Protein AF-0000000087101909 (afdb_homodimer)

Structure (mmCIF, N/CA/C/O backbone):
data_AF-0000000087101909-model_v1
#
loop_
_entity.id
_entity.type
_entity.pdbx_description
1 polymer 'Fungal specific transcription factor'
#
loop_
_atom_site.group_PDB
_atom_site.id
_atom_site.type_symbol
_atom_site.label_atom_id
_atom_site.label_alt_id
_atom_site.label_comp_id
_atom_site.label_asym_id
_atom_site.label_entity_id
_atom_site.label_seq_id
_atom_site.pdbx_PDB_ins_code
_atom_site.Cartn_x
_atom_site.Cartn_y
_atom_site.Cartn_z
_atom_site.occupancy
_atom_site.B_iso_or_equiv
_atom_site.auth_seq_id
_atom_site.auth_comp_id
_atom_site.auth_asym_id
_atom_site.auth_atom_id
_atom_site.pdbx_PDB_model_num
ATOM 1 N N . MET A 1 1 ? 1.301 -4.98 22.984 1 29.67 1 MET A N 1
ATOM 2 C CA . MET A 1 1 ? 1.803 -3.631 22.734 1 29.67 1 MET A CA 1
ATOM 3 C C . MET A 1 1 ? 2.693 -3.164 23.891 1 29.67 1 MET A C 1
ATOM 5 O O . MET A 1 1 ? 2.273 -3.17 25.047 1 29.67 1 MET A O 1
ATOM 9 N N . SER A 1 2 ? 3.992 -3.154 23.766 1 38.78 2 SER A N 1
ATOM 10 C CA . SER A 1 2 ? 4.641 -3.256 25.078 1 38.78 2 SER A CA 1
ATOM 11 C C . SER A 1 2 ? 4.516 -1.953 25.859 1 38.78 2 SER A C 1
ATOM 13 O O . SER A 1 2 ? 4.703 -0.869 25.297 1 38.78 2 SER A O 1
ATOM 15 N N . SER A 1 3 ? 3.766 -1.986 26.922 1 47.12 3 SER A N 1
ATOM 16 C CA . SER A 1 3 ? 3.742 -1.062 28.047 1 47.12 3 SER A CA 1
ATOM 17 C C . SER A 1 3 ? 5.109 -0.425 28.266 1 47.12 3 SER A C 1
ATOM 19 O O . SER A 1 3 ? 5.207 0.689 28.781 1 47.12 3 SER A O 1
ATOM 21 N N . ARG A 1 4 ? 6.055 -1.128 27.688 1 46 4 ARG A N 1
ATOM 22 C CA . ARG A 1 4 ? 7.406 -0.677 28 1 46 4 ARG A CA 1
ATOM 23 C C . ARG A 1 4 ? 7.801 0.509 27.125 1 46 4 ARG A C 1
ATOM 25 O O . ARG A 1 4 ? 8.445 1.448 27.594 1 46 4 ARG A O 1
ATOM 32 N N . GLN A 1 5 ? 7.426 0.584 25.922 1 48.06 5 GLN A N 1
ATOM 33 C CA . GLN A 1 5 ? 7.812 1.665 25.031 1 48.06 5 GLN A CA 1
ATOM 34 C C . GLN A 1 5 ? 7.148 2.979 25.422 1 48.06 5 GLN A C 1
ATOM 36 O O . GLN A 1 5 ? 7.789 4.031 25.422 1 48.06 5 GLN A O 1
ATOM 41 N N . LEU A 1 6 ? 5.984 2.936 25.812 1 51.44 6 LEU A N 1
ATOM 42 C CA . LEU A 1 6 ? 5.25 4.121 26.234 1 51.44 6 LEU A CA 1
ATOM 43 C C . LEU A 1 6 ? 5.824 4.672 27.531 1 51.44 6 LEU A C 1
ATOM 45 O O . LEU A 1 6 ? 5.871 5.891 27.734 1 51.44 6 LEU A O 1
ATOM 49 N N . GLN A 1 7 ? 6.254 3.797 28.406 1 48.62 7 GLN A N 1
ATOM 50 C CA . GLN A 1 7 ? 6.824 4.219 29.688 1 48.62 7 GLN A CA 1
ATOM 51 C C . GLN A 1 7 ? 8.102 5.023 29.469 1 48.62 7 GLN A C 1
ATOM 53 O O . GLN A 1 7 ? 8.352 6.004 30.172 1 48.62 7 GLN A O 1
ATOM 58 N N . ARG A 1 8 ? 8.805 4.598 28.547 1 48.31 8 ARG A N 1
ATOM 59 C CA . ARG A 1 8 ? 10.07 5.285 28.312 1 48.31 8 ARG A CA 1
ATOM 60 C C . ARG A 1 8 ? 9.836 6.668 27.703 1 48.31 8 ARG A C 1
ATOM 62 O O . ARG A 1 8 ? 10.594 7.602 27.969 1 48.31 8 ARG A O 1
ATOM 69 N N . LEU A 1 9 ? 8.781 6.695 26.969 1 47.84 9 LEU A N 1
ATOM 70 C CA . LEU A 1 9 ? 8.438 7.984 26.375 1 47.84 9 LEU A CA 1
ATOM 71 C C . LEU A 1 9 ? 7.855 8.922 27.422 1 47.84 9 LEU A C 1
ATOM 73 O O . LEU A 1 9 ? 7.914 10.148 27.266 1 47.84 9 LEU A O 1
ATOM 77 N N . ALA A 1 10 ? 7.414 8.25 28.594 1 44.56 10 ALA A N 1
ATOM 78 C CA . ALA A 1 10 ? 6.746 9.008 29.641 1 44.56 10 ALA A CA 1
ATOM 79 C C . ALA A 1 10 ? 7.727 9.406 30.734 1 44.56 10 ALA A C 1
ATOM 81 O O . ALA A 1 10 ? 7.375 10.148 31.656 1 44.56 10 ALA A O 1
ATOM 82 N N . VAL A 1 11 ? 8.914 8.836 30.938 1 40.78 11 VAL A N 1
ATOM 83 C CA . VAL A 1 11 ? 9.805 9.094 32.062 1 40.78 11 VAL A CA 1
ATOM 84 C C . VAL A 1 11 ? 10.492 10.445 31.875 1 40.78 11 VAL A C 1
ATOM 86 O O . VAL A 1 11 ? 11.125 10.688 30.844 1 40.78 11 VAL A O 1
ATOM 89 N N . THR A 1 12 ? 10.125 11.383 32.781 1 35.75 12 THR A N 1
ATOM 90 C CA . THR A 1 12 ? 10.797 12.672 32.844 1 35.75 12 THR A CA 1
ATOM 91 C C . THR A 1 12 ? 12.141 12.539 33.562 1 35.75 12 THR A C 1
ATOM 93 O O . THR A 1 12 ? 12.188 12.18 34.719 1 35.75 12 THR A O 1
ATOM 96 N N . PRO A 1 13 ? 13.281 12.43 33.094 1 33.53 13 PRO A N 1
ATOM 97 C CA . PRO A 1 13 ? 14.461 12.484 33.938 1 33.53 13 PRO A CA 1
ATOM 98 C C . PRO A 1 13 ? 14.539 13.773 34.75 1 33.53 13 PRO A C 1
ATOM 100 O O . PRO A 1 13 ? 13.938 14.781 34.375 1 33.53 13 PRO A O 1
ATOM 103 N N . PRO A 1 14 ? 15.227 13.852 35.969 1 29.41 14 PRO A N 1
ATOM 104 C CA . PRO A 1 14 ? 15.367 15.039 36.812 1 29.41 14 PRO A CA 1
ATOM 105 C C . PRO A 1 14 ? 16.078 16.188 36.125 1 29.41 14 PRO A C 1
ATOM 107 O O . PRO A 1 14 ? 16.891 15.953 35.219 1 29.41 14 PRO A O 1
ATOM 110 N N . SER A 1 15 ? 15.555 17.422 36.156 1 29.28 15 SER A N 1
ATOM 111 C CA . SER A 1 15 ? 15.992 18.688 35.594 1 29.28 15 SER A CA 1
ATOM 112 C C . SER A 1 15 ? 17.312 19.141 36.219 1 29.28 15 SER A C 1
ATOM 114 O O . SER A 1 15 ? 17.391 19.406 37.406 1 29.28 15 SER A O 1
ATOM 116 N N . GLU A 1 16 ? 18.453 18.672 35.969 1 25.44 16 GLU A N 1
ATOM 117 C CA . GLU A 1 16 ? 19.625 19.219 36.656 1 25.44 16 GLU A CA 1
ATOM 118 C C . GLU A 1 16 ? 19.688 20.734 36.5 1 25.44 16 GLU A C 1
ATOM 120 O O . GLU A 1 16 ? 20.5 21.391 37.156 1 25.44 16 GLU A O 1
ATOM 125 N N . ASP A 1 17 ? 19.531 21.359 35.312 1 26.31 17 ASP A N 1
ATOM 126 C CA . ASP A 1 17 ? 20.141 22.672 35.094 1 26.31 17 ASP A CA 1
ATOM 127 C C . ASP A 1 17 ? 19.406 23.75 35.906 1 26.31 17 ASP A C 1
ATOM 129 O O . ASP A 1 17 ? 18.234 24.031 35.625 1 26.31 17 ASP A O 1
ATOM 133 N N . SER A 1 18 ? 19.703 24.047 37.188 1 22.91 18 SER A N 1
ATOM 134 C CA . SER A 1 18 ? 19.156 25 38.125 1 22.91 18 SER A CA 1
ATOM 135 C C . SER A 1 18 ? 19.156 26.406 37.562 1 22.91 18 SER A C 1
ATOM 137 O O . SER A 1 18 ? 18.172 27.141 37.688 1 22.91 18 SER A O 1
ATOM 139 N N . ASP A 1 19 ? 20.359 27.125 37.438 1 22.19 19 ASP A N 1
ATOM 140 C CA . ASP A 1 19 ? 20.5 28.422 38.094 1 22.19 19 ASP A CA 1
ATOM 141 C C . ASP A 1 19 ? 19.828 29.531 37.312 1 22.19 19 ASP A C 1
ATOM 143 O O . ASP A 1 19 ? 19.062 30.312 37.844 1 22.19 19 ASP A O 1
ATOM 147 N N . ASN A 1 20 ? 20.641 30.25 36.344 1 22.91 20 ASN A N 1
ATOM 148 C CA . ASN A 1 20 ? 20.766 31.703 36.281 1 22.91 20 ASN A CA 1
ATOM 149 C C . ASN A 1 20 ? 19.656 32.344 35.438 1 22.91 20 ASN A C 1
ATOM 151 O O . ASN A 1 20 ? 19.766 32.406 34.219 1 22.91 20 ASN A O 1
ATOM 155 N N . VAL A 1 21 ? 18.422 32.125 35.812 1 23.7 21 VAL A N 1
ATOM 156 C CA . VAL A 1 21 ? 17.297 32.656 35.062 1 23.7 21 VAL A CA 1
ATOM 157 C C . VAL A 1 21 ? 17.328 34.188 35.094 1 23.7 21 VAL A C 1
ATOM 159 O O . VAL A 1 21 ? 17.156 34.781 36.156 1 23.7 21 VAL A O 1
ATOM 162 N N . VAL A 1 22 ? 18.469 34.75 34.375 1 23.2 22 VAL A N 1
ATOM 163 C CA . VAL A 1 22 ? 18.531 36.188 34.469 1 23.2 22 VAL A CA 1
ATOM 164 C C . VAL A 1 22 ? 17.188 36.812 34.031 1 23.2 22 VAL A C 1
ATOM 166 O O . VAL A 1 22 ? 16.656 36.438 32.969 1 23.2 22 VAL A O 1
ATOM 169 N N . PRO A 1 23 ? 16.453 37.438 34.938 1 20.88 23 PRO A N 1
ATOM 170 C CA . PRO A 1 23 ? 15.109 38 34.906 1 20.88 23 PRO A CA 1
ATOM 171 C C . PRO A 1 23 ? 14.945 39.094 33.844 1 20.88 23 PRO A C 1
ATOM 173 O O . PRO A 1 23 ? 13.836 39.562 33.594 1 20.88 23 PRO A O 1
ATOM 176 N N . GLY A 1 24 ? 16.125 39.656 33.344 1 19.58 24 GLY A N 1
ATOM 177 C CA . GLY A 1 24 ? 15.938 41.062 33.031 1 19.58 24 GLY A CA 1
ATOM 178 C C . GLY A 1 24 ? 15 41.312 31.859 1 19.58 24 GLY A C 1
ATOM 179 O O . GLY A 1 24 ? 15.234 40.812 30.75 1 19.58 24 GLY A O 1
ATOM 180 N N . SER A 1 25 ? 13.688 41.25 32.125 1 18.3 25 SER A N 1
ATOM 181 C CA . SER A 1 25 ? 12.609 41.594 31.219 1 18.3 25 SER A CA 1
ATOM 182 C C . SER A 1 25 ? 12.844 42.969 30.562 1 18.3 25 SER A C 1
ATOM 184 O O . SER A 1 25 ? 12.672 44 31.203 1 18.3 25 SER A O 1
ATOM 186 N N . ARG A 1 26 ? 14.039 43.031 29.906 1 18.75 26 ARG A N 1
ATOM 187 C CA . ARG A 1 26 ? 14.492 44.375 29.484 1 18.75 26 ARG A CA 1
ATOM 188 C C . ARG A 1 26 ? 13.438 45.031 28.609 1 18.75 26 ARG A C 1
ATOM 190 O O . ARG A 1 26 ? 13.711 45.375 27.453 1 18.75 26 ARG A O 1
ATOM 197 N N . TYR A 1 27 ? 12.133 44.594 28.547 1 18.41 27 TYR A N 1
ATOM 198 C CA . TYR A 1 27 ? 11.367 45.188 27.453 1 18.41 27 TYR A CA 1
ATOM 199 C C . TYR A 1 27 ? 11.273 46.688 27.625 1 18.41 27 TYR A C 1
ATOM 201 O O . TYR A 1 27 ? 10.43 47.188 28.375 1 18.41 27 TYR A O 1
ATOM 209 N N . THR A 1 28 ? 12.43 47.281 27.969 1 18.28 28 THR A N 1
ATOM 210 C CA . THR A 1 28 ? 12.43 48.688 28.312 1 18.28 28 THR A CA 1
ATOM 211 C C . THR A 1 28 ? 11.633 49.5 27.281 1 18.28 28 THR A C 1
ATOM 213 O O . THR A 1 28 ? 11.312 49 26.203 1 18.28 28 THR A O 1
ATOM 216 N N . ASN A 1 29 ? 11.781 50.906 27.344 1 18.44 29 ASN A N 1
ATOM 217 C CA . ASN A 1 29 ? 11.234 52.25 27.328 1 18.44 29 ASN A CA 1
ATOM 218 C C . ASN A 1 29 ? 11.258 52.844 25.906 1 18.44 29 ASN A C 1
ATOM 220 O O . ASN A 1 29 ? 12.289 53.344 25.469 1 18.44 29 ASN A O 1
ATOM 224 N N . ARG A 1 30 ? 10.875 52.031 24.875 1 20.88 30 ARG A N 1
ATOM 225 C CA . ARG A 1 30 ? 11.055 52.719 23.594 1 20.88 30 ARG A CA 1
ATOM 226 C C . ARG A 1 30 ? 10.477 54.125 23.641 1 20.88 30 ARG A C 1
ATOM 228 O O . ARG A 1 30 ? 9.328 54.312 24.047 1 20.88 30 ARG A O 1
ATOM 235 N N . GLN A 1 31 ? 11.391 55.062 23.719 1 20.3 31 GLN A N 1
ATOM 236 C CA . GLN A 1 31 ? 11.281 56.5 23.719 1 20.3 31 GLN A CA 1
ATOM 237 C C . GLN A 1 31 ? 10.367 56.969 22.594 1 20.3 31 GLN A C 1
ATOM 239 O O . GLN A 1 31 ? 10.289 56.344 21.531 1 20.3 31 GLN A O 1
ATOM 244 N N . SER A 1 32 ? 9.406 57.844 23.016 1 21.53 32 SER A N 1
ATOM 245 C CA . SER A 1 32 ? 8.305 58.562 22.375 1 21.53 32 SER A CA 1
ATOM 246 C C . SER A 1 32 ? 8.789 59.375 21.172 1 21.53 32 SER A C 1
ATOM 248 O O . SER A 1 32 ? 9.523 60.344 21.328 1 21.53 32 SER A O 1
ATOM 250 N N . PRO A 1 33 ? 9.312 58.688 20.078 1 22.92 33 PRO A N 1
ATOM 251 C CA . PRO A 1 33 ? 9.867 59.594 19.094 1 22.92 33 PRO A CA 1
ATOM 252 C C . PRO A 1 33 ? 8.914 60.75 18.75 1 22.92 33 PRO A C 1
ATOM 254 O O . PRO A 1 33 ? 7.699 60.625 18.938 1 22.92 33 PRO A O 1
ATOM 257 N N . SER A 1 34 ? 9.453 61.969 18.609 1 22.39 34 SER A N 1
ATOM 258 C CA . SER A 1 34 ? 9.016 63.344 18.391 1 22.39 34 SER A CA 1
ATOM 259 C C . SER A 1 34 ? 8.109 63.469 17.172 1 22.39 34 SER A C 1
ATOM 261 O O . SER A 1 34 ? 8.156 62.594 16.281 1 22.39 34 SER A O 1
ATOM 263 N N . SER A 1 35 ? 7.184 64.5 17.125 1 22.78 35 SER A N 1
ATOM 264 C CA . SER A 1 35 ? 5.961 65 16.531 1 22.78 35 SER A CA 1
ATOM 265 C C . SER A 1 35 ? 6.188 65.438 15.078 1 22.78 35 SER A C 1
ATOM 267 O O . SER A 1 35 ? 5.391 66.188 14.508 1 22.78 35 SER A O 1
ATOM 269 N N . SER A 1 36 ? 7.148 64.75 14.328 1 23.14 36 SER A N 1
ATOM 270 C CA . SER A 1 36 ? 7.398 65.5 13.125 1 23.14 36 SER A CA 1
ATOM 271 C C . SER A 1 36 ? 6.117 65.75 12.32 1 23.14 36 SER A C 1
ATOM 273 O O . SER A 1 36 ? 5.215 64.875 12.359 1 23.14 36 SER A O 1
ATOM 275 N N . ASN A 1 37 ? 5.891 67 11.797 1 24.62 37 ASN A N 1
ATOM 276 C CA . ASN A 1 37 ? 4.902 67.812 11.07 1 24.62 37 ASN A CA 1
ATOM 277 C C . ASN A 1 37 ? 4.523 67.125 9.75 1 24.62 37 ASN A C 1
ATOM 279 O O . ASN A 1 37 ? 5.375 66.938 8.875 1 24.62 37 ASN A O 1
ATOM 283 N N . HIS A 1 38 ? 3.633 66.125 9.805 1 23.52 38 HIS A N 1
ATOM 284 C CA . HIS A 1 38 ? 3.133 65.312 8.703 1 23.52 38 HIS A CA 1
ATOM 285 C C . HIS A 1 38 ? 2.496 66.125 7.621 1 23.52 38 HIS A C 1
ATOM 287 O O . HIS A 1 38 ? 1.462 66.812 7.852 1 23.52 38 HIS A O 1
ATOM 293 N N . GLN A 1 39 ? 3.359 66.938 6.852 1 25.7 39 GLN A N 1
ATOM 294 C CA . GLN A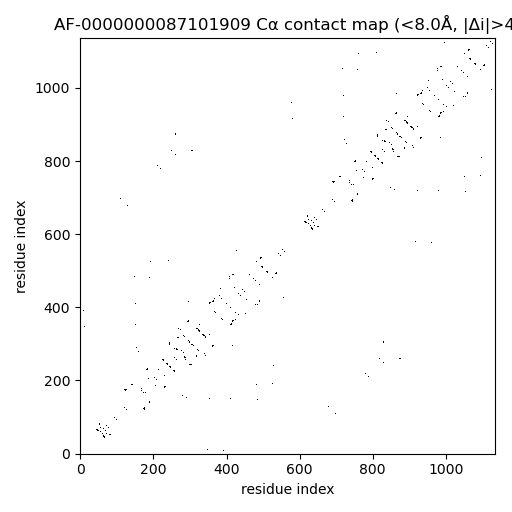 1 39 ? 2.783 67.75 5.758 1 25.7 39 GLN A CA 1
ATOM 295 C C . GLN A 1 39 ? 1.845 66.875 4.914 1 25.7 39 GLN A C 1
ATOM 297 O O . GLN A 1 39 ? 2.053 65.688 4.773 1 25.7 39 GLN A O 1
ATOM 302 N N . SER A 1 40 ? 0.647 67.438 4.621 1 26.44 40 SER A N 1
ATOM 303 C CA . SER A 1 40 ? -0.593 66.938 4.027 1 26.44 40 SER A CA 1
ATOM 304 C C . SER A 1 40 ? -0.353 66.375 2.629 1 26.44 40 SER A C 1
ATOM 306 O O . SER A 1 40 ? 0.088 67.125 1.733 1 26.44 40 SER A O 1
ATOM 308 N N . PRO A 1 41 ? 0.19 65.25 2.49 1 25.59 41 PRO A N 1
ATOM 309 C CA . PRO A 1 41 ? 0.485 64.812 1.126 1 25.59 41 PRO A CA 1
ATOM 310 C C . PRO A 1 41 ? -0.7 64.938 0.179 1 25.59 41 PRO A C 1
ATOM 312 O O . PRO A 1 41 ? -1.854 64.875 0.608 1 25.59 41 PRO A O 1
ATOM 315 N N . ALA A 1 42 ? -0.504 65.625 -0.959 1 31.89 42 ALA A N 1
ATOM 316 C CA . ALA A 1 42 ? -1.312 65.938 -2.141 1 31.89 42 ALA A CA 1
ATOM 317 C C . ALA A 1 42 ? -2.125 64.688 -2.562 1 31.89 42 ALA A C 1
ATOM 319 O O . ALA A 1 42 ? -1.661 63.562 -2.443 1 31.89 42 ALA A O 1
ATOM 320 N N . GLU A 1 43 ? -3.498 64.812 -2.592 1 29.88 43 GLU A N 1
ATOM 321 C CA . GLU A 1 43 ? -4.609 63.938 -2.91 1 29.88 43 GLU A CA 1
ATOM 322 C C . GLU A 1 43 ? -4.332 63.125 -4.18 1 29.88 43 GLU A C 1
ATOM 324 O O . GLU A 1 43 ? -4.328 63.688 -5.281 1 29.88 43 GLU A O 1
ATOM 329 N N . ALA A 1 44 ? -3.451 62.312 -4.25 1 35.72 44 ALA A N 1
ATOM 330 C CA . ALA A 1 44 ? -3.137 61.625 -5.492 1 35.72 44 ALA A CA 1
ATOM 331 C C . ALA A 1 44 ? -4.395 61.062 -6.129 1 35.72 44 ALA A C 1
ATOM 333 O O . ALA A 1 44 ? -5.309 60.594 -5.43 1 35.72 44 ALA A O 1
ATOM 334 N N . ALA A 1 45 ? -4.699 61.438 -7.301 1 44.72 45 ALA A N 1
ATOM 335 C CA . ALA A 1 45 ? -5.781 61.031 -8.195 1 44.72 45 ALA A CA 1
ATOM 336 C C . ALA A 1 45 ? -6.039 59.531 -8.094 1 44.72 45 ALA A C 1
ATOM 338 O O . ALA A 1 45 ? -5.102 58.719 -8.078 1 44.72 45 ALA A O 1
ATOM 339 N N . PRO A 1 46 ? -7.219 59.156 -7.582 1 43.31 46 PRO A N 1
ATOM 340 C CA . PRO A 1 46 ? -7.504 57.781 -7.277 1 43.31 46 PRO A CA 1
ATOM 341 C C . PRO A 1 46 ? -7.113 56.812 -8.414 1 43.31 46 PRO A C 1
ATOM 343 O O . PRO A 1 46 ? -7.457 57.062 -9.57 1 43.31 46 PRO A O 1
ATOM 346 N N . GLN A 1 47 ? -6.031 56.312 -8.438 1 54.75 47 GLN A N 1
ATOM 347 C CA . GLN A 1 47 ? -5.574 55.312 -9.422 1 54.75 47 GLN A CA 1
ATOM 348 C C . GLN A 1 47 ? -6.613 54.219 -9.633 1 54.75 47 GLN A C 1
ATOM 350 O O . GLN A 1 47 ? -7.145 53.688 -8.664 1 54.75 47 GLN A O 1
ATOM 355 N N . ARG A 1 48 ? -7.375 54.188 -10.734 1 68.19 48 ARG A N 1
ATOM 356 C CA . ARG A 1 48 ? -8.352 53.188 -11.133 1 68.19 48 ARG A CA 1
ATOM 357 C C . ARG A 1 48 ? -7.66 51.906 -11.648 1 68.19 48 ARG A C 1
ATOM 359 O O . ARG A 1 48 ? -6.57 52 -12.227 1 68.19 48 ARG A O 1
ATOM 366 N N . ALA A 1 49 ? -8.242 50.875 -11.375 1 70 49 ALA A N 1
ATOM 367 C CA . ALA A 1 49 ? -7.715 49.594 -11.883 1 70 49 ALA A CA 1
ATOM 368 C C . ALA A 1 49 ? -7.992 49.469 -13.375 1 70 49 ALA A C 1
ATOM 370 O O . ALA A 1 49 ? -8.906 50.094 -13.906 1 70 49 ALA A O 1
ATOM 371 N N . HIS A 1 50 ? -7.203 48.844 -14.062 1 72.94 50 HIS A N 1
ATOM 372 C CA . HIS A 1 50 ? -7.32 48.656 -15.508 1 72.94 50 HIS A CA 1
ATOM 373 C C . HIS A 1 50 ? -8.508 47.781 -15.859 1 72.94 50 HIS A C 1
ATOM 375 O O . HIS A 1 50 ? -9.023 47.844 -16.969 1 72.94 50 HIS A O 1
ATOM 381 N N . ARG A 1 51 ? -8.922 46.844 -14.953 1 70.25 51 ARG A N 1
ATOM 382 C CA . ARG A 1 51 ? -9.992 45.875 -15.188 1 70.25 51 ARG A CA 1
ATOM 383 C C . ARG A 1 51 ? -11 45.875 -14.047 1 70.25 51 ARG A C 1
ATOM 385 O O . ARG A 1 51 ? -10.719 46.406 -12.961 1 70.25 51 ARG A O 1
ATOM 392 N N . ALA A 1 52 ? -12.125 45.5 -14.438 1 74.31 52 ALA A N 1
ATOM 393 C CA . ALA A 1 52 ? -13.141 45.312 -13.406 1 74.31 52 ALA A CA 1
ATOM 394 C C . ALA A 1 52 ? -12.672 44.312 -12.359 1 74.31 52 ALA A C 1
ATOM 396 O O . ALA A 1 52 ? -11.891 43.406 -12.656 1 74.31 52 ALA A O 1
ATOM 397 N N . CYS A 1 53 ? -12.969 44.531 -11.188 1 70.88 53 CYS A N 1
ATOM 398 C CA . CYS A 1 53 ? -12.555 43.625 -10.125 1 70.88 53 CYS A CA 1
ATOM 399 C C . CYS A 1 53 ? -13.258 42.25 -10.25 1 70.88 53 CYS A C 1
ATOM 401 O O . CYS A 1 53 ? -14.266 42.156 -10.945 1 70.88 53 CYS A O 1
ATOM 403 N N . GLU A 1 54 ? -12.828 41.25 -9.719 1 69.25 54 GLU A N 1
ATOM 404 C CA . GLU A 1 54 ? -13.273 39.875 -9.836 1 69.25 54 GLU A CA 1
ATOM 405 C C . GLU A 1 54 ? -14.75 39.75 -9.492 1 69.25 54 GLU A C 1
ATOM 407 O O . GLU A 1 54 ? -15.5 39.062 -10.211 1 69.25 54 GLU A O 1
ATOM 412 N N . LYS A 1 55 ? -15.18 40.312 -8.562 1 71.94 55 LYS A N 1
ATOM 413 C CA . LYS A 1 55 ? -16.562 40.219 -8.117 1 71.94 55 LYS A CA 1
ATOM 414 C C . LYS A 1 55 ? -17.516 40.906 -9.086 1 71.94 55 LYS A C 1
ATOM 416 O O . LYS A 1 55 ? -18.562 40.344 -9.43 1 71.94 55 LYS A O 1
ATOM 421 N N . CYS A 1 56 ? -17.141 42 -9.445 1 74.06 56 CYS A N 1
ATOM 422 C CA . CYS A 1 56 ? -18 42.75 -10.367 1 74.06 56 CYS A CA 1
ATOM 423 C C . CYS A 1 56 ? -18.062 42.062 -11.727 1 74.06 56 CYS A C 1
ATOM 425 O O . CYS A 1 56 ? -19.109 42 -12.352 1 74.06 56 CYS A O 1
ATOM 427 N N . THR A 1 57 ? -16.938 41.344 -12.047 1 72.31 57 THR A N 1
ATOM 428 C CA . THR A 1 57 ? -16.875 40.562 -13.281 1 72.31 57 THR A CA 1
ATOM 429 C C . THR A 1 57 ? -17.766 39.344 -13.195 1 72.31 57 THR A C 1
ATOM 431 O O . THR A 1 57 ? -18.5 39 -14.133 1 72.31 57 THR A O 1
ATOM 434 N N . ARG A 1 58 ? -17.844 38.719 -12.094 1 66.62 58 ARG A N 1
ATOM 435 C CA . ARG A 1 58 ? -18.578 37.469 -11.883 1 66.62 58 ARG A CA 1
ATOM 436 C C . ARG A 1 58 ? -20.078 37.75 -11.75 1 66.62 58 ARG A C 1
ATOM 438 O O . ARG A 1 58 ? -20.906 36.938 -12.203 1 66.62 58 ARG A O 1
ATOM 445 N N . THR A 1 59 ? -20.375 38.812 -11.219 1 70.44 59 THR A N 1
ATOM 446 C CA . THR A 1 59 ? -21.781 39.156 -10.992 1 70.44 59 THR A CA 1
ATOM 447 C C . THR A 1 59 ? -22.328 40.031 -12.109 1 70.44 59 THR A C 1
ATOM 449 O O . THR A 1 59 ? -23.484 40.469 -12.062 1 70.44 59 THR A O 1
ATOM 452 N N . LYS A 1 60 ? -21.547 40.156 -13.133 1 67.88 60 LYS A N 1
ATOM 453 C CA . LYS A 1 60 ? -21.875 40.969 -14.305 1 67.88 60 LYS A CA 1
ATOM 454 C C . LYS A 1 60 ? -22.484 42.312 -13.906 1 67.88 60 LYS A C 1
ATOM 456 O O . LYS A 1 60 ? -23.453 42.75 -14.523 1 67.88 60 LYS A O 1
ATOM 461 N N . LYS A 1 61 ? -21.969 42.906 -12.812 1 76.06 61 LYS A N 1
ATOM 462 C CA . LYS A 1 61 ? -22.422 44.219 -12.383 1 76.06 61 LYS A CA 1
ATOM 463 C C . LYS A 1 61 ? -21.406 45.312 -12.719 1 76.06 61 LYS A C 1
ATOM 465 O O . LYS A 1 61 ? -20.219 45.031 -12.922 1 76.06 61 LYS A O 1
ATOM 470 N N . LYS A 1 62 ? -21.859 46.531 -12.758 1 77.62 62 LYS A N 1
ATOM 471 C CA . LYS A 1 62 ? -21.016 47.656 -13.125 1 77.62 62 LYS A CA 1
ATOM 472 C C . LYS A 1 62 ? -19.984 47.969 -12.039 1 77.62 62 LYS A C 1
ATOM 474 O O . LYS A 1 62 ? -20.344 48.156 -10.875 1 77.62 62 LYS A O 1
ATOM 479 N N . CYS A 1 63 ? -18.672 47.781 -12.344 1 75.19 63 CYS A N 1
ATOM 480 C CA . CYS A 1 63 ? -17.531 48.062 -11.469 1 75.19 63 CYS A CA 1
ATOM 481 C C . CYS A 1 63 ? -16.984 49.438 -11.727 1 75.19 63 CYS A C 1
ATOM 483 O O . CYS A 1 63 ? -16.797 49.844 -12.875 1 75.19 63 CYS A O 1
ATOM 485 N N . ASP A 1 64 ? -16.734 50.281 -10.75 1 77.69 64 ASP A N 1
ATOM 486 C CA . ASP A 1 64 ? -16.219 51.656 -10.93 1 77.69 64 ASP A CA 1
ATOM 487 C C . ASP A 1 64 ? -14.695 51.656 -11 1 77.69 64 ASP A C 1
ATOM 489 O O . ASP A 1 64 ? -14.086 52.719 -11.125 1 77.69 64 ASP A O 1
ATOM 493 N N . LYS A 1 65 ? -13.945 50.406 -10.938 1 74.38 65 LYS A N 1
ATOM 494 C CA . LYS A 1 65 ? -12.508 50.188 -11.047 1 74.38 65 LYS A CA 1
ATOM 495 C C . LYS A 1 65 ? -11.727 51.062 -10.078 1 74.38 65 LYS A C 1
ATOM 497 O O . LYS A 1 65 ? -10.586 51.438 -10.344 1 74.38 65 LYS A O 1
ATOM 502 N N . GLY A 1 66 ? -12.32 51.406 -9.008 1 75.81 66 GLY A N 1
ATOM 503 C CA . GLY A 1 66 ? -11.641 52.219 -8.016 1 75.81 66 GLY A CA 1
ATOM 504 C C . GLY A 1 66 ? -10.484 51.5 -7.34 1 75.81 66 GLY A C 1
ATOM 505 O O . GLY A 1 66 ? -10.555 50.281 -7.129 1 75.81 66 GLY A O 1
ATOM 506 N N . LEU A 1 67 ? -9.305 52.031 -7.215 1 73.25 67 LEU A N 1
ATOM 507 C CA . LEU A 1 67 ? -8.195 51.531 -6.41 1 73.25 67 LEU A CA 1
ATOM 508 C C . LEU A 1 67 ? -8.234 52.125 -5.004 1 73.25 67 LEU A C 1
ATOM 510 O O . LEU A 1 67 ? -8.594 53.281 -4.82 1 73.25 67 LEU A O 1
ATOM 514 N N . PRO A 1 68 ? -7.973 51.219 -4.117 1 72.38 68 PRO A N 1
ATOM 515 C CA . PRO A 1 68 ? -7.598 49.812 -4.215 1 72.38 68 PRO A CA 1
ATOM 516 C C . PRO A 1 68 ? -8.805 48.875 -4.336 1 72.38 68 PRO A C 1
ATOM 518 O O . PRO A 1 68 ? -8.656 47.688 -4.695 1 72.38 68 PRO A O 1
ATOM 521 N N . ALA A 1 69 ? -10 49.312 -4.09 1 77 69 ALA A N 1
ATOM 522 C CA . ALA A 1 69 ? -11.227 48.531 -4.199 1 77 69 ALA A CA 1
ATOM 523 C C . ALA A 1 69 ? -12.32 49.312 -4.91 1 77 69 ALA A C 1
ATOM 525 O O . ALA A 1 69 ? -12.391 50.531 -4.793 1 77 69 ALA A O 1
ATOM 526 N N . CYS A 1 70 ? -13.117 48.5 -5.602 1 76.94 70 CYS A N 1
ATOM 527 C CA . CYS A 1 70 ? -14.234 49.188 -6.258 1 76.94 70 CYS A CA 1
ATOM 528 C C . CYS A 1 70 ? -15.305 49.562 -5.25 1 76.94 70 CYS A C 1
ATOM 530 O O . CYS A 1 70 ? -15.359 49 -4.152 1 76.94 70 CYS A O 1
ATOM 532 N N . SER A 1 71 ? -16.078 50.594 -5.543 1 78.19 71 SER A N 1
ATOM 533 C CA . SER A 1 71 ? -17.094 51.125 -4.641 1 78.19 71 SER A CA 1
ATOM 534 C C . SER A 1 71 ? -18.078 50.062 -4.215 1 78.19 71 SER A C 1
ATOM 536 O O . SER A 1 71 ? -18.578 50.062 -3.092 1 78.19 71 SER A O 1
ATOM 538 N N . ARG A 1 72 ? -18.328 49.125 -5.129 1 77.38 72 ARG A N 1
ATOM 539 C CA . ARG A 1 72 ? -19.25 48.031 -4.797 1 77.38 72 ARG A CA 1
ATOM 540 C C . ARG A 1 72 ? -18.625 47.062 -3.781 1 77.38 72 ARG A C 1
ATOM 542 O O . ARG A 1 72 ? -19.281 46.688 -2.799 1 77.38 72 ARG A O 1
ATOM 549 N N . CYS A 1 73 ? -17.531 46.75 -4.035 1 72 73 CYS A N 1
ATOM 550 C CA . CYS A 1 73 ? -16.828 45.844 -3.107 1 72 73 CYS A CA 1
ATOM 551 C C . CYS A 1 73 ? -16.625 46.531 -1.758 1 72 73 CYS A C 1
ATOM 553 O O . CYS A 1 73 ? -16.75 45.906 -0.711 1 72 73 CYS A O 1
ATOM 555 N N . THR A 1 74 ? -16.359 47.719 -1.711 1 75.75 74 THR A N 1
ATOM 556 C CA . THR A 1 74 ? -16.234 48.5 -0.492 1 75.75 74 THR A CA 1
ATOM 557 C C . THR A 1 74 ? -17.562 48.562 0.259 1 75.75 74 THR A C 1
ATOM 559 O O . THR A 1 74 ? -17.594 48.438 1.484 1 75.75 74 THR A O 1
ATOM 562 N N . ARG A 1 75 ? -18.641 48.844 -0.458 1 74.69 75 ARG A N 1
ATOM 563 C CA . ARG A 1 75 ? -19.969 48.938 0.146 1 74.69 75 ARG A CA 1
ATOM 564 C C . ARG A 1 75 ? -20.391 47.562 0.701 1 74.69 75 ARG A C 1
ATOM 566 O O . ARG A 1 75 ? -21 47.5 1.771 1 74.69 75 ARG A O 1
ATOM 573 N N . LEU A 1 76 ? -20.047 46.594 -0.052 1 68.69 76 LEU A N 1
ATOM 574 C CA . LEU A 1 76 ? -20.453 45.219 0.323 1 68.69 76 LEU A CA 1
ATOM 575 C C . LEU A 1 76 ? -19.438 44.594 1.274 1 68.69 76 LEU A C 1
ATOM 577 O O . LEU A 1 76 ? -19.609 43.469 1.7 1 68.69 76 LEU A O 1
ATOM 581 N N . ALA A 1 77 ? -18.359 45.344 1.68 1 64.44 77 ALA A N 1
ATOM 582 C CA . ALA A 1 77 ? -17.266 44.969 2.574 1 64.44 77 ALA A CA 1
ATOM 583 C C . ALA A 1 77 ? -16.656 43.625 2.162 1 64.44 77 ALA A C 1
ATOM 585 O O . ALA A 1 77 ? -16.406 42.75 3.01 1 64.44 77 ALA A O 1
ATOM 586 N N . THR A 1 78 ? -16.531 43.562 0.827 1 65.19 78 THR A N 1
ATOM 587 C CA . THR A 1 78 ? -15.922 42.344 0.255 1 65.19 78 THR A CA 1
ATOM 588 C C . THR A 1 78 ? -14.539 42.656 -0.314 1 65.19 78 THR A C 1
ATOM 590 O O . THR A 1 78 ? -14.227 43.812 -0.602 1 65.19 78 THR A O 1
ATOM 593 N N . ASN A 1 79 ? -13.672 41.688 -0.31 1 61.81 79 ASN A N 1
ATOM 594 C CA . ASN A 1 79 ? -12.367 41.906 -0.919 1 61.81 79 ASN A CA 1
ATOM 595 C C . ASN A 1 79 ? -12.477 42.125 -2.424 1 61.81 79 ASN A C 1
ATOM 597 O O . ASN A 1 79 ? -13.008 41.281 -3.148 1 61.81 79 ASN A O 1
ATOM 601 N N . CYS A 1 80 ? -11.992 43.281 -2.896 1 63.81 80 CYS A N 1
ATOM 602 C CA . CYS A 1 80 ? -11.969 43.688 -4.293 1 63.81 80 CYS A CA 1
ATOM 603 C C . CYS A 1 80 ? -10.664 43.281 -4.969 1 63.81 80 CYS A C 1
ATOM 605 O O . CYS A 1 80 ? -9.586 43.688 -4.523 1 63.81 80 CYS A O 1
ATOM 607 N N . CYS A 1 81 ? -10.586 42.312 -5.715 1 63.28 81 CYS A N 1
ATOM 608 C CA . CYS A 1 81 ? -9.398 41.875 -6.441 1 63.28 81 CYS A CA 1
ATOM 609 C C . CYS A 1 81 ? -9.469 42.281 -7.902 1 63.28 81 CYS A C 1
ATOM 611 O O . CYS A 1 81 ? -10.398 41.938 -8.617 1 63.28 81 CYS A O 1
ATOM 613 N N . TYR A 1 82 ? -8.594 43.156 -8.281 1 63.84 82 TYR A N 1
ATOM 614 C CA . TYR A 1 82 ? -8.508 43.594 -9.672 1 63.84 82 TYR A CA 1
ATOM 615 C C . TYR A 1 82 ? -7.629 42.656 -10.492 1 63.84 82 TYR A C 1
ATOM 617 O O . TYR A 1 82 ? -7.789 42.562 -11.711 1 63.84 82 TYR A O 1
ATOM 625 N N . ASP A 1 83 ? -6.594 42.188 -9.984 1 47.62 83 ASP A N 1
ATOM 626 C CA . ASP A 1 83 ? -5.648 41.344 -10.703 1 47.62 83 ASP A CA 1
ATOM 627 C C . ASP A 1 83 ? -6.152 39.906 -10.773 1 47.62 83 ASP A C 1
ATOM 629 O O . ASP A 1 83 ? -5.621 39.031 -10.102 1 47.62 83 ASP A O 1
ATOM 633 N N . PHE A 1 84 ? -7.332 39.719 -10.859 1 45.28 84 PHE A N 1
ATOM 634 C CA . PHE A 1 84 ? -7.879 38.375 -10.977 1 45.28 84 PHE A CA 1
ATOM 635 C C . PHE A 1 84 ? -7.793 37.875 -12.414 1 45.28 84 PHE A C 1
ATOM 637 O O . PHE A 1 84 ? -7.957 38.656 -13.352 1 45.28 84 PHE A O 1
ATOM 644 N N . VAL A 1 85 ? -6.793 37.062 -12.727 1 35.28 85 VAL A N 1
ATOM 645 C CA . VAL A 1 85 ? -6.816 36.438 -14.047 1 35.28 85 VAL A CA 1
ATOM 646 C C . VAL A 1 85 ? -8.109 35.656 -14.219 1 35.28 85 VAL A C 1
ATOM 648 O O . VAL A 1 85 ? -8.344 34.688 -13.5 1 35.28 85 VAL A O 1
ATOM 651 N N . VAL A 1 86 ? -9.148 36.156 -14.32 1 32.19 86 VAL A N 1
ATOM 652 C CA . VAL A 1 86 ? -10.344 35.406 -14.719 1 32.19 86 VAL A CA 1
ATOM 653 C C . VAL A 1 86 ? -10.023 34.562 -15.938 1 32.19 86 VAL A C 1
ATOM 655 O O . VAL A 1 86 ? -10.852 33.75 -16.359 1 32.19 86 VAL A O 1
ATOM 658 N N . ASN A 1 87 ? -9.094 34.844 -16.812 1 29.3 87 ASN A N 1
ATOM 659 C CA . ASN A 1 87 ? -9.375 34.312 -18.156 1 29.3 87 ASN A CA 1
ATOM 660 C C . ASN A 1 87 ? -9.586 32.812 -18.125 1 29.3 87 ASN A C 1
ATOM 662 O O . ASN A 1 87 ? -8.719 32.062 -17.672 1 29.3 87 ASN A O 1
ATOM 666 N N . PRO A 1 88 ? -10.773 32.312 -17.891 1 28.55 88 PRO A N 1
ATOM 667 C CA . PRO A 1 88 ? -10.719 31.016 -18.547 1 28.55 88 PRO A CA 1
ATOM 668 C C . PRO A 1 88 ? -9.883 31.031 -19.828 1 28.55 88 PRO A C 1
ATOM 670 O O . PRO A 1 88 ? -10.219 31.75 -20.781 1 28.55 88 PRO A O 1
ATOM 673 N N . PRO A 1 89 ? -8.703 31.359 -19.891 1 26.33 89 PRO A N 1
ATOM 674 C CA . PRO A 1 89 ? -8.242 31.625 -21.25 1 26.33 89 PRO A CA 1
ATOM 675 C C . PRO A 1 89 ? -8.898 30.719 -22.281 1 26.33 89 PRO A C 1
ATOM 677 O O . PRO A 1 89 ? -8.945 29.5 -22.094 1 26.33 89 PRO A O 1
ATOM 680 N N . SER A 1 90 ? -9.945 31.047 -22.781 1 26.66 90 SER A N 1
ATOM 681 C CA . SER A 1 90 ? -10.172 30.547 -24.125 1 26.66 90 SER A CA 1
ATOM 682 C C . SER A 1 90 ? -8.859 30.438 -24.906 1 26.66 90 SER A C 1
ATOM 684 O O . SER A 1 90 ? -8.188 31.453 -25.125 1 26.66 90 SER A O 1
ATOM 686 N N . LEU A 1 91 ? -8.016 29.484 -24.562 1 27.3 91 LEU A N 1
ATOM 687 C CA . LEU A 1 91 ? -6.957 29.281 -25.547 1 27.3 91 LEU A CA 1
ATOM 688 C C . LEU A 1 91 ? -7.402 29.766 -26.922 1 27.3 91 LEU A C 1
ATOM 690 O O . LEU A 1 91 ? -8.258 29.156 -27.562 1 27.3 91 LEU A O 1
ATOM 694 N N . THR A 1 92 ? -7.645 30.984 -27 1 26.36 92 THR A N 1
ATOM 695 C CA . THR A 1 92 ? -7.477 31.453 -28.359 1 26.36 92 THR A CA 1
ATOM 696 C C . THR A 1 92 ? -6.227 30.859 -29 1 26.36 92 THR A C 1
ATOM 698 O O . THR A 1 92 ? -5.109 31.109 -28.531 1 26.36 92 THR A O 1
ATOM 701 N N . ILE A 1 93 ? -6.43 29.656 -29.5 1 27.56 93 ILE A N 1
ATOM 702 C CA . ILE A 1 93 ? -5.602 29.188 -30.609 1 27.56 93 ILE A CA 1
ATOM 703 C C . ILE A 1 93 ? -5.219 30.359 -31.5 1 27.56 93 ILE A C 1
ATOM 705 O O . ILE A 1 93 ? -6.074 30.953 -32.156 1 27.56 93 ILE A O 1
ATOM 709 N N . VAL A 1 94 ? -4.594 31.297 -30.984 1 26.31 94 VAL A N 1
ATOM 710 C CA . VAL A 1 94 ? -3.973 32.156 -32 1 26.31 94 VAL A CA 1
ATOM 711 C C . VAL A 1 94 ? -3.471 31.297 -33.156 1 26.31 94 VAL A C 1
ATOM 713 O O . VAL A 1 94 ? -2.719 30.344 -32.969 1 26.31 94 VAL A O 1
ATOM 716 N N . ASP A 1 95 ? -4.191 31.391 -34.281 1 27.02 95 ASP A N 1
ATOM 717 C CA . ASP A 1 95 ? -4.059 30.969 -35.656 1 27.02 95 ASP A CA 1
ATOM 718 C C . ASP A 1 95 ? -2.684 31.344 -36.219 1 27.02 95 ASP A C 1
ATOM 720 O O . ASP A 1 95 ? -2.543 32.344 -36.906 1 27.02 95 ASP A O 1
ATOM 724 N N . HIS A 1 96 ? -1.705 31.625 -35.5 1 26.16 96 HIS A N 1
ATOM 725 C CA . HIS A 1 96 ? -0.634 31.875 -36.438 1 26.16 96 HIS A CA 1
ATOM 726 C C . HIS A 1 96 ? -0.621 30.828 -37.562 1 26.16 96 HIS A C 1
ATOM 728 O O . HIS A 1 96 ? -1.113 29.703 -37.375 1 26.16 96 HIS A O 1
ATOM 734 N N . GLY A 1 97 ? -0.364 31.125 -38.844 1 26.83 97 GLY A N 1
ATOM 735 C CA . GLY A 1 97 ? -0.292 30.312 -40.031 1 26.83 97 GLY A CA 1
ATOM 736 C C . GLY A 1 97 ? 0.131 28.875 -39.75 1 26.83 97 GLY A C 1
ATOM 737 O O . GLY A 1 97 ? 0.607 28.172 -40.656 1 26.83 97 GLY A O 1
ATOM 738 N N . VAL A 1 98 ? 0.593 28.688 -38.594 1 27.25 98 VAL A N 1
ATOM 739 C CA . VAL A 1 98 ? 0.93 27.281 -38.531 1 27.25 98 VAL A CA 1
ATOM 740 C C . VAL A 1 98 ? -0.341 26.438 -38.656 1 27.25 98 VAL A C 1
ATOM 742 O O . VAL A 1 98 ? -1.372 26.766 -38.094 1 27.25 98 VAL A O 1
ATOM 745 N N . ALA A 1 99 ? -0.574 25.562 -39.625 1 26.31 99 ALA A N 1
ATOM 746 C CA . ALA A 1 99 ? -1.703 24.734 -40.031 1 26.31 99 ALA A CA 1
ATOM 747 C C . ALA A 1 99 ? -2.512 24.281 -38.812 1 26.31 99 ALA A C 1
ATOM 749 O O . ALA A 1 99 ? -1.946 23.812 -37.812 1 26.31 99 ALA A O 1
ATOM 750 N N . ALA A 1 100 ? -3.621 24.891 -38.344 1 30.11 100 ALA A N 1
ATOM 751 C CA . ALA A 1 100 ? -4.781 24.5 -37.531 1 30.11 100 ALA A CA 1
ATOM 752 C C . ALA A 1 100 ? -4.82 23 -37.312 1 30.11 100 ALA A C 1
ATOM 754 O O . ALA A 1 100 ? -5.281 22.25 -38.156 1 30.11 100 ALA A O 1
ATOM 755 N N . GLN A 1 101 ? -3.797 22.391 -36.75 1 30.17 101 GLN A N 1
ATOM 756 C CA . GLN A 1 101 ? -3.828 20.953 -36.5 1 30.17 101 GLN A CA 1
ATOM 757 C C . GLN A 1 101 ? -5.133 20.547 -35.812 1 30.17 101 GLN A C 1
ATOM 759 O O . GLN A 1 101 ? -5.594 21.219 -34.906 1 30.17 101 GLN A O 1
ATOM 764 N N . GLN A 1 102 ? -6.117 19.938 -36.469 1 31.14 102 GLN A N 1
ATOM 765 C CA . GLN A 1 102 ? -7.457 19.453 -36.156 1 31.14 102 GLN A CA 1
ATOM 766 C C . GLN A 1 102 ? -7.555 19.047 -34.688 1 31.14 102 GLN A C 1
ATOM 768 O O . GLN A 1 102 ? -6.625 18.438 -34.156 1 31.14 102 GLN A O 1
ATOM 773 N N . PRO A 1 103 ? -8.297 19.812 -33.844 1 34 103 PRO A N 1
ATOM 774 C CA . PRO A 1 103 ? -8.602 19.328 -32.5 1 34 103 PRO A CA 1
ATOM 775 C C . PRO A 1 103 ? -8.547 17.812 -32.375 1 34 103 PRO A C 1
ATOM 777 O O . PRO A 1 103 ? -8.984 17.109 -33.312 1 34 103 PRO A O 1
ATOM 780 N N . TYR A 1 104 ? -7.52 17.266 -31.828 1 33.03 104 TYR A N 1
ATOM 781 C CA . TYR A 1 104 ? -7.555 15.828 -31.625 1 33.03 104 TYR A CA 1
ATOM 782 C C . TYR A 1 104 ? -8.961 15.367 -31.266 1 33.03 104 TYR A C 1
ATOM 784 O O . TYR A 1 104 ? -9.492 15.734 -30.219 1 33.03 104 TYR A O 1
ATOM 792 N N . ASN A 1 105 ? -9.875 15.336 -32.062 1 37.69 105 ASN A N 1
ATOM 793 C CA . ASN A 1 105 ? -11.18 14.742 -31.828 1 37.69 105 ASN A CA 1
ATOM 794 C C . ASN A 1 105 ? -11.07 13.453 -31 1 37.69 105 ASN A C 1
ATOM 796 O O . ASN A 1 105 ? -10.68 12.414 -31.531 1 37.69 105 ASN A O 1
ATOM 800 N N . ALA A 1 106 ? -10.859 13.594 -29.75 1 41.75 106 ALA A N 1
ATOM 801 C CA . ALA A 1 106 ? -11 12.453 -28.844 1 41.75 106 ALA A CA 1
ATOM 802 C C . ALA A 1 106 ? -11.992 11.438 -29.406 1 41.75 106 ALA A C 1
ATOM 804 O O . ALA A 1 106 ? -12.039 10.297 -28.938 1 41.75 106 ALA A O 1
ATOM 805 N N . ALA A 1 107 ? -13.047 11.891 -30.047 1 40.88 107 ALA A N 1
ATOM 806 C CA . ALA A 1 107 ? -14.07 11.07 -30.688 1 40.88 107 ALA A CA 1
ATOM 807 C C . ALA A 1 107 ? -13.492 10.297 -31.859 1 40.88 107 ALA A C 1
ATOM 809 O O . ALA A 1 107 ? -14.227 9.641 -32.625 1 40.88 107 ALA A O 1
ATOM 810 N N . GLY A 1 108 ? -12.25 10.516 -32.125 1 42 108 GLY A N 1
ATOM 811 C CA . GLY A 1 108 ? -11.703 9.859 -33.281 1 42 108 GLY A CA 1
ATOM 812 C C . GLY A 1 108 ? -11.469 8.375 -33.094 1 42 108 GLY A C 1
ATOM 813 O O . GLY A 1 108 ? -12.039 7.766 -32.188 1 42 108 GLY A O 1
ATOM 814 N N . ASP A 1 109 ? -10.531 7.738 -33.75 1 50.19 109 ASP A N 1
ATOM 815 C CA . ASP A 1 109 ? -10.211 6.316 -33.844 1 50.19 109 ASP A CA 1
ATOM 816 C C . ASP A 1 109 ? -9.617 5.816 -32.531 1 50.19 109 ASP A C 1
ATOM 818 O O . ASP A 1 109 ? -8.57 6.297 -32.094 1 50.19 109 ASP A O 1
ATOM 822 N N . PRO A 1 110 ? -10.453 5.172 -31.734 1 56.97 110 PRO A N 1
ATOM 823 C CA . PRO A 1 110 ? -9.992 4.613 -30.469 1 56.97 110 PRO A CA 1
ATOM 824 C C . PRO A 1 110 ? -8.57 4.066 -30.531 1 56.97 110 PRO A C 1
ATOM 826 O O . PRO A 1 110 ? -7.809 4.188 -29.578 1 56.97 110 PRO A O 1
ATOM 829 N N . GLY A 1 111 ? -8.18 3.555 -31.578 1 57.5 111 GLY A N 1
ATOM 830 C CA . GLY A 1 111 ? -6.832 3.025 -31.719 1 57.5 111 GLY A CA 1
ATOM 831 C C . GLY A 1 111 ? -5.758 4.082 -31.562 1 57.5 111 GLY A C 1
ATOM 832 O O . GLY A 1 111 ? -4.738 3.844 -30.906 1 57.5 111 GLY A O 1
ATOM 833 N N . SER A 1 112 ? -6.109 5.258 -32.062 1 59.22 112 SER A N 1
ATOM 834 C CA . SER A 1 112 ? -5.133 6.344 -32.031 1 59.22 112 SER A CA 1
ATOM 835 C C . SER A 1 112 ? -4.938 6.871 -30.609 1 59.22 112 SER A C 1
ATOM 837 O O . SER A 1 112 ? -3.812 7.164 -30.203 1 59.22 112 SER A O 1
ATOM 839 N N . ALA A 1 113 ? -5.973 6.891 -29.859 1 62.84 113 ALA A N 1
ATOM 840 C CA . ALA A 1 113 ? -5.887 7.375 -28.484 1 62.84 113 ALA A CA 1
ATOM 841 C C . ALA A 1 113 ? -5.051 6.434 -27.625 1 62.84 113 ALA A C 1
ATOM 843 O O . ALA A 1 113 ? -4.219 6.883 -26.828 1 62.84 113 ALA A O 1
ATOM 844 N N . PHE A 1 114 ? -5.184 5.203 -27.953 1 66.75 114 PHE A N 1
ATOM 845 C CA . PHE A 1 114 ? -4.441 4.219 -27.172 1 66.75 114 PHE A CA 1
ATOM 846 C C . PHE A 1 114 ? -2.979 4.184 -27.594 1 66.75 114 PHE A C 1
ATOM 848 O O . PHE A 1 114 ? -2.09 4.012 -26.766 1 66.75 114 PHE A O 1
ATOM 855 N N . GLU A 1 115 ? -2.764 4.375 -28.781 1 66.62 115 GLU A N 1
ATOM 856 C CA . GLU A 1 115 ? -1.388 4.434 -29.266 1 66.62 115 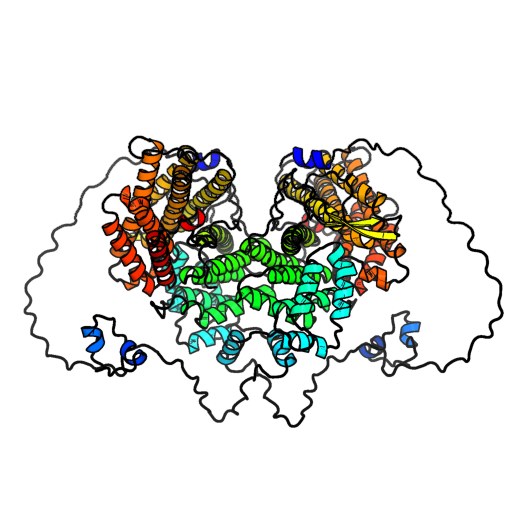GLU A CA 1
ATOM 857 C C . GLU A 1 115 ? -0.644 5.625 -28.672 1 66.62 115 GLU A C 1
ATOM 859 O O . GLU A 1 115 ? 0.518 5.504 -28.266 1 66.62 115 GLU A O 1
ATOM 864 N N . TRP A 1 116 ? -1.364 6.68 -28.594 1 64 116 TRP A N 1
ATOM 865 C CA . TRP A 1 116 ? -0.771 7.852 -27.953 1 64 116 TRP A CA 1
ATOM 866 C C . TRP A 1 116 ? -0.48 7.586 -26.484 1 64 116 TRP A C 1
ATOM 868 O O . TRP A 1 116 ? 0.616 7.879 -26 1 64 116 TRP A O 1
ATOM 878 N N . LEU A 1 117 ? -1.429 7.102 -25.922 1 67 117 LEU A N 1
ATOM 879 C CA . LEU A 1 117 ? -1.298 6.816 -24.484 1 67 117 LEU A CA 1
ATOM 880 C C . LEU A 1 117 ? -0.112 5.898 -24.219 1 67 117 LEU A C 1
ATOM 882 O O . LEU A 1 117 ? 0.608 6.07 -23.234 1 67 117 LEU A O 1
ATOM 886 N N . ASN A 1 118 ? 0.073 5.043 -25.141 1 64 118 ASN A N 1
ATOM 887 C CA . ASN A 1 118 ? 1.131 4.055 -24.953 1 64 118 ASN A CA 1
ATOM 888 C C . ASN A 1 118 ? 2.508 4.648 -25.234 1 64 118 ASN A C 1
ATOM 890 O O . ASN A 1 118 ? 3.527 4.059 -24.875 1 64 118 ASN A O 1
ATOM 894 N N . GLN A 1 119 ? 2.455 5.844 -25.781 1 61.28 119 GLN A N 1
ATOM 895 C CA . GLN A 1 119 ? 3.73 6.43 -26.172 1 61.28 119 GLN A CA 1
ATOM 896 C C . GLN A 1 119 ? 4.055 7.664 -25.344 1 61.28 119 GLN A C 1
ATOM 898 O O . GLN A 1 119 ? 5.191 8.133 -25.328 1 61.28 119 GLN A O 1
ATOM 903 N N . VAL A 1 120 ? 3.068 8.016 -24.672 1 64.25 120 VAL A N 1
ATOM 904 C CA . VAL A 1 120 ? 3.27 9.281 -23.969 1 64.25 120 VAL A CA 1
ATOM 905 C C . VAL A 1 120 ? 4.281 9.078 -22.844 1 64.25 120 VAL A C 1
ATOM 907 O O . VAL A 1 120 ? 4.109 8.203 -21.984 1 64.25 120 VAL A O 1
ATOM 910 N N . ASP A 1 121 ? 5.473 9.703 -23.062 1 74.5 121 ASP A N 1
ATOM 911 C CA . ASP A 1 121 ? 6.48 9.867 -22.031 1 74.5 121 ASP A CA 1
ATOM 912 C C . ASP A 1 121 ? 6.902 11.328 -21.906 1 74.5 121 ASP A C 1
ATOM 914 O O . ASP A 1 121 ? 7.281 11.961 -22.891 1 74.5 121 ASP A O 1
ATOM 918 N N . PHE A 1 122 ? 6.613 11.906 -20.797 1 82 122 PHE A N 1
ATOM 919 C CA . PHE A 1 122 ? 6.957 13.305 -20.594 1 82 122 PHE A CA 1
ATOM 920 C C . PHE A 1 122 ? 8.445 13.469 -20.328 1 82 122 PHE A C 1
ATOM 922 O O . PHE A 1 122 ? 9.031 12.68 -19.578 1 82 122 PHE A O 1
ATOM 929 N N . THR A 1 123 ? 8.938 14.484 -21.062 1 87.25 123 THR A N 1
ATOM 930 C CA . THR A 1 123 ? 10.344 14.789 -20.828 1 87.25 123 THR A CA 1
ATOM 931 C C . THR A 1 123 ? 10.492 15.883 -19.766 1 87.25 123 THR A C 1
ATOM 933 O O . THR A 1 123 ? 9.523 16.578 -19.453 1 87.25 123 THR A O 1
ATOM 936 N N . ALA A 1 124 ? 11.695 16.047 -19.25 1 92.56 124 ALA A N 1
ATOM 937 C CA . ALA A 1 124 ? 11.992 17.094 -18.281 1 92.56 124 ALA A CA 1
ATOM 938 C C . ALA A 1 124 ? 11.766 18.484 -18.875 1 92.56 124 ALA A C 1
ATOM 940 O O . ALA A 1 124 ? 11.234 19.375 -18.219 1 92.56 124 ALA A O 1
ATOM 941 N N . SER A 1 125 ? 12.125 18.594 -20.125 1 89.44 125 SER A N 1
ATOM 942 C CA . SER A 1 125 ? 11.984 19.875 -20.828 1 89.44 125 SER A CA 1
ATOM 943 C C . SER A 1 125 ? 10.523 20.281 -20.953 1 89.44 125 SER A C 1
ATOM 945 O O . SER A 1 125 ? 10.18 21.453 -20.797 1 89.44 125 SER A O 1
ATOM 947 N N . GLN A 1 126 ? 9.656 19.359 -21.203 1 87.25 126 GLN A N 1
ATOM 948 C CA . GLN A 1 126 ? 8.234 19.625 -21.328 1 87.25 126 GLN A CA 1
ATOM 949 C C . GLN A 1 126 ? 7.637 20.078 -20 1 87.25 126 GLN A C 1
ATOM 951 O O . GLN A 1 126 ? 6.809 21 -19.969 1 87.25 126 GLN A O 1
ATOM 956 N N . ILE A 1 127 ? 8.055 19.484 -18.922 1 92.12 127 ILE A N 1
ATOM 957 C CA . ILE A 1 127 ? 7.551 19.828 -17.609 1 92.12 127 ILE A CA 1
ATOM 958 C C . ILE A 1 127 ? 8.008 21.234 -17.234 1 92.12 127 ILE A C 1
ATOM 960 O O . ILE A 1 127 ? 7.203 22.047 -16.766 1 92.12 127 ILE A O 1
ATOM 964 N N . MET A 1 128 ? 9.281 21.5 -17.469 1 92.5 128 MET A N 1
ATOM 965 C CA . MET A 1 128 ? 9.812 22.828 -17.125 1 92.5 128 MET A CA 1
ATOM 966 C C . MET A 1 128 ? 9.172 23.906 -18 1 92.5 128 MET A C 1
ATOM 968 O O . MET A 1 128 ? 8.938 25.016 -17.531 1 92.5 128 MET A O 1
ATOM 972 N N . GLN A 1 129 ? 8.875 23.594 -19.234 1 87.62 129 GLN A N 1
ATOM 973 C CA . GLN A 1 129 ? 8.195 24.531 -20.109 1 87.62 129 GLN A CA 1
ATOM 974 C C . GLN A 1 129 ? 6.77 24.812 -19.641 1 87.62 129 GLN A C 1
ATOM 976 O O . GLN A 1 129 ? 6.273 25.938 -19.766 1 87.62 129 GLN A O 1
ATOM 981 N N . LEU A 1 130 ? 6.117 23.781 -19.172 1 87.38 130 LEU A N 1
ATOM 982 C CA . LEU A 1 130 ? 4.793 23.953 -18.578 1 87.38 130 LEU A CA 1
ATOM 983 C C . LEU A 1 130 ? 4.832 24.984 -17.453 1 87.38 130 LEU A C 1
ATOM 985 O O . LEU A 1 130 ? 3.979 25.875 -17.391 1 87.38 130 LEU A O 1
ATOM 989 N N . LEU A 1 131 ? 5.836 24.938 -16.594 1 91.31 131 LEU A N 1
ATOM 990 C CA . LEU A 1 131 ? 5.977 25.844 -15.461 1 91.31 131 LEU A CA 1
ATOM 991 C C . LEU A 1 131 ? 6.281 27.266 -15.945 1 91.31 131 LEU A C 1
ATOM 993 O O . LEU A 1 131 ? 5.656 28.234 -15.492 1 91.31 131 LEU A O 1
ATOM 997 N N . THR A 1 132 ? 7.176 27.344 -16.875 1 88.44 132 THR A N 1
ATOM 998 C CA . THR A 1 132 ? 7.578 28.641 -17.391 1 88.44 132 THR A CA 1
ATOM 999 C C . THR A 1 132 ? 6.422 29.312 -18.125 1 88.44 132 THR A C 1
ATOM 1001 O O . THR A 1 132 ? 6.227 30.516 -18.016 1 88.44 132 THR A O 1
ATOM 1004 N N . SER A 1 133 ? 5.727 28.516 -18.906 1 85.31 133 SER A N 1
ATOM 1005 C CA . SER A 1 133 ? 4.609 29.062 -19.672 1 85.31 133 SER A CA 1
ATOM 1006 C C . SER A 1 133 ? 3.523 29.609 -18.766 1 85.31 133 SER A C 1
ATOM 1008 O O . SER A 1 133 ? 2.758 30.5 -19.156 1 85.31 133 SER A O 1
ATOM 1010 N N . ARG A 1 134 ? 3.518 29.219 -17.547 1 86.25 134 ARG A N 1
ATOM 1011 C CA . ARG A 1 134 ? 2.521 29.672 -16.578 1 86.25 134 ARG A CA 1
ATOM 1012 C C . ARG A 1 134 ? 3.098 30.75 -15.664 1 86.25 134 ARG A C 1
ATOM 1014 O O . ARG A 1 134 ? 2.477 31.125 -14.664 1 86.25 134 ARG A O 1
ATOM 1021 N N . GLY A 1 135 ? 4.312 31.109 -15.977 1 88.94 135 GLY A N 1
ATOM 1022 C CA . GLY A 1 135 ? 4.941 32.188 -15.234 1 88.94 135 GLY A CA 1
ATOM 1023 C C . GLY A 1 135 ? 5.43 31.766 -13.859 1 88.94 135 GLY A C 1
ATOM 1024 O O . GLY A 1 135 ? 5.566 32.594 -12.961 1 88.94 135 GLY A O 1
ATOM 1025 N N . VAL A 1 136 ? 5.699 30.531 -13.703 1 91.25 136 VAL A N 1
ATOM 1026 C CA . VAL A 1 136 ? 6.105 30.016 -12.398 1 91.25 136 VAL A CA 1
ATOM 1027 C C . VAL A 1 136 ? 7.602 30.25 -12.188 1 91.25 136 VAL A C 1
ATOM 1029 O O . VAL A 1 136 ? 8.422 29.875 -13.031 1 91.25 136 VAL A O 1
ATOM 1032 N N . ASP A 1 137 ? 7.906 30.953 -11.133 1 94.75 137 ASP A N 1
ATOM 1033 C CA . ASP A 1 137 ? 9.281 31 -10.648 1 94.75 137 ASP A CA 1
ATOM 1034 C C . ASP A 1 137 ? 9.594 29.812 -9.75 1 94.75 137 ASP A C 1
ATOM 1036 O O . ASP A 1 137 ? 9.398 29.859 -8.539 1 94.75 137 ASP A O 1
ATOM 1040 N N . TRP A 1 138 ? 10.133 28.797 -10.367 1 95.62 138 TRP A N 1
ATOM 1041 C CA . TRP A 1 138 ? 10.297 27.531 -9.641 1 95.62 138 TRP A CA 1
ATOM 1042 C C . TRP A 1 138 ? 11.336 27.688 -8.531 1 95.62 138 TRP A C 1
ATOM 1044 O O . TRP A 1 138 ? 11.258 27 -7.512 1 95.62 138 TRP A O 1
ATOM 1054 N N . LYS A 1 139 ? 12.32 28.625 -8.672 1 95.88 139 LYS A N 1
ATOM 1055 C CA . LYS A 1 139 ? 13.312 28.844 -7.629 1 95.88 139 LYS A CA 1
ATOM 1056 C C . LYS A 1 139 ? 12.68 29.453 -6.383 1 95.88 139 LYS A C 1
ATOM 1058 O O . LYS A 1 139 ? 13.039 29.094 -5.262 1 95.88 139 LYS A O 1
ATOM 1063 N N . ALA A 1 140 ? 11.781 30.359 -6.602 1 95.94 140 ALA A N 1
ATOM 1064 C CA . ALA A 1 140 ? 11.047 30.938 -5.48 1 95.94 140 ALA A CA 1
ATOM 1065 C C . ALA A 1 140 ? 10.211 29.891 -4.766 1 95.94 140 ALA A C 1
ATOM 1067 O O . ALA A 1 140 ? 10.125 29.891 -3.535 1 95.94 140 ALA A O 1
ATOM 1068 N N . SER A 1 141 ? 9.625 29.031 -5.547 1 96.62 141 SER A N 1
ATOM 1069 C CA . SER A 1 141 ? 8.836 27.938 -4.977 1 96.62 141 SER A CA 1
ATOM 1070 C C . SER A 1 141 ? 9.703 27.016 -4.121 1 96.62 141 SER A C 1
ATOM 1072 O O . SER A 1 141 ? 9.297 26.609 -3.033 1 96.62 141 SER A O 1
ATOM 1074 N N . VAL A 1 142 ? 10.828 26.703 -4.617 1 97.56 142 VAL A N 1
ATOM 1075 C CA . VAL A 1 142 ? 11.75 25.828 -3.914 1 97.56 142 VAL A CA 1
ATOM 1076 C C . VAL A 1 142 ? 12.195 26.469 -2.607 1 97.56 142 VAL A C 1
ATOM 1078 O O . VAL A 1 142 ? 12.227 25.828 -1.56 1 97.56 142 VAL A O 1
ATOM 1081 N N . THR A 1 143 ? 12.469 27.703 -2.682 1 96.69 143 THR A N 1
ATOM 1082 C CA . THR A 1 143 ? 12.891 28.438 -1.49 1 96.69 143 THR A CA 1
ATOM 1083 C C . THR A 1 143 ? 11.773 28.453 -0.447 1 96.69 143 THR A C 1
ATOM 1085 O O . THR A 1 143 ? 12.023 28.203 0.736 1 96.69 143 THR A O 1
ATOM 1088 N N . MET A 1 144 ? 10.633 28.703 -0.875 1 95.56 144 MET A N 1
ATOM 1089 C CA . MET A 1 144 ? 9.492 28.719 0.029 1 95.56 144 MET A CA 1
ATOM 1090 C C . MET A 1 144 ? 9.258 27.344 0.64 1 95.56 144 MET A C 1
ATOM 1092 O O . MET A 1 144 ? 9.023 27.219 1.845 1 95.56 144 MET A O 1
ATOM 1096 N N . TYR A 1 145 ? 9.305 26.359 -0.166 1 97.06 145 TYR A N 1
ATOM 1097 C CA . TYR A 1 145 ? 9.078 25 0.276 1 97.06 145 TYR A CA 1
ATOM 1098 C C . TYR A 1 145 ? 10.062 24.609 1.373 1 97.06 145 TYR A C 1
ATOM 1100 O O . TYR A 1 145 ? 9.664 24.094 2.424 1 97.06 145 TYR A O 1
ATOM 1108 N N . PHE A 1 146 ? 11.328 24.812 1.165 1 96.12 146 PHE A N 1
ATOM 1109 C CA . PHE A 1 146 ? 12.359 24.406 2.113 1 96.12 146 PHE A CA 1
ATOM 1110 C C . PHE A 1 146 ? 12.305 25.266 3.373 1 96.12 146 PHE A C 1
ATOM 1112 O O . PHE A 1 146 ? 12.75 24.844 4.438 1 96.12 146 PHE A O 1
ATOM 1119 N N . GLY A 1 147 ? 11.625 26.375 3.303 1 91.81 147 GLY A N 1
ATOM 1120 C CA . GLY A 1 147 ? 11.492 27.266 4.453 1 91.81 147 GLY A CA 1
ATOM 1121 C C . GLY A 1 147 ? 10.219 27.016 5.246 1 91.81 147 GLY A C 1
ATOM 1122 O O . GLY A 1 147 ? 10.055 27.547 6.348 1 91.81 147 GLY A O 1
ATOM 1123 N N . THR A 1 148 ? 9.359 26.188 4.754 1 92.69 148 THR A N 1
ATOM 1124 C CA . THR A 1 148 ? 8.078 26.016 5.426 1 92.69 148 THR A CA 1
ATOM 1125 C C . THR A 1 148 ? 7.758 24.531 5.602 1 92.69 148 THR A C 1
ATOM 1127 O O . THR A 1 148 ? 8.055 23.953 6.648 1 92.69 148 THR A O 1
ATOM 1130 N N . ILE A 1 149 ? 7.406 23.844 4.496 1 94.69 149 ILE A N 1
ATOM 1131 C CA . ILE A 1 149 ? 6.891 22.484 4.555 1 94.69 149 ILE A CA 1
ATOM 1132 C C . ILE A 1 149 ? 8.016 21.516 4.93 1 94.69 149 ILE A C 1
ATOM 1134 O O . ILE A 1 149 ? 7.84 20.656 5.801 1 94.69 149 ILE A O 1
ATOM 1138 N N . ASN A 1 150 ? 9.141 21.625 4.312 1 95.69 150 ASN A N 1
ATOM 1139 C CA . ASN A 1 150 ? 10.242 20.688 4.496 1 95.69 150 ASN A CA 1
ATOM 1140 C C . ASN A 1 150 ? 10.836 20.781 5.895 1 95.69 150 ASN A C 1
ATOM 1142 O O . ASN A 1 150 ? 11.617 19.922 6.305 1 95.69 150 ASN A O 1
ATOM 1146 N N . THR A 1 151 ? 10.406 21.75 6.684 1 90.88 151 THR A N 1
ATOM 1147 C CA . THR A 1 151 ? 10.953 21.953 8.023 1 90.88 151 THR A CA 1
ATOM 1148 C C . THR A 1 151 ? 10.328 20.984 9.016 1 90.88 151 THR A C 1
ATOM 1150 O O . THR A 1 151 ? 10.961 20.594 10 1 90.88 151 THR A O 1
ATOM 1153 N N . TRP A 1 152 ? 9.102 20.625 8.734 1 91.75 152 TRP A N 1
ATOM 1154 C CA . TRP A 1 152 ? 8.438 19.703 9.656 1 91.75 152 TRP A CA 1
ATOM 1155 C C . TRP A 1 152 ? 8.117 18.391 8.969 1 91.75 152 TRP A C 1
ATOM 1157 O O . TRP A 1 152 ? 7.734 17.422 9.625 1 91.75 152 TRP A O 1
ATOM 1167 N N . LEU A 1 153 ? 8.188 18.344 7.707 1 96 153 LEU A N 1
ATOM 1168 C CA . LEU A 1 153 ? 8.055 17.141 6.887 1 96 153 LEU A CA 1
ATOM 1169 C C . LEU A 1 153 ? 9.195 17.047 5.883 1 96 153 LEU A C 1
ATOM 1171 O O . LEU A 1 153 ? 9.047 17.438 4.719 1 96 153 LEU A O 1
ATOM 1175 N N . ALA A 1 154 ? 10.234 16.469 6.316 1 96.88 154 ALA A N 1
ATOM 1176 C CA . ALA A 1 154 ? 11.492 16.484 5.57 1 96.88 154 ALA A CA 1
ATOM 1177 C C . ALA A 1 154 ? 11.477 15.453 4.449 1 96.88 154 ALA A C 1
ATOM 1179 O O . ALA A 1 154 ? 12.195 14.453 4.504 1 96.88 154 ALA A O 1
ATOM 1180 N N . VAL A 1 155 ? 10.805 15.773 3.385 1 98.31 155 VAL A N 1
ATOM 1181 C CA . VAL A 1 155 ? 10.625 14.875 2.252 1 98.31 155 VAL A CA 1
ATOM 1182 C C . VAL A 1 155 ? 11.891 14.859 1.398 1 98.31 155 VAL A C 1
ATOM 1184 O O . VAL A 1 155 ? 12.25 13.828 0.821 1 98.31 155 VAL A O 1
ATOM 1187 N N . ILE A 1 156 ? 12.531 16 1.267 1 98.44 156 ILE A N 1
ATOM 1188 C CA . ILE A 1 156 ? 13.703 16.172 0.415 1 98.44 156 ILE A CA 1
ATOM 1189 C C . ILE A 1 156 ? 14.867 16.703 1.243 1 98.44 156 ILE A C 1
ATOM 1191 O O . ILE A 1 156 ? 14.734 17.719 1.943 1 98.44 156 ILE A O 1
ATOM 1195 N N . HIS A 1 157 ? 15.922 15.969 1.161 1 97.88 157 HIS A N 1
ATOM 1196 C CA . HIS A 1 157 ? 17.109 16.469 1.838 1 97.88 157 HIS A CA 1
ATOM 1197 C C . HIS A 1 157 ? 17.719 17.641 1.083 1 97.88 157 HIS A C 1
ATOM 1199 O O . HIS A 1 157 ? 18.031 17.531 -0.104 1 97.88 157 HIS A O 1
ATOM 1205 N N . PRO A 1 158 ? 17.984 18.75 1.727 1 96.31 158 PRO A N 1
ATOM 1206 C CA . PRO A 1 158 ? 18.422 19.969 1.034 1 96.31 158 PRO A CA 1
ATOM 1207 C C . PRO A 1 158 ? 19.75 19.766 0.291 1 96.31 158 PRO A C 1
ATOM 1209 O O . PRO A 1 158 ? 19.906 20.234 -0.837 1 96.31 158 PRO A O 1
ATOM 1212 N N . GLU A 1 159 ? 20.672 19.062 0.86 1 96.06 159 GLU A N 1
ATOM 1213 C CA . GLU A 1 159 ? 21.969 18.859 0.212 1 96.06 159 GLU A CA 1
ATOM 1214 C C . GLU A 1 159 ? 21.828 17.984 -1.033 1 96.06 159 GLU A C 1
ATOM 1216 O O . GLU A 1 159 ? 22.5 18.234 -2.043 1 96.06 159 GLU A O 1
ATOM 1221 N N . VAL A 1 160 ? 21.047 17 -0.875 1 97.31 160 VAL A N 1
ATOM 1222 C CA . VAL A 1 160 ? 20.812 16.141 -2.025 1 97.31 160 VAL A CA 1
ATOM 1223 C C . VAL A 1 160 ? 20.141 16.922 -3.143 1 97.31 160 VAL A C 1
ATOM 1225 O O . VAL A 1 160 ? 20.5 16.797 -4.312 1 97.31 160 VAL A O 1
ATOM 1228 N N . TRP A 1 161 ? 19.203 17.75 -2.791 1 97.25 161 TRP A N 1
ATOM 1229 C CA . TRP A 1 161 ? 18.5 18.594 -3.75 1 97.25 161 TRP A CA 1
ATOM 1230 C C . TRP A 1 161 ? 19.469 19.516 -4.488 1 97.25 161 TRP A C 1
ATOM 1232 O O . TRP A 1 161 ? 19.438 19.594 -5.719 1 97.25 161 TRP A O 1
ATOM 1242 N N . GLU A 1 162 ? 20.328 20.109 -3.777 1 95.88 162 GLU A N 1
ATOM 1243 C CA . GLU A 1 162 ? 21.266 21.062 -4.371 1 95.88 162 GLU A CA 1
ATOM 1244 C C . GLU A 1 162 ? 22.203 20.375 -5.355 1 95.88 162 GLU A C 1
ATOM 1246 O O . GLU A 1 162 ? 22.469 20.891 -6.438 1 95.88 162 GLU A O 1
ATOM 1251 N N . ARG A 1 163 ? 22.609 19.234 -4.957 1 95 163 ARG A N 1
ATOM 1252 C CA . ARG A 1 163 ? 23.5 18.469 -5.824 1 95 163 ARG A CA 1
ATOM 1253 C C . ARG A 1 163 ? 22.797 18.062 -7.113 1 95 163 ARG A C 1
ATOM 1255 O O . ARG A 1 163 ? 23.375 18.172 -8.203 1 95 163 ARG A O 1
ATOM 1262 N N . ARG A 1 164 ? 21.641 17.688 -6.945 1 94.31 164 ARG A N 1
ATOM 1263 C CA . ARG A 1 164 ? 20.891 17.203 -8.102 1 94.31 164 ARG A CA 1
ATOM 1264 C C . ARG A 1 164 ? 20.531 18.359 -9.039 1 94.31 164 ARG A C 1
ATOM 1266 O O . ARG A 1 164 ? 20.594 18.219 -10.258 1 94.31 164 ARG A O 1
ATOM 1273 N N . VAL A 1 165 ? 20.125 19.438 -8.484 1 94.38 165 VAL A N 1
ATOM 1274 C CA . VAL A 1 165 ? 19.766 20.594 -9.281 1 94.38 165 VAL A CA 1
ATOM 1275 C C . VAL A 1 165 ? 20.984 21.094 -10.055 1 94.38 165 VAL A C 1
ATOM 1277 O O . VAL A 1 165 ? 20.859 21.469 -11.227 1 94.38 165 VAL A O 1
ATOM 1280 N N . ALA A 1 166 ? 22.062 21.078 -9.383 1 91.44 166 ALA A N 1
ATOM 1281 C CA . ALA A 1 166 ? 23.297 21.516 -10.031 1 91.44 166 ALA A CA 1
ATOM 1282 C C . ALA A 1 166 ? 23.625 20.625 -11.227 1 91.44 166 ALA A C 1
ATOM 1284 O O . ALA A 1 166 ? 24.125 21.109 -12.25 1 91.44 166 ALA A O 1
ATOM 1285 N N . ALA A 1 167 ? 23.312 19.391 -11.141 1 91.06 167 ALA A N 1
ATOM 1286 C CA . ALA A 1 167 ? 23.641 18.422 -12.18 1 91.06 167 ALA A CA 1
ATOM 1287 C C . ALA A 1 167 ? 22.594 18.438 -13.297 1 91.06 167 ALA A C 1
ATOM 1289 O O . ALA A 1 167 ? 22.906 18.156 -14.453 1 91.06 167 ALA A O 1
ATOM 1290 N N . ALA A 1 168 ? 21.391 18.75 -13.031 1 88.94 168 ALA A N 1
ATOM 1291 C CA . ALA A 1 168 ? 20.266 18.531 -13.938 1 88.94 168 ALA A CA 1
ATOM 1292 C C . ALA A 1 168 ? 20.109 19.688 -14.914 1 88.94 168 ALA A C 1
ATOM 1294 O O . ALA A 1 168 ? 19.406 19.578 -15.922 1 88.94 168 ALA A O 1
ATOM 1295 N N . GLN A 1 169 ? 20.75 20.781 -14.797 1 85.81 169 GLN A N 1
ATOM 1296 C CA . GLN A 1 169 ? 20.688 21.922 -15.695 1 85.81 169 GLN A CA 1
ATOM 1297 C C . GLN A 1 169 ? 19.25 22.297 -16.016 1 85.81 169 GLN A C 1
ATOM 1299 O O . GLN A 1 169 ? 18.875 22.422 -17.172 1 85.81 169 GLN A O 1
ATOM 1304 N N . LEU A 1 170 ? 18.422 22.453 -15.086 1 88.06 170 LEU A N 1
ATOM 1305 C CA . LEU A 1 170 ? 16.969 22.625 -15.219 1 88.06 170 LEU A CA 1
ATOM 1306 C C . LEU A 1 170 ? 16.641 23.844 -16.047 1 88.06 170 LEU A C 1
ATOM 1308 O O . LEU A 1 170 ? 15.562 23.922 -16.641 1 88.06 170 LEU A O 1
ATOM 1312 N N . GLU A 1 171 ? 17.531 24.781 -16.25 1 85.25 171 GLU A N 1
ATOM 1313 C CA . GLU A 1 171 ? 17.25 26.031 -16.953 1 85.25 171 GLU A CA 1
ATOM 1314 C C . GLU A 1 171 ? 17.703 25.953 -18.406 1 85.25 171 GLU A C 1
ATOM 1316 O O . GLU A 1 171 ? 17.203 26.703 -19.266 1 85.25 171 GLU A O 1
ATOM 1321 N N . THR A 1 172 ? 18.578 25.125 -18.656 1 86.25 172 THR A N 1
ATOM 1322 C CA . THR A 1 172 ? 19.172 25.094 -20 1 86.25 172 THR A CA 1
ATOM 1323 C C . THR A 1 172 ? 18.719 23.859 -20.75 1 86.25 172 THR A C 1
ATOM 1325 O O . THR A 1 172 ? 17.922 23.938 -21.688 1 86.25 172 THR A O 1
ATOM 1328 N N . ASN A 1 173 ? 19.141 22.672 -20.25 1 85.19 173 ASN A N 1
ATOM 1329 C CA . ASN A 1 173 ? 18.812 21.406 -20.891 1 85.19 173 ASN A CA 1
ATOM 1330 C C . ASN A 1 173 ? 18.422 20.344 -19.875 1 85.19 173 ASN A C 1
ATOM 1332 O O . ASN A 1 173 ? 19.141 19.359 -19.672 1 85.19 173 ASN A O 1
ATOM 1336 N N . PRO A 1 174 ? 17.172 20.578 -19.453 1 89.44 174 PRO A N 1
ATOM 1337 C CA . PRO A 1 174 ? 16.766 19.641 -18.406 1 89.44 174 PRO A CA 1
ATOM 1338 C C . PRO A 1 174 ? 16.625 18.203 -18.938 1 89.44 174 PRO A C 1
ATOM 1340 O O . PRO A 1 174 ? 16 17.984 -19.984 1 89.44 174 PRO A O 1
ATOM 1343 N N . ASP A 1 175 ? 17.188 17.25 -18.281 1 89.31 175 ASP A N 1
ATOM 1344 C CA . ASP A 1 175 ? 17.141 15.867 -18.734 1 89.31 175 ASP A CA 1
ATOM 1345 C C . ASP A 1 175 ? 16.719 14.93 -17.594 1 89.31 175 ASP A C 1
ATOM 1347 O O . ASP A 1 175 ? 16.625 13.711 -17.797 1 89.31 175 ASP A O 1
ATOM 1351 N N . ASP A 1 176 ? 16.469 15.461 -16.516 1 94.19 176 ASP A N 1
ATOM 1352 C CA . ASP A 1 176 ? 16.016 14.68 -15.367 1 94.19 176 ASP A CA 1
ATOM 1353 C C . ASP A 1 176 ? 14.523 14.859 -15.125 1 94.19 176 ASP A C 1
ATOM 1355 O O . ASP A 1 176 ? 14.117 15.758 -14.391 1 94.19 176 ASP A O 1
ATOM 1359 N N . VAL A 1 177 ? 13.766 13.938 -15.633 1 93.62 177 VAL A N 1
ATOM 1360 C CA . VAL A 1 177 ? 12.305 14.047 -15.617 1 93.62 177 VAL A CA 1
ATOM 1361 C C . VAL A 1 177 ? 11.805 13.961 -14.18 1 93.62 177 VAL A C 1
ATOM 1363 O O . VAL A 1 177 ? 10.859 14.664 -13.805 1 93.62 177 VAL A O 1
ATOM 1366 N N . ASP A 1 178 ? 12.414 13.148 -13.398 1 95.75 178 ASP A N 1
ATOM 1367 C CA . ASP A 1 178 ? 11.977 12.984 -12.016 1 95.75 178 ASP A CA 1
ATOM 1368 C C . ASP A 1 178 ? 12.211 14.258 -11.211 1 95.75 178 ASP A C 1
ATOM 1370 O O . ASP A 1 178 ? 11.383 14.633 -10.375 1 95.75 178 ASP A O 1
ATOM 1374 N N . LEU A 1 179 ? 13.289 14.859 -11.461 1 96.62 179 LEU A N 1
ATOM 1375 C CA . LEU A 1 179 ? 13.562 16.109 -10.773 1 96.62 179 LEU A CA 1
ATOM 1376 C C . LEU A 1 179 ? 12.594 17.203 -11.219 1 96.62 179 LEU A C 1
ATOM 1378 O O . LEU A 1 179 ? 12.141 18 -10.406 1 96.62 179 LEU A O 1
ATOM 1382 N N . ALA A 1 180 ? 12.359 17.297 -12.5 1 96.31 180 ALA A N 1
ATOM 1383 C CA . ALA A 1 180 ? 11.391 18.266 -13.016 1 96.31 180 ALA A CA 1
ATOM 1384 C C . ALA A 1 180 ? 10.023 18.047 -12.383 1 96.31 180 ALA A C 1
ATOM 1386 O O . ALA A 1 180 ? 9.336 19.016 -12.031 1 96.31 180 ALA A O 1
ATOM 1387 N N . LEU A 1 181 ? 9.586 16.797 -12.289 1 97 181 LEU A N 1
ATOM 1388 C CA . LEU A 1 181 ? 8.328 16.469 -11.617 1 97 181 LEU A CA 1
ATOM 1389 C C . LEU A 1 181 ? 8.344 16.953 -10.172 1 97 181 LEU A C 1
ATOM 1391 O O . LEU A 1 181 ? 7.344 17.469 -9.672 1 97 181 LEU A O 1
ATOM 1395 N N . MET A 1 182 ? 9.484 16.828 -9.5 1 98.06 182 MET A N 1
ATOM 1396 C CA . MET A 1 182 ? 9.617 17.297 -8.117 1 98.06 182 MET A CA 1
ATOM 1397 C C . MET A 1 182 ? 9.406 18.797 -8.031 1 98.06 182 MET A C 1
ATOM 1399 O O . MET A 1 182 ? 8.758 19.281 -7.105 1 98.06 182 MET A O 1
ATOM 1403 N N . VAL A 1 183 ? 9.977 19.469 -8.969 1 98 183 VAL A N 1
ATOM 1404 C CA . VAL A 1 183 ? 9.812 20.922 -9 1 98 183 VAL A CA 1
ATOM 1405 C C . VAL A 1 183 ? 8.336 21.281 -9.117 1 98 183 VAL A C 1
ATOM 1407 O O . VAL A 1 183 ? 7.84 22.172 -8.422 1 98 183 VAL A O 1
ATOM 1410 N N . LEU A 1 184 ? 7.656 20.609 -9.992 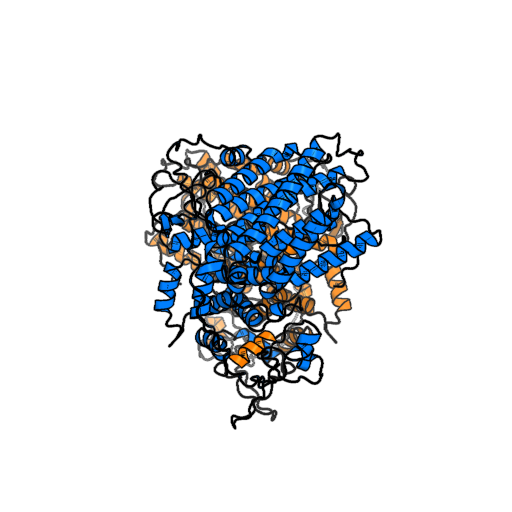1 97.69 184 LEU A N 1
ATOM 1411 C CA . LEU A 1 184 ? 6.227 20.828 -10.18 1 97.69 184 LEU A CA 1
ATOM 1412 C C . LEU A 1 184 ? 5.457 20.531 -8.898 1 97.69 184 LEU A C 1
ATOM 1414 O O . LEU A 1 184 ? 4.586 21.312 -8.5 1 97.69 184 LEU A O 1
ATOM 1418 N N . CYS A 1 185 ? 5.746 19.438 -8.211 1 98.5 185 CYS A N 1
ATOM 1419 C CA . CYS A 1 185 ? 5.066 19.062 -6.977 1 98.5 185 CYS A CA 1
ATOM 1420 C C . CYS A 1 185 ? 5.352 20.062 -5.863 1 98.5 185 CYS A C 1
ATOM 1422 O O . CYS A 1 185 ? 4.469 20.375 -5.066 1 98.5 185 CYS A O 1
ATOM 1424 N N . ILE A 1 186 ? 6.598 20.469 -5.797 1 98.44 186 ILE A N 1
ATOM 1425 C CA . ILE A 1 186 ? 6.957 21.5 -4.82 1 98.44 186 ILE A CA 1
ATOM 1426 C C . ILE A 1 186 ? 6.117 22.75 -5.047 1 98.44 186 ILE A C 1
ATOM 1428 O O . ILE A 1 186 ? 5.578 23.328 -4.102 1 98.44 186 ILE A O 1
ATOM 1432 N N . HIS A 1 187 ? 6.016 23.125 -6.266 1 97.75 187 HIS A N 1
ATOM 1433 C CA . HIS A 1 187 ? 5.25 24.328 -6.594 1 97.75 187 HIS A CA 1
ATOM 1434 C C . HIS A 1 187 ? 3.789 24.172 -6.18 1 97.75 187 HIS A C 1
ATOM 1436 O O . HIS A 1 187 ? 3.18 25.125 -5.68 1 97.75 187 HIS A O 1
ATOM 1442 N N . LEU A 1 188 ? 3.211 23.047 -6.34 1 97.31 188 LEU A N 1
ATOM 1443 C CA . LEU A 1 188 ? 1.824 22.797 -5.961 1 97.31 188 LEU A CA 1
ATOM 1444 C C . LEU A 1 188 ? 1.588 23.156 -4.496 1 97.31 188 LEU A C 1
ATOM 1446 O O . LEU A 1 188 ? 0.518 23.656 -4.141 1 97.31 188 LEU A O 1
ATOM 1450 N N . LEU A 1 189 ? 2.594 22.938 -3.68 1 97.5 189 LEU A N 1
ATOM 1451 C CA . LEU A 1 189 ? 2.428 23.125 -2.244 1 97.5 189 LEU A CA 1
ATOM 1452 C C . LEU A 1 189 ? 2.691 24.578 -1.861 1 97.5 189 LEU A C 1
ATOM 1454 O O . LEU A 1 189 ? 2.496 24.969 -0.708 1 97.5 189 LEU A O 1
ATOM 1458 N N . THR A 1 190 ? 3.084 25.359 -2.828 1 95.25 190 THR A N 1
ATOM 1459 C CA . THR A 1 190 ? 3.396 26.75 -2.52 1 95.25 190 THR A CA 1
ATOM 1460 C C . THR A 1 190 ? 2.393 27.703 -3.18 1 95.25 190 THR A C 1
ATOM 1462 O O . THR A 1 190 ? 2.424 28.906 -2.951 1 95.25 190 THR A O 1
ATOM 1465 N N . ILE A 1 191 ? 1.485 27.125 -3.934 1 91.56 191 ILE A N 1
ATOM 1466 C CA . ILE A 1 191 ? 0.469 27.953 -4.57 1 91.56 191 ILE A CA 1
ATOM 1467 C C . ILE A 1 191 ? -0.613 28.328 -3.557 1 91.56 191 ILE A C 1
ATOM 1469 O O . ILE A 1 191 ? -0.896 27.547 -2.641 1 91.56 191 ILE A O 1
ATOM 1473 N N . TRP A 1 192 ? -1.1 29.453 -3.711 1 89.31 192 TRP A N 1
ATOM 1474 C CA . TRP A 1 192 ? -2.213 29.906 -2.889 1 89.31 192 TRP A CA 1
ATOM 1475 C C . TRP A 1 192 ? -3.541 29.391 -3.426 1 89.31 192 TRP A C 1
ATOM 1477 O O . TRP A 1 192 ? -3.656 29.078 -4.613 1 89.31 192 TRP A O 1
ATOM 1487 N N . ASN A 1 193 ? -4.418 29.312 -2.545 1 84.25 193 ASN A N 1
ATOM 1488 C CA . ASN A 1 193 ? -5.766 28.922 -2.953 1 84.25 193 ASN A CA 1
ATOM 1489 C C . ASN A 1 193 ? -6.352 29.906 -3.963 1 84.25 193 ASN A C 1
ATOM 1491 O O . ASN A 1 193 ? -6.418 31.109 -3.699 1 84.25 193 ASN A O 1
ATOM 1495 N N . CYS A 1 194 ? -6.777 29.344 -5.047 1 79.44 194 CYS A N 1
ATOM 1496 C CA . CYS A 1 194 ? -7.199 30.219 -6.141 1 79.44 194 CYS A CA 1
ATOM 1497 C C . CYS A 1 194 ? -8.641 30.688 -5.945 1 79.44 194 CYS A C 1
ATOM 1499 O O . CYS A 1 194 ? -9.062 31.672 -6.551 1 79.44 194 CYS A O 1
ATOM 1501 N N . ASP A 1 195 ? -9.391 29.906 -5.195 1 80.12 195 ASP A N 1
ATOM 1502 C CA . ASP A 1 195 ? -10.781 30.219 -4.898 1 80.12 195 ASP A CA 1
ATOM 1503 C C . ASP A 1 195 ? -11.148 29.797 -3.477 1 80.12 195 ASP A C 1
ATOM 1505 O O . ASP A 1 195 ? -11.523 28.656 -3.24 1 80.12 195 ASP A O 1
ATOM 1509 N N . GLU A 1 196 ? -11.242 30.781 -2.678 1 80.31 196 GLU A N 1
ATOM 1510 C CA . GLU A 1 196 ? -11.477 30.5 -1.264 1 80.31 196 GLU A CA 1
ATOM 1511 C C . GLU A 1 196 ? -12.898 30.016 -1.026 1 80.31 196 GLU A C 1
ATOM 1513 O O . GLU A 1 196 ? -13.203 29.453 0.026 1 80.31 196 GLU A O 1
ATOM 1518 N N . PHE A 1 197 ? -13.688 30.125 -2.053 1 74.62 197 PHE A N 1
ATOM 1519 C CA . PHE A 1 197 ? -15.094 29.797 -1.84 1 74.62 197 PHE A CA 1
ATOM 1520 C C . PHE A 1 197 ? -15.453 28.484 -2.533 1 74.62 197 PHE A C 1
ATOM 1522 O O . PHE A 1 197 ? -16.578 28 -2.391 1 74.62 197 PHE A O 1
ATOM 1529 N N . SER A 1 198 ? -14.539 27.969 -3.248 1 81.44 198 SER A N 1
ATOM 1530 C CA . SER A 1 198 ? -14.773 26.672 -3.902 1 81.44 198 SER A CA 1
ATOM 1531 C C . SER A 1 198 ? -14.016 25.547 -3.205 1 81.44 198 SER A C 1
ATOM 1533 O O . SER A 1 198 ? -12.789 25.594 -3.1 1 81.44 198 SER A O 1
ATOM 1535 N N . PRO A 1 199 ? -14.727 24.578 -2.826 1 77.5 199 PRO A N 1
ATOM 1536 C CA . PRO A 1 199 ? -14.047 23.453 -2.164 1 77.5 199 PRO A CA 1
ATOM 1537 C C . PRO A 1 199 ? -13.32 22.547 -3.145 1 77.5 199 PRO A C 1
ATOM 1539 O O . PRO A 1 199 ? -12.508 21.719 -2.73 1 77.5 199 PRO A O 1
ATOM 1542 N N . THR A 1 200 ? -13.539 22.734 -4.422 1 84.25 200 THR A N 1
ATOM 1543 C CA . THR A 1 200 ? -13.016 21.766 -5.371 1 84.25 200 THR A CA 1
ATOM 1544 C C . THR A 1 200 ? -12.062 22.438 -6.359 1 84.25 200 THR A C 1
ATOM 1546 O O . THR A 1 200 ? -11.328 21.766 -7.086 1 84.25 200 THR A O 1
ATOM 1549 N N . ALA A 1 201 ? -12.008 23.672 -6.332 1 85.69 201 ALA A N 1
ATOM 1550 C CA . ALA A 1 201 ? -11.273 24.422 -7.352 1 85.69 201 ALA A CA 1
ATOM 1551 C C . ALA A 1 201 ? -9.82 23.969 -7.426 1 85.69 201 ALA A C 1
ATOM 1553 O O . ALA A 1 201 ? -9.281 23.781 -8.516 1 85.69 201 ALA A O 1
ATOM 1554 N N . MET A 1 202 ? -9.242 23.781 -6.332 1 91.25 202 MET A N 1
ATOM 1555 C CA . MET A 1 202 ? -7.816 23.453 -6.293 1 91.25 202 MET A CA 1
ATOM 1556 C C . MET A 1 202 ? -7.582 22.016 -6.75 1 91.25 202 MET A C 1
ATOM 1558 O O . MET A 1 202 ? -6.523 21.688 -7.297 1 91.25 202 MET A O 1
ATOM 1562 N N . LEU A 1 203 ? -8.57 21.172 -6.602 1 91.56 203 LEU A N 1
ATOM 1563 C CA . LEU A 1 203 ? -8.445 19.766 -7.016 1 91.56 203 LEU A CA 1
ATOM 1564 C C . LEU A 1 203 ? -8.648 19.641 -8.523 1 91.56 203 LEU A C 1
ATOM 1566 O O . LEU A 1 203 ? -8.305 18.609 -9.109 1 91.56 203 LEU A O 1
ATOM 1570 N N . GLU A 1 204 ? -9.164 20.688 -9.094 1 87.31 204 GLU A N 1
ATOM 1571 C CA . GLU A 1 204 ? -9.32 20.75 -10.547 1 87.31 204 GLU A CA 1
ATOM 1572 C C . GLU A 1 204 ? -8.219 21.594 -11.188 1 87.31 204 GLU A C 1
ATOM 1574 O O . GLU A 1 204 ? -8.188 21.75 -12.414 1 87.31 204 GLU A O 1
ATOM 1579 N N . HIS A 1 205 ? -7.316 22.031 -10.367 1 90.19 205 HIS A N 1
ATOM 1580 C CA . HIS A 1 205 ? -6.227 22.875 -10.867 1 90.19 205 HIS A CA 1
ATOM 1581 C C . HIS A 1 205 ? -5.398 22.125 -11.906 1 90.19 205 HIS A C 1
ATOM 1583 O O . HIS A 1 205 ? -4.977 20.984 -11.68 1 90.19 205 HIS A O 1
ATOM 1589 N N . PRO A 1 206 ? -5.074 22.688 -13.039 1 86.75 206 PRO A N 1
ATOM 1590 C CA . PRO A 1 206 ? -4.406 22 -14.141 1 86.75 206 PRO A CA 1
ATOM 1591 C C . PRO A 1 206 ? -3.018 21.484 -13.758 1 86.75 206 PRO A C 1
ATOM 1593 O O . PRO A 1 206 ? -2.604 20.422 -14.203 1 86.75 206 PRO A O 1
ATOM 1596 N N . LEU A 1 207 ? -2.318 22.219 -12.992 1 90.62 207 LEU A N 1
ATOM 1597 C CA . LEU A 1 207 ? -0.976 21.797 -12.609 1 90.62 207 LEU A CA 1
ATOM 1598 C C . LEU A 1 207 ? -1.028 20.562 -11.719 1 90.62 207 LEU A C 1
ATOM 1600 O O . LEU A 1 207 ? -0.157 19.688 -11.805 1 90.62 207 LEU A O 1
ATOM 1604 N N . TYR A 1 208 ? -2.082 20.531 -10.859 1 94.19 208 TYR A N 1
ATOM 1605 C CA . TYR A 1 208 ? -2.266 19.328 -10.039 1 94.19 208 TYR A CA 1
ATOM 1606 C C . TYR A 1 208 ? -2.604 18.125 -10.914 1 94.19 208 TYR A C 1
ATOM 1608 O O . TYR A 1 208 ? -2.018 17.062 -10.75 1 94.19 208 TYR A O 1
ATOM 1616 N N . GLN A 1 209 ? -3.453 18.344 -11.82 1 91.25 209 GLN A N 1
ATOM 1617 C CA . GLN A 1 209 ? -3.852 17.266 -12.727 1 91.25 209 GLN A CA 1
ATOM 1618 C C . GLN A 1 209 ? -2.656 16.75 -13.523 1 91.25 209 GLN A C 1
ATOM 1620 O O . GLN A 1 209 ? -2.479 15.539 -13.664 1 91.25 209 GLN A O 1
ATOM 1625 N N . SER A 1 210 ? -1.857 17.625 -13.977 1 90.25 210 SER A N 1
ATOM 1626 C CA . SER A 1 210 ? -0.673 17.25 -14.742 1 90.25 210 SER A CA 1
ATOM 1627 C C . SER A 1 210 ? 0.336 16.5 -13.875 1 90.25 210 SER A C 1
ATOM 1629 O O . SER A 1 210 ? 0.866 15.469 -14.281 1 90.25 210 SER A O 1
ATOM 1631 N N . ALA A 1 211 ? 0.607 17.047 -12.703 1 95.25 211 ALA A N 1
ATOM 1632 C CA . ALA A 1 211 ? 1.57 16.422 -11.797 1 95.25 211 ALA A CA 1
ATOM 1633 C C . ALA A 1 211 ? 1.153 15 -11.453 1 95.25 211 ALA A C 1
ATOM 1635 O O . ALA A 1 211 ? 1.973 14.078 -11.5 1 95.25 211 ALA A O 1
ATOM 1636 N N . LYS A 1 212 ? -0.095 14.852 -11.102 1 95.31 212 LYS A N 1
ATOM 1637 C CA . LYS A 1 212 ? -0.602 13.539 -10.719 1 95.31 212 LYS A CA 1
ATOM 1638 C C . LYS A 1 212 ? -0.531 12.562 -11.891 1 95.31 212 LYS A C 1
ATOM 1640 O O . LYS A 1 212 ? -0.139 11.406 -11.719 1 95.31 212 LYS A O 1
ATOM 1645 N N . ARG A 1 213 ? -0.835 12.984 -13.062 1 91.44 213 ARG A N 1
ATOM 1646 C CA . ARG A 1 213 ? -0.79 12.133 -14.242 1 91.44 213 ARG A CA 1
ATOM 1647 C C . ARG A 1 213 ? 0.644 11.734 -14.578 1 91.44 213 ARG A C 1
ATOM 1649 O O . ARG A 1 213 ? 0.913 10.57 -14.891 1 91.44 213 ARG A O 1
ATOM 1656 N N . ILE A 1 214 ? 1.547 12.664 -14.57 1 92.88 214 ILE A N 1
ATOM 1657 C CA . ILE A 1 214 ? 2.947 12.352 -14.836 1 92.88 214 ILE A CA 1
ATOM 1658 C C . ILE A 1 214 ? 3.455 11.352 -13.797 1 92.88 214 ILE A C 1
ATOM 1660 O O . ILE A 1 214 ? 4.113 10.367 -14.148 1 92.88 214 ILE A O 1
ATOM 1664 N N . TRP A 1 215 ? 3.072 11.625 -12.555 1 96.12 215 TRP A N 1
ATOM 1665 C CA . TRP A 1 215 ? 3.535 10.773 -11.461 1 96.12 215 TRP A CA 1
ATOM 1666 C C . TRP A 1 215 ? 3.039 9.344 -11.641 1 96.12 215 TRP A C 1
ATOM 1668 O O . TRP A 1 215 ? 3.811 8.391 -11.508 1 96.12 215 TRP A O 1
ATOM 1678 N N . ILE A 1 216 ? 1.755 9.164 -11.945 1 94.5 216 ILE A N 1
ATOM 1679 C CA . ILE A 1 216 ? 1.188 7.824 -12.023 1 94.5 216 ILE A CA 1
ATOM 1680 C C . ILE A 1 216 ? 1.779 7.086 -13.227 1 94.5 216 ILE A C 1
ATOM 1682 O O . ILE A 1 216 ? 2.002 5.875 -13.164 1 94.5 216 ILE A O 1
ATOM 1686 N N . LEU A 1 217 ? 2.072 7.754 -14.234 1 91.06 217 LEU A N 1
ATOM 1687 C CA . LEU A 1 217 ? 2.67 7.129 -15.406 1 91.06 217 LEU A CA 1
ATOM 1688 C C . LEU A 1 217 ? 4.121 6.746 -15.141 1 91.06 217 LEU A C 1
ATOM 1690 O O . LEU A 1 217 ? 4.547 5.637 -15.477 1 91.06 217 LEU A O 1
ATOM 1694 N N . ARG A 1 218 ? 4.848 7.625 -14.523 1 92.69 218 ARG A N 1
ATOM 1695 C CA . ARG A 1 218 ? 6.258 7.371 -14.25 1 92.69 218 ARG A CA 1
ATOM 1696 C C . ARG A 1 218 ? 6.426 6.168 -13.32 1 92.69 218 ARG A C 1
ATOM 1698 O O . ARG A 1 218 ? 7.25 5.289 -13.578 1 92.69 218 ARG A O 1
ATOM 1705 N N . LYS A 1 219 ? 5.648 6.125 -12.312 1 93.75 219 LYS A N 1
ATOM 1706 C CA . LYS A 1 219 ? 5.809 5.039 -11.352 1 93.75 219 LYS A CA 1
ATOM 1707 C C . LYS A 1 219 ? 5.371 3.707 -11.945 1 93.75 219 LYS A C 1
ATOM 1709 O O . LYS A 1 219 ? 5.848 2.648 -11.531 1 93.75 219 LYS A O 1
ATOM 1714 N N . ALA A 1 220 ? 4.461 3.768 -12.875 1 91.88 220 ALA A N 1
ATOM 1715 C CA . ALA A 1 220 ? 3.918 2.537 -13.445 1 91.88 220 ALA A CA 1
ATOM 1716 C C . ALA A 1 220 ? 4.879 1.937 -14.469 1 91.88 220 ALA A C 1
ATOM 1718 O O . ALA A 1 220 ? 4.945 0.715 -14.625 1 91.88 220 ALA A O 1
ATOM 1719 N N . PHE A 1 221 ? 5.664 2.754 -15.133 1 89.12 221 PHE A N 1
ATOM 1720 C CA . PHE A 1 221 ? 6.355 2.234 -16.312 1 89.12 221 PHE A CA 1
ATOM 1721 C C . PHE A 1 221 ? 7.859 2.42 -16.172 1 89.12 221 PHE A C 1
ATOM 1723 O O . PHE A 1 221 ? 8.617 2.055 -17.078 1 89.12 221 PHE A O 1
ATOM 1730 N N . SER A 1 222 ? 8.289 2.984 -15.102 1 89.38 222 SER A N 1
ATOM 1731 C CA . SER A 1 222 ? 9.719 3.072 -14.82 1 89.38 222 SER A CA 1
ATOM 1732 C C . SER A 1 222 ? 10.086 2.312 -13.547 1 89.38 222 SER A C 1
ATOM 1734 O O . SER A 1 222 ? 9.203 1.899 -12.797 1 89.38 222 SER A O 1
ATOM 1736 N N . LYS A 1 223 ? 11.328 2.088 -13.469 1 91.06 223 LYS A N 1
ATOM 1737 C CA . LYS A 1 223 ? 11.797 1.483 -12.219 1 91.06 223 LYS A CA 1
ATOM 1738 C C . LYS A 1 223 ? 11.5 2.389 -11.031 1 91.06 223 LYS A C 1
ATOM 1740 O O . LYS A 1 223 ? 11.594 3.613 -11.141 1 91.06 223 LYS A O 1
ATOM 1745 N N . ALA A 1 224 ? 11.188 1.771 -9.953 1 92.94 224 ALA A N 1
ATOM 1746 C CA . ALA A 1 224 ? 10.883 2.518 -8.734 1 92.94 224 ALA A CA 1
ATOM 1747 C C . ALA A 1 224 ? 12.078 3.357 -8.297 1 92.94 224 ALA A C 1
ATOM 1749 O O . ALA A 1 224 ? 13.219 2.883 -8.312 1 92.94 224 ALA A O 1
ATOM 1750 N N . LYS A 1 225 ? 11.812 4.551 -8.008 1 95.88 225 LYS A N 1
ATOM 1751 C CA . LYS A 1 225 ? 12.828 5.488 -7.539 1 95.88 225 LYS A CA 1
ATOM 1752 C C . LYS A 1 225 ? 12.367 6.234 -6.293 1 95.88 225 LYS A C 1
ATOM 1754 O O . LYS A 1 225 ? 11.164 6.332 -6.039 1 95.88 225 LYS A O 1
ATOM 1759 N N . ILE A 1 226 ? 13.273 6.793 -5.605 1 97.31 226 ILE A N 1
ATOM 1760 C CA . ILE A 1 226 ? 12.984 7.527 -4.379 1 97.31 226 ILE A CA 1
ATOM 1761 C C . ILE A 1 226 ? 12.102 8.734 -4.703 1 97.31 226 ILE A C 1
ATOM 1763 O O . ILE A 1 226 ? 11.242 9.109 -3.902 1 97.31 226 ILE A O 1
ATOM 1767 N N . GLU A 1 227 ? 12.297 9.305 -5.867 1 97.75 227 GLU A N 1
ATOM 1768 C CA . GLU A 1 227 ? 11.547 10.484 -6.285 1 97.75 227 GLU A CA 1
ATOM 1769 C C . GLU A 1 227 ? 10.062 10.164 -6.461 1 97.75 227 GLU A C 1
ATOM 1771 O O . GLU A 1 227 ? 9.211 11.031 -6.301 1 97.75 227 GLU A O 1
ATOM 1776 N N . HIS A 1 228 ? 9.773 8.914 -6.77 1 97.81 228 HIS A N 1
ATOM 1777 C CA . HIS A 1 228 ? 8.383 8.516 -6.887 1 97.81 228 HIS A CA 1
ATOM 1778 C C . HIS A 1 228 ? 7.672 8.586 -5.539 1 97.81 228 HIS A C 1
ATOM 1780 O O . HIS A 1 228 ? 6.488 8.93 -5.469 1 97.81 228 HIS A O 1
ATOM 1786 N N . ILE A 1 229 ? 8.406 8.234 -4.5 1 98.31 229 ILE A N 1
ATOM 1787 C CA . ILE A 1 229 ? 7.848 8.344 -3.156 1 98.31 229 ILE A CA 1
ATOM 1788 C C . ILE A 1 229 ? 7.68 9.812 -2.781 1 98.31 229 ILE A C 1
ATOM 1790 O O . ILE A 1 229 ? 6.617 10.219 -2.299 1 98.31 229 ILE A O 1
ATOM 1794 N N . GLN A 1 230 ? 8.727 10.539 -3.047 1 98.75 230 GLN A N 1
ATOM 1795 C CA . GLN A 1 230 ? 8.719 11.953 -2.695 1 98.75 230 GLN A CA 1
ATOM 1796 C C . GLN A 1 230 ? 7.582 12.688 -3.4 1 98.75 230 GLN A C 1
ATOM 1798 O O . GLN A 1 230 ? 6.82 13.422 -2.764 1 98.75 230 GLN A O 1
ATOM 1803 N N . ALA A 1 231 ? 7.477 12.484 -4.656 1 98.62 231 ALA A N 1
ATOM 1804 C CA . ALA A 1 231 ? 6.41 13.133 -5.414 1 98.62 231 ALA A CA 1
ATOM 1805 C C . ALA A 1 231 ? 5.035 12.688 -4.91 1 98.62 231 ALA A C 1
ATOM 1807 O O . ALA A 1 231 ? 4.133 13.516 -4.758 1 98.62 231 ALA A O 1
ATOM 1808 N N . GLY A 1 232 ? 4.898 11.391 -4.664 1 98.5 232 GLY A N 1
ATOM 1809 C CA . GLY A 1 232 ? 3.641 10.883 -4.141 1 98.5 232 GLY A CA 1
ATOM 1810 C C . GLY A 1 232 ? 3.242 11.523 -2.824 1 98.5 232 GLY A C 1
ATOM 1811 O O . GLY A 1 232 ? 2.07 11.852 -2.617 1 98.5 232 GLY A O 1
ATOM 1812 N N . VAL A 1 233 ? 4.148 11.742 -1.97 1 98.69 233 VAL A N 1
ATOM 1813 C CA . VAL A 1 233 ? 3.904 12.367 -0.676 1 98.69 233 VAL A CA 1
ATOM 1814 C C . VAL A 1 233 ? 3.469 13.82 -0.879 1 98.69 233 VAL A C 1
ATOM 1816 O O . VAL A 1 233 ? 2.506 14.273 -0.261 1 98.69 233 VAL A O 1
ATOM 1819 N N . LEU A 1 234 ? 4.184 14.492 -1.721 1 98.75 234 LEU A N 1
ATOM 1820 C CA . LEU A 1 234 ? 3.867 15.898 -1.953 1 98.75 234 LEU A CA 1
ATOM 1821 C C . LEU A 1 234 ? 2.484 16.047 -2.58 1 98.75 234 LEU A C 1
ATOM 1823 O O . LEU A 1 234 ? 1.718 16.938 -2.197 1 98.75 234 LEU A O 1
ATOM 1827 N N . ILE A 1 235 ? 2.145 15.172 -3.488 1 98.5 235 ILE A N 1
ATOM 1828 C CA . ILE A 1 235 ? 0.827 15.188 -4.117 1 98.5 235 ILE A CA 1
ATOM 1829 C C . ILE A 1 235 ? -0.244 14.867 -3.074 1 98.5 235 ILE A C 1
ATOM 1831 O O . ILE A 1 235 ? -1.291 15.516 -3.031 1 98.5 235 ILE A O 1
ATOM 1835 N N . SER A 1 236 ? 0.027 13.914 -2.273 1 98.06 236 SER A N 1
ATOM 1836 C CA . SER A 1 236 ? -0.921 13.547 -1.228 1 98.06 236 SER A CA 1
ATOM 1837 C C . SER A 1 236 ? -1.141 14.695 -0.247 1 98.06 236 SER A C 1
ATOM 1839 O O . SER A 1 236 ? -2.262 14.914 0.214 1 98.06 236 SER A O 1
ATOM 1841 N N . LEU A 1 237 ? -0.072 15.383 0.076 1 98 237 LEU A N 1
ATOM 1842 C CA . LEU A 1 237 ? -0.177 16.531 0.975 1 98 237 LEU A CA 1
ATOM 1843 C C . LEU A 1 237 ? -1.031 17.625 0.355 1 98 237 LEU A C 1
ATOM 1845 O O . LEU A 1 237 ? -1.809 18.281 1.053 1 98 237 LEU A O 1
ATOM 1849 N N . TYR A 1 238 ? -0.838 17.875 -0.942 1 97.88 238 TYR A N 1
ATOM 1850 C CA . TYR A 1 238 ? -1.684 18.812 -1.669 1 97.88 238 TYR A CA 1
ATOM 1851 C C . TYR A 1 238 ? -3.15 18.406 -1.582 1 97.88 238 TYR A C 1
ATOM 1853 O O . TYR A 1 238 ? -4.02 19.25 -1.351 1 97.88 238 TYR A O 1
ATOM 1861 N N . GLU A 1 239 ? -3.436 17.141 -1.769 1 97.12 239 GLU A N 1
ATOM 1862 C CA . GLU A 1 239 ? -4.797 16.609 -1.714 1 97.12 239 GLU A CA 1
ATOM 1863 C C . GLU A 1 239 ? -5.406 16.797 -0.326 1 97.12 239 GLU A C 1
ATOM 1865 O O . GLU A 1 239 ? -6.578 17.156 -0.198 1 97.12 239 GLU A O 1
ATOM 1870 N N . LEU A 1 240 ? -4.59 16.578 0.66 1 96.38 240 LEU A N 1
ATOM 1871 C CA . LEU A 1 240 ? -5.023 16.828 2.033 1 96.38 240 LEU A CA 1
ATOM 1872 C C . LEU A 1 240 ? -5.363 18.297 2.244 1 96.38 240 LEU A C 1
ATOM 1874 O O . LEU A 1 240 ? -6.43 18.625 2.766 1 96.38 240 LEU A O 1
ATOM 1878 N N . GLY A 1 241 ? -4.453 19.109 1.844 1 96.5 241 GLY A N 1
ATOM 1879 C CA . GLY A 1 241 ? -4.605 20.547 2.07 1 96.5 241 GLY A CA 1
ATOM 1880 C C . GLY A 1 241 ? -5.797 21.141 1.339 1 96.5 241 GLY A C 1
ATOM 1881 O O . GLY A 1 241 ? -6.32 22.172 1.741 1 96.5 241 GLY A O 1
ATOM 1882 N N . HIS A 1 242 ? -6.23 20.375 0.388 1 95.62 242 HIS A N 1
ATOM 1883 C CA . HIS A 1 242 ? -7.312 20.969 -0.391 1 95.62 242 HIS A CA 1
ATOM 1884 C C . HIS A 1 242 ? -8.57 20.125 -0.317 1 95.62 242 HIS A C 1
ATOM 1886 O O . HIS A 1 242 ? -9.5 20.297 -1.112 1 95.62 242 HIS A O 1
ATOM 1892 N N . GLY A 1 243 ? -8.594 19.219 0.555 1 92.31 243 GLY A N 1
ATOM 1893 C CA . GLY A 1 243 ? -9.859 18.734 1.076 1 92.31 243 GLY A CA 1
ATOM 1894 C C . GLY A 1 243 ? -10.266 17.391 0.499 1 92.31 243 GLY A C 1
ATOM 1895 O O . GLY A 1 243 ? -11.414 16.969 0.631 1 92.31 243 GLY A O 1
ATOM 1896 N N . ASN A 1 244 ? -9.477 16.688 -0.166 1 93.25 244 ASN A N 1
ATOM 1897 C CA . ASN A 1 244 ? -9.781 15.336 -0.613 1 93.25 244 ASN A CA 1
ATOM 1898 C C . ASN A 1 244 ? -8.977 14.297 0.164 1 93.25 244 ASN A C 1
ATOM 1900 O O . ASN A 1 244 ? -8.023 13.719 -0.364 1 93.25 244 ASN A O 1
ATOM 1904 N N . ILE A 1 245 ? -9.477 13.992 1.313 1 91.94 245 ILE A N 1
ATOM 1905 C CA . ILE A 1 245 ? -8.742 13.164 2.26 1 91.94 245 ILE A CA 1
ATOM 1906 C C . ILE A 1 245 ? -8.703 11.719 1.76 1 91.94 245 ILE A C 1
ATOM 1908 O O . ILE A 1 245 ? -7.723 11.008 1.966 1 91.94 245 ILE A O 1
ATOM 1912 N N . SER A 1 246 ? -9.789 11.242 1.146 1 91.06 246 SER A N 1
ATOM 1913 C CA . SER A 1 246 ? -9.82 9.891 0.61 1 91.06 246 SER A CA 1
ATOM 1914 C C . SER A 1 246 ? -8.766 9.703 -0.481 1 91.06 246 SER A C 1
ATOM 1916 O O . SER A 1 246 ? -8.078 8.68 -0.514 1 91.06 246 SER A O 1
ATOM 1918 N N . ARG A 1 247 ? -8.688 10.672 -1.318 1 93.94 247 ARG A N 1
ATOM 1919 C CA . ARG A 1 247 ? -7.664 10.625 -2.359 1 93.94 247 ARG A CA 1
ATOM 1920 C C . ARG A 1 247 ? -6.266 10.727 -1.762 1 93.94 247 ARG A C 1
ATOM 1922 O O . ARG A 1 247 ? -5.332 10.078 -2.242 1 93.94 247 ARG A O 1
ATOM 1929 N N . CYS A 1 248 ? -6.164 11.617 -0.792 1 96.19 248 CYS A N 1
ATOM 1930 C CA . CYS A 1 248 ? -4.902 11.703 -0.066 1 96.19 248 CYS A CA 1
ATOM 1931 C C . CYS A 1 248 ? -4.48 10.344 0.466 1 96.19 248 CYS A C 1
ATOM 1933 O O . CYS A 1 248 ? -3.344 9.914 0.253 1 96.19 248 CYS A O 1
ATOM 1935 N N . TYR A 1 249 ? -5.391 9.617 1.095 1 95.25 249 TYR A N 1
ATOM 1936 C CA . TYR A 1 249 ? -5.129 8.305 1.664 1 95.25 249 TYR A CA 1
ATOM 1937 C C . TYR A 1 249 ? -4.707 7.316 0.583 1 95.25 249 TYR A C 1
ATOM 1939 O O . TYR A 1 249 ? -3.787 6.52 0.785 1 95.25 249 TYR A O 1
ATOM 1947 N N . GLN A 1 250 ? -5.34 7.387 -0.497 1 94.94 250 GLN A N 1
ATOM 1948 C CA . GLN A 1 250 ? -5.035 6.48 -1.598 1 94.94 250 GLN A CA 1
ATOM 1949 C C . GLN A 1 250 ? -3.666 6.789 -2.199 1 94.94 250 GLN A C 1
ATOM 1951 O O . GLN A 1 250 ? -2.857 5.883 -2.414 1 94.94 250 GLN A O 1
ATOM 1956 N N . THR A 1 251 ? -3.426 8.016 -2.588 1 96.88 251 THR A N 1
ATOM 1957 C CA . THR A 1 251 ? -2.156 8.445 -3.166 1 96.88 251 THR A CA 1
ATOM 1958 C C . THR A 1 251 ? -0.998 8.117 -2.227 1 96.88 251 THR A C 1
ATOM 1960 O O . THR A 1 251 ? 0.032 7.598 -2.656 1 96.88 251 THR A O 1
ATOM 1963 N N . PHE A 1 252 ? -1.21 8.398 -0.981 1 96.12 252 PHE A N 1
ATOM 1964 C CA . PHE A 1 252 ? -0.219 8.047 0.03 1 96.12 252 PHE A CA 1
ATOM 1965 C C . PHE A 1 252 ? 0.025 6.543 0.052 1 96.12 252 PHE A C 1
ATOM 1967 O O . PHE A 1 252 ? 1.17 6.094 0.146 1 96.12 252 PHE A O 1
ATOM 1974 N N . GLY A 1 253 ? -1.044 5.805 0.063 1 94.69 253 GLY A N 1
ATOM 1975 C CA . GLY A 1 253 ? -0.912 4.355 0.052 1 94.69 253 GLY A CA 1
ATOM 1976 C C . GLY A 1 253 ? -0.054 3.844 -1.091 1 94.69 253 GLY A C 1
ATOM 1977 O O . GLY A 1 253 ? 0.745 2.924 -0.91 1 94.69 253 GLY A O 1
ATOM 1978 N N . GLU A 1 254 ? -0.218 4.402 -2.24 1 95.56 254 GLU A N 1
ATOM 1979 C CA . GLU A 1 254 ? 0.595 4.031 -3.395 1 95.56 254 GLU A CA 1
ATOM 1980 C C . GLU A 1 254 ? 2.059 4.406 -3.18 1 95.56 254 GLU A C 1
ATOM 1982 O O . GLU A 1 254 ? 2.959 3.643 -3.541 1 95.56 254 GLU A O 1
ATOM 1987 N N . ALA A 1 255 ? 2.273 5.59 -2.643 1 97.12 255 ALA A N 1
ATOM 1988 C CA . ALA A 1 255 ? 3.641 6.004 -2.336 1 97.12 255 ALA A CA 1
ATOM 1989 C C . ALA A 1 255 ? 4.281 5.062 -1.317 1 97.12 255 ALA A C 1
ATOM 1991 O O . ALA A 1 255 ? 5.453 4.703 -1.448 1 97.12 255 ALA A O 1
ATOM 1992 N N . ALA A 1 256 ? 3.527 4.699 -0.313 1 95.94 256 ALA A N 1
ATOM 1993 C CA . ALA A 1 256 ? 4.02 3.775 0.708 1 95.94 256 ALA A CA 1
ATOM 1994 C C . ALA A 1 256 ? 4.379 2.424 0.098 1 95.94 256 ALA A C 1
ATOM 1996 O O . ALA A 1 256 ? 5.352 1.789 0.513 1 95.94 256 ALA A O 1
ATOM 1997 N N . ALA A 1 257 ? 3.578 2.01 -0.861 1 93.44 257 ALA A N 1
ATOM 1998 C CA . ALA A 1 257 ? 3.863 0.747 -1.539 1 93.44 257 ALA A CA 1
ATOM 1999 C C . ALA A 1 257 ? 5.207 0.803 -2.258 1 93.44 257 ALA A C 1
ATOM 2001 O O . ALA A 1 257 ? 5.961 -0.175 -2.26 1 93.44 257 ALA A O 1
ATOM 2002 N N . ILE A 1 258 ? 5.504 1.887 -2.885 1 95.12 258 ILE A N 1
ATOM 2003 C CA . ILE A 1 258 ? 6.797 2.049 -3.537 1 95.12 258 ILE A CA 1
ATOM 2004 C C . ILE A 1 258 ? 7.91 2.023 -2.49 1 95.12 258 ILE A C 1
ATOM 2006 O O . ILE A 1 258 ? 9 1.503 -2.746 1 95.12 258 ILE A O 1
ATOM 2010 N N . GLY A 1 259 ? 7.629 2.641 -1.336 1 94.94 259 GLY A N 1
ATOM 2011 C CA . GLY A 1 259 ? 8.586 2.566 -0.244 1 94.94 259 GLY A CA 1
ATOM 2012 C C . GLY A 1 259 ? 8.961 1.144 0.126 1 94.94 259 GLY A C 1
ATOM 2013 O O . GLY A 1 259 ? 10.117 0.862 0.439 1 94.94 259 GLY A O 1
ATOM 2014 N N . LYS A 1 260 ? 8.039 0.264 0.034 1 92 260 LYS A N 1
ATOM 2015 C CA . LYS A 1 260 ? 8.289 -1.145 0.323 1 92 260 LYS A CA 1
ATOM 2016 C C . LYS A 1 260 ? 9.117 -1.792 -0.784 1 92 260 LYS A C 1
ATOM 2018 O O . LYS A 1 260 ? 9.977 -2.633 -0.514 1 92 260 LYS A O 1
ATOM 2023 N N . VAL A 1 261 ? 8.812 -1.381 -2.006 1 90.81 261 VAL A N 1
ATOM 2024 C CA . VAL A 1 261 ? 9.578 -1.892 -3.141 1 90.81 261 VAL A CA 1
ATOM 2025 C C . VAL A 1 261 ? 11.055 -1.542 -2.971 1 90.81 261 VAL A C 1
ATOM 2027 O O . VAL A 1 261 ? 11.93 -2.373 -3.225 1 90.81 261 VAL A O 1
ATOM 2030 N N . LEU A 1 262 ? 11.305 -0.356 -2.471 1 92.69 262 LEU A N 1
ATOM 2031 C CA . LEU A 1 262 ? 12.68 0.13 -2.338 1 92.69 262 LEU A CA 1
ATOM 2032 C C . LEU A 1 262 ? 13.258 -0.255 -0.983 1 92.69 262 LEU A C 1
ATOM 2034 O O . LEU A 1 262 ? 14.383 0.131 -0.655 1 92.69 262 LEU A O 1
ATOM 2038 N N . TYR A 1 263 ? 12.523 -0.912 -0.199 1 89.75 263 TYR A N 1
ATOM 2039 C CA . TYR A 1 263 ? 12.938 -1.401 1.112 1 89.75 263 TYR A CA 1
ATOM 2040 C C . TYR A 1 263 ? 13.406 -0.257 1.998 1 89.75 263 TYR A C 1
ATOM 2042 O O . TYR A 1 263 ? 14.5 -0.316 2.566 1 89.75 263 TYR A O 1
ATOM 2050 N N . LEU A 1 264 ? 12.602 0.772 2.043 1 93.75 264 LEU A N 1
ATOM 2051 C CA . LEU A 1 264 ? 12.898 1.919 2.896 1 93.75 264 LEU A CA 1
ATOM 2052 C C . LEU A 1 264 ? 12.797 1.542 4.371 1 93.75 264 LEU A C 1
ATOM 2054 O O . LEU A 1 264 ? 11.805 0.936 4.793 1 93.75 264 LEU A O 1
ATOM 2058 N N . LYS A 1 265 ? 13.852 1.947 5.16 1 93.38 265 LYS A N 1
ATOM 2059 C CA . LYS A 1 265 ? 13.891 1.699 6.598 1 93.38 265 LYS A CA 1
ATOM 2060 C C . LYS A 1 265 ? 14.562 2.854 7.336 1 93.38 265 LYS A C 1
ATOM 2062 O O . LYS A 1 265 ? 15.383 3.57 6.762 1 93.38 265 LYS A O 1
ATOM 2067 N N . PRO A 1 266 ? 14.211 2.988 8.57 1 96.06 266 PRO A N 1
ATOM 2068 C CA . PRO A 1 266 ? 14.828 4.082 9.328 1 96.06 266 PRO A CA 1
ATOM 2069 C C . PRO A 1 266 ? 16.219 3.73 9.836 1 96.06 266 PRO A C 1
ATOM 2071 O O . PRO A 1 266 ? 16.969 4.617 10.266 1 96.06 266 PRO A O 1
ATOM 2074 N N . GLY A 1 267 ? 16.625 2.51 9.75 1 93.81 267 GLY A N 1
ATOM 2075 C CA . GLY A 1 267 ? 17.875 2.08 10.352 1 93.81 267 GLY A CA 1
ATOM 2076 C C . GLY A 1 267 ? 17.75 1.751 11.828 1 93.81 267 GLY A C 1
ATOM 2077 O O . GLY A 1 267 ? 16.703 1.978 12.43 1 93.81 267 GLY A O 1
ATOM 2078 N N . LYS A 1 268 ? 18.797 1.186 12.391 1 94.19 268 LYS A N 1
ATOM 2079 C CA . LYS A 1 268 ? 18.797 0.756 13.789 1 94.19 268 LYS A CA 1
ATOM 2080 C C . LYS A 1 268 ? 19.797 1.554 14.617 1 94.19 268 LYS A C 1
ATOM 2082 O O . LYS A 1 268 ? 20.859 1.918 14.117 1 94.19 268 LYS A O 1
ATOM 2087 N N . TYR A 1 269 ? 19.422 1.771 15.812 1 96.12 269 TYR A N 1
ATOM 2088 C CA . TYR A 1 269 ? 20.297 2.496 16.719 1 96.12 269 TYR A CA 1
ATOM 2089 C C . TYR A 1 269 ? 21.422 1.601 17.234 1 96.12 269 TYR A C 1
ATOM 2091 O O . TYR A 1 269 ? 21.172 0.482 17.688 1 96.12 269 TYR A O 1
ATOM 2099 N N . VAL A 1 270 ? 22.594 2.1 17.047 1 94.44 270 VAL A N 1
ATOM 2100 C CA . VAL A 1 270 ? 23.797 1.489 17.594 1 94.44 270 VAL A CA 1
ATOM 2101 C C . VAL A 1 270 ? 24.547 2.504 18.453 1 94.44 270 VAL A C 1
ATOM 2103 O O . VAL A 1 270 ? 25 3.541 17.953 1 94.44 270 VAL A O 1
ATOM 2106 N N . LYS A 1 271 ? 24.797 2.172 19.656 1 93.56 271 LYS A N 1
ATOM 2107 C CA . LYS A 1 271 ? 25.359 3.109 20.625 1 93.56 271 LYS A CA 1
ATOM 2108 C C . LYS A 1 271 ? 26.719 3.621 20.156 1 93.56 271 LYS A C 1
ATOM 2110 O O . LYS A 1 271 ? 27.016 4.812 20.266 1 93.56 271 LYS A O 1
ATOM 2115 N N . GLU A 1 272 ? 27.453 2.812 19.562 1 94.38 272 GLU A N 1
ATOM 2116 C CA . GLU A 1 272 ? 28.812 3.154 19.141 1 94.38 272 GLU A CA 1
ATOM 2117 C C . GLU A 1 272 ? 28.797 4.141 17.969 1 94.38 272 GLU A C 1
ATOM 2119 O O . GLU A 1 272 ? 29.797 4.805 17.703 1 94.38 272 GLU A O 1
ATOM 2124 N N . GLU A 1 273 ? 27.641 4.277 17.406 1 94.31 273 GLU A N 1
ATOM 2125 C CA . GLU A 1 273 ? 27.562 5.117 16.203 1 94.31 273 GLU A CA 1
ATOM 2126 C C . GLU A 1 273 ? 26.75 6.383 16.484 1 94.31 273 GLU A C 1
ATOM 2128 O O . GLU A 1 273 ? 26.375 7.098 15.555 1 94.31 273 GLU A O 1
ATOM 2133 N N . GLU A 1 274 ? 26.562 6.723 17.719 1 93.75 274 GLU A N 1
ATOM 2134 C CA . GLU A 1 274 ? 25.625 7.766 18.125 1 93.75 274 GLU A CA 1
ATOM 2135 C C . GLU A 1 274 ? 26.031 9.125 17.562 1 93.75 274 GLU A C 1
ATOM 2137 O O . GLU A 1 274 ? 25.172 9.953 17.25 1 93.75 274 GLU A O 1
ATOM 2142 N N . ASP A 1 275 ? 27.312 9.32 17.297 1 93.81 275 ASP A N 1
ATOM 2143 C CA . ASP A 1 275 ? 27.781 10.641 16.891 1 93.81 275 ASP A CA 1
ATOM 2144 C C . ASP A 1 275 ? 28.219 10.648 15.422 1 93.81 275 ASP A C 1
ATOM 2146 O O . ASP A 1 275 ? 28.703 11.656 14.914 1 93.81 275 ASP A O 1
ATOM 2150 N N . LEU A 1 276 ? 27.938 9.602 14.727 1 93.25 276 LEU A N 1
ATOM 2151 C CA . LEU A 1 276 ? 28.375 9.508 13.336 1 93.25 276 LEU A CA 1
ATOM 2152 C C . LEU A 1 276 ? 27.359 10.164 12.406 1 93.25 276 LEU A C 1
ATOM 2154 O O . LEU A 1 276 ? 26.156 9.914 12.516 1 93.25 276 LEU A O 1
ATOM 2158 N N . PRO A 1 277 ? 27.891 10.984 11.562 1 91.5 277 PRO A N 1
ATOM 2159 C CA . PRO A 1 277 ? 26.984 11.539 10.562 1 91.5 277 PRO A CA 1
ATOM 2160 C C . PRO A 1 277 ? 26.531 10.508 9.531 1 91.5 277 PRO A C 1
ATOM 2162 O O . PRO A 1 277 ? 27.25 9.531 9.281 1 91.5 277 PRO A O 1
ATOM 2165 N N . ALA A 1 278 ? 25.406 10.711 9.031 1 90 278 ALA A N 1
ATOM 2166 C CA . ALA A 1 278 ? 24.922 9.852 7.961 1 90 278 ALA A CA 1
ATOM 2167 C C . ALA A 1 278 ? 25.141 10.492 6.594 1 90 278 ALA A C 1
ATOM 2169 O O . ALA A 1 278 ? 25.141 11.719 6.473 1 90 278 ALA A O 1
ATOM 2170 N N . ASP A 1 279 ? 25.359 9.656 5.609 1 94.56 279 ASP A N 1
ATOM 2171 C CA . ASP A 1 279 ? 25.328 10.125 4.227 1 94.56 279 ASP A CA 1
ATOM 2172 C C . ASP A 1 279 ? 24 10.805 3.902 1 94.56 279 ASP A C 1
ATOM 2174 O O . ASP A 1 279 ? 22.938 10.328 4.301 1 94.56 279 ASP A O 1
ATOM 2178 N N . PRO A 1 280 ? 24.094 11.969 3.256 1 96 280 PRO A N 1
ATOM 2179 C CA . PRO A 1 280 ? 22.875 12.703 2.961 1 96 280 PRO A CA 1
ATOM 2180 C C . PRO A 1 280 ? 21.812 11.844 2.27 1 96 280 PRO A C 1
ATOM 2182 O O . PRO A 1 280 ? 20.625 11.992 2.537 1 96 280 PRO A O 1
ATOM 2185 N N . GLU A 1 281 ? 22.234 10.992 1.391 1 96.25 281 GLU A N 1
ATOM 2186 C CA . GLU A 1 281 ? 21.281 10.117 0.715 1 96.25 281 GLU A CA 1
ATOM 2187 C C . GLU A 1 281 ? 20.656 9.117 1.688 1 96.25 281 GLU A C 1
ATOM 2189 O O . GLU A 1 281 ? 19.469 8.805 1.597 1 96.25 281 GLU A O 1
ATOM 2194 N N . GLU A 1 282 ? 21.484 8.664 2.553 1 96.06 282 GLU A N 1
ATOM 2195 C CA . GLU A 1 282 ? 20.984 7.758 3.58 1 96.06 282 GLU A CA 1
ATOM 2196 C C . GLU A 1 282 ? 20.016 8.469 4.531 1 96.06 282 GLU A C 1
ATOM 2198 O O . GLU A 1 282 ? 19 7.91 4.922 1 96.06 282 GLU A O 1
ATOM 2203 N N . GLU A 1 283 ? 20.391 9.641 4.902 1 97.5 283 GLU A N 1
ATOM 2204 C CA . GLU A 1 283 ? 19.516 10.438 5.758 1 97.5 283 GLU A CA 1
ATOM 2205 C C . GLU A 1 283 ? 18.188 10.734 5.078 1 97.5 283 GLU A C 1
ATOM 2207 O O . GLU A 1 283 ? 17.141 10.727 5.723 1 97.5 283 GLU A O 1
ATOM 2212 N N . GLN A 1 284 ? 18.297 11.008 3.838 1 97.75 284 GLN A N 1
ATOM 2213 C CA . GLN A 1 284 ? 17.078 11.258 3.082 1 97.75 284 GLN A CA 1
ATOM 2214 C C . GLN A 1 284 ? 16.156 10.031 3.109 1 97.75 284 GLN A C 1
ATOM 2216 O O . GLN A 1 284 ? 14.945 10.172 3.266 1 97.75 284 GLN A O 1
ATOM 2221 N N . LYS A 1 285 ? 16.688 8.891 2.922 1 97.75 285 LYS A N 1
ATOM 2222 C CA . LYS A 1 285 ? 15.898 7.66 2.961 1 97.75 285 LYS A CA 1
ATOM 2223 C C . LYS A 1 285 ? 15.273 7.453 4.336 1 97.75 285 LYS A C 1
ATOM 2225 O O . LYS A 1 285 ? 14.102 7.09 4.441 1 97.75 285 LYS A O 1
ATOM 2230 N N . ARG A 1 286 ? 16.047 7.688 5.332 1 97.62 286 ARG A N 1
ATOM 2231 C CA . ARG A 1 286 ? 15.547 7.574 6.699 1 97.62 286 ARG A CA 1
ATOM 2232 C C . ARG A 1 286 ? 14.414 8.562 6.953 1 97.62 286 ARG A C 1
ATOM 2234 O O . ARG A 1 286 ? 13.367 8.188 7.488 1 97.62 286 ARG A O 1
ATOM 2241 N N . ALA A 1 287 ? 14.672 9.75 6.594 1 98.06 287 ALA A N 1
ATOM 2242 C CA . ALA A 1 287 ? 13.664 10.797 6.777 1 98.06 287 ALA A CA 1
ATOM 2243 C C . ALA A 1 287 ? 12.383 10.461 6.02 1 98.06 287 ALA A C 1
ATOM 2245 O O . ALA A 1 287 ? 11.281 10.672 6.531 1 98.06 287 ALA A O 1
ATOM 2246 N N . LEU A 1 288 ? 12.57 9.977 4.832 1 98.12 288 LEU A N 1
ATOM 2247 C CA . LEU A 1 288 ? 11.414 9.656 4.004 1 98.12 288 LEU A CA 1
ATOM 2248 C C . LEU A 1 288 ? 10.57 8.555 4.641 1 98.12 288 LEU A C 1
ATOM 2250 O O . LEU A 1 288 ? 9.344 8.555 4.523 1 98.12 288 LEU A O 1
ATOM 2254 N N . TRP A 1 289 ? 11.219 7.582 5.23 1 98.19 289 TRP A N 1
ATOM 2255 C CA . TRP A 1 289 ? 10.461 6.562 5.949 1 98.19 289 TRP A CA 1
ATOM 2256 C C . TRP A 1 289 ? 9.578 7.195 7.023 1 98.19 289 TRP A C 1
ATOM 2258 O O . TRP A 1 289 ? 8.398 6.852 7.152 1 98.19 289 TRP A O 1
ATOM 2268 N N . TRP A 1 290 ? 10.094 8.133 7.742 1 98.31 290 TRP A N 1
ATOM 2269 C CA . TRP A 1 290 ? 9.352 8.812 8.797 1 98.31 290 TRP A CA 1
ATOM 2270 C C . TRP A 1 290 ? 8.266 9.703 8.219 1 98.31 290 TRP A C 1
ATOM 2272 O O . TRP A 1 290 ? 7.195 9.867 8.812 1 98.31 290 TRP A O 1
ATOM 2282 N N . VAL A 1 291 ? 8.602 10.32 7.094 1 98.56 291 VAL A N 1
ATOM 2283 C CA . VAL A 1 291 ? 7.586 11.094 6.398 1 98.56 291 VAL A CA 1
ATOM 2284 C C . VAL A 1 291 ? 6.367 10.219 6.109 1 98.56 291 VAL A C 1
ATOM 2286 O O . VAL A 1 291 ? 5.227 10.648 6.293 1 98.56 291 VAL A O 1
ATOM 2289 N N . LEU A 1 292 ? 6.605 9.023 5.676 1 98.19 292 LEU A N 1
ATOM 2290 C CA . LEU A 1 292 ? 5.516 8.094 5.41 1 98.19 292 LEU A CA 1
ATOM 2291 C C . LEU A 1 292 ? 4.754 7.77 6.691 1 98.19 292 LEU A C 1
ATOM 2293 O O . LEU A 1 292 ? 3.523 7.672 6.68 1 98.19 292 LEU A O 1
ATOM 2297 N N . VAL A 1 293 ? 5.422 7.672 7.77 1 97.88 293 VAL A N 1
ATOM 2298 C CA . VAL A 1 293 ? 4.793 7.387 9.055 1 97.88 293 VAL A CA 1
ATOM 2299 C C . VAL A 1 293 ? 3.893 8.555 9.461 1 97.88 293 VAL A C 1
ATOM 2301 O O . VAL A 1 293 ? 2.773 8.344 9.93 1 97.88 293 VAL A O 1
ATOM 2304 N N . ILE A 1 294 ? 4.355 9.688 9.266 1 97.62 294 ILE A N 1
ATOM 2305 C CA . ILE A 1 294 ? 3.588 10.875 9.617 1 97.62 294 ILE A CA 1
ATOM 2306 C C . ILE A 1 294 ? 2.375 11 8.703 1 97.62 294 ILE A C 1
ATOM 2308 O O . ILE A 1 294 ? 1.254 11.219 9.164 1 97.62 294 ILE A O 1
ATOM 2312 N N . MET A 1 295 ? 2.607 10.844 7.418 1 97.81 295 MET A N 1
ATOM 2313 C CA . MET A 1 295 ? 1.523 10.938 6.445 1 97.81 295 MET A CA 1
ATOM 2314 C C . MET A 1 295 ? 0.437 9.914 6.742 1 97.81 295 MET A C 1
ATOM 2316 O O . MET A 1 295 ? -0.747 10.172 6.52 1 97.81 295 MET A O 1
ATOM 2320 N N . ASP A 1 296 ? 0.874 8.789 7.176 1 96.5 296 ASP A N 1
ATOM 2321 C CA . ASP A 1 296 ? -0.06 7.723 7.523 1 96.5 296 ASP A CA 1
ATOM 2322 C C . ASP A 1 296 ? -1.064 8.195 8.57 1 96.5 296 ASP A C 1
ATOM 2324 O O . ASP A 1 296 ? -2.244 7.84 8.508 1 96.5 296 ASP A O 1
ATOM 2328 N N . LYS A 1 297 ? -0.626 9.008 9.445 1 95.25 297 LYS A N 1
ATOM 2329 C CA . LYS A 1 297 ? -1.488 9.5 10.516 1 95.25 297 LYS A CA 1
ATOM 2330 C C . LYS A 1 297 ? -2.33 10.68 10.047 1 95.25 297 LYS A C 1
ATOM 2332 O O . LYS A 1 297 ? -3.506 10.789 10.391 1 95.25 297 LYS A O 1
ATOM 2337 N N . ILE A 1 298 ? -1.701 11.508 9.273 1 94.44 298 ILE A N 1
ATOM 2338 C CA . ILE A 1 298 ? -2.363 12.734 8.844 1 94.44 298 ILE A CA 1
ATOM 2339 C C . ILE A 1 298 ? -3.482 12.391 7.859 1 94.44 298 ILE A C 1
ATOM 2341 O O . ILE A 1 298 ? -4.484 13.109 7.777 1 94.44 298 ILE A O 1
ATOM 2345 N N . SER A 1 299 ? -3.396 11.289 7.227 1 93.5 299 SER A N 1
ATOM 2346 C CA . SER A 1 299 ? -4.395 10.898 6.234 1 93.5 299 SER A CA 1
ATOM 2347 C C . SER A 1 299 ? -5.637 10.32 6.898 1 93.5 299 SER A C 1
ATOM 2349 O O . SER A 1 299 ? -6.609 9.984 6.223 1 93.5 299 SER A O 1
ATOM 2351 N N . HIS A 1 300 ? -5.691 10.328 8.234 1 88.94 300 HIS A N 1
ATOM 2352 C CA . HIS A 1 300 ? -6.832 9.789 8.969 1 88.94 300 HIS A CA 1
ATOM 2353 C C . HIS A 1 300 ? -7.578 10.883 9.719 1 88.94 300 HIS A C 1
ATOM 2355 O O . HIS A 1 300 ? -8.32 10.609 10.664 1 88.94 300 HIS A O 1
ATOM 2361 N N . GLU A 1 301 ? -7.535 12.039 9.266 1 82.75 301 GLU A N 1
ATOM 2362 C CA . GLU A 1 301 ? -8.039 13.18 10.016 1 82.75 301 GLU A CA 1
ATOM 2363 C C . GLU A 1 301 ? -9.539 13.375 9.797 1 82.75 301 GLU A C 1
ATOM 2365 O O . GLU A 1 301 ? -10.164 14.203 10.461 1 82.75 301 GLU A O 1
ATOM 2370 N N . GLN A 1 302 ? -10.062 12.594 8.906 1 78.5 302 GLN A N 1
ATOM 2371 C CA . GLN A 1 302 ? -11.492 12.719 8.641 1 78.5 302 GLN A CA 1
ATOM 2372 C C . GLN A 1 302 ? -12.195 11.367 8.742 1 78.5 302 GLN A C 1
ATOM 2374 O O . GLN A 1 302 ? -11.555 10.32 8.633 1 78.5 302 GLN A O 1
ATOM 2379 N N . SER A 1 303 ? -13.43 11.492 8.852 1 69.5 303 SER A N 1
ATOM 2380 C CA . SER A 1 303 ? -14.242 10.305 9.078 1 69.5 303 SER A CA 1
ATOM 2381 C C . SER A 1 303 ? -14.117 9.312 7.926 1 69.5 303 SER A C 1
ATOM 2383 O O . SER A 1 303 ? -14.164 8.102 8.133 1 69.5 303 SER A O 1
ATOM 2385 N N . ALA A 1 304 ? -13.938 9.859 6.816 1 72.94 304 ALA A N 1
ATOM 2386 C CA . ALA A 1 304 ? -13.883 9 5.633 1 72.94 304 ALA A CA 1
ATOM 2387 C C . ALA A 1 304 ? -12.719 8.016 5.727 1 72.94 304 ALA A C 1
ATOM 2389 O O . ALA A 1 304 ? -12.766 6.934 5.129 1 72.94 304 ALA A O 1
ATOM 2390 N N . THR A 1 305 ? -11.734 8.375 6.496 1 75.25 305 THR A N 1
ATOM 2391 C CA . THR A 1 305 ? -10.539 7.539 6.535 1 75.25 305 THR A CA 1
ATOM 2392 C C . THR A 1 305 ? -10.164 7.203 7.973 1 75.25 305 THR A C 1
ATOM 2394 O O . THR A 1 305 ? -9.195 6.473 8.211 1 75.25 305 THR A O 1
ATOM 2397 N N . LEU A 1 306 ? -10.875 7.676 8.875 1 76 306 LEU A N 1
ATOM 2398 C CA . LEU A 1 306 ? -10.523 7.555 10.289 1 76 306 LEU A CA 1
ATOM 2399 C C . LEU A 1 306 ? -10.383 6.09 10.688 1 76 306 LEU A C 1
ATOM 2401 O O . LEU A 1 306 ? -9.516 5.742 11.484 1 76 306 LEU A O 1
ATOM 2405 N N . TRP A 1 307 ? -11.164 5.273 10.102 1 76.69 307 TRP A N 1
ATOM 2406 C CA . TRP A 1 307 ? -11.203 3.885 10.555 1 76.69 307 TRP A CA 1
ATOM 2407 C C . TRP A 1 307 ? -10.531 2.963 9.547 1 76.69 307 TRP A C 1
ATOM 2409 O O . TRP A 1 307 ? -10.562 1.739 9.695 1 76.69 307 TRP A O 1
ATOM 2419 N N . THR A 1 308 ? -10.031 3.541 8.586 1 84 308 THR A N 1
ATOM 2420 C CA . THR A 1 308 ? -9.297 2.729 7.617 1 84 308 THR A CA 1
ATOM 2421 C C . THR A 1 308 ? -7.98 2.238 8.219 1 84 308 THR A C 1
ATOM 2423 O O . THR A 1 308 ? -7.457 2.84 9.156 1 84 308 THR A O 1
ATOM 2426 N N . PRO A 1 309 ? -7.469 1.136 7.719 1 86.81 309 PRO A N 1
ATOM 2427 C CA . PRO A 1 309 ? -6.223 0.605 8.273 1 86.81 309 PRO A CA 1
ATOM 2428 C C . PRO A 1 309 ? -5.027 1.52 8.016 1 86.81 309 PRO A C 1
ATOM 2430 O O . PRO A 1 309 ? -4.949 2.156 6.957 1 86.81 309 PRO A O 1
ATOM 2433 N N . LEU A 1 310 ? -4.133 1.497 8.953 1 89.62 310 LEU A N 1
ATOM 2434 C CA . LEU A 1 310 ? -2.859 2.176 8.742 1 89.62 310 LEU A CA 1
ATOM 2435 C C . LEU A 1 310 ? -2.033 1.457 7.68 1 89.62 310 LEU A C 1
ATOM 2437 O O . LEU A 1 310 ? -2.109 0.233 7.551 1 89.62 310 LEU A O 1
ATOM 2441 N N . GLN A 1 311 ? -1.277 2.205 6.953 1 90.38 311 GLN A N 1
ATOM 2442 C CA . GLN A 1 311 ? -0.508 1.644 5.848 1 90.38 311 GLN A CA 1
ATOM 2443 C C . GLN A 1 311 ? 0.931 1.356 6.266 1 90.38 311 GLN A C 1
ATOM 2445 O O . GLN A 1 311 ? 1.636 0.593 5.605 1 90.38 311 GLN A O 1
ATOM 2450 N N . MET A 1 312 ? 1.366 1.979 7.316 1 92.31 312 MET A N 1
ATOM 2451 C CA . MET A 1 312 ? 2.744 1.827 7.777 1 92.31 312 MET A CA 1
ATOM 2452 C C . MET A 1 312 ? 2.801 1.015 9.062 1 92.31 312 MET A C 1
ATOM 2454 O O . MET A 1 312 ? 1.916 1.128 9.914 1 92.31 312 MET A O 1
ATOM 2458 N N . ASP A 1 313 ? 3.826 0.281 9.164 1 88.06 313 ASP A N 1
ATOM 2459 C CA . ASP A 1 313 ? 4.082 -0.401 10.43 1 88.06 313 ASP A CA 1
ATOM 2460 C C . ASP A 1 313 ? 4.559 0.581 11.5 1 88.06 313 ASP A C 1
ATOM 2462 O O . ASP A 1 313 ? 5.184 1.597 11.18 1 88.06 313 ASP A O 1
ATOM 2466 N N . MET A 1 314 ? 4.246 0.185 12.758 1 92.69 314 MET A N 1
ATOM 2467 C CA . MET A 1 314 ? 4.824 0.955 13.859 1 92.69 314 MET A CA 1
ATOM 2468 C C . MET A 1 314 ? 6.328 0.728 13.953 1 92.69 314 MET A C 1
ATOM 2470 O O . MET A 1 314 ? 6.805 -0.385 13.727 1 92.69 314 MET A O 1
ATOM 2474 N N . PRO A 1 315 ? 7.047 1.789 14.242 1 95 315 PRO A N 1
ATOM 2475 C CA . PRO A 1 315 ? 8.492 1.597 14.383 1 95 315 PRO A CA 1
ATOM 2476 C C . PRO A 1 315 ? 8.859 0.709 15.57 1 95 315 PRO A C 1
ATOM 2478 O O . PRO A 1 315 ? 8.164 0.712 16.578 1 95 315 PRO A O 1
ATOM 2481 N N . ALA A 1 316 ? 9.953 0.026 15.414 1 92.44 316 ALA A N 1
ATOM 2482 C CA . ALA A 1 316 ? 10.531 -0.736 16.516 1 92.44 316 ALA A CA 1
ATOM 2483 C C . ALA A 1 316 ? 11.211 0.186 17.516 1 92.44 316 ALA A C 1
ATOM 2485 O O . ALA A 1 316 ? 11.531 1.335 17.203 1 92.44 316 ALA A O 1
ATOM 2486 N N . GLU A 1 317 ? 11.539 -0.308 18.656 1 92.25 317 GLU A N 1
ATOM 2487 C CA . GLU A 1 317 ? 12.102 0.489 19.734 1 92.25 317 GLU A CA 1
ATOM 2488 C C . GLU A 1 317 ? 13.508 0.965 19.391 1 92.25 317 GLU A C 1
ATOM 2490 O O . GLU A 1 317 ? 13.922 2.049 19.812 1 92.25 317 GLU A O 1
ATOM 2495 N N . ASP A 1 318 ? 14.156 0.166 18.641 1 92.88 318 ASP A N 1
ATOM 2496 C CA . ASP A 1 318 ? 15.547 0.505 18.344 1 92.88 318 ASP A CA 1
ATOM 2497 C C . ASP A 1 318 ? 15.672 1.179 16.984 1 92.88 318 ASP A C 1
ATOM 2499 O O . ASP A 1 318 ? 16.781 1.345 16.469 1 92.88 318 ASP A O 1
ATOM 2503 N N . ASP A 1 319 ? 14.609 1.512 16.375 1 96.62 319 ASP A N 1
ATOM 2504 C CA . ASP A 1 319 ? 14.664 2.264 15.125 1 96.62 319 ASP A CA 1
ATOM 2505 C C . ASP A 1 319 ? 15.219 3.668 15.352 1 96.62 319 ASP A C 1
ATOM 2507 O O . ASP A 1 319 ? 15.039 4.246 16.422 1 96.62 319 ASP A O 1
ATOM 2511 N N . LEU A 1 320 ? 15.82 4.223 14.344 1 97.56 320 LEU A N 1
ATOM 2512 C CA . LEU A 1 320 ? 16.438 5.535 14.453 1 97.56 320 LEU A CA 1
ATOM 2513 C C . LEU A 1 320 ? 15.453 6.637 14.078 1 97.56 320 LEU A C 1
ATOM 2515 O O . LEU A 1 320 ? 14.703 6.496 13.109 1 97.56 320 LEU A O 1
ATOM 2519 N N . LEU A 1 321 ? 15.445 7.664 14.859 1 97.5 321 LEU A N 1
ATOM 2520 C CA . LEU A 1 321 ? 14.883 8.922 14.375 1 97.5 321 LEU A CA 1
ATOM 2521 C C . LEU A 1 321 ? 15.797 9.562 13.336 1 97.5 321 LEU A C 1
ATOM 2523 O O . LEU A 1 321 ? 16.969 9.219 13.242 1 97.5 321 LEU A O 1
ATOM 2527 N N . PRO A 1 322 ? 15.219 10.469 12.477 1 97.06 322 PRO A N 1
ATOM 2528 C CA . PRO A 1 322 ? 16.141 11.234 11.633 1 97.06 322 PRO A CA 1
ATOM 2529 C C . PRO A 1 322 ? 17.281 11.859 12.43 1 97.06 322 PRO A C 1
ATOM 2531 O O . PRO A 1 322 ? 17.078 12.336 13.547 1 97.06 322 PRO A O 1
ATOM 2534 N N . THR A 1 323 ? 18.438 11.891 11.891 1 97.12 323 THR A N 1
ATOM 2535 C CA . THR A 1 323 ? 19.625 12.125 12.703 1 97.12 323 THR A CA 1
ATOM 2536 C C . THR A 1 323 ? 20.062 13.586 12.625 1 97.12 323 THR A C 1
ATOM 2538 O O . THR A 1 323 ? 20.938 14.016 13.359 1 97.12 323 THR A O 1
ATOM 2541 N N . GLU A 1 324 ? 19.5 14.352 11.742 1 94.69 324 GLU A N 1
ATOM 2542 C CA . GLU A 1 324 ? 19.797 15.773 11.617 1 94.69 324 GLU A CA 1
ATOM 2543 C C . GLU A 1 324 ? 18.766 16.625 12.336 1 94.69 324 GLU A C 1
ATOM 2545 O O . GLU A 1 324 ? 17.609 16.672 11.922 1 94.69 324 GLU A O 1
ATOM 2550 N N . HIS A 1 325 ? 19.219 17.281 13.344 1 89.81 325 HIS A N 1
ATOM 2551 C CA . HIS A 1 325 ? 18.344 18.109 14.164 1 89.81 325 HIS A CA 1
ATOM 2552 C C . HIS A 1 325 ? 18.578 19.594 13.891 1 89.81 325 HIS A C 1
ATOM 2554 O O . HIS A 1 325 ? 19.672 20.109 14.094 1 89.81 325 HIS A O 1
ATOM 2560 N N . HIS A 1 326 ? 17.562 20.25 13.461 1 88.5 326 HIS A N 1
ATOM 2561 C CA . HIS A 1 326 ? 17.625 21.688 13.297 1 88.5 326 HIS A CA 1
ATOM 2562 C C . HIS A 1 326 ? 17.047 22.406 14.516 1 88.5 326 HIS A C 1
ATOM 2564 O O . HIS A 1 326 ? 15.836 22.375 14.742 1 88.5 326 HIS A O 1
ATOM 2570 N N . LEU A 1 327 ? 17.984 23.016 15.227 1 87.25 327 LEU A N 1
ATOM 2571 C CA . LEU A 1 327 ? 17.625 23.594 16.516 1 87.25 327 LEU A CA 1
ATOM 2572 C C . LEU A 1 327 ? 17.906 25.094 16.531 1 87.25 327 LEU A C 1
ATOM 2574 O O . LEU A 1 327 ? 18.906 25.547 15.984 1 87.25 327 LEU A O 1
ATOM 2578 N N . TRP A 1 328 ? 17.047 25.766 17.156 1 81.44 328 TRP A N 1
ATOM 2579 C CA . TRP A 1 328 ? 17.266 27.203 17.328 1 81.44 328 TRP A CA 1
ATOM 2580 C C . TRP A 1 328 ? 18.328 27.453 18.391 1 81.44 328 TRP A C 1
ATOM 2582 O O . TRP A 1 328 ? 18.266 26.891 19.5 1 81.44 328 TRP A O 1
ATOM 2592 N N . ASP A 1 329 ? 19.281 28.188 18.031 1 82.94 329 ASP A N 1
ATOM 2593 C CA . ASP A 1 329 ? 20.312 28.641 18.938 1 82.94 329 ASP A CA 1
ATOM 2594 C C . ASP A 1 329 ? 20.078 30.094 19.359 1 82.94 329 ASP A C 1
ATOM 2596 O O . ASP A 1 329 ? 20.344 31.016 18.578 1 82.94 329 ASP A O 1
ATOM 2600 N N . THR A 1 330 ? 19.75 30.344 20.562 1 79.75 330 THR A N 1
ATOM 2601 C CA . THR A 1 330 ? 19.422 31.672 21.062 1 79.75 330 THR A CA 1
ATOM 2602 C C . THR A 1 330 ? 20.641 32.562 21.047 1 79.75 330 THR A C 1
ATOM 2604 O O . THR A 1 330 ? 20.531 33.781 20.781 1 79.75 330 THR A O 1
ATOM 2607 N N . GLU A 1 331 ? 21.766 32.031 21.359 1 86.56 331 GLU A N 1
ATOM 2608 C CA . GLU A 1 331 ? 22.984 32.812 21.391 1 86.56 331 GLU A CA 1
ATOM 2609 C C . GLU A 1 331 ? 23.359 33.312 20 1 86.56 331 GLU A C 1
ATOM 2611 O O . GLU A 1 331 ? 23.797 34.469 19.844 1 86.56 331 GLU A O 1
ATOM 2616 N N . GLN A 1 332 ? 23.125 32.5 19.078 1 86.94 332 GLN A N 1
ATOM 2617 C CA . GLN A 1 332 ? 23.484 32.875 17.703 1 86.94 332 GLN A CA 1
ATOM 2618 C C . GLN A 1 332 ? 22.281 33.406 16.953 1 86.94 332 GLN A C 1
ATOM 2620 O O . GLN A 1 332 ? 22.438 33.906 15.828 1 86.94 332 GLN A O 1
ATOM 2625 N N . ASN A 1 333 ? 21.234 33.375 17.531 1 80.56 333 ASN A N 1
ATOM 2626 C CA . ASN A 1 333 ? 19.984 33.844 16.953 1 80.56 333 ASN A CA 1
ATOM 2627 C C . ASN A 1 333 ? 19.75 33.25 15.57 1 80.56 333 ASN A C 1
ATOM 2629 O O . ASN A 1 333 ? 19.484 33.969 14.602 1 80.56 333 ASN A O 1
ATOM 2633 N N . LYS A 1 334 ? 20.016 31.969 15.492 1 81.5 334 LYS A N 1
ATOM 2634 C CA . LYS A 1 334 ? 19.797 31.25 14.242 1 81.5 334 LYS A CA 1
ATOM 2635 C C . LYS A 1 334 ? 19.531 29.781 14.492 1 81.5 334 LYS A C 1
ATOM 2637 O O . LYS A 1 334 ? 19.797 29.281 15.594 1 81.5 334 LYS A O 1
ATOM 2642 N N . THR A 1 335 ? 18.984 29.125 13.453 1 83.31 335 THR A N 1
ATOM 2643 C CA . THR A 1 335 ? 18.828 27.688 13.516 1 83.31 335 THR A CA 1
ATOM 2644 C C . THR A 1 335 ? 20.125 26.969 13.164 1 83.31 335 THR A C 1
ATOM 2646 O O . THR A 1 335 ? 20.781 27.312 12.172 1 83.31 335 THR A O 1
ATOM 2649 N N . VAL A 1 336 ? 20.516 26.094 14.062 1 88.19 336 VAL A N 1
ATOM 2650 C CA . VAL A 1 336 ? 21.75 25.344 13.844 1 88.19 336 VAL A CA 1
ATOM 2651 C C . VAL A 1 336 ? 21.438 23.859 13.656 1 88.19 336 VAL A C 1
ATOM 2653 O O . VAL A 1 336 ? 20.484 23.344 14.258 1 88.19 336 VAL A O 1
ATOM 2656 N N . LYS A 1 337 ? 22.25 23.266 12.781 1 90.69 337 LYS A N 1
ATOM 2657 C CA . LYS A 1 337 ? 22.109 21.828 12.523 1 90.69 337 LYS A CA 1
ATOM 2658 C C . LYS A 1 337 ? 22.984 21.016 13.469 1 90.69 337 LYS A C 1
ATOM 2660 O O . LYS A 1 337 ? 24.188 21.266 13.57 1 90.69 337 LYS A O 1
ATOM 2665 N N . MET A 1 338 ? 22.375 20.141 14.203 1 92 338 MET A N 1
ATOM 2666 C CA . MET A 1 338 ? 23.078 19.188 15.055 1 92 338 MET A CA 1
ATOM 2667 C C . MET A 1 338 ? 22.859 17.766 14.57 1 92 338 MET A C 1
ATOM 2669 O O . MET A 1 338 ? 21.75 17.391 14.203 1 92 338 MET A O 1
ATOM 2673 N N . VAL A 1 339 ? 23.984 16.984 14.531 1 95.19 339 VAL A N 1
ATOM 2674 C CA . VAL A 1 339 ? 23.891 15.594 14.094 1 95.19 339 VAL A CA 1
ATOM 2675 C C . VAL A 1 339 ? 24.047 14.656 15.289 1 95.19 339 VAL A C 1
ATOM 2677 O O . VAL A 1 339 ? 25.078 14.688 15.969 1 95.19 339 VAL A O 1
ATOM 2680 N N . LYS A 1 340 ? 23.016 13.93 15.547 1 96.19 340 LYS A N 1
ATOM 2681 C CA . LYS A 1 340 ? 23.031 12.945 16.625 1 96.19 340 LYS A CA 1
ATOM 2682 C C . LYS A 1 340 ? 22.016 11.836 16.359 1 96.19 340 LYS A C 1
ATOM 2684 O O . LYS A 1 340 ? 20.891 12.109 15.906 1 96.19 340 LYS A O 1
ATOM 2689 N N . ARG A 1 341 ? 22.453 10.594 16.625 1 96.94 341 ARG A N 1
ATOM 2690 C CA . ARG A 1 341 ? 21.578 9.445 16.438 1 96.94 341 ARG A CA 1
ATOM 2691 C C . ARG A 1 341 ? 20.828 9.102 17.719 1 96.94 341 ARG A C 1
ATOM 2693 O O . ARG A 1 341 ? 21.453 8.922 18.781 1 96.94 341 ARG A O 1
ATOM 2700 N N . TYR A 1 342 ? 19.5 9.133 17.625 1 96.69 342 TYR A N 1
ATOM 2701 C CA . TYR A 1 342 ? 18.656 8.758 18.75 1 96.69 342 TYR A CA 1
ATOM 2702 C C . TYR A 1 342 ? 17.688 7.645 18.375 1 96.69 342 TYR A C 1
ATOM 2704 O O . TYR A 1 342 ? 17.188 7.609 17.25 1 96.69 342 TYR A O 1
ATOM 2712 N N . PRO A 1 343 ? 17.406 6.734 19.281 1 96.12 343 PRO A N 1
ATOM 2713 C CA . PRO A 1 343 ? 16.328 5.773 19.047 1 96.12 343 PRO A CA 1
ATOM 2714 C C . PRO A 1 343 ? 14.938 6.395 19.234 1 96.12 343 PRO A C 1
ATOM 2716 O O . PRO A 1 343 ? 14.812 7.488 19.781 1 96.12 343 PRO A O 1
ATOM 2719 N N . VAL A 1 344 ? 13.977 5.73 18.828 1 93.81 344 VAL A N 1
ATOM 2720 C CA . VAL A 1 344 ? 12.602 6.211 18.844 1 93.81 344 VAL A CA 1
ATOM 2721 C C . VAL A 1 344 ? 12.141 6.418 20.281 1 93.81 344 VAL A C 1
ATOM 2723 O O . VAL A 1 344 ? 11.258 7.23 20.547 1 93.81 344 VAL A O 1
ATOM 2726 N N . THR A 1 345 ? 12.789 5.828 21.25 1 90.81 345 THR A N 1
ATOM 2727 C CA . THR A 1 345 ? 12.328 5.797 22.625 1 90.81 345 THR A CA 1
ATOM 2728 C C . THR A 1 345 ? 12.922 6.961 23.422 1 90.81 345 THR A C 1
ATOM 2730 O O . THR A 1 345 ? 12.758 7.039 24.641 1 90.81 345 THR A O 1
ATOM 2733 N N . ILE A 1 346 ? 13.523 7.848 22.734 1 92.69 346 ILE A N 1
ATOM 2734 C CA . ILE A 1 346 ? 14.125 8.969 23.453 1 92.69 346 ILE A CA 1
ATOM 2735 C C . ILE A 1 346 ? 13.031 9.805 24.109 1 92.69 346 ILE A C 1
ATOM 2737 O O . ILE A 1 346 ? 11.961 10.016 23.531 1 92.69 346 ILE A O 1
ATOM 2741 N N . PRO A 1 347 ? 13.297 10.203 25.312 1 91.12 347 PRO A N 1
ATOM 2742 C CA . PRO A 1 347 ? 12.266 10.961 26.031 1 91.12 347 PRO A CA 1
ATOM 2743 C C . PRO A 1 347 ? 12.047 12.352 25.453 1 91.12 347 PRO A C 1
ATOM 2745 O O . PRO A 1 347 ? 12.93 12.883 24.766 1 91.12 347 PRO A O 1
ATOM 2748 N N . ALA A 1 348 ? 10.945 13 25.844 1 90.31 348 ALA A N 1
ATOM 2749 C CA . ALA A 1 348 ? 10.578 14.328 25.359 1 90.31 348 ALA A CA 1
ATOM 2750 C C . ALA A 1 348 ? 11.508 15.398 25.922 1 90.31 348 ALA A C 1
ATOM 2752 O O . ALA A 1 348 ? 11.594 16.5 25.391 1 90.31 348 ALA A O 1
ATOM 2753 N N . SER A 1 349 ? 12.234 15.031 26.953 1 88.69 349 SER A N 1
ATOM 2754 C CA . SER A 1 349 ? 13.117 16 27.609 1 88.69 349 SER A CA 1
ATOM 2755 C C . SER A 1 349 ? 14.359 16.266 26.766 1 88.69 349 SER A C 1
ATOM 2757 O O . SER A 1 349 ? 15.016 17.297 26.938 1 88.69 349 SER A O 1
ATOM 2759 N N . VAL A 1 350 ? 14.664 15.367 25.891 1 91.25 350 VAL A N 1
ATOM 2760 C CA . VAL A 1 350 ? 15.836 15.539 25.016 1 91.25 350 VAL A CA 1
ATOM 2761 C C . VAL A 1 350 ? 15.508 16.531 23.906 1 91.25 350 VAL A C 1
ATOM 2763 O O . VAL A 1 350 ? 14.445 16.438 23.281 1 91.25 350 VAL A O 1
ATOM 2766 N N . ARG A 1 351 ? 16.422 17.422 23.75 1 89.38 351 ARG A N 1
ATOM 2767 C CA . ARG A 1 351 ? 16.203 18.422 22.719 1 89.38 351 ARG A CA 1
ATOM 2768 C C . ARG A 1 351 ? 16.453 17.859 21.328 1 89.38 351 ARG A C 1
ATOM 2770 O O . ARG A 1 351 ? 17.547 17.359 21.031 1 89.38 351 ARG A O 1
ATOM 2777 N N . VAL A 1 352 ? 15.414 17.891 20.531 1 91.88 352 VAL A N 1
ATOM 2778 C CA . VAL A 1 352 ? 15.516 17.438 19.141 1 91.88 352 VAL A CA 1
ATOM 2779 C C . VAL A 1 352 ? 14.812 18.422 18.219 1 91.88 352 VAL A C 1
ATOM 2781 O O . VAL A 1 352 ? 14.211 19.406 18.688 1 91.88 352 VAL A O 1
ATOM 2784 N N . GLY A 1 353 ? 14.938 18.266 16.906 1 90.69 353 GLY A N 1
ATOM 2785 C CA . GLY A 1 353 ? 14.336 19.188 15.945 1 90.69 353 GLY A CA 1
ATOM 2786 C C . GLY A 1 353 ? 12.844 18.969 15.766 1 90.69 353 GLY A C 1
ATOM 2787 O O . GL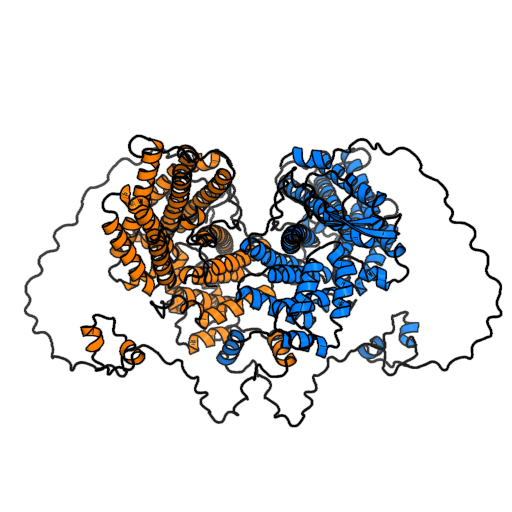Y A 1 353 ? 12.289 18 16.281 1 90.69 353 GLY A O 1
ATOM 2788 N N . ALA A 1 354 ? 12.211 19.922 15.031 1 91.19 354 ALA A N 1
ATOM 2789 C CA . ALA A 1 354 ? 10.773 19.891 14.812 1 91.19 354 ALA A CA 1
ATOM 2790 C C . ALA A 1 354 ? 10.344 18.625 14.086 1 91.19 354 ALA A C 1
ATOM 2792 O O . ALA A 1 354 ? 9.297 18.047 14.383 1 91.19 354 ALA A O 1
ATOM 2793 N N . PHE A 1 355 ? 11.102 18.203 13.141 1 95.06 355 PHE A N 1
ATOM 2794 C CA . PHE A 1 355 ? 10.758 17 12.383 1 95.06 355 PHE A CA 1
ATOM 2795 C C . PHE A 1 355 ? 10.758 15.773 13.281 1 95.06 355 PHE A C 1
ATOM 2797 O O . PHE A 1 355 ? 9.875 14.914 13.18 1 95.06 355 PHE A O 1
ATOM 2804 N N . GLN A 1 356 ? 11.727 15.656 14.164 1 95.31 356 GLN A N 1
ATOM 2805 C CA . GLN A 1 356 ? 11.797 14.539 15.102 1 95.31 356 GLN A CA 1
ATOM 2806 C C . GLN A 1 356 ? 10.609 14.555 16.062 1 95.31 356 GLN A C 1
ATOM 2808 O O . GLN A 1 356 ? 10.07 13.5 16.406 1 95.31 356 GLN A O 1
ATOM 2813 N N . ARG A 1 357 ? 10.242 15.703 16.422 1 93.94 357 ARG A N 1
ATOM 2814 C CA . ARG A 1 357 ? 9.07 15.805 17.297 1 93.94 357 ARG A CA 1
ATOM 2815 C C . ARG A 1 357 ? 7.809 15.352 16.578 1 93.94 357 ARG A C 1
ATOM 2817 O O . ARG A 1 357 ? 6.949 14.695 17.172 1 93.94 357 ARG A O 1
ATOM 2824 N N . SER A 1 358 ? 7.727 15.727 15.352 1 95.25 358 SER A N 1
ATOM 2825 C CA . SER A 1 358 ? 6.605 15.258 14.539 1 95.25 358 SER A CA 1
ATOM 2826 C C . SER A 1 358 ? 6.582 13.734 14.461 1 95.25 358 SER A C 1
ATOM 2828 O O . SER A 1 358 ? 5.512 13.125 14.492 1 95.25 358 SER A O 1
ATOM 2830 N N . CYS A 1 359 ? 7.754 13.172 14.352 1 97.06 359 CYS A N 1
ATOM 2831 C CA . CYS A 1 359 ? 7.859 11.719 14.328 1 97.06 359 CYS A CA 1
ATOM 2832 C C . CYS A 1 359 ? 7.336 11.109 15.625 1 97.06 359 CYS A C 1
ATOM 2834 O O . CYS A 1 359 ? 6.574 10.148 15.609 1 97.06 359 CYS A O 1
ATOM 2836 N N . GLN A 1 360 ? 7.707 11.703 16.688 1 95.88 360 GLN A N 1
ATOM 2837 C CA . GLN A 1 360 ? 7.281 11.203 18 1 95.88 360 GLN A CA 1
ATOM 2838 C C . GLN A 1 360 ? 5.77 11.328 18.156 1 95.88 360 GLN A C 1
ATOM 2840 O O . GLN A 1 360 ? 5.121 10.43 18.703 1 95.88 360 GLN A O 1
ATOM 2845 N N . ALA A 1 361 ? 5.289 12.469 17.766 1 96.69 361 ALA A N 1
ATOM 2846 C CA . ALA A 1 361 ? 3.842 12.656 17.828 1 96.69 361 ALA A CA 1
ATOM 2847 C C . ALA A 1 361 ? 3.121 11.602 16.984 1 96.69 361 ALA A C 1
ATOM 2849 O O . ALA A 1 361 ? 2.07 11.094 17.391 1 96.69 361 ALA A O 1
ATOM 2850 N N . ALA A 1 362 ? 3.705 11.312 15.859 1 96.69 362 ALA A N 1
ATOM 2851 C CA . ALA A 1 362 ? 3.109 10.305 14.977 1 96.69 362 ALA A CA 1
ATOM 2852 C C . ALA A 1 362 ? 3.107 8.93 15.641 1 96.69 362 ALA A C 1
ATOM 2854 O O . ALA A 1 362 ? 2.156 8.164 15.477 1 96.69 362 ALA A O 1
ATOM 2855 N N . ILE A 1 363 ? 4.109 8.602 16.359 1 96.88 363 ILE A N 1
ATOM 2856 C CA . ILE A 1 363 ? 4.188 7.332 17.094 1 96.88 363 ILE A CA 1
ATOM 2857 C C . ILE A 1 363 ? 3.062 7.258 18.125 1 96.88 363 ILE A C 1
ATOM 2859 O O . ILE A 1 363 ? 2.352 6.25 18.203 1 96.88 363 ILE A O 1
ATOM 2863 N N . LEU A 1 364 ? 2.951 8.297 18.828 1 96.5 364 LEU A N 1
ATOM 2864 C CA . LEU A 1 364 ? 1.937 8.336 19.875 1 96.5 364 LEU A CA 1
ATOM 2865 C C . LEU A 1 364 ? 0.537 8.227 19.281 1 96.5 364 LEU A C 1
ATOM 2867 O O . LEU A 1 364 ? -0.318 7.52 19.828 1 96.5 364 LEU A O 1
ATOM 2871 N N . LEU A 1 365 ? 0.354 8.969 18.234 1 95.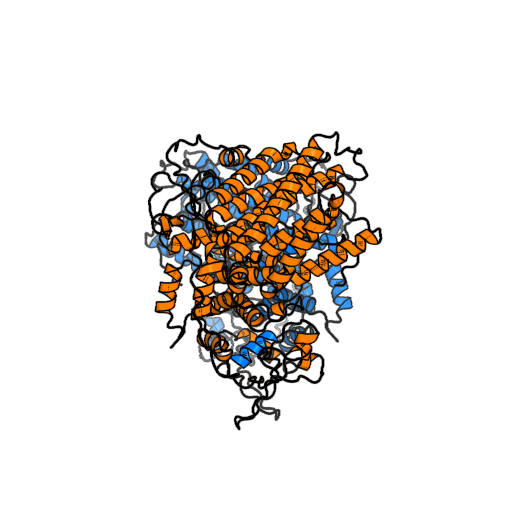94 365 LEU A N 1
ATOM 2872 C CA . LEU A 1 365 ? -0.941 8.883 17.562 1 95.94 365 LEU A CA 1
ATOM 2873 C C . LEU A 1 365 ? -1.192 7.469 17.047 1 95.94 365 LEU A C 1
ATOM 2875 O O . LEU A 1 365 ? -2.328 6.988 17.062 1 95.94 365 LEU A O 1
ATOM 2879 N N . GLY A 1 366 ? -0.161 6.797 16.578 1 93.62 366 GLY A N 1
ATOM 2880 C CA . GLY A 1 366 ? -0.287 5.402 16.188 1 93.62 366 GLY A CA 1
ATOM 2881 C C . GLY A 1 366 ? -0.764 4.504 17.312 1 93.62 366 GLY A C 1
ATOM 2882 O O . GLY A 1 366 ? -1.641 3.66 17.109 1 93.62 366 GLY A O 1
ATOM 2883 N N . TYR A 1 367 ? -0.277 4.723 18.438 1 93.88 367 TYR A N 1
ATOM 2884 C CA . TYR A 1 367 ? -0.698 3.951 19.609 1 93.88 367 TYR A CA 1
ATOM 2885 C C . TYR A 1 367 ? -2.152 4.246 19.953 1 93.88 367 TYR A C 1
ATOM 2887 O O . TYR A 1 367 ? -2.889 3.352 20.375 1 93.88 367 TYR A O 1
ATOM 2895 N N . ALA A 1 368 ? -2.477 5.449 19.797 1 93.5 368 ALA A N 1
ATOM 2896 C CA . ALA A 1 368 ? -3.863 5.82 20.062 1 93.5 368 ALA A CA 1
ATOM 2897 C C . ALA A 1 368 ? -4.816 5.109 19.109 1 93.5 368 ALA A C 1
ATOM 2899 O O . ALA A 1 368 ? -5.898 4.676 19.5 1 93.5 368 ALA A O 1
ATOM 2900 N N . CYS A 1 369 ? -4.426 5.035 17.875 1 89.75 369 CYS A N 1
ATOM 2901 C CA . CYS A 1 369 ? -5.227 4.324 16.875 1 89.75 369 CYS A CA 1
ATOM 2902 C C . CYS A 1 369 ? -5.391 2.857 17.266 1 89.75 369 CYS A C 1
ATOM 2904 O O . CYS A 1 369 ? -6.488 2.307 17.172 1 89.75 369 CYS A O 1
ATOM 2906 N N . HIS A 1 370 ? -4.348 2.285 17.672 1 87.88 370 HIS A N 1
ATOM 2907 C CA . HIS A 1 370 ? -4.406 0.889 18.078 1 87.88 370 HIS A CA 1
ATOM 2908 C C . HIS A 1 370 ? -5.301 0.714 19.297 1 87.88 370 HIS A C 1
ATOM 2910 O O . HIS A 1 370 ? -6.039 -0.268 19.406 1 87.88 370 HIS A O 1
ATOM 2916 N N . TRP A 1 371 ? -5.168 1.633 20.188 1 90.12 371 TRP A N 1
ATOM 2917 C CA . TRP A 1 371 ? -6.012 1.609 21.375 1 90.12 371 TRP A CA 1
ATOM 2918 C C . TRP A 1 371 ? -7.488 1.681 21 1 90.12 371 TRP A C 1
ATOM 2920 O O . TRP A 1 371 ? -8.312 0.962 21.562 1 90.12 371 TRP A O 1
ATOM 2930 N N . GLU A 1 372 ? -7.793 2.555 20.109 1 86.56 372 GLU A N 1
ATOM 2931 C CA . GLU A 1 372 ? -9.172 2.752 19.688 1 86.56 372 GLU A CA 1
ATOM 2932 C C . GLU A 1 372 ? -9.75 1.483 19.062 1 86.56 372 GLU A C 1
ATOM 2934 O O . GLU A 1 372 ? -10.906 1.131 19.312 1 86.56 372 GLU A O 1
ATOM 2939 N N . VAL A 1 373 ? -8.977 0.882 18.234 1 80.38 373 VAL A N 1
ATOM 2940 C CA . VAL A 1 373 ? -9.406 -0.349 17.594 1 80.38 373 VAL A CA 1
ATOM 2941 C C . VAL A 1 373 ? -9.625 -1.44 18.641 1 80.38 373 VAL A C 1
ATOM 2943 O O . VAL A 1 373 ? -10.625 -2.16 18.594 1 80.38 373 VAL A O 1
ATOM 2946 N N . ALA A 1 374 ? -8.719 -1.574 19.562 1 82.44 374 ALA A N 1
ATOM 2947 C CA . ALA A 1 374 ? -8.812 -2.574 20.625 1 82.44 374 ALA A CA 1
ATOM 2948 C C . ALA A 1 374 ? -10.023 -2.305 21.516 1 82.44 374 ALA A C 1
ATOM 2950 O O . ALA A 1 374 ? -10.703 -3.238 21.938 1 82.44 374 ALA A O 1
ATOM 2951 N N . SER A 1 375 ? -10.273 -1.074 21.766 1 82.06 375 SER A N 1
ATOM 2952 C CA . SER A 1 375 ? -11.375 -0.675 22.625 1 82.06 375 SER A CA 1
ATOM 2953 C C . SER A 1 375 ? -12.719 -0.936 21.969 1 82.06 375 SER A C 1
ATOM 2955 O O . SER A 1 375 ? -13.695 -1.264 22.641 1 82.06 375 SER A O 1
ATOM 2957 N N . ALA A 1 376 ? -12.789 -0.793 20.703 1 75.12 376 ALA A N 1
ATOM 2958 C CA . ALA A 1 376 ? -14.031 -1.005 19.953 1 75.12 376 ALA A CA 1
ATOM 2959 C C . ALA A 1 376 ? -14.43 -2.477 19.969 1 75.12 376 ALA A C 1
ATOM 2961 O O . ALA A 1 376 ? -15.609 -2.807 19.859 1 75.12 376 ALA A O 1
ATOM 2962 N N . GLU A 1 377 ? -13.477 -3.283 20.141 1 72.62 377 GLU A N 1
ATOM 2963 C CA . GLU A 1 377 ? -13.734 -4.723 20.125 1 72.62 377 GLU A CA 1
ATOM 2964 C C . GLU A 1 377 ? -14.148 -5.223 21.5 1 72.62 377 GLU A C 1
ATOM 2966 O O . GLU A 1 377 ? -14.664 -6.332 21.641 1 72.62 377 GLU A O 1
ATOM 2971 N N . GLN A 1 378 ? -14.031 -4.305 22.438 1 76.31 378 GLN A N 1
ATOM 2972 C CA . GLN A 1 378 ? -14.375 -4.707 23.797 1 76.31 378 GLN A CA 1
ATOM 2973 C C . GLN A 1 378 ? -15.867 -4.516 24.062 1 76.31 378 GLN A C 1
ATOM 2975 O O . GLN A 1 378 ? -16.484 -3.604 23.516 1 76.31 378 GLN A O 1
ATOM 2980 N N . GLU A 1 379 ? -16.344 -5.348 24.875 1 71.12 379 GLU A N 1
ATOM 2981 C CA . GLU A 1 379 ? -17.766 -5.289 25.25 1 71.12 379 GLU A CA 1
ATOM 2982 C C . GLU A 1 379 ? -18.031 -4.148 26.219 1 71.12 379 GLU A C 1
ATOM 2984 O O . GLU A 1 379 ? -19.062 -3.477 26.125 1 71.12 379 GLU A O 1
ATOM 2989 N N . GLU A 1 380 ? -17.062 -3.973 27.094 1 76.5 380 GLU A N 1
ATOM 2990 C CA . GLU A 1 380 ? -17.234 -2.92 28.094 1 76.5 380 GLU A CA 1
ATOM 2991 C C . GLU A 1 380 ? -16.625 -1.603 27.609 1 76.5 380 GLU A C 1
ATOM 2993 O O . GLU A 1 380 ? -15.586 -1.591 26.953 1 76.5 380 GLU A O 1
ATOM 2998 N N . PRO A 1 381 ? -17.312 -0.587 27.953 1 78.25 381 PRO A N 1
ATOM 2999 C CA . PRO A 1 381 ? -16.75 0.718 27.609 1 78.25 381 PRO A CA 1
ATOM 3000 C C . PRO A 1 381 ? -15.383 0.952 28.25 1 78.25 381 PRO A C 1
ATOM 3002 O O . PRO A 1 381 ? -15.141 0.541 29.375 1 78.25 381 PRO A O 1
ATOM 3005 N N . PRO A 1 382 ? -14.602 1.593 27.547 1 85.62 382 PRO A N 1
ATOM 3006 C CA . PRO A 1 382 ? -13.266 1.831 28.094 1 85.62 382 PRO A CA 1
ATOM 3007 C C . PRO A 1 382 ? -13.258 2.861 29.219 1 85.62 382 PRO A C 1
ATOM 3009 O O . PRO A 1 382 ? -14.109 3.756 29.25 1 85.62 382 PRO A O 1
ATOM 3012 N N . SER A 1 383 ? -12.336 2.648 30.094 1 89.25 383 SER A N 1
ATOM 3013 C CA . SER A 1 383 ? -12.078 3.627 31.141 1 89.25 383 SER A CA 1
ATOM 3014 C C . SER A 1 383 ? -11.047 4.66 30.703 1 89.25 383 SER A C 1
ATOM 3016 O O . SER A 1 383 ? -10.188 4.363 29.859 1 89.25 383 SER A O 1
ATOM 3018 N N . VAL A 1 384 ? -11.141 5.863 31.25 1 91.06 384 VAL A N 1
ATOM 3019 C CA . VAL A 1 384 ? -10.156 6.898 30.969 1 91.06 384 VAL A CA 1
ATOM 3020 C C . VAL A 1 384 ? -8.773 6.441 31.453 1 91.06 384 VAL A C 1
ATOM 3022 O O . VAL A 1 384 ? -7.75 6.887 30.922 1 91.06 384 VAL A O 1
ATOM 3025 N N . TYR A 1 385 ? -8.75 5.566 32.312 1 91.38 385 TYR A N 1
ATOM 3026 C CA . TYR A 1 385 ? -7.496 5.086 32.875 1 91.38 385 TYR A CA 1
ATOM 3027 C C . TYR A 1 385 ? -6.812 4.098 31.938 1 91.38 385 TYR A C 1
ATOM 3029 O O . TYR A 1 385 ? -5.621 3.818 32.094 1 91.38 385 TYR A O 1
ATOM 3037 N N . SER A 1 386 ? -7.555 3.633 30.938 1 92.44 386 SER A N 1
ATOM 3038 C CA . SER A 1 386 ? -7.004 2.662 30 1 92.44 386 SER A CA 1
ATOM 3039 C C . SER A 1 386 ? -6.008 3.318 29.047 1 92.44 386 SER A C 1
ATOM 3041 O O . SER A 1 386 ? -5.191 2.633 28.422 1 92.44 386 SER A O 1
ATOM 3043 N N . PHE A 1 387 ? -6.07 4.68 28.984 1 94.75 387 PHE A N 1
ATOM 3044 C CA . PHE A 1 387 ? -5.133 5.332 28.078 1 94.75 387 PHE A CA 1
ATOM 3045 C C . PHE A 1 387 ? -4.352 6.422 28.797 1 94.75 387 PHE A C 1
ATOM 3047 O O . PHE A 1 387 ? -3.867 7.367 28.172 1 94.75 387 PHE A O 1
ATOM 3054 N N . VAL A 1 388 ? -4.172 6.352 30.016 1 93.5 388 VAL A N 1
ATOM 3055 C CA . VAL A 1 388 ? -3.541 7.379 30.828 1 93.5 388 VAL A CA 1
ATOM 3056 C C . VAL A 1 388 ? -2.072 7.527 30.438 1 93.5 388 VAL A C 1
ATOM 3058 O O . VAL A 1 388 ? -1.535 8.633 30.422 1 93.5 388 VAL A O 1
ATOM 3061 N N . GLN A 1 389 ? -1.446 6.43 30.109 1 92.88 389 GLN A N 1
ATOM 3062 C CA . GLN A 1 389 ? -0.038 6.484 29.734 1 92.88 389 GLN A CA 1
ATOM 3063 C C . GLN A 1 389 ? 0.153 7.238 28.422 1 92.88 389 GLN A C 1
ATOM 3065 O O . GLN A 1 389 ? 1.104 8.008 28.281 1 92.88 389 GLN A O 1
ATOM 3070 N N . LEU A 1 390 ? -0.729 7.008 27.547 1 94.62 390 LEU A N 1
ATOM 3071 C CA . LEU A 1 390 ? -0.688 7.688 26.25 1 94.62 390 LEU A CA 1
ATOM 3072 C C . LEU A 1 390 ? -0.944 9.18 26.406 1 94.62 390 LEU A C 1
ATOM 3074 O O . LEU A 1 390 ? -0.262 10 25.797 1 94.62 390 LEU A O 1
ATOM 3078 N N . GLU A 1 391 ? -1.868 9.477 27.234 1 95.38 391 GLU A N 1
ATOM 3079 C CA . GLU A 1 391 ? -2.189 10.875 27.5 1 95.38 391 GLU A CA 1
ATOM 3080 C C . GLU A 1 391 ? -1.004 11.602 28.141 1 95.38 391 GLU A C 1
ATOM 3082 O O . GLU A 1 391 ? -0.653 12.703 27.719 1 95.38 391 GLU A O 1
ATOM 3087 N N . THR A 1 392 ? -0.426 10.953 29.078 1 94.44 392 THR A N 1
ATOM 3088 C CA . THR A 1 392 ? 0.693 11.547 29.797 1 94.44 392 THR A CA 1
ATOM 3089 C C . THR A 1 392 ? 1.879 11.773 28.859 1 94.44 392 THR A C 1
ATOM 3091 O O . THR A 1 392 ? 2.498 12.844 28.875 1 94.44 392 THR A O 1
ATOM 3094 N N . ALA A 1 393 ? 2.176 10.812 28.094 1 95.06 393 ALA A N 1
ATOM 3095 C CA . ALA A 1 393 ? 3.279 10.93 27.141 1 95.06 393 ALA A CA 1
ATOM 3096 C C . ALA A 1 393 ? 3.037 12.078 26.172 1 95.06 393 ALA A C 1
ATOM 3098 O O . ALA A 1 393 ? 3.963 12.82 25.828 1 95.06 393 ALA A O 1
ATOM 3099 N N . THR A 1 394 ? 1.842 12.227 25.734 1 96.56 394 THR A N 1
ATOM 3100 C CA . THR A 1 394 ? 1.5 13.273 24.781 1 96.56 394 THR A CA 1
ATOM 3101 C C . THR A 1 394 ? 1.563 14.648 25.438 1 96.56 394 THR A C 1
ATOM 3103 O O . THR A 1 394 ? 2.018 15.617 24.812 1 96.56 394 THR A O 1
ATOM 3106 N N . ARG A 1 395 ? 1.113 14.727 26.625 1 95 395 ARG A N 1
ATOM 3107 C CA . ARG A 1 395 ? 1.209 15.984 27.359 1 95 395 ARG A CA 1
ATOM 3108 C C . ARG A 1 395 ? 2.664 16.375 27.578 1 95 395 ARG A C 1
ATOM 3110 O O . ARG A 1 395 ? 3.01 17.562 27.5 1 95 395 ARG A O 1
ATOM 3117 N N . ASN A 1 396 ? 3.451 15.398 27.875 1 93.5 396 ASN A N 1
ATOM 3118 C CA . ASN A 1 396 ? 4.879 15.664 28.031 1 93.5 396 ASN A CA 1
ATOM 3119 C C . ASN A 1 396 ? 5.484 16.203 26.734 1 93.5 396 ASN A C 1
ATOM 3121 O O . ASN A 1 396 ? 6.332 17.109 26.781 1 93.5 396 ASN A O 1
ATOM 3125 N N . LEU A 1 397 ? 5.094 15.68 25.672 1 94.19 397 LEU A N 1
ATOM 3126 C CA . LEU A 1 397 ? 5.574 16.156 24.375 1 94.19 397 LEU A CA 1
ATOM 3127 C C . LEU A 1 397 ? 5.125 17.594 24.141 1 94.19 397 LEU A C 1
ATOM 3129 O O . LEU A 1 397 ? 5.914 18.422 23.688 1 94.19 397 LEU A O 1
ATOM 3133 N N . CYS A 1 398 ? 3.9 17.891 24.438 1 92.69 398 CYS A N 1
ATOM 3134 C CA . CYS A 1 398 ? 3.369 19.25 24.281 1 92.69 398 CYS A CA 1
ATOM 3135 C C . CYS A 1 398 ? 4.121 20.234 25.156 1 92.69 398 CYS A C 1
ATOM 3137 O O . CYS A 1 398 ? 4.441 21.344 24.734 1 92.69 398 CYS A O 1
ATOM 3139 N N . GLU A 1 399 ? 4.367 19.766 26.312 1 90.12 399 GLU A N 1
ATOM 3140 C CA . GLU A 1 399 ? 5.109 20.625 27.234 1 90.12 399 GLU A CA 1
ATOM 3141 C C . GLU A 1 399 ? 6.508 20.922 26.703 1 90.12 399 GLU A C 1
ATOM 3143 O O . GLU A 1 399 ? 6.984 22.062 26.797 1 90.12 399 GLU A O 1
ATOM 3148 N N . ALA A 1 400 ? 7.094 19.906 26.203 1 89 400 ALA A N 1
ATOM 3149 C CA . ALA A 1 400 ? 8.422 20.094 25.625 1 89 400 ALA A CA 1
ATOM 3150 C C . ALA A 1 400 ? 8.375 21.078 24.453 1 89 400 ALA A C 1
ATOM 3152 O O . ALA A 1 400 ? 9.289 21.891 24.281 1 89 400 ALA A O 1
ATOM 3153 N N . LEU A 1 401 ? 7.379 21.031 23.688 1 88.38 401 LEU A N 1
ATOM 3154 C CA . LEU A 1 401 ? 7.223 21.922 22.531 1 88.38 401 LEU A CA 1
ATOM 3155 C C . LEU A 1 401 ? 7.012 23.359 22.984 1 88.38 401 LEU A C 1
ATOM 3157 O O . LEU A 1 401 ? 7.598 24.281 22.422 1 88.38 401 LEU A O 1
ATOM 3161 N N . ILE A 1 402 ? 6.254 23.516 23.938 1 81.44 402 ILE A N 1
ATOM 3162 C CA . ILE A 1 402 ? 5.887 24.844 24.422 1 81.44 402 ILE A CA 1
ATOM 3163 C C . ILE A 1 402 ? 7.086 25.5 25.094 1 81.44 402 ILE A C 1
ATOM 3165 O O . ILE A 1 402 ? 7.332 26.688 24.922 1 81.44 402 ILE A O 1
ATOM 3169 N N . THR A 1 403 ? 7.793 24.703 25.812 1 78.69 403 THR A N 1
ATOM 3170 C CA . THR A 1 403 ? 8.852 25.266 26.641 1 78.69 403 THR A CA 1
ATOM 3171 C C . THR A 1 403 ? 10.133 25.438 25.828 1 78.69 403 THR A C 1
ATOM 3173 O O . THR A 1 403 ? 10.945 26.312 26.125 1 78.69 403 THR A O 1
ATOM 3176 N N . ARG A 1 404 ? 10.258 24.656 24.859 1 71.38 404 ARG A N 1
ATOM 3177 C CA . ARG A 1 404 ? 11.562 24.641 24.188 1 71.38 404 ARG A CA 1
ATOM 3178 C C . ARG A 1 404 ? 11.461 25.188 22.766 1 71.38 404 ARG A C 1
ATOM 3180 O O . ARG A 1 404 ? 12.477 25.469 22.141 1 71.38 404 ARG A O 1
ATOM 3187 N N . SER A 1 405 ? 10.266 25.125 22.297 1 63.72 405 SER A N 1
ATOM 3188 C CA . SER A 1 405 ? 10.188 25.484 20.891 1 63.72 405 SER A CA 1
ATOM 3189 C C . SER A 1 405 ? 9.914 26.969 20.719 1 63.72 405 SER A C 1
ATOM 3191 O O . SER A 1 405 ? 9.031 27.531 21.375 1 63.72 405 SER A O 1
ATOM 3193 N N . GLU A 1 406 ? 10.867 27.594 20.125 1 59 406 GLU A N 1
ATOM 3194 C CA . GLU A 1 406 ? 10.758 29.031 19.875 1 59 406 GLU A CA 1
ATOM 3195 C C . GLU A 1 406 ? 10 29.312 18.594 1 59 406 GLU A C 1
ATOM 3197 O O . GLU A 1 406 ? 9.711 30.484 18.281 1 59 406 GLU A O 1
ATOM 3202 N N . THR A 1 407 ? 9.656 28.25 17.891 1 68.19 407 THR A N 1
ATOM 3203 C CA . THR A 1 407 ? 9.039 28.578 16.609 1 68.19 407 THR A CA 1
ATOM 3204 C C . THR A 1 407 ? 7.699 27.859 16.453 1 68.19 407 THR A C 1
ATOM 3206 O O . THR A 1 407 ? 7.648 26.625 16.422 1 68.19 407 THR A O 1
ATOM 3209 N N . TRP A 1 408 ? 6.656 28.641 16.469 1 68.62 408 TRP A N 1
ATOM 3210 C CA . TRP A 1 408 ? 5.305 28.094 16.344 1 68.62 408 TRP A CA 1
ATOM 3211 C C . TRP A 1 408 ? 5.09 27.5 14.961 1 68.62 408 TRP A C 1
ATOM 3213 O O . TRP A 1 408 ? 4.523 26.406 14.828 1 68.62 408 TRP A O 1
ATOM 3223 N N . GLY A 1 409 ? 5.59 28.109 13.977 1 72.25 409 GLY A N 1
ATOM 3224 C CA . GLY A 1 409 ? 5.316 27.688 12.609 1 72.25 409 GLY A CA 1
ATOM 3225 C C . GLY A 1 409 ? 5.812 26.281 12.305 1 72.25 409 GLY A C 1
ATOM 3226 O O . GLY A 1 409 ? 5.109 25.5 11.664 1 72.25 409 GLY A O 1
ATOM 3227 N N . GLU A 1 410 ? 6.871 25.859 12.828 1 81.69 410 GLU A N 1
ATOM 3228 C CA . GLU A 1 410 ? 7.469 24.578 12.508 1 81.69 410 GLU A CA 1
ATOM 3229 C C . GLU A 1 410 ? 6.832 23.453 13.328 1 81.69 410 GLU A C 1
ATOM 3231 O O . GLU A 1 410 ? 6.949 22.281 12.977 1 81.69 410 GLU A O 1
ATOM 3236 N N . ASN A 1 411 ? 6.102 23.875 14.305 1 88.38 411 ASN A N 1
ATOM 3237 C CA . ASN A 1 411 ? 5.602 22.859 15.227 1 88.38 411 ASN A CA 1
ATOM 3238 C C . ASN A 1 411 ? 4.086 22.703 15.109 1 88.38 411 ASN A C 1
ATOM 3240 O O . ASN A 1 411 ? 3.494 21.875 15.797 1 88.38 411 ASN A O 1
ATOM 3244 N N . LEU A 1 412 ? 3.537 23.422 14.281 1 90.25 412 LEU A N 1
ATOM 3245 C CA . LEU A 1 412 ? 2.082 23.391 14.164 1 90.25 412 LEU A CA 1
ATOM 3246 C C . LEU A 1 412 ? 1.596 21.984 13.797 1 90.25 412 LEU A C 1
ATOM 3248 O O . LEU A 1 412 ? 0.552 21.547 14.281 1 90.25 412 LEU A O 1
ATOM 3252 N N . ASN A 1 413 ? 2.314 21.422 12.93 1 91.75 413 ASN A N 1
ATOM 3253 C CA . ASN A 1 413 ? 1.954 20.047 12.57 1 91.75 413 ASN A CA 1
ATOM 3254 C C . ASN A 1 413 ? 1.982 19.125 13.781 1 91.75 413 ASN A C 1
ATOM 3256 O O . ASN A 1 413 ? 1.103 18.281 13.945 1 91.75 413 ASN A O 1
ATOM 3260 N N . THR A 1 414 ? 2.953 19.25 14.586 1 94.06 414 THR A N 1
ATOM 3261 C CA . THR A 1 414 ? 3.082 18.422 15.773 1 94.06 414 THR A CA 1
ATOM 3262 C C . THR A 1 414 ? 1.923 18.656 16.734 1 94.06 414 THR A C 1
ATOM 3264 O O . THR A 1 414 ? 1.346 17.719 17.281 1 94.06 414 THR A O 1
ATOM 3267 N N . TYR A 1 415 ? 1.614 19.922 16.906 1 94.06 415 TYR A N 1
ATOM 3268 C CA . TYR A 1 415 ? 0.469 20.266 17.734 1 94.06 415 TYR A CA 1
ATOM 3269 C C . TYR A 1 415 ? -0.812 19.656 17.188 1 94.06 415 TYR A C 1
ATOM 3271 O O . TYR A 1 415 ? -1.658 19.172 17.938 1 94.06 415 TYR A O 1
ATOM 3279 N N . ALA A 1 416 ? -0.9 19.734 15.906 1 95 416 ALA A N 1
ATOM 3280 C CA . ALA A 1 416 ? -2.092 19.172 15.266 1 95 416 ALA A CA 1
ATOM 3281 C C . ALA A 1 416 ? -2.203 17.672 15.531 1 95 416 ALA A C 1
ATOM 3283 O O . ALA A 1 416 ? -3.291 17.172 15.812 1 95 416 ALA A O 1
ATOM 3284 N N . LEU A 1 417 ? -1.116 16.953 15.43 1 95.56 417 LEU A N 1
ATOM 3285 C CA . LEU A 1 417 ? -1.109 15.523 15.68 1 95.56 417 LEU A CA 1
ATOM 3286 C C . LEU A 1 417 ? -1.476 15.219 17.125 1 95.56 417 LEU A C 1
ATOM 3288 O O . LEU A 1 417 ? -2.24 14.297 17.406 1 95.56 417 LEU A O 1
ATOM 3292 N N . CYS A 1 418 ? -0.96 15.984 18.016 1 95.88 418 CYS A N 1
ATOM 3293 C CA . CYS A 1 418 ? -1.284 15.812 19.438 1 95.88 418 CYS A CA 1
ATOM 3294 C C . CYS A 1 418 ? -2.764 16.078 19.688 1 95.88 418 CYS A C 1
ATOM 3296 O O . CYS A 1 418 ? -3.412 15.32 20.422 1 95.88 418 CYS A O 1
ATOM 3298 N N . ALA A 1 419 ? -3.209 17.141 19.109 1 95.31 419 ALA A N 1
ATOM 3299 C CA . ALA A 1 419 ? -4.625 17.453 19.266 1 95.31 419 ALA A CA 1
ATOM 3300 C C . ALA A 1 419 ? -5.5 16.312 18.734 1 95.31 419 ALA A C 1
ATOM 3302 O O . ALA A 1 419 ? -6.5 15.953 19.359 1 95.31 419 ALA A O 1
ATOM 3303 N N . SER A 1 420 ? -5.125 15.82 17.594 1 92.94 420 SER A N 1
ATOM 3304 C CA . SER A 1 420 ? -5.855 14.703 17.016 1 92.94 420 SER A CA 1
ATOM 3305 C C . SER A 1 420 ? -5.848 13.492 17.938 1 92.94 420 SER A C 1
ATOM 3307 O O . SER A 1 420 ? -6.844 12.773 18.031 1 92.94 420 SER A O 1
ATOM 3309 N N . LEU A 1 421 ? -4.734 13.266 18.516 1 94.75 421 LEU A N 1
ATOM 3310 C CA . LEU A 1 421 ? -4.594 12.156 19.453 1 94.75 421 LEU A CA 1
ATOM 3311 C C . LEU A 1 421 ? -5.535 12.328 20.641 1 94.75 421 LEU A C 1
ATOM 3313 O O . LEU A 1 421 ? -6.281 11.406 20.984 1 94.75 421 LEU A O 1
ATOM 3317 N N . PHE A 1 422 ? -5.562 13.477 21.219 1 95.19 422 PHE A N 1
ATOM 3318 C CA . PHE A 1 422 ? -6.43 13.75 22.359 1 95.19 422 PHE A CA 1
ATOM 3319 C C . PHE A 1 422 ? -7.898 13.633 21.969 1 95.19 422 PHE A C 1
ATOM 3321 O O . PHE A 1 422 ? -8.703 13.055 22.703 1 95.19 422 PHE A O 1
ATOM 3328 N N . CYS A 1 423 ? -8.18 14.156 20.828 1 91.44 423 CYS A N 1
ATOM 3329 C CA . CYS A 1 423 ? -9.555 14.062 20.328 1 91.44 423 CYS A CA 1
ATOM 3330 C C . CYS A 1 423 ? -9.984 12.602 20.188 1 91.44 423 CYS A C 1
ATOM 3332 O O . CYS A 1 423 ? -11.094 12.242 20.578 1 91.44 423 CYS A O 1
ATOM 3334 N N . LEU A 1 424 ? -9.148 11.852 19.672 1 89.38 424 LEU A N 1
ATOM 3335 C CA . LEU A 1 424 ? -9.453 10.438 19.453 1 89.38 424 LEU A CA 1
ATOM 3336 C C . LEU A 1 424 ? -9.727 9.734 20.781 1 89.38 424 LEU A C 1
ATOM 3338 O O . LEU A 1 424 ? -10.711 9.008 20.906 1 89.38 424 LEU A O 1
ATOM 3342 N N . LEU A 1 425 ? -8.898 10 21.734 1 91.25 425 LEU A N 1
ATOM 3343 C CA . LEU A 1 425 ? -9.008 9.328 23.031 1 91.25 425 LEU A CA 1
ATOM 3344 C C . LEU A 1 425 ? -10.258 9.773 23.766 1 91.25 425 LEU A C 1
ATOM 3346 O O . LEU A 1 425 ? -11.07 8.945 24.188 1 91.25 425 LEU A O 1
ATOM 3350 N N . PHE A 1 426 ? -10.414 11.031 23.891 1 89.81 426 PHE A N 1
ATOM 3351 C CA . PHE A 1 426 ? -11.469 11.562 24.75 1 89.81 426 PHE A CA 1
ATOM 3352 C C . PHE A 1 426 ? -12.828 11.461 24.062 1 89.81 426 PHE A C 1
ATOM 3354 O O . PHE A 1 426 ? -13.852 11.242 24.703 1 89.81 426 PHE A O 1
ATOM 3361 N N . TYR A 1 427 ? -12.828 11.625 22.812 1 82.62 427 TYR A N 1
ATOM 3362 C CA . TYR A 1 427 ? -14.078 11.43 22.094 1 82.62 427 TYR A CA 1
ATOM 3363 C C . TYR A 1 427 ? -14.555 9.984 22.203 1 82.62 427 TYR A C 1
ATOM 3365 O O . TYR A 1 427 ? -15.742 9.727 22.391 1 82.62 427 TYR A O 1
ATOM 3373 N N . SER A 1 428 ? -13.68 9.109 21.984 1 83.06 428 SER A N 1
ATOM 3374 C CA . SER A 1 428 ? -14.031 7.695 22.062 1 83.06 428 SER A CA 1
ATOM 3375 C C . SER A 1 428 ? -14.57 7.344 23.453 1 83.06 428 SER A C 1
ATOM 3377 O O . SER A 1 428 ? -15.547 6.59 23.562 1 83.06 428 SER A O 1
ATOM 3379 N N . PHE A 1 429 ? -13.969 7.887 24.422 1 87.38 429 PHE A N 1
ATOM 3380 C CA . PHE A 1 429 ? -14.438 7.66 25.797 1 87.38 429 PHE A CA 1
ATOM 3381 C C . PHE A 1 429 ? -15.812 8.273 26 1 87.38 429 PHE A C 1
ATOM 3383 O O . PHE A 1 429 ? -16.719 7.617 26.516 1 87.38 429 PHE A O 1
ATOM 3390 N N . MET A 1 430 ? -16 9.469 25.609 1 83.88 430 MET A N 1
ATOM 3391 C CA . MET A 1 430 ? -17.25 10.203 25.828 1 83.88 430 MET A CA 1
ATOM 3392 C C . MET A 1 430 ? -18.391 9.547 25.078 1 83.88 430 MET A C 1
ATOM 3394 O O . MET A 1 430 ? -19.531 9.5 25.562 1 83.88 430 MET A O 1
ATOM 3398 N N . TYR A 1 431 ? -18.094 9.125 23.953 1 78.81 431 TYR A N 1
ATOM 3399 C CA . TYR A 1 431 ? -19.109 8.453 23.156 1 78.81 431 TYR A CA 1
ATOM 3400 C C . TYR A 1 431 ? -19.578 7.176 23.844 1 78.81 431 TYR A C 1
ATOM 3402 O O . TYR A 1 431 ? -20.781 6.895 23.891 1 78.81 431 TYR A O 1
ATOM 3410 N N . SER A 1 432 ? -18.641 6.453 24.297 1 78.31 432 SER A N 1
ATOM 3411 C CA . SER A 1 432 ? -18.969 5.207 24.969 1 78.31 432 SER A CA 1
ATOM 3412 C C . SER A 1 432 ? -19.719 5.469 26.281 1 78.31 432 SER A C 1
ATOM 3414 O O . SER A 1 432 ? -20.625 4.715 26.641 1 78.31 432 SER A O 1
ATOM 3416 N N . ALA A 1 433 ? -19.344 6.512 26.891 1 77.12 433 ALA A N 1
ATOM 3417 C CA . ALA A 1 433 ? -19.938 6.848 28.188 1 77.12 433 ALA A CA 1
ATOM 3418 C C . ALA A 1 433 ? -21.359 7.391 28.031 1 77.12 433 ALA A C 1
ATOM 3420 O O . ALA A 1 433 ? -22.188 7.246 28.922 1 77.12 433 ALA A O 1
ATOM 3421 N N . ASN A 1 434 ? -21.641 7.922 26.906 1 73.06 434 ASN A N 1
ATOM 3422 C CA . ASN A 1 434 ? -22.938 8.555 26.703 1 73.06 434 ASN A CA 1
ATOM 3423 C C . ASN A 1 434 ? -23.828 7.699 25.797 1 73.06 434 ASN A C 1
ATOM 3425 O O . ASN A 1 434 ? -24.859 8.172 25.328 1 73.06 434 ASN A O 1
ATOM 3429 N N . HIS A 1 435 ? -23.375 6.508 25.594 1 72.62 435 HIS A N 1
ATOM 3430 C CA . HIS A 1 435 ? -24.219 5.602 24.828 1 72.62 435 HIS A CA 1
ATOM 3431 C C . HIS A 1 435 ? -25.547 5.367 25.531 1 72.62 435 HIS A C 1
ATOM 3433 O O . HIS A 1 435 ? -25.594 5.238 26.75 1 72.62 435 HIS A O 1
ATOM 3439 N N . PRO A 1 436 ? -26.562 5.32 24.719 1 66.94 436 PRO A N 1
ATOM 3440 C CA . PRO A 1 436 ? -27.891 5.184 25.328 1 66.94 436 PRO A CA 1
ATOM 3441 C C . PRO A 1 436 ? -28 3.973 26.25 1 66.94 436 PRO A C 1
ATOM 3443 O O . PRO A 1 436 ? -28.703 4.02 27.25 1 66.94 436 PRO A O 1
ATOM 3446 N N . ASP A 1 437 ? -27.297 2.967 25.891 1 68.25 437 ASP A N 1
ATOM 3447 C CA . ASP A 1 437 ? -27.375 1.739 26.672 1 68.25 437 ASP A CA 1
ATOM 3448 C C . ASP A 1 437 ? -26.422 1.787 27.859 1 68.25 437 ASP A C 1
ATOM 3450 O O . ASP A 1 437 ? -26.406 0.875 28.688 1 68.25 437 ASP A O 1
ATOM 3454 N N . ALA A 1 438 ? -25.719 2.914 27.938 1 72.12 438 ALA A N 1
ATOM 3455 C CA . ALA A 1 438 ? -24.766 3.035 29.047 1 72.12 438 ALA A CA 1
ATOM 3456 C C . ALA A 1 438 ? -25.422 3.707 30.25 1 72.12 438 ALA A C 1
ATOM 3458 O O . ALA A 1 438 ? -26.328 4.523 30.094 1 72.12 438 ALA A O 1
ATOM 3459 N N . PRO A 1 439 ? -25.078 3.229 31.391 1 73.19 439 PRO A N 1
ATOM 3460 C CA . PRO A 1 439 ? -25.609 3.908 32.562 1 73.19 439 PRO A CA 1
ATOM 3461 C C . PRO A 1 439 ? -25.312 5.406 32.562 1 73.19 439 PRO A C 1
ATOM 3463 O O . PRO A 1 439 ? -24.25 5.832 32.125 1 73.19 439 PRO A O 1
ATOM 3466 N N . ALA A 1 440 ? -26.281 6.086 33 1 72.88 440 ALA A N 1
ATOM 3467 C CA . ALA A 1 440 ? -26.125 7.539 33.031 1 72.88 440 ALA A CA 1
ATOM 3468 C C . ALA A 1 440 ? -25.016 7.949 34 1 72.88 440 ALA A C 1
ATOM 3470 O O . ALA A 1 440 ? -24.906 7.422 35.094 1 72.88 440 ALA A O 1
ATOM 3471 N N . ARG A 1 441 ? -24.125 8.695 33.469 1 79.94 441 ARG A N 1
ATOM 3472 C CA . ARG A 1 441 ? -22.984 9.18 34.25 1 79.94 441 ARG A CA 1
ATOM 3473 C C . ARG A 1 441 ? -23.078 10.688 34.469 1 79.94 441 ARG A C 1
ATOM 3475 O O . ARG A 1 441 ? -23.406 11.438 33.562 1 79.94 441 ARG A O 1
ATOM 3482 N N . ASP A 1 442 ? -22.984 11.086 35.75 1 77.12 442 ASP A N 1
ATOM 3483 C CA . ASP A 1 442 ? -23.031 12.5 36.094 1 77.12 442 ASP A CA 1
ATOM 3484 C C . ASP A 1 442 ? -21.641 13.133 36 1 77.12 442 ASP A C 1
ATOM 3486 O O . ASP A 1 442 ? -20.734 12.75 36.75 1 77.12 442 ASP A O 1
ATOM 3490 N N . PRO A 1 443 ? -21.484 14.07 35.188 1 77.38 443 PRO A N 1
ATOM 3491 C CA . PRO A 1 443 ? -20.172 14.688 34.969 1 77.38 443 PRO A CA 1
ATOM 3492 C C . PRO A 1 443 ? -19.641 15.391 36.219 1 77.38 443 PRO A C 1
ATOM 3494 O O . PRO A 1 443 ? -18.438 15.609 36.344 1 77.38 443 PRO A O 1
ATOM 3497 N N . GLU A 1 444 ? -20.562 15.633 37.188 1 78.38 444 GLU A N 1
ATOM 3498 C CA . GLU A 1 444 ? -20.141 16.344 38.375 1 78.38 444 GLU A CA 1
ATOM 3499 C C . GLU A 1 444 ? -19.609 15.383 39.438 1 78.38 444 GLU A C 1
ATOM 3501 O O . GLU A 1 444 ? -18.75 15.742 40.219 1 78.38 444 GLU A O 1
ATOM 3506 N N . THR A 1 445 ? -20.109 14.211 39.281 1 84.19 445 THR A N 1
ATOM 3507 C CA . THR A 1 445 ? -19.75 13.305 40.344 1 84.19 445 THR A CA 1
ATOM 3508 C C . THR A 1 445 ? -18.875 12.172 39.844 1 84.19 445 THR A C 1
ATOM 3510 O O . THR A 1 445 ? -18.141 11.539 40.594 1 84.19 445 THR A O 1
ATOM 3513 N N . ASP A 1 446 ? -18.922 12.016 38.625 1 88.06 446 ASP A N 1
ATOM 3514 C CA . ASP A 1 446 ? -18.156 10.93 38.031 1 88.06 446 ASP A CA 1
ATOM 3515 C C . ASP A 1 446 ? -16.719 11.375 37.719 1 88.06 446 ASP A C 1
ATOM 3517 O O . ASP A 1 446 ? -16.516 12.242 36.875 1 88.06 446 ASP A O 1
ATOM 3521 N N . MET A 1 447 ? -15.789 10.734 38.344 1 90.44 447 MET A N 1
ATOM 3522 C CA . MET A 1 447 ? -14.391 11.133 38.25 1 90.44 447 MET A CA 1
ATOM 3523 C C . MET A 1 447 ? -13.852 10.93 36.844 1 90.44 447 MET A C 1
ATOM 3525 O O . MET A 1 447 ? -13.008 11.695 36.375 1 90.44 447 MET A O 1
ATOM 3529 N N . GLU A 1 448 ? -14.281 9.953 36.188 1 90.56 448 GLU A N 1
ATOM 3530 C CA . GLU A 1 448 ? -13.82 9.688 34.844 1 90.56 448 GLU A CA 1
ATOM 3531 C C . GLU A 1 448 ? -14.336 10.75 33.875 1 90.56 448 GLU A C 1
ATOM 3533 O O . GLU A 1 448 ? -13.602 11.195 32.969 1 90.56 448 GLU A O 1
ATOM 3538 N N . MET A 1 449 ? -15.516 11.148 34.125 1 88 449 MET A N 1
ATOM 3539 C CA . MET A 1 449 ? -16.094 12.203 33.312 1 88 449 MET A CA 1
ATOM 3540 C C . MET A 1 449 ? -15.359 13.523 33.531 1 88 449 MET A C 1
ATOM 3542 O O . MET A 1 449 ? -15.094 14.25 32.562 1 88 449 MET A O 1
ATOM 3546 N N . LYS A 1 450 ? -15.039 13.742 34.688 1 89.25 450 LYS A N 1
ATOM 3547 C CA . LYS A 1 450 ? -14.297 14.969 35 1 89.25 450 LYS A CA 1
ATOM 3548 C C . LYS A 1 450 ? -12.938 14.977 34.312 1 89.25 450 LYS A C 1
ATOM 3550 O O . LYS A 1 450 ? -12.516 16.016 33.781 1 89.25 450 LYS A O 1
ATOM 3555 N N . LYS A 1 451 ? -12.336 13.906 34.344 1 91.5 451 LYS A N 1
ATOM 3556 C CA . LYS A 1 451 ? -11.039 13.781 33.688 1 91.5 451 LYS A CA 1
ATOM 3557 C C . LYS A 1 451 ? -11.156 13.969 32.188 1 91.5 451 LYS A C 1
ATOM 3559 O O . LYS A 1 451 ? -10.289 14.57 31.547 1 91.5 451 LYS A O 1
ATOM 3564 N N . ALA A 1 452 ? -12.172 13.406 31.672 1 91.31 452 ALA A N 1
ATOM 3565 C CA . ALA A 1 452 ? -12.398 13.531 30.234 1 91.31 452 ALA A CA 1
ATOM 3566 C C . ALA A 1 452 ? -12.672 14.984 29.844 1 91.31 452 ALA A C 1
ATOM 3568 O O . ALA A 1 452 ? -12.164 15.461 28.828 1 91.31 452 ALA A O 1
ATOM 3569 N N . VAL A 1 453 ? -13.445 15.648 30.641 1 90.44 453 VAL A N 1
ATOM 3570 C CA . VAL A 1 453 ? -13.766 17.047 30.375 1 90.44 453 VAL A CA 1
ATOM 3571 C C . VAL A 1 453 ? -12.5 17.891 30.484 1 90.44 453 VAL A C 1
ATOM 3573 O O . VAL A 1 453 ? -12.289 18.797 29.672 1 90.44 453 VAL A O 1
ATOM 3576 N N . ALA A 1 454 ? -11.68 17.578 31.438 1 92.88 454 ALA A N 1
ATOM 3577 C CA . ALA A 1 454 ? -10.406 18.281 31.562 1 92.88 454 ALA A CA 1
ATOM 3578 C C . ALA A 1 454 ? -9.531 18.062 30.344 1 92.88 454 ALA A C 1
ATOM 3580 O O . ALA A 1 454 ? -8.844 18.969 29.891 1 92.88 454 ALA A O 1
ATOM 3581 N N . GLY A 1 455 ? -9.508 16.844 29.906 1 93.88 455 GLY A N 1
ATOM 3582 C CA . GLY A 1 455 ? -8.766 16.531 28.703 1 93.88 455 GLY A CA 1
ATOM 3583 C C . GLY A 1 455 ? -9.273 17.266 27.484 1 93.88 455 GLY A C 1
ATOM 3584 O O . GLY A 1 455 ? -8.484 17.75 26.672 1 93.88 455 GLY A O 1
ATOM 3585 N N . ILE A 1 456 ? -10.531 17.375 27.344 1 93.19 456 ILE A N 1
ATOM 3586 C CA . ILE A 1 456 ? -11.156 18.094 26.234 1 93.19 456 ILE A CA 1
ATOM 3587 C C . ILE A 1 456 ? -10.797 19.578 26.312 1 93.19 456 ILE A C 1
ATOM 3589 O O . ILE A 1 456 ? -10.438 20.188 25.312 1 93.19 456 ILE A O 1
ATOM 3593 N N . ASN A 1 457 ? -10.875 20.078 27.516 1 93.88 457 ASN A N 1
ATOM 3594 C CA . ASN A 1 457 ? -10.508 21.484 27.719 1 93.88 457 ASN A CA 1
ATOM 3595 C C . ASN A 1 457 ? -9.047 21.734 27.328 1 93.88 457 ASN A C 1
ATOM 3597 O O . ASN A 1 457 ? -8.727 22.766 26.75 1 93.88 457 ASN A O 1
ATOM 3601 N N . PHE A 1 458 ? -8.273 20.844 27.719 1 94.62 458 PHE A N 1
ATOM 3602 C CA . PHE A 1 458 ? -6.859 20.953 27.359 1 94.62 458 PHE A CA 1
ATOM 3603 C C . PHE A 1 458 ? -6.676 20.969 25.859 1 94.62 458 PHE A C 1
ATOM 3605 O O . PHE A 1 458 ? -5.906 21.766 25.328 1 94.62 458 PHE A O 1
ATOM 3612 N N . THR A 1 459 ? -7.344 20.094 25.188 1 95.12 459 THR A N 1
ATOM 3613 C CA . THR A 1 459 ? -7.262 19.984 23.75 1 95.12 459 THR A CA 1
ATOM 3614 C C . THR A 1 459 ? -7.707 21.281 23.078 1 95.12 459 THR A C 1
ATOM 3616 O O . THR A 1 459 ? -7.039 21.781 22.156 1 95.12 459 THR A O 1
ATOM 3619 N N . ILE A 1 460 ? -8.797 21.781 23.531 1 95.75 460 ILE A N 1
ATOM 3620 C CA . ILE A 1 460 ? -9.328 23.031 23 1 95.75 460 ILE A CA 1
ATOM 3621 C C . ILE A 1 460 ? -8.328 24.156 23.234 1 95.75 460 ILE A C 1
ATOM 3623 O O . ILE A 1 460 ? -8.031 24.922 22.312 1 95.75 460 ILE A O 1
ATOM 3627 N N . GLY A 1 461 ? -7.793 24.203 24.391 1 94.62 461 GLY A N 1
ATOM 3628 C CA . GLY A 1 461 ? -6.797 25.219 24.719 1 94.62 461 GLY A CA 1
ATOM 3629 C C . GLY A 1 461 ? -5.559 25.125 23.844 1 94.62 461 GLY A C 1
ATOM 3630 O O . GLY A 1 461 ? -5.016 26.156 23.406 1 94.62 461 GLY A O 1
ATOM 3631 N N . LEU A 1 462 ? -5.137 23.938 23.609 1 93.81 462 LEU A N 1
ATOM 3632 C CA . LEU A 1 462 ? -3.959 23.703 22.781 1 93.81 462 LEU A CA 1
ATOM 3633 C C . LEU A 1 462 ? -4.152 24.266 21.375 1 93.81 462 LEU A C 1
ATOM 3635 O O . LEU A 1 462 ? -3.254 24.922 20.844 1 93.81 462 LEU A O 1
ATOM 3639 N N . VAL A 1 463 ? -5.262 24.047 20.781 1 95 463 VAL A N 1
ATOM 3640 C CA . VAL A 1 463 ? -5.531 24.469 19.406 1 95 463 VAL A CA 1
ATOM 3641 C C . VAL A 1 463 ? -5.734 25.969 19.344 1 95 463 VAL A C 1
ATOM 3643 O O . VAL A 1 463 ? -5.246 26.641 18.438 1 95 463 VAL A O 1
ATOM 3646 N N . ILE A 1 464 ? -6.461 26.547 20.312 1 94.75 464 ILE A N 1
ATOM 3647 C CA . ILE A 1 464 ? -6.676 28 20.344 1 94.75 464 ILE A CA 1
ATOM 3648 C C . ILE A 1 464 ? -5.344 28.719 20.547 1 94.75 464 ILE A C 1
ATOM 3650 O O . ILE A 1 464 ? -5.043 29.688 19.859 1 94.75 464 ILE A O 1
ATOM 3654 N N . ASP A 1 465 ? -4.559 28.203 21.438 1 90.5 465 ASP A N 1
ATOM 3655 C CA . ASP A 1 465 ? -3.242 28.781 21.688 1 90.5 465 ASP A CA 1
ATOM 3656 C C . ASP A 1 465 ? -2.348 28.656 20.453 1 90.5 465 ASP A C 1
ATOM 3658 O O . ASP A 1 465 ? -1.588 29.578 20.141 1 90.5 465 ASP A O 1
ATOM 3662 N N . GLY A 1 466 ? -2.424 27.516 19.875 1 89.62 466 GLY A N 1
ATOM 3663 C CA . GLY A 1 466 ? -1.673 27.344 18.641 1 89.62 466 GLY A CA 1
ATOM 3664 C C . GLY A 1 466 ? -2.088 28.328 17.562 1 89.62 466 GLY A C 1
ATOM 3665 O O . GLY A 1 466 ? -1.24 28.875 16.844 1 89.62 466 GLY A O 1
ATOM 3666 N N . SER A 1 467 ? -3.318 28.516 17.391 1 91.69 467 SER A N 1
ATOM 3667 C CA . SER A 1 467 ? -3.842 29.453 16.406 1 91.69 467 SER A CA 1
ATOM 3668 C C . SER A 1 467 ? -3.404 30.891 16.703 1 91.69 467 SER A C 1
ATOM 3670 O O . SER A 1 467 ? -3.016 31.625 15.797 1 91.69 467 SER A O 1
ATOM 3672 N N . ARG A 1 468 ? -3.457 31.25 17.938 1 89 468 ARG A N 1
ATOM 3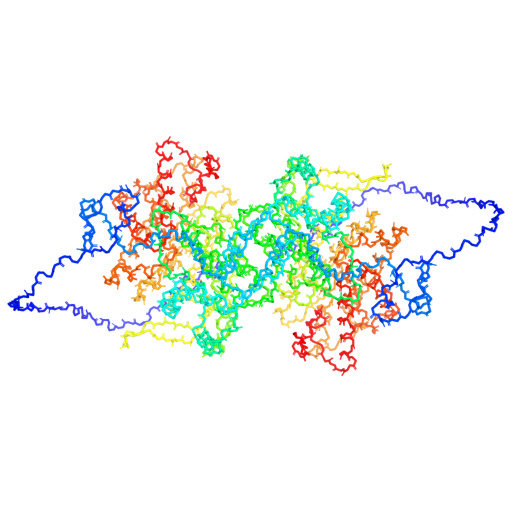673 C CA . ARG A 1 468 ? -2.99 32.562 18.344 1 89 468 ARG A CA 1
ATOM 3674 C C . ARG A 1 468 ? -1.479 32.688 18.188 1 89 468 ARG A C 1
ATOM 3676 O O . ARG A 1 468 ? -0.977 33.719 17.75 1 89 468 ARG A O 1
ATOM 3683 N N . GLY A 1 469 ? -0.836 31.641 18.547 1 85.06 469 GLY A N 1
ATOM 3684 C CA . GLY A 1 469 ? 0.617 31.625 18.484 1 85.06 469 GLY A CA 1
ATOM 3685 C C . GLY A 1 469 ? 1.164 31.875 17.094 1 85.06 469 GLY A C 1
ATOM 3686 O O . GLY A 1 469 ? 2.084 32.688 16.922 1 85.06 469 GLY A O 1
ATOM 3687 N N . ILE A 1 470 ? 0.643 31.219 16.141 1 86 470 ILE A N 1
ATOM 3688 C CA . ILE A 1 470 ? 1.163 31.375 14.789 1 86 470 ILE A CA 1
ATOM 3689 C C . ILE A 1 470 ? 0.831 32.781 14.273 1 86 470 ILE A C 1
ATOM 3691 O O . ILE A 1 470 ? 1.615 33.375 13.531 1 86 470 ILE A O 1
ATOM 3695 N N . PHE A 1 471 ? -0.266 33.281 14.594 1 82.69 471 PHE A N 1
ATOM 3696 C CA . PHE A 1 471 ? -0.656 34.625 14.164 1 82.69 471 PHE A CA 1
ATOM 3697 C C . PHE A 1 471 ? 0.234 35.688 14.812 1 82.69 471 PHE A C 1
ATOM 3699 O O . PHE A 1 471 ? 0.52 36.719 14.203 1 82.69 471 PHE A O 1
ATOM 3706 N N . ASN A 1 472 ? 0.631 35.375 15.961 1 81.75 472 ASN A N 1
ATOM 3707 C CA . ASN A 1 472 ? 1.464 36.312 16.688 1 81.75 472 ASN A CA 1
ATOM 3708 C C . ASN A 1 472 ? 2.934 36.188 16.297 1 81.75 472 ASN A C 1
ATOM 3710 O O . ASN A 1 472 ? 3.725 37.125 16.516 1 81.75 472 ASN A O 1
ATOM 3714 N N . ALA A 1 473 ? 3.291 35.156 15.766 1 81.19 473 ALA A N 1
ATOM 3715 C CA . ALA A 1 473 ? 4.691 34.875 15.453 1 81.19 473 ALA A CA 1
ATOM 3716 C C . ALA A 1 473 ? 5.148 35.688 14.234 1 81.19 473 ALA A C 1
ATOM 3718 O O . ALA A 1 473 ? 6.34 35.938 14.078 1 81.19 473 ALA A O 1
ATOM 3719 N N . TYR A 1 474 ? 4.195 36.062 13.438 1 84.69 474 TYR A N 1
ATOM 3720 C CA . TYR A 1 474 ? 4.559 36.75 12.211 1 84.69 474 TYR A CA 1
ATOM 3721 C C . TYR A 1 474 ? 3.807 38.094 12.086 1 84.69 474 TYR A C 1
ATOM 3723 O O . TYR A 1 474 ? 2.67 38.188 12.547 1 84.69 474 TYR A O 1
ATOM 3731 N N . THR A 1 475 ? 4.445 39.031 11.5 1 84.31 475 THR A N 1
ATOM 3732 C CA . THR A 1 475 ? 3.863 40.344 11.375 1 84.31 475 THR A CA 1
ATOM 3733 C C . THR A 1 475 ? 2.893 40.406 10.195 1 84.31 475 THR A C 1
ATOM 3735 O O . THR A 1 475 ? 1.868 41.094 10.266 1 84.31 475 THR A O 1
ATOM 3738 N N . ASN A 1 476 ? 3.289 39.656 9.25 1 88.69 476 ASN A N 1
ATOM 3739 C CA . ASN A 1 476 ? 2.504 39.656 8.016 1 88.69 476 ASN A CA 1
ATOM 3740 C C . ASN A 1 476 ? 1.593 38.438 7.938 1 88.69 476 ASN A C 1
ATOM 3742 O O . ASN A 1 476 ? 2.021 37.312 8.227 1 88.69 476 ASN A O 1
ATOM 3746 N N . GLN A 1 477 ? 0.375 38.719 7.605 1 85.75 477 GLN A N 1
ATOM 3747 C CA . GLN A 1 477 ? -0.624 37.656 7.512 1 85.75 477 GLN A CA 1
ATOM 3748 C C . GLN A 1 477 ? -0.227 36.594 6.473 1 85.75 477 GLN A C 1
ATOM 3750 O O . GLN A 1 477 ? -0.5 35.406 6.641 1 85.75 477 GLN A O 1
ATOM 3755 N N . ASP A 1 478 ? 0.358 37.094 5.441 1 87.56 478 ASP A N 1
ATOM 3756 C CA . ASP A 1 478 ? 0.777 36.156 4.395 1 87.56 478 ASP A CA 1
ATOM 3757 C C . ASP A 1 478 ? 1.834 35.188 4.914 1 87.56 478 ASP A C 1
ATOM 3759 O O . ASP A 1 478 ? 1.825 34 4.559 1 87.56 478 ASP A O 1
ATOM 3763 N N . GLU A 1 479 ? 2.656 35.688 5.699 1 89 479 GLU A N 1
ATOM 3764 C CA . GLU A 1 479 ? 3.684 34.844 6.285 1 89 479 GLU A CA 1
ATOM 3765 C C . GLU A 1 479 ? 3.072 33.812 7.23 1 89 479 GLU A C 1
ATOM 3767 O O . GLU A 1 479 ? 3.533 32.688 7.297 1 89 479 GLU A O 1
ATOM 3772 N N . VAL A 1 480 ? 2.088 34.25 7.949 1 89.75 480 VAL A N 1
ATOM 3773 C CA . VAL A 1 480 ? 1.365 33.344 8.828 1 89.75 480 VAL A CA 1
ATOM 3774 C C . VAL A 1 480 ? 0.805 32.188 8.008 1 89.75 480 VAL A C 1
ATOM 3776 O O . VAL A 1 480 ? 1.012 31.016 8.352 1 89.75 480 VAL A O 1
ATOM 3779 N N . LEU A 1 481 ? 0.191 32.5 6.938 1 91 481 LEU A N 1
ATOM 3780 C CA . LEU A 1 481 ? -0.487 31.5 6.109 1 91 481 LEU A CA 1
ATOM 3781 C C . LEU A 1 481 ? 0.521 30.609 5.398 1 91 481 LEU A C 1
ATOM 3783 O O . LEU A 1 481 ? 0.269 29.406 5.199 1 91 481 LEU A O 1
ATOM 3787 N N . GLU A 1 482 ? 1.62 31.141 5.066 1 91.12 482 GLU A N 1
ATOM 3788 C CA . GLU A 1 482 ? 2.674 30.359 4.422 1 91.12 482 GLU A CA 1
ATOM 3789 C C . GLU A 1 482 ? 3.191 29.266 5.348 1 91.12 482 GLU A C 1
ATOM 3791 O O . GLU A 1 482 ? 3.58 28.188 4.891 1 91.12 482 GLU A O 1
ATOM 3796 N N . HIS A 1 483 ? 3.141 29.562 6.641 1 91.62 483 HIS A N 1
ATOM 3797 C CA . HIS A 1 483 ? 3.721 28.641 7.613 1 91.62 483 HIS A CA 1
ATOM 3798 C C . HIS A 1 483 ? 2.652 27.75 8.227 1 91.62 483 HIS A C 1
ATOM 3800 O O . HIS A 1 483 ? 2.959 26.891 9.062 1 91.62 483 HIS A O 1
ATOM 3806 N N . CYS A 1 484 ? 1.477 27.922 7.816 1 92.62 484 CYS A N 1
ATOM 3807 C CA . CYS A 1 484 ? 0.399 27.078 8.32 1 92.62 484 CYS A CA 1
ATOM 3808 C C . CYS A 1 484 ? 0.423 25.703 7.66 1 92.62 484 CYS A C 1
ATOM 3810 O O . CYS A 1 484 ? 0.285 25.594 6.441 1 92.62 484 CYS A O 1
ATOM 3812 N N . ALA A 1 485 ? 0.583 24.719 8.469 1 93.44 485 ALA A N 1
ATOM 3813 C CA . ALA A 1 485 ? 0.587 23.359 7.949 1 93.44 485 ALA A CA 1
ATOM 3814 C C . ALA A 1 485 ? -0.8 22.953 7.461 1 93.44 485 ALA A C 1
ATOM 3816 O O . ALA A 1 485 ? -1.811 23.328 8.055 1 93.44 485 ALA A O 1
ATOM 3817 N N . PRO A 1 486 ? -0.876 22.125 6.418 1 94.56 486 PRO A N 1
ATOM 3818 C CA . PRO A 1 486 ? -2.176 21.734 5.855 1 94.56 486 PRO A CA 1
ATOM 3819 C C . PRO A 1 486 ? -3.012 20.906 6.82 1 94.56 486 PRO A C 1
ATOM 3821 O O . PRO A 1 486 ? -4.23 20.797 6.656 1 94.56 486 PRO A O 1
ATOM 3824 N N . VAL A 1 487 ? -2.477 20.328 7.816 1 94.69 487 VAL A N 1
ATOM 3825 C CA . VAL A 1 487 ? -3.195 19.484 8.758 1 94.69 487 VAL A CA 1
ATOM 3826 C C . VAL A 1 487 ? -3.854 20.344 9.836 1 94.69 487 VAL A C 1
ATOM 3828 O O . VAL A 1 487 ? -4.793 19.906 10.5 1 94.69 487 VAL A O 1
ATOM 3831 N N . TRP A 1 488 ? -3.459 21.562 9.961 1 94.94 488 TRP A N 1
ATOM 3832 C CA . TRP A 1 488 ? -3.887 22.422 11.062 1 94.94 488 TRP A CA 1
ATOM 3833 C C . TRP A 1 488 ? -5.387 22.688 10.984 1 94.94 488 TRP A C 1
ATOM 3835 O O . TRP A 1 488 ? -6.086 22.625 12 1 94.94 488 TRP A O 1
ATOM 3845 N N . PRO A 1 489 ? -5.91 22.969 9.789 1 95.12 489 PRO A N 1
ATOM 3846 C CA . PRO A 1 489 ? -7.359 23.172 9.719 1 95.12 489 PRO A CA 1
ATOM 3847 C C . PRO A 1 489 ? -8.156 21.984 10.242 1 95.12 489 PRO A C 1
ATOM 3849 O O . PRO A 1 489 ? -9.25 22.156 10.789 1 95.12 489 PRO A O 1
ATOM 3852 N N . TYR A 1 490 ? -7.668 20.859 10.102 1 94.19 490 TYR A N 1
ATOM 3853 C CA . TYR A 1 490 ? -8.359 19.672 10.586 1 94.19 490 TYR A CA 1
ATOM 3854 C C . TYR A 1 490 ? -8.375 19.641 12.109 1 94.19 490 TYR A C 1
ATOM 3856 O O . TYR A 1 490 ? -9.383 19.266 12.719 1 94.19 490 TYR A O 1
ATOM 3864 N N . ALA A 1 491 ? -7.281 20 12.719 1 94.31 491 ALA A N 1
ATOM 3865 C CA . ALA A 1 491 ? -7.254 20.109 14.172 1 94.31 491 ALA A CA 1
ATOM 3866 C C . ALA A 1 491 ? -8.266 21.141 14.664 1 94.31 491 ALA A C 1
ATOM 3868 O O . ALA A 1 491 ? -8.945 20.922 15.672 1 94.31 491 ALA A O 1
ATOM 3869 N N . GLN A 1 492 ? -8.344 22.188 13.953 1 95.06 492 GLN A N 1
ATOM 3870 C CA . GLN A 1 492 ? -9.312 23.234 14.281 1 95.06 492 GLN A CA 1
ATOM 3871 C C . GLN A 1 492 ? -10.742 22.719 14.102 1 95.06 492 GLN A C 1
ATOM 3873 O O . GLN A 1 492 ? -11.609 23 14.93 1 95.06 492 GLN A O 1
ATOM 3878 N N . TYR A 1 493 ? -10.961 22.047 13.102 1 93.62 493 TYR A N 1
ATOM 3879 C CA . TYR A 1 493 ? -12.266 21.469 12.844 1 93.62 493 TYR A CA 1
ATOM 3880 C C . TYR A 1 493 ? -12.68 20.531 13.969 1 93.62 493 TYR A C 1
ATOM 3882 O O . TYR A 1 493 ? -13.812 20.594 14.453 1 93.62 493 TYR A O 1
ATOM 3890 N N . HIS A 1 494 ? -11.797 19.672 14.375 1 91.5 494 HIS A N 1
ATOM 3891 C CA . HIS A 1 494 ? -12.086 18.766 15.484 1 91.5 494 HIS A CA 1
ATOM 3892 C C . HIS A 1 494 ? -12.383 19.531 16.766 1 91.5 494 HIS A C 1
ATOM 3894 O O . HIS A 1 494 ? -13.242 19.125 17.547 1 91.5 494 HIS A O 1
ATOM 3900 N N . THR A 1 495 ? -11.711 20.531 16.906 1 93.5 495 THR A N 1
ATOM 3901 C CA . THR A 1 495 ? -11.938 21.359 18.078 1 93.5 495 THR A CA 1
ATOM 3902 C C . THR A 1 495 ? -13.32 22.016 18.031 1 93.5 495 THR A C 1
ATOM 3904 O O . THR A 1 495 ? -14.023 22.078 19.031 1 93.5 495 THR A O 1
ATOM 3907 N N . MET A 1 496 ? -13.656 22.469 16.891 1 93.12 496 MET A N 1
ATOM 3908 C CA . MET A 1 496 ? -15 23 16.719 1 93.12 496 MET A CA 1
ATOM 3909 C C . MET A 1 496 ? -16.062 21.953 17.062 1 93.12 496 MET A C 1
ATOM 3911 O O . MET A 1 496 ? -17.062 22.266 17.688 1 93.12 496 MET A O 1
ATOM 3915 N N . GLN A 1 497 ? -15.844 20.781 16.672 1 88.56 497 GLN A N 1
ATOM 3916 C CA . GLN A 1 497 ? -16.766 19.688 16.984 1 88.56 497 GLN A CA 1
ATOM 3917 C C . GLN A 1 497 ? -16.875 19.469 18.5 1 88.56 497 GLN A C 1
ATOM 3919 O O . GLN A 1 497 ? -17.969 19.281 19.031 1 88.56 497 GLN A O 1
ATOM 3924 N N . LEU A 1 498 ? -15.742 19.516 19.156 1 89.06 498 LEU A N 1
ATOM 3925 C CA . LEU A 1 498 ? -15.742 19.391 20.609 1 89.06 498 LEU A CA 1
ATOM 3926 C C . LEU A 1 498 ? -16.547 20.5 21.266 1 89.06 498 LEU A C 1
ATOM 3928 O O . LEU A 1 498 ? -17.375 20.25 22.141 1 89.06 498 LEU A O 1
ATOM 3932 N N . LEU A 1 499 ? -16.359 21.672 20.781 1 91.31 499 LEU A N 1
ATOM 3933 C CA . LEU A 1 499 ? -17.031 22.844 21.344 1 91.31 499 LEU A CA 1
ATOM 3934 C C . LEU A 1 499 ? -18.531 22.781 21.094 1 91.31 499 LEU A C 1
ATOM 3936 O O . LEU A 1 499 ? -19.312 23.219 21.938 1 91.31 499 LEU A O 1
ATOM 3940 N N . PHE A 1 500 ? -18.844 22.188 20.078 1 88.12 500 PHE A N 1
ATOM 3941 C CA . PHE A 1 500 ? -20.25 22.078 19.719 1 88.12 500 PHE A CA 1
ATOM 3942 C C . PHE A 1 500 ? -20.922 20.953 20.5 1 88.12 500 PHE A C 1
ATOM 3944 O O . PHE A 1 500 ? -21.953 21.172 21.141 1 88.12 500 PHE A O 1
ATOM 3951 N N . HIS A 1 501 ? -20.344 19.781 20.531 1 82.81 501 HIS A N 1
ATOM 3952 C CA . HIS A 1 501 ? -20.969 18.594 21.109 1 82.81 501 HIS A CA 1
ATOM 3953 C C . HIS A 1 501 ? -20.969 18.672 22.641 1 82.81 501 HIS A C 1
ATOM 3955 O O . HIS A 1 501 ? -21.875 18.141 23.281 1 82.81 501 HIS A O 1
ATOM 3961 N N . TYR A 1 502 ? -20.078 19.406 23.156 1 86 502 TYR A N 1
ATOM 3962 C CA . TYR A 1 502 ? -19.953 19.406 24.625 1 86 502 TYR A CA 1
ATOM 3963 C C . TYR A 1 502 ? -20.078 20.828 25.172 1 86 502 TYR A C 1
ATOM 3965 O O . TYR A 1 502 ? -19.5 21.141 26.219 1 86 502 TYR A O 1
ATOM 3973 N N . GLU A 1 503 ? -20.75 21.594 24.469 1 86.31 503 GLU A N 1
ATOM 3974 C CA . GLU A 1 503 ? -20.953 22.984 24.828 1 86.31 503 GLU A CA 1
ATOM 3975 C C . GLU A 1 503 ? -21.438 23.125 26.266 1 86.31 503 GLU A C 1
ATOM 3977 O O . GLU A 1 503 ? -21 24.031 26.984 1 86.31 503 GLU A O 1
ATOM 3982 N N . ALA A 1 504 ? -22.234 22.188 26.688 1 83.31 504 ALA A N 1
ATOM 3983 C CA . ALA A 1 504 ? -22.859 22.266 28 1 83.31 504 ALA A CA 1
ATOM 3984 C C . ALA A 1 504 ? -21.828 22.047 29.109 1 83.31 504 ALA A C 1
ATOM 3986 O O . ALA A 1 504 ? -22 22.5 30.234 1 83.31 504 ALA A O 1
ATOM 3987 N N . LEU A 1 505 ? -20.797 21.406 28.781 1 84.69 505 LEU A N 1
ATOM 3988 C CA . LEU A 1 505 ? -19.797 21.047 29.766 1 84.69 505 LEU A CA 1
ATOM 3989 C C . LEU A 1 505 ? -18.641 22.047 29.766 1 84.69 505 LEU A C 1
ATOM 3991 O O . LEU A 1 505 ? -17.766 21.984 30.641 1 84.69 505 LEU A O 1
ATOM 3995 N N . LEU A 1 506 ? -18.656 23 28.812 1 87.62 506 LEU A N 1
ATOM 3996 C CA . LEU A 1 506 ? -17.5 23.859 28.609 1 87.62 506 LEU A CA 1
ATOM 3997 C C . LEU A 1 506 ? -17.828 25.312 28.953 1 87.62 506 LEU A C 1
ATOM 3999 O O . LEU A 1 506 ? -18.969 25.75 28.75 1 87.62 506 LEU A O 1
ATOM 4003 N N . GLU A 1 507 ? -16.812 26 29.469 1 86.44 507 GLU A N 1
ATOM 4004 C CA . GLU A 1 507 ? -16.969 27.422 29.734 1 86.44 507 GLU A CA 1
ATOM 4005 C C . GLU A 1 507 ? -16.828 28.25 28.469 1 86.44 507 GLU A C 1
ATOM 4007 O O . GLU A 1 507 ? -15.883 28.078 27.703 1 86.44 507 GLU A O 1
ATOM 4012 N N . ASP A 1 508 ? -17.734 29.188 28.141 1 90.88 508 ASP A N 1
ATOM 4013 C CA . ASP A 1 508 ? -17.75 30.094 27 1 90.88 508 ASP A CA 1
ATOM 4014 C C . ASP A 1 508 ? -17.641 29.328 25.688 1 90.88 508 ASP A C 1
ATOM 4016 O O . ASP A 1 508 ? -16.781 29.625 24.844 1 90.88 508 ASP A O 1
ATOM 4020 N N . GLY A 1 509 ? -18.375 28.328 25.547 1 89.94 509 GLY A N 1
ATOM 4021 C CA . GLY A 1 509 ? -18.391 27.469 24.375 1 89.94 509 GLY A CA 1
ATOM 4022 C C . GLY A 1 509 ? -18.594 28.25 23.078 1 89.94 509 GLY A C 1
ATOM 4023 O O . GLY A 1 509 ? -17.75 28.203 22.188 1 89.94 509 GLY A O 1
ATOM 4024 N N . PRO A 1 510 ? -19.594 29.047 23.016 1 91.56 510 PRO A N 1
ATOM 4025 C CA . PRO A 1 510 ? -19.906 29.781 21.781 1 91.56 510 PRO A CA 1
ATOM 4026 C C . PRO A 1 510 ? -18.828 30.797 21.406 1 91.56 510 PRO A C 1
ATOM 4028 O O . PRO A 1 510 ? -18.516 30.953 20.219 1 91.56 510 PRO A O 1
ATOM 4031 N N . GLY A 1 511 ? -18.266 31.469 22.375 1 94.56 511 GLY A N 1
ATOM 4032 C CA . GLY A 1 511 ? -17.188 32.406 22.094 1 94.56 511 GLY A CA 1
ATOM 4033 C C . GLY A 1 511 ? -15.945 31.75 21.531 1 94.56 511 GLY A C 1
ATOM 4034 O O . GLY A 1 511 ? -15.352 32.25 20.578 1 94.56 511 GLY A O 1
ATOM 4035 N N . GLN A 1 512 ? -15.586 30.672 22.109 1 95.69 512 GLN A N 1
ATOM 4036 C CA . GLN A 1 512 ? -14.43 29.922 21.641 1 95.69 512 GLN A CA 1
ATOM 4037 C C . GLN A 1 512 ? -14.672 29.344 20.25 1 95.69 512 GLN A C 1
ATOM 4039 O O . GLN A 1 512 ? -13.773 29.344 19.406 1 95.69 512 GLN A O 1
ATOM 4044 N N . LEU A 1 513 ? -15.852 28.859 20.031 1 96 513 LEU A N 1
ATOM 4045 C CA . LEU A 1 513 ? -16.203 28.328 18.719 1 96 513 LEU A CA 1
ATOM 4046 C C . LEU A 1 513 ? -16.078 29.391 17.641 1 96 513 LEU A C 1
ATOM 4048 O O . LEU A 1 513 ? -15.547 29.125 16.562 1 96 513 LEU A O 1
ATOM 4052 N N . ALA A 1 514 ? -16.531 30.578 17.922 1 95.88 514 ALA A N 1
ATOM 4053 C CA . ALA A 1 514 ? -16.453 31.672 16.969 1 95.88 514 ALA A CA 1
ATOM 4054 C C . ALA A 1 514 ? -14.992 32 16.656 1 95.88 514 ALA A C 1
ATOM 4056 O O . ALA A 1 514 ? -14.656 32.312 15.508 1 95.88 514 ALA A O 1
ATOM 4057 N N . GLU A 1 515 ? -14.227 31.953 17.656 1 95.56 515 GLU A N 1
ATOM 4058 C CA . GLU A 1 515 ? -12.812 32.25 17.484 1 95.56 515 GLU A CA 1
ATOM 4059 C C . GLU A 1 515 ? -12.125 31.234 16.578 1 95.56 515 GLU A C 1
ATOM 4061 O O . GLU A 1 515 ? -11.383 31.594 15.672 1 95.56 515 GLU A O 1
ATOM 4066 N N . VAL A 1 516 ? -12.336 29.984 16.844 1 96.44 516 VAL A N 1
ATOM 4067 C CA . VAL A 1 516 ? -11.719 28.922 16.062 1 96.44 516 VAL A CA 1
ATOM 4068 C C . VAL A 1 516 ? -12.25 28.969 14.625 1 96.44 516 VAL A C 1
ATOM 4070 O O . VAL A 1 516 ? -11.484 28.812 13.672 1 96.44 516 VAL A O 1
ATOM 4073 N N . ARG A 1 517 ? -13.516 29.172 14.484 1 96.44 517 ARG A N 1
ATOM 4074 C CA . ARG A 1 517 ? -14.117 29.266 13.156 1 96.44 517 ARG A CA 1
ATOM 4075 C C . ARG A 1 517 ? -13.492 30.375 12.344 1 96.44 517 ARG A C 1
ATOM 4077 O O . ARG A 1 517 ? -13.211 30.203 11.148 1 96.44 517 ARG A O 1
ATOM 4084 N N . GLN A 1 518 ? -13.281 31.469 12.953 1 95.25 518 GLN A N 1
ATOM 4085 C CA . GLN A 1 518 ? -12.648 32.594 12.281 1 95.25 518 GLN A CA 1
ATOM 4086 C C . GLN A 1 518 ? -11.242 32.25 11.812 1 95.25 518 GLN A C 1
ATOM 4088 O O . GLN A 1 518 ? -10.82 32.656 10.734 1 95.25 518 GLN A O 1
ATOM 4093 N N . SER A 1 519 ? -10.547 31.547 12.625 1 94.19 519 SER A N 1
ATOM 4094 C CA . SER A 1 519 ? -9.211 31.109 12.258 1 94.19 519 SER A CA 1
ATOM 4095 C C . SER A 1 519 ? -9.242 30.203 11.031 1 94.19 519 SER A C 1
ATOM 4097 O O . SER A 1 519 ? -8.398 30.312 10.148 1 94.19 519 SER A O 1
ATOM 4099 N N . VAL A 1 520 ? -10.195 29.266 10.969 1 95.25 520 VAL A N 1
ATOM 4100 C CA . VAL A 1 520 ? -10.344 28.391 9.828 1 95.25 520 VAL A CA 1
ATOM 4101 C C . VAL A 1 520 ? -10.664 29.203 8.578 1 95.25 520 VAL A C 1
ATOM 4103 O O . VAL A 1 520 ? -10.125 28.938 7.5 1 95.25 520 VAL A O 1
ATOM 4106 N N . GLU A 1 521 ? -11.477 30.188 8.703 1 94.19 521 GLU A N 1
ATOM 4107 C CA . GLU A 1 521 ? -11.859 31.031 7.582 1 94.19 521 GLU A CA 1
ATOM 4108 C C . GLU A 1 521 ? -10.656 31.797 7.035 1 94.19 521 GLU A C 1
ATOM 4110 O O . GLU A 1 521 ? -10.484 31.922 5.82 1 94.19 521 GLU A O 1
ATOM 4115 N N . ASN A 1 522 ? -9.844 32.25 7.906 1 91.38 522 ASN A N 1
ATOM 4116 C CA . ASN A 1 522 ? -8.648 32.969 7.488 1 91.38 522 ASN A CA 1
ATOM 4117 C C . ASN A 1 522 ? -7.676 32.062 6.746 1 91.38 522 ASN A C 1
ATOM 4119 O O . ASN A 1 522 ? -7.027 32.5 5.789 1 91.38 522 ASN A O 1
ATOM 4123 N N . THR A 1 523 ? -7.598 30.875 7.188 1 93.44 523 THR A N 1
ATOM 4124 C CA . THR A 1 523 ? -6.66 29.922 6.605 1 93.44 523 THR A CA 1
ATOM 4125 C C . THR A 1 523 ? -7.152 29.438 5.246 1 93.44 523 THR A C 1
ATOM 4127 O O . THR A 1 523 ? -6.391 28.844 4.477 1 93.44 523 THR A O 1
ATOM 4130 N N . ALA A 1 524 ? -8.367 29.703 4.867 1 93.44 524 ALA A N 1
ATOM 4131 C CA . ALA A 1 524 ? -8.961 29.266 3.605 1 93.44 524 ALA A CA 1
ATOM 4132 C C . ALA A 1 524 ? -8.266 29.906 2.414 1 93.44 524 ALA A C 1
ATOM 4134 O O . ALA A 1 524 ? -8.32 29.391 1.296 1 93.44 524 ALA A O 1
ATOM 4135 N N . LYS A 1 525 ? -7.57 30.953 2.691 1 91.56 525 LYS A N 1
ATOM 4136 C CA . LYS A 1 525 ? -6.793 31.609 1.643 1 91.56 525 LYS A CA 1
ATOM 4137 C C . LYS A 1 525 ? -5.609 30.75 1.213 1 91.56 525 LYS A C 1
ATOM 4139 O O . LYS A 1 525 ? -5.121 30.875 0.088 1 91.56 525 LYS A O 1
ATOM 4144 N N . ARG A 1 526 ? -5.246 29.906 2.107 1 94.94 526 ARG A N 1
ATOM 4145 C CA . ARG A 1 526 ? -4.078 29.062 1.854 1 94.94 526 ARG A CA 1
ATOM 4146 C C . ARG A 1 526 ? -4.5 27.641 1.484 1 94.94 526 ARG A C 1
ATOM 4148 O O . ARG A 1 526 ? -4.016 27.078 0.5 1 94.94 526 ARG A O 1
ATOM 4155 N N . TRP A 1 527 ? -5.344 27.094 2.242 1 95.88 527 TRP A N 1
ATOM 4156 C CA . TRP A 1 527 ? -5.727 25.688 2.094 1 95.88 527 TRP A CA 1
ATOM 4157 C C . TRP A 1 527 ? -7.215 25.562 1.794 1 95.88 527 TRP A C 1
ATOM 4159 O O . TRP A 1 527 ? -8.055 26.016 2.576 1 95.88 527 TRP A O 1
ATOM 4169 N N . GLY A 1 528 ? -7.535 24.891 0.691 1 94.56 528 GLY A N 1
ATOM 4170 C CA . GLY A 1 528 ? -8.906 24.766 0.22 1 94.56 528 GLY A CA 1
ATOM 4171 C C . GLY A 1 528 ? -9.758 23.875 1.101 1 94.56 528 GLY A C 1
ATOM 4172 O O . GLY A 1 528 ? -10.984 24 1.103 1 94.56 528 GLY A O 1
ATOM 4173 N N . CYS A 1 529 ? -9.188 23.031 1.923 1 94.69 529 CYS A N 1
ATOM 4174 C CA . CYS A 1 529 ? -9.938 22.125 2.771 1 94.69 529 CYS A CA 1
ATOM 4175 C C . CYS A 1 529 ? -10.773 22.891 3.789 1 94.69 529 CYS A C 1
ATOM 4177 O O . CYS A 1 529 ? -11.781 22.375 4.285 1 94.69 529 CYS A O 1
ATOM 4179 N N . CYS A 1 530 ? -10.391 24.094 4.094 1 94.94 530 CYS A N 1
ATOM 4180 C CA . CYS A 1 530 ? -11.078 24.906 5.094 1 94.94 530 CYS A CA 1
ATOM 4181 C C . CYS A 1 530 ? -12.539 25.109 4.727 1 94.94 530 CYS A C 1
ATOM 4183 O O . CYS A 1 530 ? -13.422 25 5.582 1 94.94 530 CYS A O 1
ATOM 4185 N N . ARG A 1 531 ? -12.727 25.344 3.469 1 91.25 531 ARG A N 1
ATOM 4186 C CA . ARG A 1 531 ? -14.102 25.547 3.031 1 91.25 531 ARG A CA 1
ATOM 4187 C C . ARG A 1 531 ? -14.922 24.266 3.186 1 91.25 531 ARG A C 1
ATOM 4189 O O . ARG A 1 531 ? -16.078 24.312 3.605 1 91.25 531 ARG A O 1
ATOM 4196 N N . TRP A 1 532 ? -14.375 23.234 2.814 1 89.5 532 TRP A N 1
ATOM 4197 C CA . TRP A 1 532 ? -15.047 21.953 2.967 1 89.5 532 TRP A CA 1
ATOM 4198 C C . TRP A 1 532 ? -15.344 21.656 4.434 1 89.5 532 TRP A C 1
ATOM 4200 O O . TRP A 1 532 ? -16.438 21.219 4.781 1 89.5 532 TRP A O 1
ATOM 4210 N N . LEU A 1 533 ? -14.406 21.906 5.309 1 91.62 533 LEU A N 1
ATOM 4211 C CA . LEU A 1 533 ? -14.531 21.641 6.738 1 91.62 533 LEU A CA 1
ATOM 4212 C C . LEU A 1 533 ? -15.617 22.516 7.363 1 91.62 533 LEU A C 1
ATOM 4214 O O . LEU A 1 533 ? -16.391 22.047 8.195 1 91.62 533 LEU A O 1
ATOM 4218 N N . LEU A 1 534 ? -15.672 23.719 6.906 1 93.06 534 LEU A N 1
ATOM 4219 C CA . LEU A 1 534 ? -16.688 24.625 7.418 1 93.06 534 LEU A CA 1
ATOM 4220 C C . LEU A 1 534 ? -18.078 24.203 6.961 1 93.06 534 LEU A C 1
ATOM 4222 O O . LEU A 1 534 ? -19.031 24.219 7.75 1 93.06 534 LEU A O 1
ATOM 4226 N N . GLU A 1 535 ? -18.141 23.797 5.746 1 88.81 535 GLU A N 1
ATOM 4227 C CA . GLU A 1 535 ? -19.422 23.328 5.23 1 88.81 535 GLU A CA 1
ATOM 4228 C C . GLU A 1 535 ? -19.859 22.047 5.938 1 88.81 535 GLU A C 1
ATOM 4230 O O . GLU A 1 535 ? -21.047 21.875 6.242 1 88.81 535 GLU A O 1
ATOM 4235 N N . GLU A 1 536 ? -18.953 21.25 6.137 1 85.56 536 GLU A N 1
ATOM 4236 C CA . GLU A 1 536 ? -19.25 20 6.852 1 85.56 536 GLU A CA 1
ATOM 4237 C C . GLU A 1 536 ? -19.719 20.297 8.281 1 85.56 536 GLU A C 1
ATOM 4239 O O . GLU A 1 536 ? -20.641 19.656 8.773 1 85.56 536 GLU A O 1
ATOM 4244 N N . PHE A 1 537 ? -19.078 21.188 8.93 1 89.19 537 PHE A N 1
ATOM 4245 C CA . PHE A 1 537 ? -19.453 21.562 10.289 1 89.19 537 PHE A CA 1
ATOM 4246 C C . PHE A 1 537 ? -20.875 22.109 10.32 1 89.19 537 PHE A C 1
ATOM 4248 O O . PHE A 1 537 ? -21.656 21.766 11.195 1 89.19 537 PHE A O 1
ATOM 4255 N N . ASP A 1 538 ? -21.172 22.938 9.344 1 89.19 538 ASP A N 1
ATOM 4256 C CA . ASP A 1 538 ? -22.5 23.531 9.273 1 89.19 538 ASP A CA 1
ATOM 4257 C C . ASP A 1 538 ? -23.578 22.484 9 1 89.19 538 ASP A C 1
ATOM 4259 O O . ASP A 1 538 ? -24.672 22.562 9.539 1 89.19 538 ASP A O 1
ATOM 4263 N N . ARG A 1 539 ? -23.219 21.547 8.273 1 84.19 539 ARG A N 1
ATOM 4264 C CA . ARG A 1 539 ? -24.141 20.453 7.996 1 84.19 539 ARG A CA 1
ATOM 4265 C C . ARG A 1 539 ? -24.422 19.641 9.258 1 84.19 539 ARG A C 1
ATOM 4267 O O . ARG A 1 539 ? -25.562 19.25 9.5 1 84.19 539 ARG A O 1
ATOM 4274 N N . VAL A 1 540 ? -23.406 19.375 9.984 1 81.31 540 VAL A N 1
ATOM 4275 C CA . VAL A 1 540 ? -23.547 18.609 11.219 1 81.31 540 VAL A CA 1
ATOM 4276 C C . VAL A 1 540 ? -24.375 19.391 12.227 1 81.31 540 VAL A C 1
ATOM 4278 O O . VAL A 1 540 ? -25.234 18.828 12.914 1 81.31 540 VAL A O 1
ATOM 4281 N N . GLN A 1 541 ? -24.172 20.641 12.266 1 83.12 541 GLN A N 1
ATOM 4282 C CA . GLN A 1 541 ? -24.922 21.484 13.18 1 83.12 541 GLN A CA 1
ATOM 4283 C C . GLN A 1 541 ? -26.406 21.516 12.812 1 83.12 541 GLN A C 1
ATOM 4285 O O . GLN A 1 541 ? -27.281 21.453 13.68 1 83.12 541 GLN A O 1
ATOM 4290 N N . ALA A 1 542 ? -26.594 21.562 11.555 1 82.88 542 ALA A N 1
ATOM 4291 C CA . ALA A 1 542 ? -27.984 21.578 11.078 1 82.88 542 ALA A CA 1
ATOM 4292 C C . ALA A 1 542 ? -28.672 20.25 11.344 1 82.88 542 ALA A C 1
ATOM 4294 O O . ALA A 1 542 ? -29.859 20.234 11.703 1 82.88 542 ALA A O 1
ATOM 4295 N N . ALA A 1 543 ? -27.984 19.25 11.188 1 77.94 543 ALA A N 1
ATOM 4296 C CA . ALA A 1 543 ? -28.547 17.922 11.422 1 77.94 543 ALA A CA 1
ATOM 4297 C C . ALA A 1 543 ? -28.891 17.719 12.891 1 77.94 543 ALA A C 1
ATOM 4299 O O . ALA A 1 543 ? -29.938 17.172 13.219 1 77.94 543 ALA A O 1
ATOM 4300 N N . ARG A 1 544 ? -28.125 18.141 13.75 1 77.38 544 ARG A N 1
ATOM 4301 C CA . ARG A 1 544 ? -28.375 18 15.18 1 77.38 544 ARG A CA 1
ATOM 4302 C C . ARG A 1 544 ? -29.547 18.875 15.625 1 77.38 544 ARG A C 1
ATOM 4304 O O . ARG A 1 544 ? -30.375 18.453 16.438 1 77.38 544 ARG A O 1
ATOM 4311 N N . SER A 1 545 ? -29.562 19.953 15.055 1 76.25 545 SER A N 1
ATOM 4312 C CA . SER A 1 545 ? -30.656 20.859 15.398 1 76.25 545 SER A CA 1
ATOM 4313 C C . SER A 1 545 ? -32 20.328 14.883 1 76.25 545 SER A C 1
ATOM 4315 O O . SER A 1 545 ? -33.031 20.609 15.469 1 76.25 545 SER A O 1
ATOM 4317 N N . GLY A 1 546 ? -31.844 19.609 13.836 1 73.44 546 GLY A N 1
ATOM 4318 C CA . GLY A 1 546 ? -33.031 19.016 13.281 1 73.44 546 GLY A CA 1
ATOM 4319 C C . GLY A 1 546 ? -33.438 17.734 13.961 1 73.44 546 GLY A C 1
ATOM 4320 O O . GLY A 1 546 ? -34.469 17.109 13.602 1 73.44 546 GLY A O 1
ATOM 4321 N N . GLY A 1 547 ? -32.719 17.188 15 1 70.69 547 GLY A N 1
ATOM 4322 C CA . GLY A 1 547 ? -33.062 16.031 15.797 1 70.69 547 GLY A CA 1
ATOM 4323 C C . GLY A 1 547 ? -32.406 14.75 15.305 1 70.69 547 GLY A C 1
ATOM 4324 O O . GLY A 1 547 ? -32.781 13.656 15.742 1 70.69 547 GLY A O 1
ATOM 4325 N N . ALA A 1 548 ? -31.5 14.891 14.398 1 67.75 548 ALA A N 1
ATOM 4326 C CA . ALA A 1 548 ? -30.844 13.68 13.891 1 67.75 548 ALA A CA 1
ATOM 4327 C C . ALA A 1 548 ? -29.969 13.047 14.953 1 67.75 548 ALA A C 1
ATOM 4329 O O . ALA A 1 548 ? -29.312 13.758 15.734 1 67.75 548 ALA A O 1
ATOM 4330 N N . THR A 1 549 ? -30.109 11.727 15.164 1 65.81 549 THR A N 1
ATOM 4331 C CA . THR A 1 549 ? -29.203 10.984 16.047 1 65.81 549 THR A CA 1
ATOM 4332 C C . THR A 1 549 ? -27.891 10.695 15.344 1 65.81 549 THR A C 1
ATOM 4334 O O . THR A 1 549 ? -27.859 10.328 14.172 1 65.81 549 THR A O 1
ATOM 4337 N N . MET A 1 550 ? -26.859 11.109 16.031 1 64.38 550 MET A N 1
ATOM 4338 C CA . MET A 1 550 ? -25.531 10.922 15.43 1 64.38 550 MET A CA 1
ATOM 4339 C C . MET A 1 550 ? -24.828 9.711 16.016 1 64.38 550 MET A C 1
ATOM 4341 O O . MET A 1 550 ? -24.875 9.492 17.234 1 64.38 550 MET A O 1
ATOM 4345 N N . CYS A 1 551 ? -24.375 8.797 15.055 1 62.69 551 CYS A N 1
ATOM 4346 C CA . CYS A 1 551 ? -23.609 7.656 15.547 1 62.69 551 CYS A CA 1
ATOM 4347 C C . CYS A 1 551 ? -22.172 8.047 15.852 1 62.69 551 CYS A C 1
ATOM 4349 O O . CYS A 1 551 ? -21.781 9.203 15.664 1 62.69 551 CYS A O 1
ATOM 4351 N N . ARG A 1 552 ? -21.422 7.145 16.531 1 59.88 552 ARG A N 1
ATOM 4352 C CA . ARG A 1 552 ? -20.031 7.336 16.938 1 59.88 552 ARG A CA 1
ATOM 4353 C C . ARG A 1 552 ? -19.188 7.824 15.766 1 59.88 552 ARG A C 1
ATOM 4355 O O . ARG A 1 552 ? -18.359 8.727 15.93 1 59.88 552 ARG A O 1
ATOM 4362 N N . LYS A 1 553 ? -19.5 7.273 14.688 1 58.97 553 LYS A N 1
ATOM 4363 C CA . LYS A 1 553 ? -18.719 7.578 13.5 1 58.97 553 LYS A CA 1
ATOM 4364 C C . LYS A 1 553 ? -19 8.984 12.984 1 58.97 553 LYS A C 1
ATOM 4366 O O . LYS A 1 553 ? -18.094 9.68 12.523 1 58.97 553 LYS A O 1
ATOM 4371 N N . CYS A 1 554 ? -20.188 9.297 13.148 1 59.25 554 CYS A N 1
ATOM 4372 C CA . CYS A 1 554 ? -20.609 10.617 12.695 1 59.25 554 CYS A CA 1
ATOM 4373 C C . CYS A 1 554 ? -20.062 11.703 13.609 1 59.25 554 CYS A C 1
ATOM 4375 O O . CYS A 1 554 ? -19.781 12.82 13.156 1 59.25 554 CYS A O 1
ATOM 4377 N N . THR A 1 555 ? -20.031 11.273 14.812 1 54.84 555 THR A N 1
ATOM 4378 C CA . THR A 1 555 ? -19.609 12.258 15.797 1 54.84 555 THR A CA 1
ATOM 4379 C C . THR A 1 555 ? -18.094 12.477 15.727 1 54.84 555 THR A C 1
ATOM 4381 O O . THR A 1 555 ? -17.625 13.609 15.883 1 54.84 555 THR A O 1
ATOM 4384 N N . LEU A 1 556 ? -17.469 11.367 15.727 1 53.28 556 LEU A N 1
ATOM 4385 C CA . LEU A 1 556 ? -16.031 11.508 15.68 1 53.28 556 LEU A CA 1
ATOM 4386 C C . LEU A 1 556 ? -15.555 11.859 14.273 1 53.28 556 LEU A C 1
ATOM 4388 O O . LEU A 1 556 ? -14.57 12.586 14.109 1 53.28 556 LEU A O 1
ATOM 4392 N N . GLY A 1 557 ? -16.141 11.172 13.195 1 46.88 557 GLY A N 1
ATOM 4393 C CA . GLY A 1 557 ? -15.797 11.328 11.797 1 46.88 557 GLY A CA 1
ATOM 4394 C C . GLY A 1 557 ? -16.922 11.93 10.969 1 46.88 557 GLY A C 1
ATOM 4395 O O . GLY A 1 557 ? -18.062 12.016 11.43 1 46.88 557 GLY A O 1
ATOM 4396 N N . SER A 1 558 ? -16.609 13 10.234 1 39.66 558 SER A N 1
ATOM 4397 C CA . SER A 1 558 ? -17.594 13.75 9.469 1 39.66 558 SER A CA 1
ATOM 4398 C C . SER A 1 558 ? -18.578 12.82 8.758 1 39.66 558 SER A C 1
ATOM 4400 O O . SER A 1 558 ? -19.25 13.227 7.812 1 39.66 558 SER A O 1
ATOM 4402 N N . ARG A 1 559 ? -18.422 11.523 8.672 1 37.25 559 ARG A N 1
ATOM 4403 C CA . ARG A 1 559 ? -19.422 10.867 7.844 1 37.25 559 ARG A CA 1
ATOM 4404 C C . ARG A 1 559 ? -20.734 10.703 8.594 1 37.25 559 ARG A C 1
ATOM 4406 O O . ARG A 1 559 ? -20.734 10.383 9.789 1 37.25 559 ARG A O 1
ATOM 4413 N N . ALA A 1 560 ? -21.688 11.508 8.141 1 36.22 560 ALA A N 1
ATOM 4414 C CA . ALA A 1 560 ? -23.031 11.125 8.586 1 36.22 560 ALA A CA 1
ATOM 4415 C C . ALA A 1 560 ? -23.234 9.617 8.469 1 36.22 560 ALA A C 1
ATOM 4417 O O . ALA A 1 560 ? -22.828 9 7.484 1 36.22 560 ALA A O 1
ATOM 4418 N N . CYS A 1 561 ? -23.25 8.906 9.406 1 39.22 561 CYS A N 1
ATOM 4419 C CA . CYS A 1 561 ? -23.703 7.52 9.312 1 39.22 561 CYS A CA 1
ATOM 4420 C C . CYS A 1 561 ? -24.609 7.32 8.102 1 39.22 561 CYS A C 1
ATOM 4422 O O . CYS A 1 561 ? -25.188 8.281 7.586 1 39.22 561 CYS A O 1
ATOM 4424 N N . GLY A 1 562 ? -24.422 6.488 7.059 1 37.09 562 GLY A N 1
ATOM 4425 C CA . GLY A 1 562 ? -25.453 6.156 6.078 1 37.09 562 GLY A CA 1
ATOM 4426 C C . GLY A 1 562 ? -26.828 6.668 6.453 1 37.09 562 GLY A C 1
ATOM 4427 O O . GLY A 1 562 ? -27.812 6.355 5.785 1 37.09 562 GLY A O 1
ATOM 4428 N N . HIS A 1 563 ? -27.094 7.035 7.59 1 35.66 563 HIS A N 1
ATOM 4429 C CA . HIS A 1 563 ? -28.453 7.555 7.758 1 35.66 563 HIS A CA 1
ATOM 4430 C C . HIS A 1 563 ? -28.656 8.836 6.961 1 35.66 563 HIS A C 1
ATOM 4432 O O . HIS A 1 563 ? -29.781 9.305 6.812 1 35.66 563 HIS A O 1
ATOM 4438 N N . TYR A 1 564 ? -27.703 9.734 6.895 1 33.34 564 TYR A N 1
ATOM 4439 C CA . TYR A 1 564 ? -28 10.812 5.953 1 33.34 564 TYR A CA 1
ATOM 4440 C C . TYR A 1 564 ? -27.375 10.531 4.59 1 33.34 564 TYR A C 1
ATOM 4442 O O . TYR A 1 564 ? -26.266 10.008 4.512 1 33.34 564 TYR A O 1
ATOM 4450 N N . PRO A 1 565 ? -28.141 10.57 3.482 1 32.06 565 PRO A N 1
ATOM 4451 C CA . PRO A 1 565 ? -27.844 10.359 2.066 1 32.06 565 PRO A CA 1
ATOM 4452 C C . PRO A 1 565 ? -26.562 11.078 1.622 1 32.06 565 PRO A C 1
ATOM 4454 O O . PRO A 1 565 ? -26.406 12.273 1.879 1 32.06 565 PRO A O 1
ATOM 4457 N N . TYR A 1 566 ? -25.5 10.625 1.761 1 32.72 566 TYR A N 1
ATOM 4458 C CA . TYR A 1 566 ? -24.422 11.25 1.028 1 32.72 566 TYR A CA 1
ATOM 4459 C C . TYR A 1 566 ? -24.859 11.664 -0.368 1 32.72 566 TYR A C 1
ATOM 4461 O O . TYR A 1 566 ? -25.484 10.883 -1.086 1 32.72 566 TYR A O 1
ATOM 4469 N N . SER A 1 567 ? -25.203 12.828 -0.573 1 28.73 567 SER A N 1
ATOM 4470 C CA . SER A 1 567 ? -25.203 13.227 -1.978 1 28.73 567 SER A CA 1
ATOM 4471 C C . SER A 1 567 ? -23.906 12.859 -2.668 1 28.73 567 SER A C 1
ATOM 4473 O O . SER A 1 567 ? -22.828 13.352 -2.291 1 28.73 567 SER A O 1
ATOM 4475 N N . ASP A 1 568 ? -23.641 11.602 -2.963 1 27.22 568 ASP A N 1
ATOM 4476 C CA . ASP A 1 568 ? -22.625 11.25 -3.967 1 27.22 568 ASP A CA 1
ATOM 4477 C C . ASP A 1 568 ? -22.531 12.336 -5.039 1 27.22 568 ASP A C 1
ATOM 4479 O O . ASP A 1 568 ? -23.547 12.797 -5.559 1 27.22 568 ASP A O 1
ATOM 4483 N N . MET B 1 1 ? 3.637 -15.016 18.078 1 30.62 1 MET B N 1
ATOM 4484 C CA . MET B 1 1 ? 3.02 -15.703 16.953 1 30.62 1 MET B CA 1
ATOM 4485 C C . MET B 1 1 ? 2.297 -16.969 17.406 1 30.62 1 MET B C 1
ATOM 4487 O O . MET B 1 1 ? 2.898 -17.828 18.047 1 30.62 1 MET B O 1
ATOM 4491 N N . SER B 1 2 ? 0.995 -17.031 17.547 1 39.16 2 SER B N 1
ATOM 4492 C CA . SER B 1 2 ? 0.602 -18.031 18.531 1 39.16 2 SER B CA 1
ATOM 4493 C C . SER B 1 2 ? 0.765 -19.438 17.984 1 39.16 2 SER B C 1
ATOM 4495 O O . SER B 1 2 ? 0.386 -19.719 16.844 1 39.16 2 SER B O 1
ATOM 4497 N N . SER B 1 3 ? 1.712 -20.156 18.5 1 47.34 3 SER B N 1
ATOM 4498 C CA . SER B 1 3 ? 1.866 -21.609 18.484 1 47.34 3 SER B CA 1
ATOM 4499 C C . SER B 1 3 ? 0.514 -22.297 18.375 1 47.34 3 SER B C 1
ATOM 4501 O O . SER B 1 3 ? 0.416 -23.406 17.844 1 47.34 3 SER B O 1
ATOM 4503 N N . ARG B 1 4 ? -0.467 -21.5 18.734 1 46.41 4 ARG B N 1
ATOM 4504 C CA . ARG B 1 4 ? -1.777 -22.141 18.828 1 46.41 4 ARG B CA 1
ATOM 4505 C C . ARG B 1 4 ? -2.43 -22.25 17.453 1 46.41 4 ARG B C 1
ATOM 4507 O O . ARG B 1 4 ? -3.059 -23.266 17.125 1 46.41 4 ARG B O 1
ATOM 4514 N N . GLN B 1 5 ? -2.295 -21.328 16.594 1 48.59 5 GLN B N 1
ATOM 4515 C CA . GLN B 1 5 ? -2.939 -21.344 15.289 1 48.59 5 GLN B CA 1
ATOM 4516 C C . GLN B 1 5 ? -2.338 -22.422 14.398 1 48.59 5 GLN B C 1
ATOM 4518 O O . GLN B 1 5 ? -3.064 -23.141 13.703 1 48.59 5 GLN B O 1
ATOM 4523 N N . LEU B 1 6 ? -1.123 -22.594 14.453 1 51.56 6 LEU B N 1
ATOM 4524 C CA . LEU B 1 6 ? -0.436 -23.609 13.664 1 51.56 6 LEU B CA 1
ATOM 4525 C C . LEU B 1 6 ? -0.81 -25 14.148 1 51.56 6 LEU B C 1
ATOM 4527 O O . LEU B 1 6 ? -0.937 -25.938 13.336 1 51.56 6 LEU B O 1
ATOM 4531 N N . GLN B 1 7 ? -0.988 -25.141 15.438 1 48.47 7 GLN B N 1
ATOM 4532 C CA . GLN B 1 7 ? -1.347 -26.438 16 1 48.47 7 GLN B CA 1
ATOM 4533 C C . GLN B 1 7 ? -2.711 -26.906 15.5 1 48.47 7 GLN B C 1
ATOM 4535 O O . GLN B 1 7 ? -2.908 -28.094 15.227 1 48.47 7 GLN B O 1
ATOM 4540 N N . ARG B 1 8 ? -3.525 -25.984 15.375 1 47.97 8 ARG B N 1
ATOM 4541 C CA . ARG B 1 8 ? -4.871 -26.328 14.938 1 47.97 8 ARG B CA 1
ATOM 4542 C C . ARG B 1 8 ? -4.879 -26.734 13.469 1 47.97 8 ARG B C 1
ATOM 4544 O O . ARG B 1 8 ? -5.668 -27.578 13.055 1 47.97 8 ARG B O 1
ATOM 4551 N N . LEU B 1 9 ? -3.984 -26.078 12.805 1 47.16 9 LEU B N 1
ATOM 4552 C CA . LEU B 1 9 ? -3.877 -26.406 11.391 1 47.16 9 LEU B CA 1
ATOM 4553 C C . LEU B 1 9 ? -3.205 -27.766 11.203 1 47.16 9 LEU B C 1
ATOM 4555 O O . LEU B 1 9 ? -3.402 -28.422 10.18 1 47.16 9 LEU B O 1
ATOM 4559 N N . ALA B 1 10 ? -2.473 -28.203 12.367 1 45.81 10 ALA B N 1
ATOM 4560 C CA . ALA B 1 10 ? -1.691 -29.438 12.305 1 45.81 10 ALA B CA 1
ATOM 4561 C C . ALA B 1 10 ? -2.48 -30.625 12.867 1 45.81 10 ALA B C 1
ATOM 4563 O O . ALA B 1 10 ? -2.035 -31.766 12.781 1 45.81 10 ALA B O 1
ATOM 4564 N N . VAL B 1 11 ? -3.555 -30.5 13.703 1 41.47 11 VAL B N 1
ATOM 4565 C CA . VAL B 1 11 ? -4.242 -31.609 14.359 1 41.47 11 VAL B CA 1
ATOM 4566 C C . VAL B 1 11 ? -5.09 -32.375 13.344 1 41.47 11 VAL B C 1
ATOM 4568 O O . VAL B 1 11 ? -5.922 -31.781 12.648 1 41.47 11 VAL B O 1
ATOM 4571 N N . THR B 1 12 ? -4.652 -33.625 13.117 1 35.59 12 THR B N 1
ATOM 4572 C CA . THR B 1 12 ? -5.43 -34.531 12.305 1 35.59 12 THR B CA 1
ATOM 4573 C C . THR B 1 12 ? -6.598 -35.125 13.102 1 35.59 12 THR B C 1
ATOM 4575 O O . THR B 1 12 ? -6.391 -35.812 14.102 1 35.59 12 THR B O 1
ATOM 4578 N N . PRO B 1 13 ? -7.781 -34.75 13.148 1 33.94 13 PRO B N 1
ATOM 4579 C CA . PRO B 1 13 ? -8.773 -35.562 13.852 1 33.94 13 PRO B CA 1
ATOM 4580 C C . PRO B 1 13 ? -8.82 -37 13.367 1 33.94 13 PRO B C 1
ATOM 4582 O O . PRO B 1 13 ? -8.398 -37.312 12.242 1 33.94 13 PRO B O 1
ATOM 4585 N N . PRO B 1 14 ? -9.242 -38.062 14.195 1 29.55 14 PRO B N 1
ATOM 4586 C CA . PRO B 1 14 ? -9.336 -39.469 13.805 1 29.55 14 PRO B CA 1
ATOM 4587 C C . PRO B 1 14 ? -10.266 -39.688 12.617 1 29.55 14 PRO B C 1
ATOM 4589 O O . PRO B 1 14 ? -11.195 -38.906 12.398 1 29.55 14 PRO B O 1
ATOM 4592 N N . SER B 1 15 ? -9.844 -40.438 11.641 1 29.31 15 SER B N 1
ATOM 4593 C CA . SER B 1 15 ? -10.492 -40.844 10.398 1 29.31 15 SER B CA 1
ATOM 4594 C C . SER B 1 15 ? -11.727 -41.719 10.672 1 29.31 15 SER B C 1
ATOM 4596 O O . SER B 1 15 ? -11.625 -42.812 11.234 1 29.31 15 SER B O 1
ATOM 4598 N N . GLU B 1 16 ? -12.867 -41.281 11.102 1 25.91 16 GLU B N 1
ATOM 4599 C CA . GLU B 1 16 ? -13.938 -42.281 11.312 1 25.91 16 GLU B CA 1
ATOM 4600 C C . GLU B 1 16 ? -14.148 -43.125 10.07 1 25.91 16 GLU B C 1
ATOM 4602 O O . GLU B 1 16 ? -14.922 -44.094 10.102 1 25.91 16 GLU B O 1
ATOM 4607 N N . ASP B 1 17 ? -14.25 -42.594 8.859 1 25.81 17 ASP B N 1
ATOM 4608 C CA . ASP B 1 17 ? -14.984 -43.312 7.824 1 25.81 17 ASP B CA 1
ATOM 4609 C C . ASP B 1 17 ? -14.234 -44.562 7.387 1 25.81 17 ASP B C 1
ATOM 4611 O O . ASP B 1 17 ? -13.125 -44.469 6.844 1 25.81 17 ASP B O 1
ATOM 4615 N N . SER B 1 18 ? -14.398 -45.75 7.996 1 22.84 18 SER B N 1
ATOM 4616 C CA . SER B 1 18 ? -13.82 -47.062 7.738 1 22.84 18 SER B CA 1
ATOM 4617 C C . SER B 1 18 ? -13.977 -47.469 6.273 1 22.84 18 SER B C 1
ATOM 4619 O O . SER B 1 18 ? -13.031 -47.969 5.66 1 22.84 18 SER B O 1
ATOM 4621 N N . ASP B 1 19 ? -15.258 -47.844 5.84 1 22 19 ASP B N 1
ATOM 4622 C CA . ASP B 1 19 ? -15.422 -49.156 5.234 1 22 19 ASP B CA 1
ATOM 4623 C C . ASP B 1 19 ? -14.875 -49.188 3.811 1 22 19 ASP B C 1
ATOM 4625 O O . ASP B 1 19 ? -14.062 -50.031 3.467 1 22 19 ASP B O 1
ATOM 4629 N N . ASN B 1 20 ? -15.891 -49.156 2.725 1 22.48 20 ASN B N 1
ATOM 4630 C CA . ASN B 1 20 ? -16.062 -50.062 1.607 1 22.48 20 ASN B CA 1
ATOM 4631 C C . ASN B 1 20 ? -15.219 -49.656 0.403 1 22.48 20 ASN B C 1
ATOM 4633 O O . ASN B 1 20 ? -15.68 -48.875 -0.436 1 22.48 20 ASN B O 1
ATOM 4637 N N . VAL B 1 21 ? -14.008 -49.375 0.594 1 23.14 21 VAL B N 1
ATOM 4638 C CA . VAL B 1 21 ? -13.219 -48.938 -0.55 1 23.14 21 VAL B CA 1
ATOM 4639 C C . VAL B 1 21 ? -13.141 -50.031 -1.591 1 23.14 21 VAL B C 1
ATOM 4641 O O . VAL B 1 21 ? -12.562 -51.094 -1.336 1 23.14 21 VAL B O 1
ATOM 4644 N N . VAL B 1 22 ? -14.391 -50.188 -2.314 1 22.84 22 VAL B N 1
ATOM 4645 C CA . VAL B 1 22 ? -14.445 -51.219 -3.357 1 22.84 22 VAL B CA 1
ATOM 4646 C C . VAL B 1 22 ? -13.25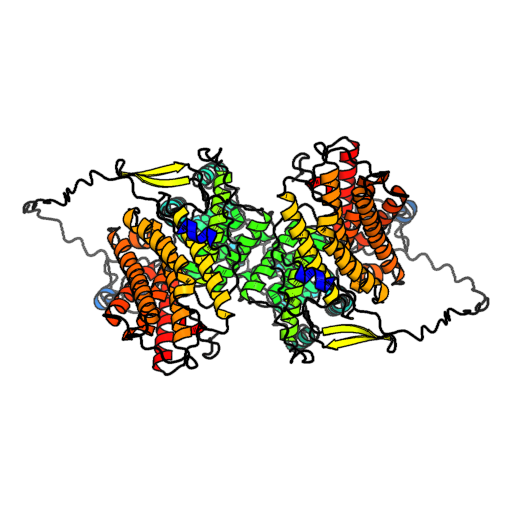 -51.062 -4.297 1 22.84 22 VAL B C 1
ATOM 4648 O O . VAL B 1 22 ? -12.953 -49.969 -4.758 1 22.84 22 VAL B O 1
ATOM 4651 N N . PRO B 1 23 ? -12.383 -52.062 -4.34 1 20.47 23 PRO B N 1
ATOM 4652 C CA . PRO B 1 23 ? -11.109 -52.219 -5.043 1 20.47 23 PRO B CA 1
ATOM 4653 C C . PRO B 1 23 ? -11.234 -52.031 -6.551 1 20.47 23 PRO B C 1
ATOM 4655 O O . PRO B 1 23 ? -10.227 -52 -7.262 1 20.47 23 PRO B O 1
ATOM 4658 N N . GLY B 1 24 ? -12.508 -52.125 -7.078 1 19.25 24 GLY B N 1
ATOM 4659 C CA . GLY B 1 24 ? -12.469 -52.75 -8.391 1 19.25 24 GLY B CA 1
ATOM 4660 C C . GLY B 1 24 ? -11.773 -51.906 -9.43 1 19.25 24 GLY B C 1
ATOM 4661 O O . GLY B 1 24 ? -12.156 -50.75 -9.664 1 19.25 24 GLY B O 1
ATOM 4662 N N . SER B 1 25 ? -10.453 -51.969 -9.445 1 18.16 25 SER B N 1
ATOM 4663 C CA . SER B 1 25 ? -9.57 -51.406 -10.453 1 18.16 25 SER B CA 1
ATOM 4664 C C . SER B 1 25 ? -10.039 -51.75 -11.867 1 18.16 25 SER B C 1
ATOM 4666 O O . SER B 1 25 ? -9.844 -52.875 -12.328 1 18.16 25 SER B O 1
ATOM 4668 N N . ARG B 1 26 ? -11.352 -51.438 -12.094 1 18.52 26 ARG B N 1
ATOM 4669 C CA . ARG B 1 26 ? -11.922 -52 -13.312 1 18.52 26 ARG B CA 1
ATOM 4670 C C . ARG B 1 26 ? -11.102 -51.594 -14.539 1 18.52 26 ARG B C 1
ATOM 4672 O O . ARG B 1 26 ? -11.516 -50.75 -15.32 1 18.52 26 ARG B O 1
ATOM 4679 N N . TYR B 1 27 ? -9.758 -51.219 -14.445 1 18.12 27 TYR B N 1
ATOM 4680 C CA . TYR B 1 27 ? -9.219 -50.688 -15.68 1 18.12 27 TYR B CA 1
ATOM 4681 C C . TYR B 1 27 ? -9.227 -51.719 -16.781 1 18.12 27 TYR B C 1
ATOM 4683 O O . TYR B 1 27 ? -8.227 -52.406 -17 1 18.12 27 TYR B O 1
ATOM 4691 N N . THR B 1 28 ? -10.281 -52.594 -16.734 1 17.69 28 THR B N 1
ATOM 4692 C CA . THR B 1 28 ? -10.203 -53.75 -17.625 1 17.69 28 THR B CA 1
ATOM 4693 C C . THR B 1 28 ? -9.781 -53.312 -19.031 1 17.69 28 THR B C 1
ATOM 4695 O O . THR B 1 28 ? -9.766 -52.125 -19.344 1 17.69 28 THR B O 1
ATOM 4698 N N . ASN B 1 29 ? -10.227 -54.156 -20.078 1 17.77 29 ASN B N 1
ATOM 4699 C CA . ASN B 1 29 ? -9.922 -55 -21.234 1 17.77 29 ASN B CA 1
ATOM 4700 C C . ASN B 1 29 ? -10.219 -54.25 -22.547 1 17.77 29 ASN B C 1
ATOM 4702 O O . ASN B 1 29 ? -11.359 -54.25 -23.016 1 17.77 29 ASN B O 1
ATOM 4706 N N . ARG B 1 30 ? -9.891 -52.938 -22.672 1 19.95 30 ARG B N 1
ATOM 4707 C CA . ARG B 1 30 ? -10.352 -52.469 -23.969 1 19.95 30 ARG B CA 1
ATOM 4708 C C . ARG B 1 30 ? -9.93 -53.406 -25.078 1 19.95 30 ARG B C 1
ATOM 4710 O O . ARG B 1 30 ? -8.758 -53.781 -25.188 1 19.95 30 ARG B O 1
ATOM 4717 N N . GLN B 1 31 ? -10.875 -54.156 -25.578 1 19.38 31 GLN B N 1
ATOM 4718 C CA . GLN B 1 31 ? -10.984 -55.094 -26.703 1 19.38 31 GLN B CA 1
ATOM 4719 C C . GLN B 1 31 ? -10.328 -54.531 -27.953 1 19.38 31 GLN B C 1
ATOM 4721 O O . GLN B 1 31 ? -10.297 -53.312 -28.156 1 19.38 31 GLN B O 1
ATOM 4726 N N . SER B 1 32 ? -9.5 -55.406 -28.578 1 21.53 32 SER B N 1
ATOM 4727 C CA . SER B 1 32 ? -8.664 -55.375 -29.766 1 21.53 32 SER B CA 1
ATOM 4728 C C . SER B 1 32 ? -9.461 -55 -31 1 21.53 32 SER B C 1
ATOM 4730 O O . SER B 1 32 ? -10.219 -55.812 -31.531 1 21.53 32 SER B O 1
ATOM 4732 N N . PRO B 1 33 ? -10.148 -53.812 -31.016 1 21.58 33 PRO B N 1
ATOM 4733 C CA . PRO B 1 33 ? -11.023 -53.812 -32.188 1 21.58 33 PRO B CA 1
ATOM 4734 C C . PRO B 1 33 ? -10.289 -54.188 -33.469 1 21.58 33 PRO B C 1
ATOM 4736 O O . PRO B 1 33 ? -9.062 -54.031 -33.562 1 21.58 33 PRO B O 1
ATOM 4739 N N . SER B 1 34 ? -10.898 -55 -34.312 1 21.12 34 SER B N 1
ATOM 4740 C CA . SER B 1 34 ? -10.711 -55.688 -35.594 1 21.12 34 SER B CA 1
ATOM 4741 C C . SER B 1 34 ? -10.227 -54.719 -36.688 1 21.12 34 SER B C 1
ATOM 4743 O O . SER B 1 34 ? -10.422 -53.5 -36.562 1 21.12 34 SER B O 1
ATOM 4745 N N . SER B 1 35 ? -9.586 -55.219 -37.75 1 22.33 35 SER B N 1
ATOM 4746 C CA . SER B 1 35 ? -8.703 -54.969 -38.906 1 22.33 35 SER B CA 1
ATOM 4747 C C . SER B 1 35 ? -9.383 -54.062 -39.938 1 22.33 35 SER B C 1
ATOM 4749 O O . SER B 1 35 ? -8.859 -53.875 -41.031 1 22.33 35 SER B O 1
ATOM 4751 N N . SER B 1 36 ? -10.531 -53.438 -39.625 1 21.33 36 SER B N 1
ATOM 4752 C CA . SER B 1 36 ? -11.211 -53.25 -40.906 1 21.33 36 SER B CA 1
ATOM 4753 C C . SER B 1 36 ? -10.367 -52.406 -41.875 1 21.33 36 SER B C 1
ATOM 4755 O O . SER B 1 36 ? -9.539 -51.594 -41.438 1 21.33 36 SER B O 1
ATOM 4757 N N . ASN B 1 37 ? -10.406 -52.656 -43.188 1 23.56 37 ASN B N 1
ATOM 4758 C CA . ASN B 1 37 ? -9.789 -52.5 -44.5 1 23.56 37 ASN B CA 1
ATOM 4759 C C . ASN B 1 37 ? -9.805 -51.062 -44.969 1 23.56 37 ASN B C 1
ATOM 4761 O O . ASN B 1 37 ? -9.531 -50.781 -46.125 1 23.56 37 ASN B O 1
ATOM 4765 N N . HIS B 1 38 ? -10.258 -50.062 -44.094 1 22 38 HIS B N 1
ATOM 4766 C CA . HIS B 1 38 ? -10.797 -49 -44.969 1 22 38 HIS B CA 1
ATOM 4767 C C . HIS B 1 38 ? -9.719 -48.406 -45.844 1 22 38 HIS B C 1
ATOM 4769 O O . HIS B 1 38 ? -8.562 -48.281 -45.438 1 22 38 HIS B O 1
ATOM 4775 N N . GLN B 1 39 ? -9.914 -48.188 -47.156 1 25.55 39 GLN B N 1
ATOM 4776 C CA . GLN B 1 39 ? -9.383 -47.75 -48.438 1 25.55 39 GLN B CA 1
ATOM 4777 C C . GLN B 1 39 ? -8.977 -46.281 -48.375 1 25.55 39 GLN B C 1
ATOM 4779 O O . GLN B 1 39 ? -8.57 -45.688 -49.375 1 25.55 39 GLN B O 1
ATOM 4784 N N . SER B 1 40 ? -8.57 -45.781 -47.219 1 23.33 40 SER B N 1
ATOM 4785 C CA . SER B 1 40 ? -8.898 -44.344 -47.25 1 23.33 40 SER B CA 1
ATOM 4786 C C . SER B 1 40 ? -8.227 -43.656 -48.438 1 23.33 40 SER B C 1
ATOM 4788 O O . SER B 1 40 ? -7.227 -44.125 -48.938 1 23.33 40 SER B O 1
ATOM 4790 N N . PRO B 1 41 ? -8.555 -42.188 -48.688 1 25.42 41 PRO B N 1
ATOM 4791 C CA . PRO B 1 41 ? -8.781 -41.062 -49.625 1 25.42 41 PRO B CA 1
ATOM 4792 C C . PRO B 1 41 ? -7.484 -40.531 -50.219 1 25.42 41 PRO B C 1
ATOM 4794 O O . PRO B 1 41 ? -6.414 -40.719 -49.625 1 25.42 41 PRO B O 1
ATOM 4797 N N . ALA B 1 42 ? -7.691 -39.844 -51.375 1 31.52 42 ALA B N 1
ATOM 4798 C CA . ALA B 1 42 ? -6.883 -39.188 -52.406 1 31.52 42 ALA B CA 1
ATOM 4799 C C . ALA B 1 42 ? -5.879 -38.219 -51.781 1 31.52 42 ALA B C 1
ATOM 4801 O O . ALA B 1 42 ? -6.18 -37.594 -50.781 1 31.52 42 ALA B O 1
ATOM 4802 N N . GLU B 1 43 ? -4.652 -38.344 -52.031 1 29.67 43 GLU B N 1
ATOM 4803 C CA . GLU B 1 43 ? -3.441 -37.625 -51.656 1 29.67 43 GLU B CA 1
ATOM 4804 C C . GLU B 1 43 ? -3.627 -36.125 -51.812 1 29.67 43 GLU B C 1
ATOM 4806 O O . GLU B 1 43 ? -3.652 -35.594 -52.906 1 29.67 43 GLU B O 1
ATOM 4811 N N . ALA B 1 44 ? -4.578 -35.469 -51.156 1 33.25 44 ALA B N 1
ATOM 4812 C CA . ALA B 1 44 ? -4.824 -34.031 -51.406 1 33.25 44 ALA B CA 1
ATOM 4813 C C . ALA B 1 44 ? -3.516 -33.25 -51.531 1 33.25 44 ALA B C 1
ATOM 4815 O O . ALA B 1 44 ? -2.541 -33.594 -50.844 1 33.25 44 ALA B O 1
ATOM 4816 N N . ALA B 1 45 ? -3.367 -32.562 -52.625 1 42.81 45 ALA B N 1
ATOM 4817 C CA . ALA B 1 45 ? -2.289 -31.672 -53.031 1 42.81 45 ALA B CA 1
ATOM 4818 C C . ALA B 1 45 ? -1.768 -30.844 -51.844 1 42.81 45 ALA B C 1
ATOM 4820 O O . ALA B 1 45 ? -2.551 -30.328 -51.062 1 42.81 45 ALA B O 1
ATOM 4821 N N . PRO B 1 46 ? -0.523 -31.062 -51.5 1 43.03 46 PRO B N 1
ATOM 4822 C CA . PRO B 1 46 ? 0.025 -30.438 -50.312 1 43.03 46 PRO B CA 1
ATOM 4823 C C . PRO B 1 46 ? -0.349 -28.969 -50.188 1 43.03 46 PRO B C 1
ATOM 4825 O O . PRO B 1 46 ? -0.172 -28.203 -51.125 1 43.03 46 PRO B O 1
ATOM 4828 N N . GLN B 1 47 ? -1.377 -28.609 -49.562 1 54.34 47 GLN B N 1
ATOM 4829 C CA . GLN B 1 47 ? -1.81 -27.234 -49.344 1 54.34 47 GLN B CA 1
ATOM 4830 C C . GLN B 1 47 ? -0.658 -26.375 -48.844 1 54.34 47 GLN B C 1
ATOM 4832 O O . GLN B 1 47 ? 0.083 -26.781 -47.938 1 54.34 47 GLN B O 1
ATOM 4837 N N . ARG B 1 48 ? -0.075 -25.484 -49.625 1 67.75 48 ARG B N 1
ATOM 4838 C CA . ARG B 1 48 ? 0.97 -24.516 -49.281 1 67.75 48 ARG B CA 1
ATOM 4839 C C . ARG B 1 48 ? 0.4 -23.328 -48.5 1 67.75 48 ARG B C 1
ATOM 4841 O O . ARG B 1 48 ? -0.758 -22.953 -48.719 1 67.75 48 ARG B O 1
ATOM 4848 N N . ALA B 1 49 ? 1.152 -22.906 -47.688 1 68.69 49 ALA B N 1
ATOM 4849 C CA . ALA B 1 49 ? 0.739 -21.734 -46.938 1 68.69 49 ALA B CA 1
ATOM 4850 C C . ALA B 1 49 ? 0.831 -20.469 -47.812 1 68.69 49 ALA B C 1
ATOM 4852 O O . ALA B 1 49 ? 1.57 -20.438 -48.781 1 68.69 49 ALA B O 1
ATOM 4853 N N . HIS B 1 50 ? 0.021 -19.578 -47.656 1 72.69 50 HIS B N 1
ATOM 4854 C CA . HIS B 1 50 ? -0.03 -18.359 -48.438 1 72.69 50 HIS B CA 1
ATOM 4855 C C . HIS B 1 50 ? 1.204 -17.484 -48.188 1 72.69 50 HIS B C 1
ATOM 4857 O O . HIS B 1 50 ? 1.571 -16.672 -49.031 1 72.69 50 HIS B O 1
ATOM 4863 N N . ARG B 1 51 ? 1.86 -17.594 -46.969 1 70.25 51 ARG B N 1
ATOM 4864 C CA . ARG B 1 51 ? 3 -16.766 -46.594 1 70.25 51 ARG B CA 1
ATOM 4865 C C . ARG B 1 51 ? 4.152 -17.625 -46.062 1 70.25 51 ARG B C 1
ATOM 4867 O O . ARG B 1 51 ? 3.957 -18.797 -45.75 1 70.25 51 ARG B O 1
ATOM 4874 N N . ALA B 1 52 ? 5.25 -17.062 -46.25 1 74.31 52 ALA B N 1
ATOM 4875 C CA . ALA B 1 52 ? 6.418 -17.719 -45.656 1 74.31 52 ALA B CA 1
ATOM 4876 C C . ALA B 1 52 ? 6.238 -17.906 -44.156 1 74.31 52 ALA B C 1
ATOM 4878 O O . ALA B 1 52 ? 5.543 -17.125 -43.5 1 74.31 52 ALA B O 1
ATOM 4879 N N . CYS B 1 53 ? 6.664 -18.938 -43.656 1 70.62 53 CYS B N 1
ATOM 4880 C CA . CYS B 1 53 ? 6.531 -19.219 -42.25 1 70.62 53 CYS B CA 1
ATOM 4881 C C . CYS B 1 53 ? 7.359 -18.234 -41.438 1 70.62 53 CYS B C 1
ATOM 4883 O O . CYS B 1 53 ? 8.266 -17.578 -41.938 1 70.62 53 CYS B O 1
ATOM 4885 N N . GLU B 1 54 ? 7.133 -18.031 -40.25 1 69.25 54 GLU B N 1
ATOM 4886 C CA . GLU B 1 54 ? 7.719 -17.047 -39.344 1 69.25 54 GLU B CA 1
ATOM 4887 C C . GLU B 1 54 ? 9.234 -17.172 -39.312 1 69.25 54 GLU B C 1
ATOM 4889 O O . GLU B 1 54 ? 9.953 -16.172 -39.375 1 69.25 54 GLU B O 1
ATOM 4894 N N . LYS B 1 55 ? 9.719 -18.25 -39.25 1 71.81 55 LYS B N 1
ATOM 4895 C CA . LYS B 1 55 ? 11.164 -18.469 -39.156 1 71.81 55 LYS B CA 1
ATOM 4896 C C . LYS B 1 55 ? 11.867 -18.109 -40.438 1 71.81 55 LYS B C 1
ATOM 4898 O O . LYS B 1 55 ? 12.914 -17.453 -40.438 1 71.81 55 LYS B O 1
ATOM 4903 N N . CYS B 1 56 ? 11.336 -18.547 -41.438 1 74.12 56 CYS B N 1
ATOM 4904 C CA . CYS B 1 56 ? 11.953 -18.266 -42.719 1 74.12 56 CYS B CA 1
ATOM 4905 C C . CYS B 1 56 ? 11.891 -16.781 -43.062 1 74.12 56 CYS B C 1
ATOM 4907 O O . CYS B 1 56 ? 12.844 -16.234 -43.594 1 74.12 56 CYS B O 1
ATOM 4909 N N . THR B 1 57 ? 10.828 -16.125 -42.5 1 72.38 57 THR B N 1
ATOM 4910 C CA . THR B 1 57 ? 10.68 -14.688 -42.688 1 72.38 57 THR B CA 1
ATOM 4911 C C . THR B 1 57 ? 11.711 -13.93 -41.844 1 72.38 57 THR B C 1
ATOM 4913 O O . THR B 1 57 ? 12.336 -12.984 -42.312 1 72.38 57 THR B O 1
ATOM 4916 N N . ARG B 1 58 ? 12.008 -14.398 -40.719 1 66.75 58 ARG B N 1
ATOM 4917 C CA . ARG B 1 58 ? 12.914 -13.742 -39.781 1 66.75 58 ARG B CA 1
ATOM 4918 C C . ARG B 1 58 ? 14.375 -13.961 -40.188 1 66.75 58 ARG B C 1
ATOM 4920 O O . ARG B 1 58 ? 15.211 -13.07 -40 1 66.75 58 ARG B O 1
ATOM 4927 N N . THR B 1 59 ? 14.617 -15.047 -40.719 1 70.44 59 THR B N 1
ATOM 4928 C CA . THR B 1 59 ? 15.992 -15.367 -41.094 1 70.44 59 THR B CA 1
ATOM 4929 C C . THR B 1 59 ? 16.266 -15.031 -42.562 1 70.44 59 THR B C 1
ATOM 4931 O O . THR B 1 59 ? 17.344 -15.289 -43.062 1 70.44 59 THR B O 1
ATOM 4934 N N . LYS B 1 60 ? 15.32 -14.367 -43.156 1 68.06 60 LYS B N 1
ATOM 4935 C CA . LYS B 1 60 ? 15.375 -13.961 -44.562 1 68.06 60 LYS B CA 1
ATOM 4936 C C . LYS B 1 60 ? 15.875 -15.094 -45.438 1 68.06 60 LYS B C 1
ATOM 4938 O O . LYS B 1 60 ? 16.688 -14.867 -46.344 1 68.06 60 LYS B O 1
ATOM 4943 N N . LYS B 1 61 ? 15.461 -16.328 -45.125 1 76 61 LYS B N 1
ATOM 4944 C CA . LYS B 1 61 ? 15.812 -17.484 -45.938 1 76 61 LYS B CA 1
ATOM 4945 C C . LYS B 1 61 ? 14.633 -17.938 -46.781 1 76 61 LYS B C 1
ATOM 4947 O O . LYS B 1 61 ? 13.477 -17.641 -46.469 1 76 61 LYS B O 1
ATOM 4952 N N . LYS B 1 62 ? 14.922 -18.672 -47.844 1 77.69 62 LYS B N 1
ATOM 4953 C CA . LYS B 1 62 ? 13.898 -19.125 -48.75 1 77.69 62 LYS B CA 1
ATOM 4954 C C . LYS B 1 62 ? 13.016 -20.203 -48.125 1 77.69 62 LYS B C 1
ATOM 4956 O O . LYS B 1 62 ? 13.516 -21.219 -47.625 1 77.69 62 LYS B O 1
ATOM 4961 N N . CYS B 1 63 ? 11.688 -19.891 -47.938 1 75.25 63 CYS B N 1
ATOM 4962 C CA . CYS B 1 63 ? 10.672 -20.797 -47.375 1 75.25 63 CYS B CA 1
ATOM 4963 C C . CYS B 1 63 ? 9.914 -21.5 -48.5 1 75.25 63 CYS B C 1
ATOM 4965 O O . CYS B 1 63 ? 9.516 -20.859 -49.5 1 75.25 63 CYS B O 1
ATOM 4967 N N . ASP B 1 64 ? 9.703 -22.781 -48.531 1 77.62 64 ASP B N 1
ATOM 4968 C CA . ASP B 1 64 ? 9.008 -23.516 -49.562 1 77.62 64 ASP B CA 1
ATOM 4969 C C . ASP B 1 64 ? 7.5 -23.516 -49.344 1 77.62 64 ASP B C 1
ATOM 4971 O O . ASP B 1 64 ? 6.75 -24.094 -50.125 1 77.62 64 ASP B O 1
ATOM 4975 N N . LYS B 1 65 ? 6.918 -22.828 -48.219 1 74.25 65 LYS B N 1
ATOM 4976 C CA . LYS B 1 65 ? 5.52 -22.641 -47.812 1 74.25 65 LYS B CA 1
ATOM 4977 C C . LYS B 1 65 ? 4.789 -23.984 -47.75 1 74.25 65 LYS B C 1
ATOM 4979 O O . LYS B 1 65 ? 3.58 -24.047 -48 1 74.25 65 LYS B O 1
ATOM 4984 N N . GLY B 1 66 ? 5.484 -25 -47.469 1 75.75 66 GLY B N 1
ATOM 4985 C CA . GLY B 1 66 ? 4.852 -26.297 -47.375 1 75.75 66 GLY B CA 1
ATOM 4986 C C . GLY B 1 66 ? 3.916 -26.406 -46.188 1 75.75 66 GLY B C 1
ATOM 4987 O O . GLY B 1 66 ? 4.168 -25.812 -45.125 1 75.75 66 GLY B O 1
ATOM 4988 N N . LEU B 1 67 ? 2.682 -26.875 -46.281 1 73.31 67 LEU B N 1
ATOM 4989 C CA . LEU B 1 67 ? 1.786 -27.203 -45.188 1 73.31 67 LEU B CA 1
ATOM 4990 C C . LEU B 1 67 ? 1.946 -28.672 -44.781 1 73.31 67 LEU B C 1
ATOM 4992 O O . LEU B 1 67 ? 2.182 -29.531 -45.625 1 73.31 67 LEU B O 1
ATOM 4996 N N . PRO B 1 68 ? 1.935 -28.75 -43.469 1 72.25 68 PRO B N 1
ATOM 4997 C CA . PRO B 1 68 ? 1.736 -27.781 -42.375 1 72.25 68 PRO B CA 1
ATOM 4998 C C . PRO B 1 68 ? 3.025 -27.078 -42 1 72.25 68 PRO B C 1
ATOM 5000 O O . PRO B 1 68 ? 2.98 -26.062 -41.281 1 72.25 68 PRO B O 1
ATOM 5003 N N . ALA B 1 69 ? 4.203 -27.516 -42.406 1 76.94 69 ALA B N 1
ATOM 5004 C CA . ALA B 1 69 ? 5.488 -26.906 -42.094 1 76.94 69 ALA B CA 1
ATOM 5005 C C . ALA B 1 69 ? 6.363 -26.828 -43.344 1 76.94 69 ALA B C 1
ATOM 5007 O O . ALA B 1 69 ? 6.297 -27.703 -44.219 1 76.94 69 ALA B O 1
ATOM 5008 N N . CYS B 1 70 ? 7.16 -25.766 -43.312 1 77.06 70 CYS B N 1
ATOM 5009 C CA . CYS B 1 70 ? 8.062 -25.656 -44.469 1 77.06 70 CYS B CA 1
ATOM 5010 C C . CYS B 1 70 ? 9.219 -26.641 -44.344 1 77.06 70 CYS B C 1
ATOM 5012 O O . CYS B 1 70 ? 9.5 -27.141 -43.25 1 77.06 70 CYS B O 1
ATOM 5014 N N . SER B 1 71 ? 9.812 -27.031 -45.438 1 78.44 71 SER B N 1
ATOM 5015 C CA . SER B 1 71 ? 10.875 -28.031 -45.5 1 78.44 71 SER B CA 1
ATOM 5016 C C . SER B 1 71 ? 12.039 -27.641 -44.594 1 78.44 71 SER B C 1
ATOM 5018 O O . SER B 1 71 ? 12.695 -28.5 -44 1 78.44 71 SER B O 1
ATOM 5020 N N . ARG B 1 72 ? 12.281 -26.328 -44.469 1 77.56 72 ARG B N 1
ATOM 5021 C CA . ARG B 1 72 ? 13.367 -25.859 -43.625 1 77.56 72 ARG B CA 1
ATOM 5022 C C . ARG B 1 72 ? 13.031 -26.062 -42.156 1 77.56 72 ARG B C 1
ATOM 5024 O O . ARG B 1 72 ? 13.852 -26.562 -41.375 1 77.56 72 ARG B O 1
ATOM 5031 N N . CYS B 1 73 ? 11.953 -25.688 -41.844 1 72 73 CYS B N 1
ATOM 5032 C CA . CYS B 1 73 ? 11.516 -25.875 -40.469 1 72 73 CYS B CA 1
ATOM 5033 C C . CYS B 1 73 ? 11.43 -27.359 -40.125 1 72 73 CYS B C 1
ATOM 5035 O O . CYS B 1 73 ? 11.789 -27.75 -39 1 72 73 CYS B O 1
ATOM 5037 N N . THR B 1 74 ? 11.039 -28.156 -40.938 1 75.88 74 THR B N 1
ATOM 5038 C CA . THR B 1 74 ? 11 -29.594 -40.781 1 75.88 74 THR B CA 1
ATOM 5039 C C . THR B 1 74 ? 12.406 -30.156 -40.594 1 75.88 74 THR B C 1
ATOM 5041 O O . THR B 1 74 ? 12.633 -31.031 -39.75 1 75.88 74 THR B O 1
ATOM 5044 N N . ARG B 1 75 ? 13.312 -29.75 -41.469 1 75.06 75 ARG B N 1
ATOM 5045 C CA . ARG B 1 75 ? 14.695 -30.219 -41.406 1 75.06 75 ARG B CA 1
ATOM 5046 C C . ARG B 1 75 ? 15.367 -29.766 -40.125 1 75.06 75 ARG B C 1
ATOM 5048 O O . ARG B 1 75 ? 16.125 -30.531 -39.5 1 75.06 75 ARG B O 1
ATOM 5055 N N . LEU B 1 76 ? 15.047 -28.562 -39.781 1 68.75 76 LEU B N 1
ATOM 5056 C CA . LEU B 1 76 ? 15.672 -27.984 -38.594 1 68.75 76 LEU B CA 1
ATOM 5057 C C . LEU B 1 76 ? 14.898 -28.375 -37.312 1 68.75 76 LEU B C 1
ATOM 5059 O O . LEU B 1 76 ? 15.273 -27.969 -36.219 1 68.75 76 LEU B O 1
ATOM 5063 N N . ALA B 1 77 ? 13.805 -29.188 -37.438 1 64.12 77 ALA B N 1
ATOM 5064 C CA . ALA B 1 77 ? 12.922 -29.688 -36.375 1 64.12 77 ALA B CA 1
ATOM 5065 C C . ALA B 1 77 ? 12.43 -28.562 -35.5 1 64.12 77 ALA B C 1
ATOM 5067 O O . ALA B 1 77 ? 12.414 -28.688 -34.281 1 64.12 77 ALA B O 1
ATOM 5068 N N . THR B 1 78 ? 12.109 -27.484 -36.219 1 65.31 78 THR B N 1
ATOM 5069 C CA . THR B 1 78 ? 11.578 -26.312 -35.531 1 65.31 78 THR B CA 1
ATOM 5070 C C . THR B 1 78 ? 10.094 -26.125 -35.844 1 65.31 78 THR B C 1
ATOM 5072 O O . THR B 1 78 ? 9.602 -26.641 -36.844 1 65.31 78 THR B O 1
ATOM 5075 N N . ASN B 1 79 ? 9.375 -25.547 -34.938 1 61.12 79 ASN B N 1
ATOM 5076 C CA . ASN B 1 79 ? 7.973 -25.266 -35.219 1 61.12 79 ASN B CA 1
ATOM 5077 C C . ASN B 1 79 ? 7.82 -24.25 -36.344 1 61.12 79 ASN B C 1
ATOM 5079 O O . ASN B 1 79 ? 8.312 -23.125 -36.219 1 61.12 79 ASN B O 1
ATOM 5083 N N . CYS B 1 80 ? 7.141 -24.641 -37.406 1 63.94 80 CYS B N 1
ATOM 5084 C CA . CYS B 1 80 ? 6.855 -23.828 -38.594 1 63.94 80 CYS B CA 1
ATOM 5085 C C . CYS B 1 80 ? 5.523 -23.094 -38.438 1 63.94 80 CYS B C 1
ATOM 5087 O O . CYS B 1 80 ? 4.484 -23.734 -38.25 1 63.94 80 CYS B O 1
ATOM 5089 N N . CYS B 1 81 ? 5.453 -21.891 -38.156 1 63.16 81 CYS B N 1
ATOM 5090 C CA . CYS B 1 81 ? 4.234 -21.109 -38.031 1 63.16 81 CYS B CA 1
ATOM 5091 C C . CYS B 1 81 ? 4.02 -20.234 -39.25 1 63.16 81 CYS B C 1
ATOM 5093 O O . CYS B 1 81 ? 4.863 -19.406 -39.594 1 63.16 81 CYS B O 1
ATOM 5095 N N . TYR B 1 82 ? 3.008 -20.547 -40 1 63.62 82 TYR B N 1
ATOM 5096 C CA . TYR B 1 82 ? 2.66 -19.75 -41.188 1 63.62 82 TYR B CA 1
ATOM 5097 C C . TYR B 1 82 ? 1.782 -18.562 -40.812 1 63.62 82 TYR B C 1
ATOM 5099 O O . TYR B 1 82 ? 1.761 -17.562 -41.5 1 63.62 82 TYR B O 1
ATOM 5107 N N . ASP B 1 83 ? 0.909 -18.719 -39.969 1 47.59 83 ASP B N 1
ATOM 5108 C CA . ASP B 1 83 ? -0.029 -17.672 -39.562 1 47.59 83 ASP B CA 1
ATOM 5109 C C . ASP B 1 83 ? 0.63 -16.656 -38.656 1 47.59 83 ASP B C 1
ATOM 5111 O O . ASP B 1 83 ? 0.213 -16.5 -37.5 1 47.59 83 ASP B O 1
ATOM 5115 N N . PHE B 1 84 ? 1.81 -16.469 -38.75 1 44.81 84 PHE B N 1
ATOM 5116 C CA . PHE B 1 84 ? 2.486 -15.484 -37.906 1 44.81 84 PHE B CA 1
ATOM 5117 C C . PHE B 1 84 ? 2.242 -14.078 -38.438 1 44.81 84 PHE B C 1
ATOM 5119 O O . PHE B 1 84 ? 2.195 -13.852 -39.656 1 44.81 84 PHE B O 1
ATOM 5126 N N . VAL B 1 85 ? 1.286 -13.367 -37.875 1 35.12 85 VAL B N 1
ATOM 5127 C CA . VAL B 1 85 ? 1.187 -11.961 -38.219 1 35.12 85 VAL B CA 1
ATOM 5128 C C . VAL B 1 85 ? 2.506 -11.25 -37.938 1 35.12 85 VAL B C 1
ATOM 5130 O O . VAL B 1 85 ? 2.922 -11.172 -36.781 1 35.12 85 VAL B O 1
ATOM 5133 N N . VAL B 1 86 ? 3.477 -11.469 -38.562 1 32.28 86 VAL B N 1
ATOM 5134 C CA . VAL B 1 86 ? 4.648 -10.609 -38.406 1 32.28 86 VAL B CA 1
ATOM 5135 C C . VAL B 1 86 ? 4.219 -9.148 -38.438 1 32.28 86 VAL B C 1
ATOM 5137 O O . VAL B 1 86 ? 5.035 -8.25 -38.219 1 32.28 86 VAL B O 1
ATOM 5140 N N . ASN B 1 87 ? 3.137 -8.727 -39.031 1 29.17 87 ASN B N 1
ATOM 5141 C CA . ASN B 1 87 ? 3.236 -7.344 -39.5 1 29.17 87 ASN B CA 1
ATOM 5142 C C . ASN B 1 87 ? 3.578 -6.402 -38.344 1 29.17 87 ASN B C 1
ATOM 5144 O O . ASN B 1 87 ? 2.867 -6.363 -37.344 1 29.17 87 ASN B O 1
ATOM 5148 N N . PRO B 1 88 ? 4.836 -6.195 -38.031 1 28.56 88 PRO B N 1
ATOM 5149 C CA . PRO B 1 88 ? 4.793 -4.875 -37.375 1 28.56 88 PRO B CA 1
ATOM 5150 C C . PRO B 1 88 ? 3.76 -3.949 -38.031 1 28.56 88 PRO B C 1
ATOM 5152 O O . PRO B 1 88 ? 3.865 -3.619 -39.219 1 28.56 88 PRO B O 1
ATOM 5155 N N . PRO B 1 89 ? 2.564 -4.223 -38.125 1 26.44 89 PRO B N 1
ATOM 5156 C CA . PRO B 1 89 ? 1.858 -3.357 -39.062 1 26.44 89 PRO B CA 1
ATOM 5157 C C . PRO B 1 89 ? 2.408 -1.934 -39.094 1 26.44 89 PRO B C 1
ATOM 5159 O O . PRO B 1 89 ? 2.602 -1.326 -38.031 1 26.44 89 PRO B O 1
ATOM 5162 N N . SER B 1 90 ? 3.334 -1.669 -39.844 1 26.59 90 SER B N 1
ATOM 5163 C CA . SER B 1 90 ? 3.365 -0.283 -40.281 1 26.59 90 SER B CA 1
ATOM 5164 C C . SER B 1 90 ? 1.955 0.28 -40.438 1 26.59 90 SER B C 1
ATOM 5166 O O . SER B 1 90 ? 1.162 -0.221 -41.25 1 26.59 90 SER B O 1
ATOM 5168 N N . LEU B 1 91 ? 1.257 0.511 -39.344 1 27.31 91 LEU B N 1
ATOM 5169 C CA . LEU B 1 91 ? 0.068 1.316 -39.594 1 27.31 91 LEU B CA 1
ATOM 5170 C C . LEU B 1 91 ? 0.226 2.121 -40.875 1 27.31 91 LEU B C 1
ATOM 5172 O O . LEU B 1 91 ? 1.012 3.068 -40.938 1 27.31 91 LEU B O 1
ATOM 5176 N N . THR B 1 92 ? 0.345 1.446 -41.906 1 26.42 92 THR B N 1
ATOM 5177 C CA . THR B 1 92 ? -0.108 2.193 -43.062 1 26.42 92 THR B CA 1
ATOM 5178 C C . THR B 1 92 ? -1.396 2.951 -42.75 1 26.42 92 THR B C 1
ATOM 5180 O O . THR B 1 92 ? -2.43 2.34 -42.469 1 26.42 92 THR B O 1
ATOM 5183 N N . ILE B 1 93 ? -1.185 4.094 -42.156 1 27.55 93 ILE B N 1
ATOM 5184 C CA . ILE B 1 93 ? -2.143 5.18 -42.312 1 27.55 93 ILE B CA 1
ATOM 5185 C C . ILE B 1 93 ? -2.752 5.125 -43.719 1 27.55 93 ILE B C 1
ATOM 5187 O O . ILE B 1 93 ? -2.061 5.359 -44.688 1 27.55 93 ILE B O 1
ATOM 5191 N N . VAL B 1 94 ? -3.348 4.09 -44.031 1 26.19 94 VAL B N 1
ATOM 5192 C CA . VAL B 1 94 ? -4.188 4.277 -45.219 1 26.19 94 VAL B CA 1
ATOM 5193 C C . VAL B 1 94 ? -4.809 5.672 -45.188 1 26.19 94 VAL B C 1
ATOM 5195 O O . VAL B 1 94 ? -5.438 6.062 -44.219 1 26.19 94 VAL B O 1
ATOM 5198 N N . ASP B 1 95 ? -4.301 6.516 -46.094 1 26.92 95 ASP B N 1
ATOM 5199 C CA . ASP B 1 95 ? -4.629 7.832 -46.625 1 26.92 95 ASP B CA 1
ATOM 5200 C C . ASP B 1 95 ? -6.102 7.91 -47.031 1 26.92 95 ASP B C 1
ATOM 5202 O O . ASP B 1 95 ? -6.43 7.789 -48.219 1 26.92 95 ASP B O 1
ATOM 5206 N N . HIS B 1 96 ? -6.969 7.09 -46.656 1 26.03 96 HIS B N 1
ATOM 5207 C CA . HIS B 1 96 ? -8.195 7.586 -47.281 1 26.03 96 HIS B CA 1
ATOM 5208 C C . HIS B 1 96 ? -8.312 9.102 -47.125 1 26.03 96 HIS B C 1
ATOM 5210 O O . HIS B 1 96 ? -7.719 9.688 -46.219 1 26.03 96 HIS B O 1
ATOM 5216 N N . GLY B 1 97 ? -8.82 9.891 -48.094 1 26.47 97 GLY B N 1
ATOM 5217 C CA . GLY B 1 97 ? -9.023 11.32 -48.188 1 26.47 97 GLY B CA 1
ATOM 5218 C C . GLY B 1 97 ? -9.281 11.977 -46.844 1 26.47 97 GLY B C 1
ATOM 5219 O O . GLY B 1 97 ? -9.812 13.086 -46.781 1 26.47 97 GLY B O 1
ATOM 5220 N N . VAL B 1 98 ? -9.555 11.141 -45.938 1 26.94 98 VAL B N 1
ATOM 5221 C CA . VAL B 1 98 ? -9.766 11.992 -44.781 1 26.94 98 VAL B CA 1
ATOM 5222 C C . VAL B 1 98 ? -8.469 12.711 -44.406 1 26.94 98 VAL B C 1
ATOM 5224 O O . VAL B 1 98 ? -7.391 12.125 -44.469 1 26.94 98 VAL B O 1
ATOM 5227 N N . ALA B 1 99 ? -8.32 14.016 -44.375 1 26.48 99 ALA B N 1
ATOM 5228 C CA . ALA B 1 99 ? -7.215 14.945 -44.156 1 26.48 99 ALA B CA 1
ATOM 5229 C C . ALA B 1 99 ? -6.164 14.359 -43.219 1 26.48 99 ALA B C 1
ATOM 5231 O O . ALA B 1 99 ? -6.5 13.797 -42.188 1 26.48 99 ALA B O 1
ATOM 5232 N N . ALA B 1 100 ? -4.992 13.75 -43.562 1 29.52 100 ALA B N 1
ATOM 5233 C CA . ALA B 1 100 ? -3.672 13.5 -43 1 29.52 100 ALA B CA 1
ATOM 5234 C C . ALA B 1 100 ? -3.502 14.25 -41.688 1 29.52 100 ALA B C 1
ATOM 5236 O O . ALA B 1 100 ? -3.203 15.445 -41.656 1 29.52 100 ALA B O 1
ATOM 5237 N N . GLN B 1 101 ? -4.379 14.086 -40.719 1 29.69 101 GLN B N 1
ATOM 5238 C CA . GLN B 1 101 ? -4.203 14.789 -39.469 1 29.69 101 GLN B CA 1
ATOM 5239 C C . GLN B 1 101 ? -2.773 14.641 -38.938 1 29.69 101 GLN B C 1
ATOM 5241 O O . GLN B 1 101 ? -2.201 13.555 -39 1 29.69 101 GLN B O 1
ATOM 5246 N N . GLN B 1 102 ? -1.876 15.625 -39.031 1 30.88 102 GLN B N 1
ATOM 5247 C CA . GLN B 1 102 ? -0.467 15.812 -38.688 1 30.88 102 GLN B CA 1
ATOM 5248 C C . GLN B 1 102 ? -0.058 14.945 -37.5 1 30.88 102 GLN B C 1
ATOM 5250 O O . GLN B 1 102 ? -0.824 14.781 -36.562 1 30.88 102 GLN B O 1
ATOM 5255 N N . PRO B 1 103 ? 0.787 13.898 -37.75 1 33.66 103 PRO B N 1
ATOM 5256 C CA . PRO B 1 103 ? 1.393 13.18 -36.625 1 33.66 103 PRO B CA 1
ATOM 5257 C C . PRO B 1 103 ? 1.455 14.016 -35.344 1 33.66 103 PRO B C 1
ATOM 5259 O O . PRO B 1 103 ? 1.76 15.203 -35.406 1 33.66 103 PRO B O 1
ATOM 5262 N N . TYR B 1 104 ? 0.573 13.781 -34.406 1 32.62 104 TYR B N 1
ATOM 5263 C CA . TYR B 1 104 ? 0.721 14.516 -33.156 1 32.62 104 TYR B CA 1
ATOM 5264 C C . TYR B 1 104 ? 2.191 14.672 -32.812 1 32.62 104 TYR B C 1
ATOM 5266 O O . TYR B 1 104 ? 2.879 13.688 -32.531 1 32.62 104 TYR B O 1
ATOM 5274 N N . ASN B 1 105 ? 2.953 15.391 -33.406 1 37.38 105 ASN B N 1
ATOM 5275 C CA . ASN B 1 105 ? 4.32 15.711 -33.031 1 37.38 105 ASN B CA 1
ATOM 5276 C C . ASN B 1 105 ? 4.445 15.891 -31.516 1 37.38 105 ASN B C 1
ATOM 5278 O O . ASN B 1 105 ? 4.031 16.906 -30.969 1 37.38 105 ASN B O 1
ATOM 5282 N N . ALA B 1 106 ? 4.43 14.805 -30.828 1 41.56 106 ALA B N 1
ATOM 5283 C CA . ALA B 1 106 ? 4.812 14.852 -29.422 1 41.56 106 ALA B CA 1
ATOM 5284 C C . ALA B 1 106 ? 5.754 16.016 -29.141 1 41.56 106 ALA B C 1
ATOM 5286 O O . ALA B 1 106 ? 5.961 16.391 -27.984 1 41.56 106 ALA B O 1
ATOM 5287 N N . ALA B 1 107 ? 6.648 16.312 -30.062 1 40.53 107 ALA B N 1
ATOM 5288 C CA . ALA B 1 107 ? 7.586 17.438 -30.016 1 40.53 107 ALA B CA 1
ATOM 5289 C C . ALA B 1 107 ? 6.852 18.766 -30.062 1 40.53 107 ALA B C 1
ATOM 5291 O O . ALA B 1 107 ? 7.48 19.828 -30.156 1 40.53 107 ALA B O 1
ATOM 5292 N N . GLY B 1 108 ? 5.578 18.703 -30.172 1 41.84 108 GLY B N 1
ATOM 5293 C CA . GLY B 1 108 ? 4.871 19.969 -30.312 1 41.84 108 GLY B CA 1
ATOM 5294 C C . GLY B 1 108 ? 4.789 20.75 -29.016 1 41.84 108 GLY B C 1
ATOM 5295 O O . GLY B 1 108 ? 5.527 20.469 -28.062 1 41.84 108 GLY B O 1
ATOM 5296 N N . ASP B 1 109 ? 3.805 21.562 -28.781 1 50.03 109 ASP B N 1
ATOM 5297 C CA . ASP B 1 109 ? 3.592 22.484 -27.672 1 50.03 109 ASP B CA 1
ATOM 5298 C C . ASP B 1 109 ? 3.287 21.734 -26.375 1 50.03 109 ASP B C 1
ATOM 5300 O O . ASP B 1 109 ? 2.297 21 -26.297 1 50.03 109 ASP B O 1
ATOM 5304 N N . PRO B 1 110 ? 4.305 21.594 -25.547 1 56.78 110 PRO B N 1
ATOM 5305 C CA . PRO B 1 110 ? 4.137 20.922 -24.25 1 56.78 110 PRO B CA 1
ATOM 5306 C C . PRO B 1 110 ? 2.777 21.188 -23.625 1 56.78 110 PRO B C 1
ATOM 5308 O O . PRO B 1 110 ? 2.193 20.312 -22.984 1 56.78 110 PRO B O 1
ATOM 5311 N N . GLY B 1 111 ? 2.25 22.281 -23.797 1 57.53 111 GLY B N 1
ATOM 5312 C CA . GLY B 1 111 ? 0.951 22.625 -23.234 1 57.53 111 GLY B CA 1
ATOM 5313 C C . GLY B 1 111 ? -0.167 21.734 -23.75 1 57.53 111 GLY B C 1
ATOM 5314 O O . GLY B 1 111 ? -1.022 21.281 -22.984 1 57.53 111 GLY B O 1
ATOM 5315 N N . SER B 1 112 ? -0.011 21.422 -25.031 1 59.28 112 SER B N 1
ATOM 5316 C CA . SER B 1 112 ? -1.057 20.625 -25.656 1 59.28 112 SER B CA 1
ATOM 5317 C C . SER B 1 112 ? -1.038 19.188 -25.172 1 59.28 112 SER B C 1
ATOM 5319 O O . SER B 1 112 ? -2.092 18.578 -24.938 1 59.28 112 SER B O 1
ATOM 5321 N N . ALA B 1 113 ? 0.103 18.672 -24.922 1 63.47 113 ALA B N 1
ATOM 5322 C CA . ALA B 1 113 ? 0.229 17.312 -24.438 1 63.47 113 ALA B CA 1
ATOM 5323 C C . ALA B 1 113 ? -0.35 17.156 -23.031 1 63.47 113 ALA B C 1
ATOM 5325 O O . ALA B 1 113 ? -1.06 16.188 -22.734 1 63.47 113 ALA B O 1
ATOM 5326 N N . PHE B 1 114 ? -0.167 18.203 -22.297 1 66.75 114 PHE B N 1
ATOM 5327 C CA . PHE B 1 114 ? -0.665 18.156 -20.938 1 66.75 114 PHE B CA 1
ATOM 5328 C C . PHE B 1 114 ? -2.174 18.375 -20.906 1 66.75 114 PHE B C 1
ATOM 5330 O O . PHE B 1 114 ? -2.877 17.766 -20.094 1 66.75 114 PHE B O 1
ATOM 5337 N N . GLU B 1 115 ? -2.613 19.156 -21.75 1 66.69 115 GLU B N 1
ATOM 5338 C CA . GLU B 1 115 ? -4.055 19.359 -21.828 1 66.69 115 GLU B CA 1
ATOM 5339 C C . GLU B 1 115 ? -4.777 18.094 -22.25 1 66.69 115 GLU B C 1
ATOM 5341 O O . GLU B 1 115 ? -5.836 17.766 -21.719 1 66.69 115 GLU B O 1
ATOM 5346 N N . TRP B 1 116 ? -4.156 17.438 -23.141 1 64.44 116 TRP B N 1
ATOM 5347 C CA . TRP B 1 116 ? -4.727 16.156 -23.547 1 64.44 116 TRP B CA 1
ATOM 5348 C C . TRP B 1 116 ? -4.723 15.164 -22.406 1 64.44 116 TRP B C 1
ATOM 5350 O O . TRP B 1 116 ? -5.734 14.508 -22.141 1 64.44 116 TRP B O 1
ATOM 5360 N N . LEU B 1 117 ? -3.654 15.109 -21.859 1 67.44 117 LEU B N 1
ATOM 5361 C CA . LEU B 1 117 ? -3.504 14.172 -20.75 1 67.44 117 LEU B CA 1
ATOM 5362 C C . LEU B 1 117 ? -4.535 14.445 -19.672 1 67.44 117 LEU B C 1
ATOM 5364 O O . LEU B 1 117 ? -5.078 13.508 -19.062 1 67.44 117 LEU B O 1
ATOM 5368 N N . ASN B 1 118 ? -4.789 15.672 -19.531 1 64.56 118 ASN B N 1
ATOM 5369 C CA . ASN B 1 118 ? -5.707 16.062 -18.469 1 64.56 118 ASN B CA 1
ATOM 5370 C C . ASN B 1 118 ? -7.16 15.797 -18.844 1 64.56 118 ASN B C 1
ATOM 5372 O O . ASN B 1 118 ? -8.039 15.805 -17.984 1 64.56 118 ASN B O 1
ATOM 5376 N N . GLN B 1 119 ? -7.316 15.469 -20.094 1 61.25 119 GLN B N 1
ATOM 5377 C CA . GLN B 1 119 ? -8.688 15.289 -20.562 1 61.25 119 GLN B CA 1
ATOM 5378 C C . GLN B 1 119 ? -8.961 13.836 -20.938 1 61.25 119 GLN B C 1
ATOM 5380 O O . GLN B 1 119 ? -10.109 13.438 -21.109 1 61.25 119 GLN B O 1
ATOM 5385 N N . VAL B 1 120 ? -7.906 13.188 -20.969 1 64.19 120 VAL B N 1
ATOM 5386 C CA . VAL B 1 120 ? -8.078 11.828 -21.453 1 64.19 120 VAL B CA 1
ATOM 5387 C C . VAL B 1 120 ? -8.844 11 -20.438 1 64.19 120 VAL B C 1
ATOM 5389 O O . VAL B 1 120 ? -8.445 10.922 -19.266 1 64.19 120 VAL B O 1
ATOM 5392 N N . ASP B 1 121 ? -10.102 10.688 -20.828 1 74.56 121 ASP B N 1
ATOM 5393 C CA . ASP B 1 121 ? -10.914 9.688 -20.141 1 74.56 121 ASP B CA 1
ATOM 5394 C C . ASP B 1 121 ? -11.43 8.633 -21.109 1 74.56 121 ASP B C 1
ATOM 5396 O O . ASP B 1 121 ? -12.031 8.961 -22.141 1 74.56 121 ASP B O 1
ATOM 5400 N N . PHE B 1 122 ? -10.992 7.438 -20.938 1 82.12 122 PHE B N 1
ATOM 5401 C CA . PHE B 1 122 ? -11.414 6.371 -21.828 1 82.12 122 PHE B CA 1
ATOM 5402 C C . PHE B 1 122 ? -12.844 5.93 -21.531 1 82.12 122 PHE B C 1
ATOM 5404 O O . PHE B 1 122 ? -13.227 5.82 -20.359 1 82.12 122 PHE B O 1
ATOM 5411 N N . THR B 1 123 ? -13.531 5.801 -22.672 1 87.31 123 THR B N 1
ATOM 5412 C CA . THR B 1 123 ? -14.898 5.309 -22.516 1 87.31 123 THR B CA 1
ATOM 5413 C C . THR B 1 123 ? -14.945 3.793 -22.688 1 87.31 123 THR B C 1
ATOM 5415 O O . THR B 1 123 ? -14.008 3.188 -23.203 1 87.31 123 THR B O 1
ATOM 5418 N N . ALA B 1 124 ? -16.047 3.195 -22.266 1 92.69 124 ALA B N 1
ATOM 5419 C CA . ALA B 1 124 ? -16.25 1.759 -22.438 1 92.69 124 ALA B CA 1
ATOM 5420 C C . ALA B 1 124 ? -16.266 1.365 -23.906 1 92.69 124 ALA B C 1
ATOM 5422 O O . ALA B 1 124 ? -15.695 0.336 -24.281 1 92.69 124 ALA B O 1
ATOM 5423 N N . SER B 1 125 ? -16.844 2.227 -24.688 1 89.69 125 SER B N 1
ATOM 5424 C CA . SER B 1 125 ? -16.953 1.969 -26.125 1 89.69 125 SER B CA 1
ATOM 5425 C C . SER B 1 125 ? -15.57 1.934 -26.781 1 89.69 125 SER B C 1
ATOM 5427 O O . SER B 1 125 ? -15.312 1.105 -27.656 1 89.69 125 SER B O 1
ATOM 5429 N N . GLN B 1 126 ? -14.688 2.777 -26.375 1 87.31 126 GLN B N 1
ATOM 5430 C CA . GLN B 1 126 ? -13.344 2.826 -26.922 1 87.31 126 GLN B CA 1
ATOM 5431 C C . GLN B 1 126 ? -12.555 1.567 -26.562 1 87.31 126 GLN B C 1
ATOM 5433 O O . GLN B 1 126 ? -11.82 1.03 -27.406 1 87.31 126 GLN B O 1
ATOM 5438 N N . ILE B 1 127 ? -12.719 1.089 -25.375 1 92.25 127 ILE B N 1
ATOM 5439 C CA . ILE B 1 127 ? -12.016 -0.104 -24.906 1 92.25 127 ILE B CA 1
ATOM 5440 C C . ILE B 1 127 ? -12.516 -1.325 -25.688 1 92.25 127 ILE B C 1
ATOM 5442 O O . ILE B 1 127 ? -11.719 -2.125 -26.172 1 92.25 127 ILE B O 1
ATOM 5446 N N . MET B 1 128 ? -13.828 -1.418 -25.812 1 92.75 128 MET B N 1
ATOM 5447 C CA . MET B 1 128 ? -14.406 -2.557 -26.516 1 92.75 128 MET B CA 1
ATOM 5448 C C . MET B 1 128 ? -14.031 -2.52 -28 1 92.75 128 MET B C 1
ATOM 5450 O O . MET B 1 128 ? -13.82 -3.564 -28.609 1 92.75 128 MET B O 1
ATOM 5454 N N . GLN B 1 129 ? -13.938 -1.355 -28.562 1 87.69 129 GLN B N 1
ATOM 5455 C CA . GLN B 1 129 ? -13.516 -1.209 -29.953 1 87.69 129 GLN B CA 1
ATOM 5456 C C . GLN B 1 129 ? -12.062 -1.634 -30.141 1 87.69 129 GLN B C 1
ATOM 5458 O O . GLN B 1 129 ? -11.703 -2.195 -31.172 1 87.69 129 GLN B O 1
ATOM 5463 N N . LEU B 1 130 ? -11.242 -1.291 -29.188 1 87.5 130 LEU B N 1
ATOM 5464 C CA . LEU B 1 130 ? -9.859 -1.742 -29.203 1 87.5 130 LEU B CA 1
ATOM 5465 C C . LEU B 1 130 ? -9.781 -3.262 -29.281 1 87.5 130 LEU B C 1
ATOM 5467 O O . LEU B 1 130 ? -9.016 -3.803 -30.078 1 87.5 130 LEU B O 1
ATOM 5471 N N . LEU B 1 131 ? -10.602 -3.982 -28.531 1 91.56 131 LEU B N 1
ATOM 5472 C CA . LEU B 1 131 ? -10.617 -5.441 -28.516 1 91.56 131 LEU B CA 1
ATOM 5473 C C . LEU B 1 131 ? -11.125 -5.988 -29.844 1 91.56 131 LEU B C 1
ATOM 5475 O O . LEU B 1 131 ? -10.523 -6.895 -30.422 1 91.56 131 LEU B O 1
ATOM 5479 N N . THR B 1 132 ? -12.188 -5.391 -30.312 1 88.75 132 THR B N 1
ATOM 5480 C CA . THR B 1 132 ? -12.789 -5.848 -31.562 1 88.75 132 THR B CA 1
ATOM 5481 C C . THR B 1 132 ? -11.852 -5.609 -32.719 1 88.75 132 THR B C 1
ATOM 5483 O O . THR B 1 132 ? -11.742 -6.445 -33.625 1 88.75 132 THR B O 1
ATOM 5486 N N . SER B 1 133 ? -11.234 -4.461 -32.719 1 85.62 133 SER B N 1
ATOM 5487 C CA . SER B 1 133 ? -10.32 -4.109 -33.812 1 85.62 133 SER B CA 1
ATOM 5488 C C . SER B 1 133 ? -9.148 -5.074 -33.875 1 85.62 133 SER B C 1
ATOM 5490 O O . SER B 1 133 ? -8.547 -5.254 -34.938 1 85.62 133 SER B O 1
ATOM 5492 N N . ARG B 1 134 ? -8.891 -5.762 -32.844 1 86.44 134 ARG B N 1
ATOM 5493 C CA . ARG B 1 134 ? -7.781 -6.711 -32.781 1 86.44 134 ARG B CA 1
ATOM 5494 C C . ARG B 1 134 ? -8.281 -8.141 -32.938 1 86.44 134 ARG B C 1
ATOM 5496 O O . ARG B 1 134 ? -7.523 -9.094 -32.719 1 86.44 134 ARG B O 1
ATOM 5503 N N . GLY B 1 135 ? -9.555 -8.242 -33.188 1 89.12 135 GLY B N 1
ATOM 5504 C CA . GLY B 1 135 ? -10.133 -9.547 -33.438 1 89.12 135 GLY B CA 1
ATOM 5505 C C . GLY B 1 135 ? -10.328 -10.375 -32.188 1 89.12 135 GLY B C 1
ATOM 5506 O O . GLY B 1 135 ? -10.375 -11.609 -32.25 1 89.12 135 GLY B O 1
ATOM 5507 N N . VAL B 1 136 ? -10.453 -9.742 -31.094 1 91.44 136 VAL B N 1
ATOM 5508 C CA . VAL B 1 136 ? -10.57 -10.445 -29.828 1 91.44 136 VAL B CA 1
ATOM 5509 C C . VAL B 1 136 ? -12.016 -10.891 -29.609 1 91.44 136 VAL B C 1
ATOM 5511 O O . VAL B 1 136 ? -12.938 -10.07 -29.688 1 91.44 136 VAL B O 1
ATOM 5514 N N . ASP B 1 137 ? -12.188 -12.172 -29.438 1 94.88 137 ASP B N 1
ATOM 5515 C CA . ASP B 1 137 ? -13.445 -12.695 -28.922 1 94.88 137 ASP B CA 1
ATOM 5516 C C . ASP B 1 137 ? -13.477 -12.648 -27.406 1 94.88 137 ASP B C 1
ATOM 5518 O O . ASP B 1 137 ? -13.07 -13.602 -26.734 1 94.88 137 ASP B O 1
ATOM 5522 N N . TRP B 1 138 ? -14.031 -11.586 -26.891 1 95.69 138 TRP B N 1
ATOM 5523 C CA . TRP B 1 138 ? -13.945 -11.367 -25.453 1 95.69 138 TRP B CA 1
ATOM 5524 C C . TRP B 1 138 ? -14.766 -12.398 -24.703 1 95.69 138 TRP B C 1
ATOM 5526 O O . TRP B 1 138 ? -14.453 -12.742 -23.562 1 95.69 138 TRP B O 1
ATOM 5536 N N . LYS B 1 139 ? -15.852 -12.961 -25.328 1 95.94 139 LYS B N 1
ATOM 5537 C CA . LYS B 1 139 ? -16.656 -13.992 -24.672 1 95.94 139 LYS B CA 1
ATOM 5538 C C . LYS B 1 139 ? -15.852 -15.281 -24.5 1 95.94 139 LYS B C 1
ATOM 5540 O O . LYS B 1 139 ? -15.969 -15.953 -23.469 1 95.94 139 LYS B O 1
ATOM 5545 N N . ALA B 1 140 ? -15.094 -15.617 -25.484 1 96 140 ALA B N 1
ATOM 5546 C CA . ALA B 1 140 ? -14.219 -16.781 -25.375 1 96 140 ALA B CA 1
ATOM 5547 C C . ALA B 1 140 ? -13.18 -16.594 -24.281 1 96 140 ALA B C 1
ATOM 5549 O O . ALA B 1 140 ? -12.867 -17.531 -23.547 1 96 140 ALA B O 1
ATOM 5550 N N . SER B 1 141 ? -12.672 -15.398 -24.219 1 96.69 141 SER B N 1
ATOM 5551 C CA . SER B 1 141 ? -11.703 -15.078 -23.172 1 96.69 141 SER B CA 1
ATOM 5552 C C . SER B 1 141 ? -12.312 -15.227 -21.781 1 96.69 141 SER B C 1
ATOM 5554 O O . SER B 1 141 ? -11.68 -15.766 -20.875 1 96.69 141 SER B O 1
ATOM 5556 N N . VAL B 1 142 ? -13.484 -14.742 -21.641 1 97.62 142 VAL B N 1
ATOM 5557 C CA . VAL B 1 142 ? -14.18 -14.797 -20.359 1 97.62 142 VAL B CA 1
ATOM 5558 C C . VAL B 1 142 ? -14.438 -16.25 -19.984 1 97.62 142 VAL B C 1
ATOM 5560 O O . VAL B 1 142 ? -14.219 -16.656 -18.828 1 97.62 142 VAL B O 1
ATOM 5563 N N . THR B 1 143 ? -14.82 -17 -20.922 1 96.69 143 THR B N 1
ATOM 5564 C CA . THR B 1 143 ? -15.078 -18.422 -20.672 1 96.69 143 THR B CA 1
ATOM 5565 C C . THR B 1 143 ? -13.805 -19.141 -20.25 1 96.69 143 THR B C 1
ATOM 5567 O O . THR B 1 143 ? -13.805 -19.906 -19.281 1 96.69 143 THR B O 1
ATOM 5570 N N . MET B 1 144 ? -12.797 -18.875 -20.906 1 95.5 144 MET B N 1
ATOM 5571 C CA . MET B 1 144 ? -11.508 -19.469 -20.578 1 95.5 144 MET B CA 1
ATOM 5572 C C . MET B 1 144 ? -11.047 -19.047 -19.188 1 95.5 144 MET B C 1
ATOM 5574 O O . MET B 1 144 ? -10.594 -19.875 -18.391 1 95.5 144 MET B O 1
ATOM 5578 N N . TYR B 1 145 ? -11.141 -17.812 -18.922 1 97 145 TYR B N 1
ATOM 5579 C CA . TYR B 1 145 ? -10.719 -17.266 -17.641 1 97 145 TYR B CA 1
ATOM 5580 C C . TYR B 1 145 ? -11.453 -17.938 -16.484 1 97 145 TYR B C 1
ATOM 5582 O O . TYR B 1 145 ? -10.828 -18.391 -15.531 1 97 145 TYR B O 1
ATOM 5590 N N . PHE B 1 146 ? -12.75 -18.031 -16.547 1 96.12 146 PHE B N 1
ATOM 5591 C CA . PHE B 1 146 ? -13.555 -18.578 -15.469 1 96.12 146 PHE B CA 1
ATOM 5592 C C . PHE B 1 146 ? -13.344 -20.094 -15.359 1 96.12 146 PHE B C 1
ATOM 5594 O O . PHE B 1 146 ? -13.555 -20.688 -14.297 1 96.12 146 PHE B O 1
ATOM 5601 N N . GLY B 1 147 ? -12.789 -20.688 -16.375 1 91.69 147 GLY B N 1
ATOM 5602 C CA . GLY B 1 147 ? -12.523 -22.109 -16.375 1 91.69 147 GLY B CA 1
ATOM 5603 C C . GLY B 1 147 ? -11.117 -22.469 -15.922 1 91.69 147 GLY B C 1
ATOM 5604 O O . GLY B 1 147 ? -10.805 -23.625 -15.68 1 91.69 147 GLY B O 1
ATOM 5605 N N . THR B 1 148 ? -10.289 -21.5 -15.75 1 92.62 148 THR B N 1
ATOM 5606 C CA . THR B 1 148 ? -8.891 -21.797 -15.438 1 92.62 148 THR B CA 1
ATOM 5607 C C . THR B 1 148 ? -8.414 -20.969 -14.25 1 92.62 148 THR B C 1
ATOM 5609 O O . THR B 1 148 ? -8.438 -21.422 -13.109 1 92.62 148 THR B O 1
ATOM 5612 N N . ILE B 1 149 ? -8.242 -19.641 -14.461 1 94.62 149 ILE B N 1
ATOM 5613 C CA . ILE B 1 149 ? -7.602 -18.781 -13.477 1 94.62 149 ILE B CA 1
ATOM 5614 C C . ILE B 1 149 ? -8.547 -18.547 -12.305 1 94.62 149 ILE B C 1
ATOM 5616 O O . ILE B 1 149 ? -8.148 -18.672 -11.141 1 94.62 149 ILE B O 1
ATOM 5620 N N . ASN B 1 150 ? -9.781 -18.25 -12.562 1 95.69 150 ASN B N 1
ATOM 5621 C CA . ASN B 1 150 ? -10.742 -17.875 -11.523 1 95.69 150 ASN B CA 1
ATOM 5622 C C . ASN B 1 150 ? -11.086 -19.062 -10.633 1 95.69 150 ASN B C 1
ATOM 5624 O O . ASN B 1 150 ? -11.688 -18.906 -9.57 1 95.69 150 ASN B O 1
ATOM 5628 N N . THR B 1 151 ? -10.594 -20.266 -10.984 1 90.69 151 THR B N 1
ATOM 5629 C CA . THR B 1 151 ? -10.906 -21.469 -10.219 1 90.69 151 THR B CA 1
ATOM 5630 C C . THR B 1 151 ? -10.023 -21.562 -8.977 1 90.69 151 THR B C 1
ATOM 5632 O O . THR B 1 151 ? -10.43 -22.125 -7.965 1 90.69 151 THR B O 1
ATOM 5635 N N . TRP B 1 152 ? -8.844 -21 -9.094 1 91.62 152 TRP B N 1
ATOM 5636 C CA . TRP B 1 152 ? -7.941 -21.078 -7.945 1 91.62 152 TRP B CA 1
ATOM 5637 C C . TRP B 1 152 ? -7.641 -19.688 -7.402 1 91.62 152 TRP B C 1
ATOM 5639 O O . TRP B 1 152 ? -7.062 -19.547 -6.32 1 91.62 152 TRP B O 1
ATOM 5649 N N . LEU B 1 153 ? -7.926 -18.703 -8.133 1 95.94 153 LEU B N 1
ATOM 5650 C CA . LEU B 1 153 ? -7.848 -17.297 -7.738 1 95.94 153 LEU B CA 1
ATOM 5651 C C . LEU B 1 153 ? -9.141 -16.562 -8.07 1 95.94 153 LEU B C 1
ATOM 5653 O O . LEU B 1 153 ? -9.234 -15.906 -9.109 1 95.94 153 LEU B O 1
ATOM 5657 N N . ALA B 1 154 ? -10.016 -16.609 -7.164 1 96.75 154 ALA B N 1
ATOM 5658 C CA . ALA B 1 154 ? -11.383 -16.156 -7.398 1 96.75 154 ALA B CA 1
ATOM 5659 C C . ALA B 1 154 ? -11.484 -14.633 -7.301 1 96.75 154 ALA B C 1
ATOM 5661 O O . ALA B 1 154 ? -12.086 -14.102 -6.359 1 96.75 154 ALA B O 1
ATOM 5662 N N . VAL B 1 155 ? -11.047 -13.969 -8.32 1 98.25 155 VAL B N 1
ATOM 5663 C CA . VAL B 1 155 ? -11 -12.508 -8.359 1 98.25 155 VAL B CA 1
ATOM 5664 C C . VAL B 1 155 ? -12.391 -11.953 -8.641 1 98.25 155 VAL B C 1
ATOM 5666 O O . VAL B 1 155 ? -12.758 -10.883 -8.141 1 98.25 155 VAL B O 1
ATOM 5669 N N . ILE B 1 156 ? -13.148 -12.625 -9.484 1 98.44 156 ILE B N 1
ATOM 5670 C CA . ILE B 1 156 ? -14.469 -12.172 -9.93 1 98.44 156 ILE B CA 1
ATOM 5671 C C . ILE B 1 156 ? -15.508 -13.25 -9.617 1 98.44 156 ILE B C 1
ATOM 5673 O O . ILE B 1 156 ? -15.336 -14.414 -9.984 1 98.44 156 ILE B O 1
ATOM 5677 N N . HIS B 1 157 ? -16.484 -12.805 -8.914 1 97.88 157 HIS B N 1
ATOM 5678 C CA . HIS B 1 157 ? -17.578 -13.742 -8.672 1 97.88 157 HIS B CA 1
ATOM 5679 C C . HIS B 1 157 ? -18.422 -13.953 -9.922 1 97.88 157 HIS B C 1
ATOM 5681 O O . HIS B 1 157 ? -18.922 -13 -10.508 1 97.88 157 HIS B O 1
ATOM 5687 N N . PRO B 1 158 ? -18.641 -15.172 -10.344 1 96.38 158 PRO B N 1
ATOM 5688 C CA . PRO B 1 158 ? -19.312 -15.445 -11.617 1 96.38 158 PRO B CA 1
ATOM 5689 C C . PRO B 1 158 ? -20.719 -14.859 -11.68 1 96.38 158 PRO B C 1
ATOM 5691 O O . PRO B 1 158 ? -21.125 -14.305 -12.711 1 96.38 158 PRO B O 1
ATOM 5694 N N . GLU B 1 159 ? -21.469 -14.945 -10.617 1 96.06 159 GLU B N 1
ATOM 5695 C CA . GLU B 1 159 ? -22.844 -14.43 -10.633 1 96.06 159 GLU B CA 1
ATOM 5696 C C . GLU B 1 159 ? -22.859 -12.906 -10.75 1 96.06 159 GLU B C 1
ATOM 5698 O O . GLU B 1 159 ? -23.719 -12.344 -11.43 1 96.06 159 GLU B O 1
ATOM 5703 N N . VAL B 1 160 ? -21.969 -12.336 -10.031 1 97.31 160 VAL B N 1
ATOM 5704 C CA . VAL B 1 160 ? -21.875 -10.883 -10.109 1 97.31 160 VAL B CA 1
ATOM 5705 C C . VAL B 1 160 ? -21.484 -10.469 -11.523 1 97.31 160 VAL B C 1
ATOM 5707 O O . VAL B 1 160 ? -22.031 -9.508 -12.07 1 97.31 160 VAL B O 1
ATOM 5710 N N . TRP B 1 161 ? -20.578 -11.172 -12.109 1 97.31 161 TRP B N 1
ATOM 5711 C CA . TRP B 1 161 ? -20.125 -10.914 -13.469 1 97.31 161 TRP B CA 1
ATOM 5712 C C . TRP B 1 161 ? -21.297 -11.008 -14.453 1 97.31 161 TRP B C 1
ATOM 5714 O O . TRP B 1 161 ? -21.484 -10.109 -15.281 1 97.31 161 TRP B O 1
ATOM 5724 N N . GLU B 1 162 ? -22.047 -12.016 -14.328 1 95.88 162 GLU B N 1
ATOM 5725 C CA . GLU B 1 162 ? -23.156 -12.242 -15.25 1 95.88 162 GLU B CA 1
ATOM 5726 C C . GLU B 1 162 ? -24.188 -11.133 -15.156 1 95.88 162 GLU B C 1
ATOM 5728 O O . GLU B 1 162 ? -24.703 -10.656 -16.172 1 95.88 162 GLU B O 1
ATOM 5733 N N . ARG B 1 163 ? -24.438 -10.742 -13.953 1 95 163 ARG B N 1
ATOM 5734 C CA . ARG B 1 163 ? -25.406 -9.672 -13.742 1 95 163 ARG B CA 1
ATOM 5735 C C . ARG B 1 163 ? -24.906 -8.367 -14.352 1 95 163 ARG B C 1
ATOM 5737 O O . ARG B 1 163 ? -25.672 -7.645 -15 1 95 163 ARG B O 1
ATOM 5744 N N . ARG B 1 164 ? -23.703 -8.148 -14.172 1 94.38 164 ARG B N 1
ATOM 5745 C CA . ARG B 1 164 ? -23.141 -6.891 -14.648 1 94.38 164 ARG B CA 1
ATOM 5746 C C . ARG B 1 164 ? -23.062 -6.875 -16.172 1 94.38 164 ARG B C 1
ATOM 5748 O O . ARG B 1 164 ? -23.328 -5.852 -16.812 1 94.38 164 ARG B O 1
ATOM 5755 N N . VAL B 1 165 ? -22.672 -7.945 -16.734 1 94.38 165 VAL B N 1
ATOM 5756 C CA . VAL B 1 165 ? -22.547 -8.047 -18.188 1 94.38 165 VAL B CA 1
ATOM 5757 C C . VAL B 1 165 ? -23.922 -7.871 -18.828 1 94.38 165 VAL B C 1
ATOM 5759 O O . VAL B 1 165 ? -24.062 -7.207 -19.859 1 94.38 165 VAL B O 1
ATOM 5762 N N . ALA B 1 166 ? -24.859 -8.469 -18.203 1 91.56 166 ALA B N 1
ATOM 5763 C CA . ALA B 1 166 ? -26.219 -8.359 -18.719 1 91.56 166 ALA B CA 1
ATOM 5764 C C . ALA B 1 166 ? -26.688 -6.902 -18.703 1 91.56 166 ALA B C 1
ATOM 5766 O O . ALA B 1 166 ? -27.406 -6.473 -19.625 1 91.56 166 ALA B O 1
ATOM 5767 N N . ALA B 1 167 ? -26.25 -6.152 -17.75 1 91 167 ALA B N 1
ATOM 5768 C CA . ALA B 1 167 ? -26.688 -4.766 -17.594 1 91 167 ALA B CA 1
ATOM 5769 C C . ALA B 1 167 ? -25.859 -3.834 -18.484 1 91 167 ALA B C 1
ATOM 5771 O O . ALA B 1 167 ? -26.359 -2.787 -18.922 1 91 167 ALA B O 1
ATOM 5772 N N . ALA B 1 168 ? -24.656 -4.137 -18.781 1 88.94 168 ALA B N 1
ATOM 5773 C CA . ALA B 1 168 ? -23.703 -3.207 -19.375 1 88.94 168 ALA B CA 1
ATOM 5774 C C . ALA B 1 168 ? -23.828 -3.182 -20.891 1 88.94 168 ALA B C 1
ATOM 5776 O O . ALA B 1 168 ? -23.312 -2.275 -21.547 1 88.94 168 ALA B O 1
ATOM 5777 N N . GLN B 1 169 ? -24.531 -4.016 -21.547 1 86 169 GLN B N 1
ATOM 5778 C CA . GLN B 1 169 ? -24.734 -4.051 -22.984 1 86 169 GLN B CA 1
ATOM 5779 C C . GLN B 1 169 ? -23.406 -3.918 -23.734 1 86 169 GLN B C 1
ATOM 5781 O O . GLN B 1 169 ? -23.266 -3.068 -24.609 1 86 169 GLN B O 1
ATOM 5786 N N . LEU B 1 170 ? -22.438 -4.656 -23.422 1 88.19 170 LEU B N 1
ATOM 5787 C CA . LEU B 1 170 ? -21.062 -4.543 -23.891 1 88.19 170 LEU B CA 1
ATOM 5788 C C . LEU B 1 170 ? -21 -4.656 -25.422 1 88.19 170 LEU B C 1
ATOM 5790 O O . LEU B 1 170 ? -20.062 -4.164 -26.031 1 88.19 170 LEU B O 1
ATOM 5794 N N . GLU B 1 171 ? -21.984 -5.18 -26.094 1 85.56 171 GLU B N 1
ATOM 5795 C CA . GLU B 1 171 ? -21.953 -5.406 -27.531 1 85.56 171 GLU B CA 1
ATOM 5796 C C . GLU B 1 171 ? -22.641 -4.27 -28.281 1 85.56 171 GLU B C 1
ATOM 5798 O O . GLU B 1 171 ? -22.375 -4.055 -29.469 1 85.56 171 GLU B O 1
ATOM 5803 N N . THR B 1 172 ? -23.484 -3.625 -27.625 1 86.5 172 THR B N 1
ATOM 5804 C CA . THR B 1 172 ? -24.281 -2.629 -28.328 1 86.5 172 THR B CA 1
ATOM 5805 C C . THR B 1 172 ? -23.875 -1.218 -27.922 1 86.5 172 THR B C 1
ATOM 5807 O O . THR B 1 172 ? -23.25 -0.493 -28.703 1 86.5 172 THR B O 1
ATOM 5810 N N . ASN B 1 173 ? -24.094 -0.883 -26.625 1 85.12 173 ASN B N 1
ATOM 5811 C CA . ASN B 1 173 ? -23.781 0.445 -26.109 1 85.12 173 ASN B CA 1
ATOM 5812 C C . ASN B 1 173 ? -23.125 0.371 -24.75 1 85.12 173 ASN B C 1
ATOM 5814 O O . ASN B 1 173 ? -23.703 0.773 -23.734 1 85.12 173 ASN B O 1
ATOM 5818 N N . PRO B 1 174 ? -21.859 0.001 -24.875 1 89.62 174 PRO B N 1
ATOM 5819 C CA . PRO B 1 174 ? -21.172 -0.163 -23.594 1 89.62 174 PRO B CA 1
ATOM 5820 C C . PRO B 1 174 ? -21.016 1.155 -22.844 1 89.62 174 PRO B C 1
ATOM 5822 O O . PRO B 1 174 ? -20.578 2.154 -23.422 1 89.62 174 PRO B O 1
ATOM 5825 N N . ASP B 1 175 ? -21.359 1.21 -21.594 1 89.25 175 ASP B N 1
ATOM 5826 C CA . ASP B 1 175 ? -21.281 2.443 -20.812 1 89.25 175 ASP B CA 1
ATOM 5827 C C . ASP B 1 175 ? -20.578 2.211 -19.484 1 89.25 175 ASP B C 1
ATOM 5829 O O . ASP B 1 175 ? -20.406 3.139 -18.688 1 89.25 175 ASP B O 1
ATOM 5833 N N . ASP B 1 176 ? -20.172 1.049 -19.266 1 94.19 176 ASP B N 1
ATOM 5834 C CA . ASP B 1 176 ? -19.469 0.707 -18.047 1 94.19 176 ASP B CA 1
ATOM 5835 C C . ASP B 1 176 ? -17.969 0.532 -18.297 1 94.19 176 ASP B C 1
ATOM 5837 O O . ASP B 1 176 ? -17.516 -0.57 -18.609 1 94.19 176 ASP B O 1
ATOM 5841 N N . VAL B 1 177 ? -17.234 1.579 -18.047 1 93.75 177 VAL B N 1
ATOM 5842 C CA . VAL B 1 177 ? -15.812 1.619 -18.391 1 93.75 177 VAL B CA 1
ATOM 5843 C C . VAL B 1 177 ? -15.047 0.608 -17.531 1 93.75 177 VAL B C 1
ATOM 5845 O O . VAL B 1 177 ? -14.125 -0.049 -18.016 1 93.75 177 VAL B O 1
ATOM 5848 N N . ASP B 1 178 ? -15.438 0.471 -16.328 1 95.75 178 ASP B N 1
ATOM 5849 C CA . ASP B 1 178 ? -14.742 -0.446 -15.43 1 95.75 178 ASP B CA 1
ATOM 5850 C C . ASP B 1 178 ? -14.945 -1.896 -15.859 1 95.75 178 ASP B C 1
ATOM 5852 O O . ASP B 1 178 ? -14.016 -2.705 -15.797 1 95.75 178 ASP B O 1
ATOM 5856 N N . LEU B 1 179 ? -16.094 -2.17 -16.281 1 96.69 179 LEU B N 1
ATOM 5857 C CA . LEU B 1 179 ? -16.344 -3.518 -16.781 1 96.69 179 LEU B CA 1
ATOM 5858 C C . LEU B 1 179 ? -15.57 -3.783 -18.062 1 96.69 179 LEU B C 1
ATOM 5860 O O . LEU B 1 179 ? -15.055 -4.883 -18.266 1 96.69 179 LEU B O 1
ATOM 5864 N N . ALA B 1 180 ? -15.586 -2.83 -18.953 1 96.31 180 ALA B N 1
ATOM 5865 C CA . ALA B 1 180 ? -14.82 -2.969 -20.188 1 96.31 180 ALA B CA 1
ATOM 5866 C C . ALA B 1 180 ? -13.344 -3.207 -19.891 1 96.31 180 ALA B C 1
ATOM 5868 O O . ALA B 1 180 ? -12.695 -4.031 -20.531 1 96.31 180 ALA B O 1
ATOM 5869 N N . LEU B 1 181 ? -12.789 -2.443 -18.953 1 97.06 181 LEU B N 1
ATOM 5870 C CA . LEU B 1 181 ? -11.406 -2.648 -18.516 1 97.06 181 LEU B CA 1
ATOM 5871 C C . LEU B 1 181 ? -11.203 -4.066 -18 1 97.06 181 LEU B C 1
ATOM 5873 O O . LEU B 1 181 ? -10.18 -4.695 -18.266 1 97.06 181 LEU B O 1
ATOM 5877 N N . MET B 1 182 ? -12.188 -4.602 -17.281 1 98.06 182 MET B N 1
ATOM 5878 C CA . MET B 1 182 ? -12.109 -5.965 -16.766 1 98.06 182 MET B CA 1
ATOM 5879 C C . MET B 1 182 ? -12.031 -6.977 -17.906 1 98.06 182 MET B C 1
ATOM 5881 O O . MET B 1 182 ? -11.273 -7.945 -17.828 1 98.06 182 MET B O 1
ATOM 5885 N N . VAL B 1 183 ? -12.82 -6.73 -18.891 1 98 183 VAL B N 1
ATOM 5886 C CA . VAL B 1 183 ? -12.789 -7.617 -20.047 1 98 183 VAL B CA 1
ATOM 5887 C C . VAL B 1 183 ? -11.391 -7.621 -20.672 1 98 183 VAL B C 1
ATOM 5889 O O . VAL B 1 183 ? -10.859 -8.68 -21.016 1 98 183 VAL B O 1
ATOM 5892 N N . LEU B 1 184 ? -10.82 -6.473 -20.828 1 97.75 184 LEU B N 1
ATOM 5893 C CA . LEU B 1 184 ? -9.477 -6.344 -21.375 1 97.75 184 LEU B CA 1
ATOM 5894 C C . LEU B 1 184 ? -8.461 -7.078 -20.5 1 97.75 184 LEU B C 1
ATOM 5896 O O . LEU B 1 184 ? -7.605 -7.797 -21 1 97.75 184 LEU B O 1
ATOM 5900 N N . CYS B 1 185 ? -8.523 -6.934 -19.172 1 98.5 185 CYS B N 1
ATOM 5901 C CA . CYS B 1 185 ? -7.605 -7.578 -18.25 1 98.5 185 CYS B CA 1
ATOM 5902 C C . CYS B 1 185 ? -7.766 -9.094 -18.281 1 98.5 185 CYS B C 1
ATOM 5904 O O . CYS B 1 185 ? -6.781 -9.828 -18.203 1 98.5 185 CYS B O 1
ATOM 5906 N N . ILE B 1 186 ? -9.008 -9.516 -18.344 1 98.44 186 ILE B N 1
ATOM 5907 C CA . ILE B 1 186 ? -9.273 -10.945 -18.469 1 98.44 186 ILE B CA 1
ATOM 5908 C C . ILE B 1 186 ? -8.602 -11.492 -19.719 1 98.44 186 ILE B C 1
ATOM 5910 O O . ILE B 1 186 ? -7.941 -12.531 -19.672 1 98.44 186 ILE B O 1
ATOM 5914 N N . HIS B 1 187 ? -8.758 -10.797 -20.781 1 97.81 187 HIS B N 1
ATOM 5915 C CA . HIS B 1 187 ? -8.172 -11.234 -22.031 1 97.81 187 HIS B CA 1
ATOM 5916 C C . HIS B 1 187 ? -6.652 -11.336 -21.922 1 97.81 187 HIS B C 1
ATOM 5918 O O . HIS B 1 187 ? -6.047 -12.266 -22.469 1 97.81 187 HIS B O 1
ATOM 5924 N N . LEU B 1 188 ? -6.02 -10.438 -21.266 1 97.31 188 LEU B N 1
ATOM 5925 C CA . LEU B 1 188 ? -4.57 -10.453 -21.094 1 97.31 188 LEU B CA 1
ATOM 5926 C C . LEU B 1 188 ? -4.102 -11.781 -20.516 1 97.31 188 LEU B C 1
ATOM 5928 O O . LEU B 1 188 ? -3.035 -12.281 -20.875 1 97.31 188 LEU B O 1
ATOM 5932 N N . LEU B 1 189 ? -4.906 -12.359 -19.656 1 97.5 189 LEU B N 1
ATOM 5933 C CA . LEU B 1 189 ? -4.496 -13.578 -18.953 1 97.5 189 LEU B CA 1
ATOM 5934 C C . LEU B 1 189 ? -4.809 -14.812 -19.797 1 97.5 189 LEU B C 1
ATOM 5936 O O . LEU B 1 189 ? -4.434 -15.93 -19.422 1 97.5 189 LEU B O 1
ATOM 5940 N N . THR B 1 190 ? -5.453 -14.594 -20.906 1 95.25 190 THR B N 1
ATOM 5941 C CA . THR B 1 190 ? -5.82 -15.742 -21.734 1 95.25 190 THR B CA 1
ATOM 5942 C C . THR B 1 190 ? -5.035 -15.742 -23.047 1 95.25 190 THR B C 1
ATOM 5944 O O . THR B 1 190 ? -5.133 -16.688 -23.828 1 95.25 190 THR B O 1
ATOM 5947 N N . ILE B 1 191 ? -4.234 -14.727 -23.234 1 91.62 191 ILE B N 1
ATOM 5948 C CA . ILE B 1 191 ? -3.418 -14.672 -24.438 1 91.62 191 ILE B CA 1
ATOM 5949 C C . ILE B 1 191 ? -2.209 -15.594 -24.281 1 91.62 191 ILE B C 1
ATOM 5951 O O . ILE B 1 191 ? -1.691 -15.766 -23.172 1 91.62 191 ILE B O 1
ATOM 5955 N N . TRP B 1 192 ? -1.861 -16.156 -25.328 1 89.5 192 TRP B N 1
ATOM 5956 C CA . TRP B 1 192 ? -0.665 -16.984 -25.375 1 89.5 192 TRP B CA 1
ATOM 5957 C C . TRP B 1 192 ? 0.587 -16.141 -25.547 1 89.5 192 TRP B C 1
ATOM 5959 O O . TRP B 1 192 ? 0.519 -15.016 -26.062 1 89.5 192 TRP B O 1
ATOM 5969 N N . ASN B 1 193 ? 1.613 -16.688 -25.109 1 84.62 193 ASN B N 1
ATOM 5970 C CA . ASN B 1 193 ? 2.895 -16.016 -25.312 1 84.62 193 ASN B CA 1
ATOM 5971 C C . ASN B 1 193 ? 3.201 -15.812 -26.797 1 84.62 193 ASN B C 1
ATOM 5973 O O . ASN B 1 193 ? 3.213 -16.781 -27.562 1 84.62 193 ASN B O 1
ATOM 5977 N N . CYS B 1 194 ? 3.467 -14.586 -27.125 1 79.56 194 CYS B N 1
ATOM 5978 C CA . CYS B 1 194 ? 3.609 -14.266 -28.531 1 79.56 194 CYS B CA 1
ATOM 5979 C C . CYS B 1 194 ? 5.016 -14.586 -29.031 1 79.56 194 CYS B C 1
ATOM 5981 O O . CYS B 1 194 ? 5.242 -14.711 -30.234 1 79.56 194 CYS B O 1
ATOM 5983 N N . ASP B 1 195 ? 5.953 -14.617 -28.094 1 79.94 195 ASP B N 1
ATOM 5984 C CA . ASP B 1 195 ? 7.348 -14.922 -28.406 1 79.94 195 ASP B CA 1
ATOM 5985 C C . ASP B 1 195 ? 8 -15.719 -27.281 1 79.94 195 ASP B C 1
ATOM 5987 O O . ASP B 1 195 ? 8.5 -15.141 -26.312 1 79.94 195 ASP B O 1
ATOM 5991 N N . GLU B 1 196 ? 8.148 -16.953 -27.562 1 80.12 196 GLU B N 1
ATOM 5992 C CA . GLU B 1 196 ? 8.656 -17.828 -26.516 1 80.12 196 GLU B CA 1
ATOM 5993 C C . GLU B 1 196 ? 10.141 -17.578 -26.266 1 80.12 196 GLU B C 1
ATOM 5995 O O . GLU B 1 196 ? 10.672 -18 -25.234 1 80.12 196 GLU B O 1
ATOM 6000 N N . PHE B 1 197 ? 10.719 -16.797 -27.125 1 74.62 197 PHE B N 1
ATOM 6001 C CA . PHE B 1 197 ? 12.164 -16.641 -27 1 74.62 197 PHE B CA 1
ATOM 6002 C C . PHE B 1 197 ? 12.5 -15.242 -26.484 1 74.62 197 PHE B C 1
ATOM 6004 O O . PHE B 1 197 ? 13.672 -14.945 -26.219 1 74.62 197 PHE B O 1
ATOM 6011 N N . SER B 1 198 ? 11.531 -14.445 -26.328 1 81.62 198 SER B N 1
ATOM 6012 C CA . SER B 1 198 ? 11.75 -13.109 -25.797 1 81.62 198 SER B CA 1
ATOM 6013 C C . SER B 1 198 ? 11.234 -13 -24.359 1 81.62 198 SER B C 1
ATOM 6015 O O . SER B 1 198 ? 10.047 -13.219 -24.109 1 81.62 198 SER B O 1
ATOM 6017 N N . PRO B 1 199 ? 12.078 -12.609 -23.516 1 78 199 PRO B N 1
ATOM 6018 C CA . PRO B 1 199 ? 11.633 -12.469 -22.125 1 78 199 PRO B CA 1
ATOM 6019 C C . PRO B 1 199 ? 10.812 -11.203 -21.891 1 78 199 PRO B C 1
ATOM 6021 O O . PRO B 1 199 ? 10.164 -11.055 -20.844 1 78 199 PRO B O 1
ATOM 6024 N N . THR B 1 200 ? 10.789 -10.32 -22.875 1 84.44 200 THR B N 1
ATOM 6025 C CA . THR B 1 200 ? 10.18 -9.016 -22.609 1 84.44 200 THR B CA 1
ATOM 6026 C C . THR B 1 200 ? 9.016 -8.766 -23.562 1 84.44 200 THR B C 1
ATOM 6028 O O . THR B 1 200 ? 8.227 -7.84 -23.359 1 84.44 200 THR B O 1
ATOM 6031 N N . ALA B 1 201 ? 8.844 -9.578 -24.5 1 85.88 201 ALA B N 1
ATOM 6032 C CA . ALA B 1 201 ? 7.883 -9.328 -25.562 1 85.88 201 ALA B CA 1
ATOM 6033 C C . ALA B 1 201 ? 6.484 -9.109 -25 1 85.88 201 ALA B C 1
ATOM 6035 O O . ALA B 1 201 ? 5.773 -8.195 -25.422 1 85.88 201 ALA B O 1
ATOM 6036 N N . MET B 1 202 ? 6.125 -9.867 -24.062 1 91.44 202 MET B N 1
ATOM 6037 C CA . MET B 1 202 ? 4.77 -9.812 -23.531 1 91.44 202 MET B CA 1
ATOM 6038 C C . MET B 1 202 ? 4.578 -8.57 -22.672 1 91.44 202 MET B C 1
ATOM 6040 O O . MET B 1 202 ? 3.471 -8.031 -22.578 1 91.44 202 MET B O 1
ATOM 6044 N N . LEU B 1 203 ? 5.645 -8.062 -22.094 1 91.88 203 LEU B N 1
ATOM 6045 C CA . LEU B 1 203 ? 5.566 -6.871 -21.266 1 91.88 203 LEU B CA 1
ATOM 6046 C C . LEU B 1 203 ? 5.508 -5.609 -22.109 1 91.88 203 LEU B C 1
ATOM 6048 O O . LEU B 1 203 ? 5.16 -4.535 -21.625 1 91.88 203 LEU B O 1
ATOM 6052 N N . GLU B 1 204 ? 5.82 -5.801 -23.375 1 87.38 204 GLU B N 1
ATOM 6053 C CA . GLU B 1 204 ? 5.711 -4.703 -24.344 1 87.38 204 GLU B CA 1
ATOM 6054 C C . GLU B 1 204 ? 4.449 -4.832 -25.188 1 87.38 204 GLU B C 1
ATOM 6056 O O . GLU B 1 204 ? 4.184 -3.998 -26.047 1 87.38 204 GLU B O 1
ATOM 6061 N N . HIS B 1 205 ? 3.666 -5.828 -24.859 1 90.19 205 HIS B N 1
ATOM 6062 C CA . HIS B 1 205 ? 2.439 -6.062 -25.609 1 90.19 205 HIS B CA 1
ATOM 6063 C C . HIS B 1 205 ? 1.504 -4.863 -25.531 1 90.19 205 HIS B C 1
ATOM 6065 O O . HIS B 1 205 ? 1.234 -4.352 -24.438 1 90.19 205 HIS B O 1
ATOM 6071 N N . PRO B 1 206 ? 0.935 -4.383 -26.609 1 86.75 206 PRO B N 1
ATOM 6072 C CA . PRO B 1 206 ? 0.143 -3.152 -26.625 1 86.75 206 PRO B CA 1
ATOM 6073 C C . PRO B 1 206 ? -1.108 -3.24 -25.75 1 86.75 206 PRO B C 1
ATOM 6075 O O . PRO B 1 206 ? -1.5 -2.25 -25.125 1 86.75 206 PRO B O 1
ATOM 6078 N N . LEU B 1 207 ? -1.72 -4.344 -25.719 1 90.62 207 LEU B N 1
ATOM 6079 C CA . LEU B 1 207 ? -2.932 -4.48 -24.906 1 90.62 207 LEU B CA 1
ATOM 6080 C C . LEU B 1 207 ? -2.615 -4.371 -23.422 1 90.62 207 LEU B C 1
ATOM 6082 O O . LEU B 1 207 ? -3.408 -3.826 -22.656 1 90.62 207 LEU B O 1
ATOM 6086 N N . TYR B 1 208 ? -1.426 -4.938 -23.062 1 94.19 208 TYR B N 1
ATOM 6087 C CA . TYR B 1 208 ? -0.996 -4.789 -21.672 1 94.19 208 TYR B CA 1
ATOM 6088 C C . TYR B 1 208 ? -0.717 -3.328 -21.344 1 94.19 208 TYR B C 1
ATOM 6090 O O . TYR B 1 208 ? -1.166 -2.822 -20.312 1 94.19 208 TYR B O 1
ATOM 6098 N N . GLN B 1 209 ? -0.06 -2.691 -22.219 1 91.12 209 GLN B N 1
ATOM 6099 C CA . GLN B 1 209 ? 0.26 -1.28 -22.031 1 91.12 209 GLN B CA 1
ATOM 6100 C C . GLN B 1 209 ? -1.007 -0.44 -21.891 1 91.12 209 GLN B C 1
ATOM 6102 O O . GLN B 1 209 ? -1.103 0.42 -21.016 1 91.12 209 GLN B O 1
ATOM 6107 N N . SER B 1 210 ? -1.949 -0.707 -22.703 1 90.19 210 SER B N 1
ATOM 6108 C CA . SER B 1 210 ? -3.215 0.02 -22.672 1 90.19 210 SER B CA 1
ATOM 6109 C C . SER B 1 210 ? -3.982 -0.264 -21.375 1 90.19 210 SER B C 1
ATOM 6111 O O . SER B 1 210 ? -4.48 0.659 -20.734 1 90.19 210 SER B O 1
ATOM 6113 N N . ALA B 1 211 ? -4.086 -1.537 -21.031 1 95.25 211 ALA B N 1
ATOM 6114 C CA . ALA B 1 211 ? -4.812 -1.917 -19.828 1 95.25 211 ALA B CA 1
ATOM 6115 C C . ALA B 1 211 ? -4.215 -1.239 -18.594 1 95.25 211 ALA B C 1
ATOM 6117 O O . ALA B 1 211 ? -4.949 -0.691 -17.766 1 95.25 211 ALA B O 1
ATOM 6118 N N . LYS B 1 212 ? -2.922 -1.312 -18.5 1 95.31 212 LYS B N 1
ATOM 6119 C CA . LYS B 1 212 ? -2.244 -0.729 -17.344 1 95.31 212 LYS B CA 1
ATOM 6120 C C . LYS B 1 212 ? -2.439 0.784 -17.297 1 95.31 212 LYS B C 1
ATOM 6122 O O . LYS B 1 212 ? -2.695 1.35 -16.234 1 95.31 212 LYS B O 1
ATOM 6127 N N . ARG B 1 213 ? -2.383 1.445 -18.391 1 91.38 213 ARG B N 1
ATOM 6128 C CA . ARG B 1 213 ? -2.564 2.893 -18.453 1 91.38 213 ARG B CA 1
ATOM 6129 C C . ARG B 1 213 ? -3.996 3.279 -18.094 1 91.38 213 ARG B C 1
ATOM 6131 O O . ARG B 1 213 ? -4.215 4.234 -17.344 1 91.38 213 ARG B O 1
ATOM 6138 N N . ILE B 1 214 ? -4.969 2.602 -18.641 1 92.88 214 ILE B N 1
ATOM 6139 C CA . ILE B 1 214 ? -6.359 2.881 -18.297 1 92.88 214 ILE B CA 1
ATOM 6140 C C . ILE B 1 214 ? -6.582 2.68 -16.812 1 92.88 214 ILE B C 1
ATOM 6142 O O . ILE B 1 214 ? -7.207 3.514 -16.141 1 92.88 214 ILE B O 1
ATOM 6146 N N . TRP B 1 215 ? -6.004 1.594 -16.328 1 96.19 215 TRP B N 1
ATOM 6147 C CA . TRP B 1 215 ? -6.188 1.257 -14.922 1 96.19 215 TRP B CA 1
ATOM 6148 C C . TRP B 1 215 ? -5.609 2.344 -14.016 1 96.19 215 TRP B C 1
ATOM 6150 O O . TRP B 1 215 ? -6.262 2.781 -13.07 1 96.19 215 TRP B O 1
ATOM 6160 N N . ILE B 1 216 ? -4.391 2.787 -14.305 1 94.5 216 ILE B N 1
ATOM 6161 C CA . ILE B 1 216 ? -3.734 3.746 -13.422 1 94.5 216 ILE B CA 1
ATOM 6162 C C . ILE B 1 216 ? -4.465 5.086 -13.484 1 94.5 216 ILE B C 1
ATOM 6164 O O . ILE B 1 216 ? -4.566 5.789 -12.477 1 94.5 216 ILE B O 1
ATOM 6168 N N . LEU B 1 217 ? -4.988 5.422 -14.562 1 91.06 217 LEU B N 1
ATOM 6169 C CA . LEU B 1 217 ? -5.73 6.672 -14.695 1 91.06 217 LEU B CA 1
ATOM 6170 C C . LEU B 1 217 ? -7.07 6.586 -13.977 1 91.06 217 LEU B C 1
ATOM 6172 O O . LEU B 1 217 ? -7.457 7.512 -13.25 1 91.06 217 LEU B O 1
ATOM 6176 N N . ARG B 1 218 ? -7.75 5.488 -14.133 1 92.62 218 ARG B N 1
ATOM 6177 C CA . ARG B 1 218 ? -9.062 5.316 -13.508 1 92.62 218 ARG B CA 1
ATOM 6178 C C . ARG B 1 218 ? -8.953 5.352 -11.992 1 92.62 218 ARG B C 1
ATOM 6180 O O . ARG B 1 218 ? -9.734 6.035 -11.32 1 92.62 218 ARG B O 1
ATOM 6187 N N . LYS B 1 219 ? -8 4.668 -11.484 1 93.75 219 LYS B N 1
ATOM 6188 C CA . LYS B 1 219 ? -7.887 4.602 -10.023 1 93.75 219 LYS B CA 1
ATOM 6189 C C . LYS B 1 219 ? -7.457 5.945 -9.445 1 93.75 219 LYS B C 1
ATOM 6191 O O . LYS B 1 219 ? -7.758 6.258 -8.297 1 93.75 219 LYS B O 1
ATOM 6196 N N . ALA B 1 220 ? -6.73 6.691 -10.227 1 91.88 220 ALA B N 1
ATOM 6197 C CA . ALA B 1 220 ? -6.195 7.953 -9.727 1 91.88 220 ALA B CA 1
ATOM 6198 C C . ALA B 1 220 ? -7.27 9.039 -9.719 1 91.88 220 ALA B C 1
ATOM 6200 O O . ALA B 1 220 ? -7.25 9.93 -8.867 1 91.88 220 ALA B O 1
ATOM 6201 N N . PHE B 1 221 ? -8.242 8.961 -10.609 1 89.12 221 PHE B N 1
ATOM 6202 C CA . PHE B 1 221 ? -9.086 10.133 -10.797 1 89.12 221 PHE B CA 1
ATOM 6203 C C . PHE B 1 221 ? -10.555 9.781 -10.586 1 89.12 221 PHE B C 1
ATOM 6205 O O . PHE B 1 221 ? -11.43 10.648 -10.703 1 89.12 221 PHE B O 1
ATOM 6212 N N . SER B 1 222 ? -10.828 8.555 -10.289 1 89.69 222 SER B N 1
ATOM 6213 C CA . SER B 1 222 ? -12.188 8.164 -9.93 1 89.69 222 SER B CA 1
ATOM 6214 C C . SER B 1 222 ? -12.25 7.641 -8.5 1 89.69 222 SER B C 1
ATOM 6216 O O . SER B 1 222 ? -11.211 7.398 -7.875 1 89.69 222 SER B O 1
ATOM 6218 N N . LYS B 1 223 ? -13.445 7.625 -8.055 1 91.25 223 LYS B N 1
ATOM 6219 C CA . LYS B 1 223 ? -13.625 7.008 -6.746 1 91.25 223 LYS B CA 1
ATOM 6220 C C . LYS B 1 223 ? -13.195 5.543 -6.762 1 91.25 223 LYS B C 1
ATOM 6222 O O . LYS B 1 223 ? -13.406 4.84 -7.754 1 91.25 223 LYS B O 1
ATOM 6227 N N . ALA B 1 224 ? -12.633 5.129 -5.68 1 93 224 ALA B N 1
ATOM 6228 C CA . ALA B 1 224 ? -12.188 3.746 -5.559 1 93 224 ALA B CA 1
ATOM 6229 C C . ALA B 1 224 ? -13.344 2.771 -5.719 1 93 224 ALA B C 1
ATOM 6231 O O . ALA B 1 224 ? -14.43 2.984 -5.16 1 93 224 ALA B O 1
ATOM 6232 N N . LYS B 1 225 ? -13.125 1.818 -6.5 1 95.94 225 LYS B N 1
ATOM 6233 C CA . LYS B 1 225 ? -14.125 0.781 -6.758 1 95.94 225 LYS B CA 1
ATOM 6234 C C . LYS B 1 225 ? -13.508 -0.611 -6.652 1 95.94 225 LYS B C 1
ATOM 6236 O O . LYS B 1 225 ? -12.289 -0.768 -6.781 1 95.94 225 LYS B O 1
ATOM 6241 N N . ILE B 1 226 ? -14.328 -1.578 -6.496 1 97.38 226 ILE B N 1
ATOM 6242 C CA . ILE B 1 226 ? -13.883 -2.961 -6.359 1 97.38 226 ILE B CA 1
ATOM 6243 C C . ILE B 1 226 ? -13.188 -3.406 -7.645 1 97.38 226 ILE B C 1
ATOM 6245 O O . ILE B 1 226 ? -12.234 -4.188 -7.602 1 97.38 226 ILE B O 1
ATOM 6249 N N . GLU B 1 227 ? -13.641 -2.877 -8.758 1 97.75 227 GLU B N 1
ATOM 6250 C CA . GLU B 1 227 ? -13.078 -3.238 -10.055 1 97.75 227 GLU B CA 1
ATOM 6251 C C . GLU B 1 227 ? -11.633 -2.773 -10.18 1 97.75 227 GLU B C 1
ATOM 6253 O O . GLU B 1 227 ? -10.844 -3.373 -10.914 1 97.75 227 GLU B O 1
ATOM 6258 N N . HIS B 1 228 ? -11.297 -1.723 -9.469 1 97.81 228 HIS B N 1
ATOM 6259 C CA . HIS B 1 228 ? -9.914 -1.261 -9.492 1 97.81 228 HIS B CA 1
ATOM 6260 C C . HIS B 1 228 ? -8.984 -2.283 -8.852 1 97.81 228 HIS B C 1
ATOM 6262 O O . HIS B 1 228 ? -7.848 -2.459 -9.289 1 97.81 228 HIS B O 1
ATOM 6268 N N . ILE B 1 229 ? -9.484 -2.922 -7.809 1 98.38 229 ILE B N 1
ATOM 6269 C CA . ILE B 1 229 ? -8.703 -3.973 -7.168 1 98.38 229 ILE B CA 1
ATOM 6270 C C . ILE B 1 229 ? -8.594 -5.18 -8.102 1 98.38 229 ILE B C 1
ATOM 6272 O O . ILE B 1 229 ? -7.508 -5.715 -8.312 1 98.38 229 ILE B O 1
ATOM 6276 N N . GLN B 1 230 ? -9.727 -5.52 -8.625 1 98.75 230 GLN B N 1
ATOM 6277 C CA . GLN B 1 230 ? -9.781 -6.688 -9.5 1 98.75 230 GLN B CA 1
ATOM 6278 C C . GLN B 1 230 ? -8.867 -6.516 -10.703 1 98.75 230 GLN B C 1
ATOM 6280 O O . GLN B 1 230 ? -8.07 -7.402 -11.016 1 98.75 230 GLN B O 1
ATOM 6285 N N . ALA B 1 231 ? -8.969 -5.414 -11.336 1 98.62 231 ALA B N 1
ATOM 6286 C CA . ALA B 1 231 ? -8.117 -5.148 -12.492 1 98.62 231 ALA B CA 1
ATOM 6287 C C . ALA B 1 231 ? -6.645 -5.141 -12.094 1 98.62 231 ALA B C 1
ATOM 6289 O O . ALA B 1 231 ? -5.801 -5.707 -12.797 1 98.62 231 ALA B O 1
ATOM 6290 N N . GLY B 1 232 ? -6.348 -4.488 -10.969 1 98.5 232 GLY B N 1
ATOM 6291 C CA . GLY B 1 232 ? -4.977 -4.465 -10.492 1 98.5 232 GLY B CA 1
ATOM 6292 C C . GLY B 1 232 ? -4.406 -5.848 -10.242 1 98.5 232 GLY B C 1
ATOM 6293 O O . GLY B 1 232 ? -3.25 -6.117 -10.578 1 98.5 232 GLY B O 1
ATOM 6294 N N . VAL B 1 233 ? -5.164 -6.715 -9.727 1 98.69 233 VAL B N 1
ATOM 6295 C CA . VAL B 1 233 ? -4.746 -8.086 -9.453 1 98.69 233 VAL B CA 1
ATOM 6296 C C . VAL B 1 233 ? -4.484 -8.812 -10.773 1 98.69 233 VAL B C 1
ATOM 6298 O O . VAL B 1 233 ? -3.471 -9.5 -10.922 1 98.69 233 VAL B O 1
ATOM 6301 N N . LEU B 1 234 ? -5.387 -8.656 -11.68 1 98.81 234 LEU B N 1
ATOM 6302 C CA . LEU B 1 234 ? -5.238 -9.344 -12.953 1 98.81 234 LEU B CA 1
ATOM 6303 C C . LEU B 1 234 ? -4.012 -8.836 -13.703 1 98.81 234 LEU B C 1
ATOM 6305 O O . LEU B 1 234 ? -3.266 -9.625 -14.289 1 98.81 234 LEU B O 1
ATOM 6309 N N . ILE B 1 235 ? -3.77 -7.555 -13.656 1 98.5 235 ILE B N 1
ATOM 6310 C CA . ILE B 1 235 ? -2.594 -6.969 -14.289 1 98.5 235 ILE B CA 1
ATOM 6311 C C . ILE B 1 235 ? -1.329 -7.473 -13.602 1 98.5 235 ILE B C 1
ATOM 6313 O O . ILE B 1 235 ? -0.352 -7.828 -14.266 1 98.5 235 ILE B O 1
ATOM 6317 N N . SER B 1 236 ? -1.367 -7.512 -12.32 1 98.06 236 SER B N 1
ATOM 6318 C CA . SER B 1 236 ? -0.219 -8 -11.57 1 98.06 236 SER B CA 1
ATOM 6319 C C . SER B 1 236 ? 0.072 -9.461 -11.891 1 98.06 236 SER B C 1
ATOM 6321 O O . SER B 1 236 ? 1.233 -9.867 -11.977 1 98.06 236 SER B O 1
ATOM 6323 N N . LEU B 1 237 ? -0.973 -10.242 -12.031 1 98 237 LEU B N 1
ATOM 6324 C CA . LEU B 1 237 ? -0.81 -11.648 -12.383 1 98 237 LEU B CA 1
ATOM 6325 C C . LEU B 1 237 ? -0.18 -11.789 -13.758 1 98 237 LEU B C 1
ATOM 6327 O O . LEU B 1 237 ? 0.652 -12.68 -13.977 1 98 237 LEU B O 1
ATOM 6331 N N . TYR B 1 238 ? -0.63 -10.969 -14.711 1 97.88 238 TYR B N 1
ATOM 6332 C CA . TYR B 1 238 ? -0.013 -10.93 -16.031 1 97.88 238 TYR B CA 1
ATOM 6333 C C . TYR B 1 238 ? 1.475 -10.617 -15.93 1 97.88 238 TYR B C 1
ATOM 6335 O O . TYR B 1 238 ? 2.297 -11.258 -16.594 1 97.88 238 TYR B O 1
ATOM 6343 N N . GLU B 1 239 ? 1.837 -9.648 -15.117 1 97.19 239 GLU B N 1
ATOM 6344 C CA . GLU B 1 239 ? 3.227 -9.242 -14.922 1 97.19 239 GLU B CA 1
ATOM 6345 C C . GLU B 1 239 ? 4.055 -10.375 -14.32 1 97.19 239 GLU B C 1
ATOM 6347 O O . GLU B 1 239 ? 5.195 -10.594 -14.727 1 97.19 239 GLU B O 1
ATOM 6352 N N . LEU B 1 240 ? 3.451 -11.062 -13.406 1 96.38 240 LEU B N 1
ATOM 6353 C CA . LEU B 1 240 ? 4.098 -12.234 -12.82 1 96.38 240 LEU B CA 1
ATOM 6354 C C . LEU B 1 240 ? 4.34 -13.297 -13.883 1 96.38 240 LEU B C 1
ATOM 6356 O O . LEU B 1 240 ? 5.453 -13.82 -14.008 1 96.38 240 LEU B O 1
ATOM 6360 N N . GLY B 1 241 ? 3.311 -13.586 -14.602 1 96.5 241 GLY B N 1
ATOM 6361 C CA . GLY B 1 241 ? 3.379 -14.656 -15.586 1 96.5 241 GLY B CA 1
ATOM 6362 C C . GLY B 1 241 ? 4.363 -14.375 -16.703 1 96.5 241 GLY B C 1
ATOM 6363 O O . GLY B 1 241 ? 4.859 -15.297 -17.359 1 96.5 241 GLY B O 1
ATOM 6364 N N . HIS B 1 242 ? 4.684 -13.125 -16.781 1 95.69 242 HIS B N 1
ATOM 6365 C CA . HIS B 1 242 ? 5.555 -12.812 -17.922 1 95.69 242 HIS B CA 1
ATOM 6366 C C . HIS B 1 242 ? 6.879 -12.219 -17.438 1 95.69 242 HIS B C 1
ATOM 6368 O O . HIS B 1 242 ? 7.625 -11.648 -18.234 1 95.69 242 HIS B O 1
ATOM 6374 N N . GLY B 1 243 ? 7.133 -12.328 -16.234 1 92.25 243 GLY B N 1
ATOM 6375 C CA . GLY B 1 243 ? 8.516 -12.312 -15.766 1 92.25 243 GLY B CA 1
ATOM 6376 C C . GLY B 1 243 ? 8.922 -10.984 -15.156 1 92.25 243 GLY B C 1
ATOM 6377 O O . GLY B 1 243 ? 10.109 -10.719 -14.961 1 92.25 243 GLY B O 1
ATOM 6378 N N . ASN B 1 244 ? 8.078 -10.086 -14.883 1 93.25 244 ASN B N 1
ATOM 6379 C CA . ASN B 1 244 ? 8.414 -8.859 -14.172 1 93.25 244 ASN B CA 1
ATOM 6380 C C . ASN B 1 244 ? 7.855 -8.859 -12.75 1 93.25 244 ASN B C 1
ATOM 6382 O O . ASN B 1 244 ? 6.879 -8.172 -12.461 1 93.25 244 ASN B O 1
ATOM 6386 N N . ILE B 1 245 ? 8.578 -9.508 -11.898 1 91.88 245 ILE B N 1
ATOM 6387 C CA . ILE B 1 245 ? 8.102 -9.766 -10.547 1 91.88 245 ILE B CA 1
ATOM 6388 C C . ILE B 1 245 ? 8.102 -8.469 -9.742 1 91.88 245 ILE B C 1
ATOM 6390 O O . ILE B 1 245 ? 7.234 -8.258 -8.891 1 91.88 245 ILE B O 1
ATOM 6394 N N . SER B 1 246 ? 9.094 -7.605 -9.945 1 91 246 SER B N 1
ATOM 6395 C CA . SER B 1 246 ? 9.148 -6.332 -9.234 1 91 246 SER B CA 1
ATOM 6396 C C . SER B 1 246 ? 7.938 -5.465 -9.578 1 91 246 SER B C 1
ATOM 6398 O O . SER B 1 246 ? 7.336 -4.852 -8.688 1 91 246 SER B O 1
ATOM 6400 N N . ARG B 1 247 ? 7.617 -5.449 -10.82 1 93.88 247 ARG B N 1
ATOM 6401 C CA . ARG B 1 247 ? 6.434 -4.707 -11.242 1 93.88 247 ARG B CA 1
ATOM 6402 C C . ARG B 1 247 ? 5.16 -5.348 -10.703 1 93.88 247 ARG B C 1
ATOM 6404 O O . ARG B 1 247 ? 4.215 -4.648 -10.336 1 93.88 247 ARG B O 1
ATOM 6411 N N . CYS B 1 248 ? 5.156 -6.66 -10.773 1 96.19 248 CYS B N 1
ATOM 6412 C CA . CYS B 1 248 ? 4.043 -7.387 -10.172 1 96.19 248 CYS B CA 1
ATOM 6413 C C . CYS B 1 248 ? 3.838 -6.965 -8.719 1 96.19 248 CYS B C 1
ATOM 6415 O O . CYS B 1 248 ? 2.723 -6.629 -8.32 1 96.19 248 CYS B O 1
ATOM 6417 N N . TYR B 1 249 ? 4.926 -6.906 -7.938 1 95.25 249 TYR B N 1
ATOM 6418 C CA . TYR B 1 249 ? 4.883 -6.535 -6.527 1 95.25 249 TYR B CA 1
ATOM 6419 C C . TYR B 1 249 ? 4.363 -5.113 -6.355 1 95.25 249 TYR B C 1
ATOM 6421 O O . TYR B 1 249 ? 3.564 -4.844 -5.453 1 95.25 249 TYR B O 1
ATOM 6429 N N . GLN B 1 250 ? 4.777 -4.266 -7.184 1 94.94 250 GLN B N 1
ATOM 6430 C CA . GLN B 1 250 ? 4.355 -2.871 -7.105 1 94.94 250 GLN B CA 1
ATOM 6431 C C . GLN B 1 250 ? 2.881 -2.723 -7.469 1 94.94 250 GLN B C 1
ATOM 6433 O O . GLN B 1 250 ? 2.129 -2.053 -6.754 1 94.94 250 GLN B O 1
ATOM 6438 N N . THR B 1 251 ? 2.469 -3.229 -8.609 1 96.88 251 THR B N 1
ATOM 6439 C CA . THR B 1 251 ? 1.084 -3.16 -9.062 1 96.88 251 THR B CA 1
ATOM 6440 C C . THR B 1 251 ? 0.147 -3.779 -8.023 1 96.88 251 THR B C 1
ATOM 6442 O O . THR B 1 251 ? -0.894 -3.205 -7.699 1 96.88 251 THR B O 1
ATOM 6445 N N . PHE B 1 252 ? 0.556 -4.895 -7.516 1 96.19 252 PHE B N 1
ATOM 6446 C CA . PHE B 1 252 ? -0.202 -5.535 -6.449 1 96.19 252 PHE B CA 1
ATOM 6447 C C . PHE B 1 252 ? -0.305 -4.621 -5.234 1 96.19 252 PHE B C 1
ATOM 6449 O O . PHE B 1 252 ? -1.37 -4.504 -4.625 1 96.19 252 PHE B O 1
ATOM 6456 N N . GLY B 1 253 ? 0.803 -4.07 -4.855 1 94.75 253 GLY B N 1
ATOM 6457 C CA . GLY B 1 253 ? 0.796 -3.158 -3.723 1 94.75 253 GLY B CA 1
ATOM 6458 C C . GLY B 1 253 ? -0.205 -2.029 -3.875 1 94.75 253 GLY B C 1
ATOM 6459 O O . GLY B 1 253 ? -0.877 -1.654 -2.91 1 94.75 253 GLY B O 1
ATOM 6460 N N . GLU B 1 254 ? -0.302 -1.476 -5.031 1 95.56 254 GLU B N 1
ATOM 6461 C CA . GLU B 1 254 ? -1.276 -0.423 -5.305 1 95.56 254 GLU B CA 1
ATOM 6462 C C . GLU B 1 254 ? -2.705 -0.951 -5.199 1 95.56 254 GLU B C 1
ATOM 6464 O O . GLU B 1 254 ? -3.586 -0.268 -4.676 1 95.56 254 GLU B O 1
ATOM 6469 N N . ALA B 1 255 ? -2.92 -2.139 -5.738 1 97.19 255 ALA B N 1
ATOM 6470 C CA . ALA B 1 255 ? -4.242 -2.754 -5.625 1 97.19 255 ALA B CA 1
ATOM 6471 C C . ALA B 1 255 ? -4.605 -2.996 -4.16 1 97.19 255 ALA B C 1
ATOM 6473 O O . ALA B 1 255 ? -5.746 -2.766 -3.754 1 97.19 255 ALA B O 1
ATOM 6474 N N . ALA B 1 256 ? -3.645 -3.473 -3.406 1 96 256 ALA B N 1
ATOM 6475 C CA . ALA B 1 256 ? -3.865 -3.717 -1.982 1 96 256 ALA B CA 1
ATOM 6476 C C . ALA B 1 256 ? -4.215 -2.422 -1.252 1 96 256 ALA B C 1
ATOM 6478 O O . ALA B 1 256 ? -5.035 -2.422 -0.333 1 96 256 ALA B O 1
ATOM 6479 N N . ALA B 1 257 ? -3.562 -1.346 -1.666 1 93.5 257 ALA B N 1
ATOM 6480 C CA . ALA B 1 257 ? -3.857 -0.049 -1.062 1 93.5 257 ALA B CA 1
ATOM 6481 C C . ALA B 1 257 ? -5.309 0.351 -1.302 1 93.5 257 ALA B C 1
ATOM 6483 O O . ALA B 1 257 ? -5.961 0.911 -0.417 1 93.5 257 ALA B O 1
ATOM 6484 N N . ILE B 1 258 ? -5.805 0.112 -2.459 1 95.25 258 ILE B N 1
ATOM 6485 C CA . ILE B 1 258 ? -7.207 0.399 -2.75 1 95.25 258 ILE B CA 1
ATOM 6486 C C . ILE B 1 258 ? -8.102 -0.483 -1.887 1 95.25 258 ILE B C 1
ATOM 6488 O O . ILE B 1 258 ? -9.172 -0.051 -1.447 1 95.25 258 ILE B O 1
ATOM 6492 N N . GLY B 1 259 ? -7.676 -1.74 -1.703 1 95 259 GLY B N 1
ATOM 6493 C CA . GLY B 1 259 ? -8.414 -2.611 -0.802 1 95 259 GLY B CA 1
ATOM 6494 C C . GLY B 1 259 ? -8.586 -2.025 0.586 1 95 259 GLY B C 1
ATOM 6495 O O . GLY B 1 259 ? -9.641 -2.186 1.205 1 95 259 GLY B O 1
ATOM 6496 N N . LYS B 1 260 ? -7.617 -1.317 1.04 1 92.06 260 LYS B N 1
ATOM 6497 C CA . LYS B 1 260 ? -7.695 -0.667 2.346 1 92.06 260 LYS B CA 1
ATOM 6498 C C . LYS B 1 260 ? -8.648 0.522 2.312 1 92.06 260 LYS B C 1
ATOM 6500 O O . LYS B 1 260 ? -9.375 0.771 3.279 1 92.06 260 LYS B O 1
ATOM 6505 N N . VAL B 1 261 ? -8.602 1.225 1.188 1 91 261 VAL B N 1
ATOM 6506 C CA . VAL B 1 261 ? -9.508 2.355 1.021 1 91 261 VAL B CA 1
ATOM 6507 C C . VAL B 1 261 ? -10.953 1.876 1.121 1 91 261 VAL B C 1
ATOM 6509 O O . VAL B 1 261 ? -11.789 2.523 1.76 1 91 261 VAL B O 1
ATOM 6512 N N . LEU B 1 262 ? -11.219 0.717 0.569 1 92.75 262 LEU B N 1
ATOM 6513 C CA . LEU B 1 262 ? -12.578 0.189 0.521 1 92.75 262 LEU B CA 1
ATOM 6514 C C . LEU B 1 262 ? -12.875 -0.658 1.754 1 92.75 262 LEU B C 1
ATOM 6516 O O . LEU B 1 262 ? -13.953 -1.253 1.86 1 92.75 262 LEU B O 1
ATOM 6520 N N . TYR B 1 263 ? -11.953 -0.78 2.605 1 89.88 263 TYR B N 1
ATOM 6521 C CA . TYR B 1 263 ? -12.086 -1.514 3.859 1 89.88 263 TYR B CA 1
ATOM 6522 C C . TYR B 1 263 ? -12.484 -2.963 3.605 1 89.88 263 TYR B C 1
ATOM 6524 O O . TYR B 1 263 ? -13.445 -3.459 4.195 1 89.88 263 TYR B O 1
ATOM 6532 N N . LEU B 1 264 ? -11.773 -3.576 2.695 1 93.81 264 LEU B N 1
ATOM 6533 C CA . LEU B 1 264 ? -12 -4.984 2.389 1 93.81 264 LEU B CA 1
ATOM 6534 C C . LEU B 1 264 ? -11.594 -5.871 3.561 1 93.81 264 LEU B C 1
ATOM 6536 O O . LEU B 1 264 ? -10.492 -5.73 4.098 1 93.81 264 LEU B O 1
ATOM 6540 N N . LYS B 1 265 ? -12.523 -6.812 3.936 1 93.44 265 LYS B N 1
ATOM 6541 C CA . LYS B 1 265 ? -12.273 -7.762 5.016 1 93.44 265 LYS B CA 1
ATOM 6542 C C . LYS B 1 265 ? -12.906 -9.117 4.711 1 93.44 265 LYS B C 1
ATOM 6544 O O . LYS B 1 265 ? -13.875 -9.203 3.951 1 93.44 265 LYS B O 1
ATOM 6549 N N . PRO B 1 266 ? -12.352 -10.125 5.305 1 96.12 266 PRO B N 1
ATOM 6550 C CA . PRO B 1 266 ? -12.906 -11.453 5.039 1 96.12 266 PRO B CA 1
ATOM 6551 C C . PRO B 1 266 ? -14.156 -11.742 5.871 1 96.12 266 PRO B C 1
ATOM 6553 O O . PRO B 1 266 ? -14.875 -12.703 5.59 1 96.12 266 PRO B O 1
ATOM 6556 N N . GLY B 1 267 ? -14.469 -10.938 6.82 1 93.88 267 GLY B N 1
ATOM 6557 C CA . GLY B 1 267 ? -15.555 -11.234 7.742 1 93.88 267 GLY B CA 1
ATOM 6558 C C . GLY B 1 267 ? -15.141 -12.148 8.875 1 93.88 267 GLY B C 1
ATOM 6559 O O . GLY B 1 267 ? -14.023 -12.672 8.883 1 93.88 267 GLY B O 1
ATOM 6560 N N . LYS B 1 268 ? -16 -12.305 9.852 1 94.25 268 LYS B N 1
ATOM 6561 C CA . LYS B 1 268 ? -15.711 -13.109 11.031 1 94.25 268 LYS B CA 1
ATOM 6562 C C . LYS B 1 268 ? -16.609 -14.336 11.109 1 94.25 268 LYS B C 1
ATOM 6564 O O . LYS B 1 268 ? -17.781 -14.273 10.711 1 94.25 268 LYS B O 1
ATOM 6569 N N . TYR B 1 269 ? -16.062 -15.359 11.609 1 96.12 269 TYR B N 1
ATOM 6570 C CA . TYR B 1 269 ? -16.812 -16.594 11.773 1 96.12 269 TYR B CA 1
ATOM 6571 C C . TYR B 1 269 ? -17.75 -16.516 12.977 1 96.12 269 TYR B C 1
ATOM 6573 O O . TYR B 1 269 ? -17.328 -16.125 14.07 1 96.12 269 TYR B O 1
ATOM 6581 N N . VAL B 1 270 ? -18.969 -16.781 12.688 1 94.44 270 VAL B N 1
ATOM 6582 C CA . VAL B 1 270 ? -20.016 -16.906 13.703 1 94.44 270 VAL B CA 1
ATOM 6583 C C . VAL B 1 270 ? -20.672 -18.281 13.594 1 94.44 270 VAL B C 1
ATOM 6585 O O . VAL B 1 270 ? -21.297 -18.594 12.57 1 94.44 270 VAL B O 1
ATOM 6588 N N . LYS B 1 271 ? -20.672 -19.016 14.641 1 93.62 271 LYS B N 1
ATOM 6589 C CA . LYS B 1 271 ? -21.125 -20.406 14.625 1 93.62 271 LYS B CA 1
ATOM 6590 C C . LYS B 1 271 ? -22.578 -20.5 14.188 1 93.62 271 LYS B C 1
ATOM 6592 O O . LYS B 1 271 ? -22.953 -21.375 13.406 1 93.62 271 LYS B O 1
ATOM 6597 N N . GLU B 1 272 ? -23.328 -19.562 14.562 1 94.31 272 GLU B N 1
ATOM 6598 C CA . GLU B 1 272 ? -24.766 -19.578 14.289 1 94.31 272 GLU B CA 1
ATOM 6599 C C . GLU B 1 272 ? -25.047 -19.312 12.812 1 94.31 272 GLU B C 1
ATOM 6601 O O . GLU B 1 272 ? -26.141 -19.625 12.312 1 94.31 272 GLU B O 1
ATOM 6606 N N . GLU B 1 273 ? -24.047 -18.859 12.156 1 94.31 273 GLU B N 1
ATOM 6607 C CA . GLU B 1 273 ? -24.234 -18.484 10.766 1 94.31 273 GLU B CA 1
ATOM 6608 C C . GLU B 1 273 ? -23.516 -19.422 9.82 1 94.31 273 GLU B C 1
ATOM 6610 O O . GLU B 1 273 ? -23.359 -19.141 8.625 1 94.31 273 GLU B O 1
ATOM 6615 N N . GLU B 1 274 ? -23.141 -20.578 10.289 1 93.81 274 GLU B N 1
ATOM 6616 C CA . GLU B 1 274 ? -22.234 -21.469 9.57 1 93.81 274 GLU B CA 1
ATOM 6617 C C . GLU B 1 274 ? -22.844 -21.938 8.258 1 93.81 274 GLU B C 1
ATOM 6619 O O . GLU B 1 274 ? -22.141 -22.156 7.277 1 93.81 274 GLU B O 1
ATOM 6624 N N . ASP B 1 275 ? -24.172 -21.969 8.164 1 93.88 275 ASP B N 1
ATOM 6625 C CA . ASP B 1 275 ? -24.812 -22.531 6.984 1 93.88 275 ASP B CA 1
ATOM 6626 C C . ASP B 1 275 ? -25.5 -21.453 6.156 1 93.88 275 ASP B C 1
ATOM 6628 O O . ASP B 1 275 ? -26.156 -21.75 5.152 1 93.88 275 ASP B O 1
ATOM 6632 N N . LEU B 1 276 ? -25.266 -20.219 6.48 1 93.12 276 LEU B N 1
ATOM 6633 C CA . LEU B 1 276 ? -25.938 -19.125 5.777 1 93.12 276 LEU B CA 1
ATOM 6634 C C . LEU B 1 276 ? -25.156 -18.75 4.52 1 93.12 276 LEU B C 1
ATOM 6636 O O . LEU B 1 276 ? -23.938 -18.562 4.566 1 93.12 276 LEU B O 1
ATOM 6640 N N . PRO B 1 277 ? -25.906 -18.672 3.459 1 91.5 277 PRO B N 1
ATOM 6641 C CA . PRO B 1 277 ? -25.25 -18.188 2.252 1 91.5 277 PRO B CA 1
ATOM 6642 C C . PRO B 1 277 ? -24.906 -16.703 2.328 1 91.5 277 PRO B C 1
ATOM 6644 O O . PRO B 1 277 ? -25.578 -15.945 3.033 1 91.5 277 PRO B O 1
ATOM 6647 N N . ALA B 1 278 ? -23.906 -16.359 1.681 1 90.12 278 ALA B N 1
ATOM 6648 C CA . ALA B 1 278 ? -23.547 -14.938 1.596 1 90.12 278 ALA B CA 1
ATOM 6649 C C . ALA B 1 278 ? -24.078 -14.32 0.303 1 90.12 278 ALA B C 1
ATOM 6651 O O . ALA B 1 278 ? -24.203 -15.008 -0.712 1 90.12 278 ALA B O 1
ATOM 6652 N N . ASP B 1 279 ? -24.375 -13.039 0.379 1 94.69 279 ASP B N 1
ATOM 6653 C CA . ASP B 1 279 ? -24.656 -12.273 -0.833 1 94.69 279 ASP B CA 1
ATOM 6654 C C . ASP B 1 279 ? -23.469 -12.344 -1.799 1 94.69 279 ASP B C 1
ATOM 6656 O O . ASP B 1 279 ? -22.312 -12.258 -1.383 1 94.69 279 ASP B O 1
ATOM 6660 N N . PRO B 1 280 ? -23.781 -12.578 -3.072 1 96 280 PRO B N 1
ATOM 6661 C CA . PRO B 1 280 ? -22.688 -12.719 -4.047 1 96 280 PRO B CA 1
ATOM 6662 C C . PRO B 1 280 ? -21.703 -11.555 -3.998 1 96 280 PRO B C 1
ATOM 6664 O O . PRO B 1 280 ? -20.5 -11.75 -4.164 1 96 280 PRO B O 1
ATOM 6667 N N . GLU B 1 281 ? -22.203 -10.367 -3.797 1 96.31 281 GLU B N 1
ATOM 6668 C CA . GLU B 1 281 ? -21.312 -9.219 -3.713 1 96.31 281 GLU B CA 1
ATOM 6669 C C . GLU B 1 281 ? -20.453 -9.281 -2.457 1 96.31 281 GLU B C 1
ATOM 6671 O O . GLU B 1 281 ? -19.266 -8.914 -2.49 1 96.31 281 GLU B O 1
ATOM 6676 N N . GLU B 1 282 ? -21.047 -9.727 -1.428 1 96.12 282 GLU B N 1
ATOM 6677 C CA . GLU B 1 282 ? -20.297 -9.898 -0.19 1 96.12 282 GLU B CA 1
ATOM 6678 C C . GLU B 1 282 ? -19.25 -11 -0.331 1 96.12 282 GLU B C 1
ATOM 6680 O O . GLU B 1 282 ? -18.125 -10.859 0.154 1 96.12 282 GLU B O 1
ATOM 6685 N N . GLU B 1 283 ? -19.641 -12.062 -0.934 1 97.56 283 GLU B N 1
ATOM 6686 C CA . GLU B 1 283 ? -18.703 -13.156 -1.181 1 97.56 283 GLU B CA 1
ATOM 6687 C C . GLU B 1 283 ? -17.547 -12.703 -2.068 1 97.56 283 GLU B C 1
ATOM 6689 O O . GLU B 1 283 ? -16.406 -13.102 -1.857 1 97.56 283 GLU B O 1
ATOM 6694 N N . GLN B 1 284 ? -17.906 -11.938 -3.029 1 97.75 284 GLN B N 1
ATOM 6695 C CA . GLN B 1 284 ? -16.875 -11.406 -3.902 1 97.75 284 GLN B CA 1
ATOM 6696 C C . GLN B 1 284 ? -15.859 -10.578 -3.113 1 97.75 284 GLN B C 1
ATOM 6698 O O . GLN B 1 284 ? -14.648 -10.68 -3.342 1 97.75 284 GLN B O 1
ATOM 6703 N N . LYS B 1 285 ? -16.312 -9.75 -2.248 1 97.75 285 LYS B N 1
ATOM 6704 C CA . LYS B 1 285 ? -15.422 -8.938 -1.424 1 97.75 285 LYS B CA 1
ATOM 6705 C C . LYS B 1 285 ? -14.547 -9.805 -0.536 1 97.75 285 LYS B C 1
ATOM 6707 O O . LYS B 1 285 ? -13.344 -9.555 -0.403 1 97.75 285 LYS B O 1
ATOM 6712 N N . ARG B 1 286 ? -15.125 -10.781 0.034 1 97.62 286 ARG B N 1
ATOM 6713 C CA . ARG B 1 286 ? -14.383 -11.719 0.871 1 97.62 286 ARG B CA 1
ATOM 6714 C C . ARG B 1 286 ? -13.312 -12.453 0.062 1 97.62 286 ARG B C 1
ATOM 6716 O O . ARG B 1 286 ? -12.164 -12.539 0.485 1 97.62 286 ARG B O 1
ATOM 6723 N N . ALA B 1 287 ? -13.734 -12.945 -1.024 1 98.06 287 ALA B N 1
ATOM 6724 C CA . ALA B 1 287 ? -12.812 -13.656 -1.898 1 98.06 287 ALA B CA 1
ATOM 6725 C C . ALA B 1 287 ? -11.664 -12.758 -2.344 1 98.06 287 ALA B C 1
ATOM 6727 O O . ALA B 1 287 ? -10.508 -13.188 -2.393 1 98.06 287 ALA B O 1
ATOM 6728 N N . LEU B 1 288 ? -12.023 -11.547 -2.662 1 98.12 288 LEU B N 1
ATOM 6729 C CA . LEU B 1 288 ? -11.016 -10.609 -3.137 1 98.12 288 LEU B CA 1
ATOM 6730 C C . LEU B 1 288 ? -9.984 -10.328 -2.049 1 98.12 288 LEU B C 1
ATOM 6732 O O . LEU B 1 288 ? -8.805 -10.133 -2.342 1 98.12 288 LEU B O 1
ATOM 6736 N N . TRP B 1 289 ? -10.422 -10.219 -0.823 1 98.19 289 TRP B N 1
ATOM 6737 C CA . TRP B 1 289 ? -9.461 -10.062 0.265 1 98.19 289 TRP B CA 1
ATOM 6738 C C . TRP B 1 289 ? -8.461 -11.211 0.281 1 98.19 289 TRP B C 1
ATOM 6740 O O . TRP B 1 289 ? -7.254 -10.992 0.41 1 98.19 289 TRP B O 1
ATOM 6750 N N . TRP B 1 290 ? -8.914 -12.398 0.086 1 98.31 290 TRP B N 1
ATOM 6751 C CA . TRP B 1 290 ? -8.055 -13.578 0.082 1 98.31 290 TRP B CA 1
ATOM 6752 C C . TRP B 1 290 ? -7.176 -13.602 -1.161 1 98.31 290 TRP B C 1
ATOM 6754 O O . TRP B 1 290 ? -6.035 -14.078 -1.112 1 98.31 290 TRP B O 1
ATOM 6764 N N . VAL B 1 291 ? -7.754 -13.164 -2.254 1 98.56 291 VAL B N 1
ATOM 6765 C CA . VAL B 1 291 ? -6.949 -13.039 -3.465 1 98.56 291 VAL B CA 1
ATOM 6766 C C . VAL B 1 291 ? -5.734 -12.156 -3.186 1 98.56 291 VAL B C 1
ATOM 6768 O O . VAL B 1 291 ? -4.617 -12.477 -3.609 1 98.56 291 VAL B O 1
ATOM 6771 N N . LEU B 1 292 ? -5.949 -11.086 -2.49 1 98.19 292 LEU B N 1
ATOM 6772 C CA . LEU B 1 292 ? -4.844 -10.195 -2.133 1 98.19 292 LEU B CA 1
ATOM 6773 C C . LEU B 1 292 ? -3.842 -10.914 -1.234 1 98.19 292 LEU B C 1
ATOM 6775 O O . LEU B 1 292 ? -2.631 -10.734 -1.388 1 98.19 292 LEU B O 1
ATOM 6779 N N . VAL B 1 293 ? -4.289 -11.734 -0.372 1 97.88 293 VAL B N 1
ATOM 6780 C CA . VAL B 1 293 ? -3.418 -12.492 0.523 1 97.88 293 VAL B CA 1
ATOM 6781 C C . VAL B 1 293 ? -2.561 -13.461 -0.286 1 97.88 293 VAL B C 1
ATOM 6783 O O . VAL B 1 293 ? -1.362 -13.602 -0.032 1 97.88 293 VAL B O 1
ATOM 6786 N N . ILE B 1 294 ? -3.146 -14.07 -1.197 1 97.56 294 ILE B N 1
ATOM 6787 C CA . ILE B 1 294 ? -2.436 -15.031 -2.033 1 97.56 294 ILE B CA 1
ATOM 6788 C C . ILE B 1 294 ? -1.423 -14.297 -2.912 1 97.56 294 ILE B C 1
ATOM 6790 O O . ILE B 1 294 ? -0.26 -14.703 -2.996 1 97.56 294 ILE B O 1
ATOM 6794 N N . MET B 1 295 ? -1.867 -13.242 -3.537 1 97.75 295 MET B N 1
ATOM 6795 C CA . MET B 1 295 ? -0.991 -12.453 -4.402 1 97.75 295 MET B CA 1
ATOM 6796 C C . MET B 1 295 ? 0.216 -11.938 -3.629 1 97.75 295 MET B C 1
ATOM 6798 O O . MET B 1 295 ? 1.313 -11.828 -4.18 1 97.75 295 MET B O 1
ATOM 6802 N N . ASP B 1 296 ? -0.041 -11.602 -2.42 1 96.5 296 ASP B N 1
ATOM 6803 C CA . ASP B 1 296 ? 1.029 -11.109 -1.555 1 96.5 296 ASP B CA 1
ATOM 6804 C C . ASP B 1 296 ? 2.162 -12.133 -1.455 1 96.5 296 ASP B C 1
ATOM 6806 O O . ASP B 1 296 ? 3.338 -11.758 -1.444 1 96.5 296 ASP B O 1
ATOM 6810 N N . LYS B 1 297 ? 1.826 -13.352 -1.458 1 95.12 297 LYS B N 1
ATOM 6811 C CA . LYS B 1 297 ? 2.82 -14.414 -1.337 1 95.12 297 LYS B CA 1
ATOM 6812 C C . LYS B 1 297 ? 3.455 -14.734 -2.688 1 95.12 297 LYS B C 1
ATOM 6814 O O . LYS B 1 297 ? 4.66 -14.969 -2.773 1 95.12 297 LYS B O 1
ATOM 6819 N N . ILE B 1 298 ? 2.623 -14.711 -3.678 1 94.31 298 ILE B N 1
ATOM 6820 C CA . ILE B 1 298 ? 3.082 -15.094 -5.008 1 94.31 298 ILE B CA 1
ATOM 6821 C C . ILE B 1 298 ? 4.035 -14.031 -5.551 1 94.31 298 ILE B C 1
ATOM 6823 O O . ILE B 1 298 ? 4.941 -14.336 -6.328 1 94.31 298 ILE B O 1
ATOM 6827 N N . SER B 1 299 ? 3.938 -12.852 -5.094 1 93.5 299 SER B N 1
ATOM 6828 C CA . SER B 1 299 ? 4.766 -11.758 -5.586 1 93.5 299 SER B CA 1
ATOM 6829 C C . SER B 1 299 ? 6.156 -11.789 -4.957 1 93.5 299 SER B C 1
ATOM 6831 O O . SER B 1 299 ? 7.012 -10.969 -5.289 1 93.5 299 SER B O 1
ATOM 6833 N N . HIS B 1 300 ? 6.453 -12.82 -4.137 1 88.81 300 HIS B N 1
ATOM 6834 C CA . HIS B 1 300 ? 7.746 -12.945 -3.477 1 88.81 300 HIS B CA 1
ATOM 6835 C C . HIS B 1 300 ? 8.516 -14.156 -4 1 88.81 300 HIS B C 1
ATOM 6837 O O . HIS B 1 300 ? 9.438 -14.641 -3.338 1 88.81 300 HIS B O 1
ATOM 6843 N N . GLU B 1 301 ? 8.289 -14.539 -5.16 1 82.44 301 GLU B N 1
ATOM 6844 C CA . GLU B 1 301 ? 8.82 -15.805 -5.668 1 82.44 301 GLU B CA 1
ATOM 6845 C C . GLU B 1 301 ? 10.227 -15.625 -6.23 1 82.44 301 GLU B C 1
ATOM 6847 O O . GLU B 1 301 ? 10.891 -16.609 -6.582 1 82.44 301 GLU B O 1
ATOM 6852 N N . GLN B 1 302 ? 10.656 -14.398 -6.27 1 78.19 302 GLN B N 1
ATOM 6853 C CA . GLN B 1 302 ? 11.992 -14.148 -6.789 1 78.19 302 GLN B CA 1
ATOM 6854 C C . GLN B 1 302 ? 12.812 -13.305 -5.816 1 78.19 302 GLN B C 1
ATOM 6856 O O . GLN B 1 302 ? 12.25 -12.617 -4.961 1 78.19 302 GLN B O 1
ATOM 6861 N N . SER B 1 303 ? 14.023 -13.352 -6.07 1 69 303 SER B N 1
ATOM 6862 C CA . SER B 1 303 ? 14.977 -12.703 -5.172 1 69 303 SER B CA 1
ATOM 6863 C C . SER B 1 303 ? 14.719 -11.203 -5.098 1 69 303 SER B C 1
ATOM 6865 O O . SER B 1 303 ? 14.914 -10.586 -4.047 1 69 303 SER B O 1
ATOM 6867 N N . ALA B 1 304 ? 14.289 -10.711 -6.168 1 72.44 304 ALA B N 1
ATOM 6868 C CA . ALA B 1 304 ? 14.102 -9.266 -6.227 1 72.44 304 ALA B CA 1
ATOM 6869 C C . ALA B 1 304 ? 13.07 -8.812 -5.199 1 72.44 304 ALA B C 1
ATOM 6871 O O . ALA B 1 304 ? 13.094 -7.66 -4.75 1 72.44 304 ALA B O 1
ATOM 6872 N N . THR B 1 305 ? 12.219 -9.711 -4.812 1 75.12 305 THR B N 1
ATOM 6873 C CA . THR B 1 305 ? 11.125 -9.312 -3.93 1 75.12 305 THR B CA 1
ATOM 6874 C C . THR B 1 305 ? 11.047 -10.234 -2.717 1 75.12 305 THR B C 1
ATOM 6876 O O . THR B 1 305 ? 10.219 -10.031 -1.829 1 75.12 305 THR B O 1
ATOM 6879 N N . LEU B 1 306 ? 11.875 -11.164 -2.65 1 75.75 306 LEU B N 1
ATOM 6880 C CA . LEU B 1 306 ? 11.805 -12.203 -1.626 1 75.75 306 LEU B CA 1
ATOM 6881 C C . LEU B 1 306 ? 11.875 -11.594 -0.23 1 75.75 306 LEU B C 1
ATOM 6883 O O . LEU B 1 306 ? 11.195 -12.055 0.689 1 75.75 306 LEU B O 1
ATOM 6887 N N . TRP B 1 307 ? 12.602 -10.547 -0.107 1 76.69 307 TRP B N 1
ATOM 6888 C CA . TRP B 1 307 ? 12.852 -10.016 1.227 1 76.69 307 TRP B CA 1
ATOM 6889 C C . TRP B 1 307 ? 12.078 -8.711 1.443 1 76.69 307 TRP B C 1
ATOM 6891 O O . TRP B 1 307 ? 12.258 -8.047 2.465 1 76.69 307 TRP B O 1
ATOM 6901 N N . THR B 1 308 ? 11.359 -8.391 0.502 1 83.81 308 THR B N 1
ATOM 6902 C CA . THR B 1 308 ? 10.531 -7.203 0.667 1 83.81 308 THR B CA 1
ATOM 6903 C C . THR B 1 308 ? 9.391 -7.465 1.649 1 83.81 308 THR B C 1
ATOM 6905 O O . THR B 1 308 ? 9 -8.617 1.857 1 83.81 308 THR B O 1
ATOM 6908 N N . PRO B 1 309 ? 8.898 -6.426 2.289 1 86.69 309 PRO B N 1
ATOM 6909 C CA . PRO B 1 309 ? 7.824 -6.625 3.262 1 86.69 309 PRO B CA 1
ATOM 6910 C C . PRO B 1 309 ? 6.527 -7.109 2.615 1 86.69 309 PRO B C 1
ATOM 6912 O O . PRO B 1 309 ? 6.215 -6.723 1.486 1 86.69 309 PRO B O 1
ATOM 6915 N N . LEU B 1 310 ? 5.82 -7.902 3.369 1 89.56 310 LEU B N 1
ATOM 6916 C CA . LEU B 1 310 ? 4.477 -8.273 2.943 1 89.56 310 LEU B CA 1
ATOM 6917 C C . LEU B 1 310 ? 3.535 -7.074 2.99 1 89.56 310 LEU B C 1
ATOM 6919 O O . LEU B 1 310 ? 3.689 -6.195 3.84 1 89.56 310 LEU B O 1
ATOM 6923 N N . GLN B 1 311 ? 2.602 -7.062 2.096 1 90.38 311 GLN B N 1
ATOM 6924 C CA . GLN B 1 311 ? 1.69 -5.926 1.987 1 90.38 311 GLN B CA 1
ATOM 6925 C C . GLN B 1 311 ? 0.388 -6.191 2.736 1 90.38 311 GLN B C 1
ATOM 6927 O O . GLN B 1 311 ? -0.352 -5.258 3.057 1 90.38 311 GLN B O 1
ATOM 6932 N N . MET B 1 312 ? 0.101 -7.426 2.992 1 92.38 312 MET B N 1
ATOM 6933 C CA . MET B 1 312 ? -1.152 -7.801 3.643 1 92.38 312 MET B CA 1
ATOM 6934 C C . MET B 1 312 ? -0.904 -8.281 5.07 1 92.38 312 MET B C 1
ATOM 6936 O O . MET B 1 312 ? 0.107 -8.93 5.344 1 92.38 312 MET B O 1
ATOM 6940 N N . ASP B 1 313 ? -1.832 -7.973 5.887 1 88.06 313 ASP B N 1
ATOM 6941 C CA . ASP B 1 313 ? -1.797 -8.531 7.234 1 88.06 313 ASP B CA 1
ATOM 6942 C C . ASP B 1 313 ? -2.158 -10.016 7.219 1 88.06 313 ASP B C 1
ATOM 6944 O O . ASP B 1 313 ? -2.91 -10.469 6.355 1 88.06 313 ASP B O 1
ATOM 6948 N N . MET B 1 314 ? -1.59 -10.703 8.242 1 92.62 314 MET B N 1
ATOM 6949 C CA . MET B 1 314 ? -2.021 -12.086 8.422 1 92.62 314 MET B CA 1
ATOM 6950 C C . MET B 1 314 ? -3.461 -12.141 8.922 1 92.62 314 MET B C 1
ATOM 6952 O O . MET B 1 314 ? -3.879 -11.305 9.727 1 92.62 314 MET B O 1
ATOM 6956 N N . PRO B 1 315 ? -4.211 -13.117 8.414 1 95 315 PRO B N 1
ATOM 6957 C CA . PRO B 1 315 ? -5.586 -13.227 8.906 1 95 315 PRO B CA 1
ATOM 6958 C C . PRO B 1 315 ? -5.656 -13.609 10.383 1 95 315 PRO B C 1
ATOM 6960 O O . PRO B 1 315 ? -4.781 -14.32 10.883 1 95 315 PRO B O 1
ATOM 6963 N N . ALA B 1 316 ? -6.695 -13.156 11.008 1 92.56 316 ALA B N 1
ATOM 6964 C CA . ALA B 1 316 ? -6.996 -13.57 12.383 1 92.56 316 ALA B CA 1
ATOM 6965 C C . ALA B 1 316 ? -7.566 -14.984 12.414 1 92.56 316 ALA B C 1
ATOM 6967 O O . ALA B 1 316 ? -8.039 -15.492 11.391 1 92.56 316 ALA B O 1
ATOM 6968 N N . GLU B 1 317 ? -7.637 -15.562 13.547 1 92.31 317 GLU B N 1
ATOM 6969 C CA . GLU B 1 317 ? -8.062 -16.953 13.703 1 92.31 317 GLU B CA 1
ATOM 6970 C C . GLU B 1 317 ? -9.547 -17.109 13.391 1 92.31 317 GLU B C 1
ATOM 6972 O O . GLU B 1 317 ? -9.969 -18.156 12.891 1 92.31 317 GLU B O 1
ATOM 6977 N N . ASP B 1 318 ? -10.242 -16.078 13.648 1 93.06 318 ASP B N 1
ATOM 6978 C CA . ASP B 1 318 ? -11.688 -16.188 13.461 1 93.06 318 ASP B CA 1
ATOM 6979 C C . ASP B 1 318 ? -12.109 -15.57 12.125 1 93.06 318 ASP B C 1
ATOM 6981 O O . ASP B 1 318 ? -13.305 -15.375 11.883 1 93.06 318 ASP B O 1
ATOM 6985 N N . ASP B 1 319 ? -11.211 -15.227 11.305 1 96.62 319 ASP B N 1
ATOM 6986 C CA . ASP B 1 319 ? -11.555 -14.742 9.969 1 96.62 319 ASP B CA 1
ATOM 6987 C C . ASP B 1 319 ? -12.172 -15.859 9.125 1 96.62 319 ASP B C 1
ATOM 6989 O O . ASP B 1 319 ? -11.852 -17.031 9.305 1 96.62 319 ASP B O 1
ATOM 6993 N N . LEU B 1 320 ? -13 -15.484 8.195 1 97.56 320 LEU B N 1
ATOM 6994 C CA . LEU B 1 320 ? -13.703 -16.453 7.363 1 97.56 320 LEU B CA 1
ATOM 6995 C C . LEU B 1 320 ? -12.898 -16.781 6.109 1 97.56 320 LEU B C 1
ATOM 6997 O O . LEU B 1 320 ? -12.32 -15.883 5.488 1 97.56 320 LEU B O 1
ATOM 7001 N N . LEU B 1 321 ? -12.836 -18.031 5.793 1 97.5 321 LEU B N 1
ATOM 7002 C CA . LEU B 1 321 ? -12.477 -18.422 4.434 1 97.5 321 LEU B CA 1
ATOM 7003 C C . LEU B 1 321 ? -13.617 -18.109 3.463 1 97.5 321 LEU B C 1
ATOM 7005 O O . LEU B 1 321 ? -14.758 -17.906 3.883 1 97.5 321 LEU B O 1
ATOM 7009 N N . PRO B 1 322 ? -13.273 -17.969 2.135 1 97.06 322 PRO B N 1
ATOM 7010 C CA . PRO B 1 322 ? -14.391 -17.891 1.191 1 97.06 322 PRO B CA 1
ATOM 7011 C C . PRO B 1 322 ? -15.43 -18.984 1.41 1 97.06 322 PRO B C 1
ATOM 7013 O O . PRO B 1 322 ? -15.07 -20.125 1.7 1 97.06 322 PRO B O 1
ATOM 7016 N N . THR B 1 323 ? -16.656 -18.672 1.265 1 97.25 323 THR B N 1
ATOM 7017 C CA . THR B 1 323 ? -17.703 -19.547 1.803 1 97.25 323 THR B CA 1
ATOM 7018 C C . THR B 1 323 ? -18.266 -20.453 0.71 1 97.25 323 THR B C 1
ATOM 7020 O O . THR B 1 323 ? -19.047 -21.359 0.994 1 97.25 323 THR B O 1
ATOM 7023 N N . GLU B 1 324 ? -17.938 -20.219 -0.522 1 94.62 324 GLU B N 1
ATOM 7024 C CA . GLU B 1 324 ? -18.391 -21.047 -1.635 1 94.62 324 GLU B CA 1
ATOM 7025 C C . GLU B 1 324 ? -17.297 -22.047 -2.033 1 94.62 324 GLU B C 1
ATOM 7027 O O . GLU B 1 324 ? -16.234 -21.672 -2.521 1 94.62 324 GLU B O 1
ATOM 7032 N N . HIS B 1 325 ? -17.625 -23.281 -1.853 1 89.75 325 HIS B N 1
ATOM 7033 C CA . HIS B 1 325 ? -16.688 -24.359 -2.139 1 89.75 325 HIS B CA 1
ATOM 7034 C C . HIS B 1 325 ? -17.078 -25.109 -3.406 1 89.75 325 HIS B C 1
ATOM 7036 O O . HIS B 1 325 ? -18.172 -25.688 -3.482 1 89.75 325 HIS B O 1
ATOM 7042 N N . HIS B 1 326 ? -16.219 -25.109 -4.348 1 88.38 326 HIS B N 1
ATOM 7043 C CA . HIS B 1 326 ? -16.422 -25.922 -5.551 1 88.38 326 HIS B CA 1
ATOM 7044 C C . HIS B 1 326 ? -15.711 -27.266 -5.449 1 88.38 326 HIS B C 1
ATOM 7046 O O . HIS B 1 326 ? -14.477 -27.312 -5.496 1 88.38 326 HIS B O 1
ATOM 7052 N N . LEU B 1 327 ? -16.547 -28.25 -5.316 1 87.19 327 LEU B N 1
ATOM 7053 C CA . LEU B 1 327 ? -16.016 -29.578 -5.027 1 87.19 327 LEU B CA 1
ATOM 7054 C C . LEU B 1 327 ? -16.422 -30.578 -6.117 1 87.19 327 LEU B C 1
ATOM 7056 O O . LEU B 1 327 ? -17.531 -30.516 -6.633 1 87.19 327 LEU B O 1
ATOM 7060 N N . TRP B 1 328 ? -15.523 -31.406 -6.418 1 81.56 328 TRP B N 1
ATOM 7061 C CA . TRP B 1 328 ? -15.836 -32.469 -7.367 1 81.56 328 TRP B CA 1
ATOM 7062 C C . TRP B 1 328 ? -16.719 -33.531 -6.719 1 81.56 328 TRP B C 1
ATOM 7064 O O . TRP B 1 328 ? -16.406 -34.031 -5.625 1 81.56 328 TRP B O 1
ATOM 7074 N N . ASP B 1 329 ? -17.766 -33.781 -7.359 1 83 329 ASP B N 1
ATOM 7075 C CA . ASP B 1 329 ? -18.656 -34.875 -6.965 1 83 329 ASP B CA 1
ATOM 7076 C C . ASP B 1 329 ? -18.469 -36.094 -7.867 1 83 329 ASP B C 1
ATOM 7078 O O . ASP B 1 329 ? -18.938 -36.094 -9.008 1 83 329 ASP B O 1
ATOM 7082 N N . THR B 1 330 ? -17.953 -37.156 -7.359 1 79.88 330 THR B N 1
ATOM 7083 C CA . THR B 1 330 ? -17.641 -38.344 -8.133 1 79.88 330 THR B CA 1
ATOM 7084 C C . THR B 1 330 ? -18.922 -39 -8.625 1 79.88 330 THR B C 1
ATOM 7086 O O . THR B 1 330 ? -18.953 -39.562 -9.727 1 79.88 330 THR B O 1
ATOM 7089 N N . GLU B 1 331 ? -19.906 -39 -7.809 1 86.31 331 GLU B N 1
ATOM 7090 C CA . GLU B 1 331 ? -21.172 -39.656 -8.188 1 86.31 331 GLU B CA 1
ATOM 7091 C C . GLU B 1 331 ? -21.828 -38.938 -9.359 1 86.31 331 GLU B C 1
ATOM 7093 O O . GLU B 1 331 ? -22.359 -39.562 -10.266 1 86.31 331 GLU B O 1
ATOM 7098 N N . GLN B 1 332 ? -21.703 -37.688 -9.367 1 87.06 332 GLN B N 1
ATOM 7099 C CA . GLN B 1 332 ? -22.328 -36.875 -10.414 1 87.06 332 GLN B CA 1
ATOM 7100 C C . GLN B 1 332 ? -21.328 -36.562 -11.523 1 87.06 332 GLN B C 1
ATOM 7102 O O . GLN B 1 332 ? -21.703 -36.031 -12.562 1 87.06 332 GLN B O 1
ATOM 7107 N N . ASN B 1 333 ? -20.188 -36.875 -11.312 1 80.25 333 ASN B N 1
ATOM 7108 C CA . ASN B 1 333 ? -19.109 -36.625 -12.25 1 80.25 333 ASN B CA 1
ATOM 7109 C C . ASN B 1 333 ? -19.078 -35.156 -12.672 1 80.25 333 ASN B C 1
ATOM 7111 O O . ASN B 1 333 ? -19.031 -34.844 -13.867 1 80.25 333 ASN B O 1
ATOM 7115 N N . LYS B 1 334 ? -19.234 -34.312 -11.703 1 81.19 334 LYS B N 1
ATOM 7116 C CA . LYS B 1 334 ? -19.188 -32.875 -11.961 1 81.19 334 LYS B CA 1
ATOM 7117 C C . LYS B 1 334 ? -18.766 -32.094 -10.703 1 81.19 334 LYS B C 1
ATOM 7119 O O . LYS B 1 334 ? -18.781 -32.656 -9.602 1 81.19 334 LYS B O 1
ATOM 7124 N N . THR B 1 335 ? -18.359 -30.859 -10.945 1 83.31 335 THR B N 1
ATOM 7125 C CA . THR B 1 335 ? -18.062 -29.969 -9.82 1 83.31 335 THR B CA 1
ATOM 7126 C C . THR B 1 335 ? -19.359 -29.375 -9.258 1 83.31 335 THR B C 1
ATOM 7128 O O . THR B 1 335 ? -20.188 -28.875 -10.008 1 83.31 335 THR B O 1
ATOM 7131 N N . VAL B 1 336 ? -19.5 -29.516 -7.949 1 88.06 336 VAL B N 1
ATOM 7132 C CA . VAL B 1 336 ? -20.688 -29 -7.281 1 88.06 336 VAL B CA 1
ATOM 7133 C C . VAL B 1 336 ? -20.281 -27.891 -6.316 1 88.06 336 VAL B C 1
ATOM 7135 O O . VAL B 1 336 ? -19.219 -27.938 -5.715 1 88.06 336 VAL B O 1
ATOM 7138 N N . LYS B 1 337 ? -21.188 -26.906 -6.254 1 90.62 337 LYS B N 1
ATOM 7139 C CA . LYS B 1 337 ? -20.984 -25.797 -5.332 1 90.62 337 LYS B CA 1
ATOM 7140 C C . LYS B 1 337 ? -21.609 -26.078 -3.973 1 90.62 337 LYS B C 1
ATOM 7142 O O . LYS B 1 337 ? -22.797 -26.438 -3.891 1 90.62 337 LYS B O 1
ATOM 7147 N N . MET B 1 338 ? -20.797 -26.031 -2.961 1 91.94 338 MET B N 1
ATOM 7148 C CA . MET B 1 338 ? -21.266 -26.156 -1.582 1 91.94 338 MET B CA 1
ATOM 7149 C C . MET B 1 338 ? -21.016 -24.859 -0.816 1 91.94 338 MET B C 1
ATOM 7151 O O . MET B 1 338 ? -19.969 -24.219 -0.968 1 91.94 338 MET B O 1
ATOM 7155 N N . VAL B 1 339 ? -22.047 -24.438 -0.033 1 95.12 339 VAL B N 1
ATOM 7156 C CA . VAL B 1 339 ? -21.922 -23.219 0.746 1 95.12 339 VAL B CA 1
ATOM 7157 C C . VAL B 1 339 ? -21.781 -23.562 2.229 1 95.12 339 VAL B C 1
ATOM 7159 O O . VAL B 1 339 ? -22.672 -24.203 2.809 1 95.12 339 VAL B O 1
ATOM 7162 N N . LYS B 1 340 ? -20.672 -23.203 2.77 1 96.19 340 LYS B N 1
ATOM 7163 C CA . LYS B 1 340 ? -20.406 -23.406 4.191 1 96.19 340 LYS B CA 1
ATOM 7164 C C . LYS B 1 340 ? -19.359 -22.406 4.695 1 96.19 340 LYS B C 1
ATOM 7166 O O . LYS B 1 340 ? -18.375 -22.141 4.012 1 96.19 340 LYS B O 1
ATOM 7171 N N . ARG B 1 341 ? -19.641 -21.859 5.887 1 96.94 341 ARG B N 1
ATOM 7172 C CA . ARG B 1 341 ? -18.719 -20.906 6.492 1 96.94 341 ARG B CA 1
ATOM 7173 C C . ARG B 1 341 ? -17.719 -21.609 7.418 1 96.94 341 ARG B C 1
ATOM 7175 O O . ARG B 1 341 ? -18.125 -22.359 8.312 1 96.94 341 ARG B O 1
ATOM 7182 N N . TYR B 1 342 ? -16.438 -21.438 7.094 1 96.69 342 TYR B N 1
ATOM 7183 C CA . TYR B 1 342 ? -15.375 -22 7.922 1 96.69 342 TYR B CA 1
ATOM 7184 C C . TYR B 1 342 ? -14.398 -20.906 8.367 1 96.69 342 TYR B C 1
ATOM 7186 O O . TYR B 1 342 ? -14.102 -19.984 7.613 1 96.69 342 TYR B O 1
ATOM 7194 N N . PRO B 1 343 ? -13.875 -21 9.578 1 96.06 343 PRO B N 1
ATOM 7195 C CA . PRO B 1 343 ? -12.773 -20.125 9.977 1 96.06 343 PRO B CA 1
ATOM 7196 C C . PRO B 1 343 ? -11.438 -20.531 9.367 1 96.06 343 PRO B C 1
ATOM 7198 O O . PRO B 1 343 ? -11.312 -21.641 8.844 1 96.06 343 PRO B O 1
ATOM 7201 N N . VAL B 1 344 ? -10.516 -19.734 9.461 1 93.75 344 VAL B N 1
ATOM 7202 C CA . VAL B 1 344 ? -9.203 -19.938 8.859 1 93.75 344 VAL B CA 1
ATOM 7203 C C . VAL B 1 344 ? -8.516 -21.125 9.508 1 93.75 344 VAL B C 1
ATOM 7205 O O . VAL B 1 344 ? -7.664 -21.781 8.891 1 93.75 344 VAL B O 1
ATOM 7208 N N . THR B 1 345 ? -8.93 -21.547 10.656 1 90.62 345 THR B N 1
ATOM 7209 C CA . THR B 1 345 ? -8.227 -22.547 11.453 1 90.62 345 THR B CA 1
ATOM 7210 C C . THR B 1 345 ? -8.758 -23.938 11.156 1 90.62 345 THR B C 1
ATOM 7212 O O . THR B 1 345 ? -8.375 -24.906 11.812 1 90.62 345 THR B O 1
ATOM 7215 N N . ILE B 1 346 ? -9.547 -24.047 10.164 1 92.62 346 ILE B N 1
ATOM 7216 C CA . ILE B 1 346 ? -10.086 -25.375 9.852 1 92.62 346 ILE B CA 1
ATOM 7217 C C . ILE B 1 346 ? -8.961 -26.297 9.422 1 92.62 346 ILE B C 1
ATOM 7219 O O . ILE B 1 346 ? -8.047 -25.891 8.703 1 92.62 346 ILE B O 1
ATOM 7223 N N . PRO B 1 347 ? -9.031 -27.516 9.898 1 90.94 347 PRO B N 1
ATOM 7224 C CA . PRO B 1 347 ? -7.961 -28.453 9.57 1 90.94 347 PRO B CA 1
ATOM 7225 C C . PRO B 1 347 ? -7.977 -28.875 8.102 1 90.94 347 PRO B C 1
ATOM 7227 O O . PRO B 1 347 ? -9.008 -28.75 7.43 1 90.94 347 PRO B O 1
ATOM 7230 N N . ALA B 1 348 ? -6.891 -29.484 7.637 1 90.25 348 ALA B N 1
ATOM 7231 C CA . ALA B 1 348 ? -6.738 -29.922 6.25 1 90.25 348 ALA B CA 1
ATOM 7232 C C . ALA B 1 348 ? -7.641 -31.109 5.953 1 90.25 348 ALA B C 1
ATOM 7234 O O . ALA B 1 348 ? -7.922 -31.406 4.789 1 90.25 348 ALA B O 1
ATOM 7235 N N . SER B 1 349 ? -8.125 -31.734 6.992 1 88.44 349 SER B N 1
ATOM 7236 C CA . SER B 1 349 ? -8.961 -32.906 6.816 1 88.44 349 SER B CA 1
ATOM 7237 C C . SER B 1 349 ? -10.352 -32.562 6.32 1 88.44 349 SER B C 1
ATOM 7239 O O . SER B 1 349 ? -11.055 -33.375 5.754 1 88.44 349 SER B O 1
ATOM 7241 N N . VAL B 1 350 ? -10.734 -31.312 6.535 1 91.06 350 VAL B N 1
ATOM 7242 C CA . VAL B 1 350 ? -12.047 -30.859 6.086 1 91.06 350 VAL B CA 1
ATOM 7243 C C . VAL B 1 350 ? -12.016 -30.609 4.578 1 91.06 350 VAL B C 1
ATOM 7245 O O . VAL B 1 350 ? -11.086 -29.984 4.066 1 91.06 350 VAL B O 1
ATOM 7248 N N . ARG B 1 351 ? -13.023 -31.125 3.963 1 89.44 351 ARG B N 1
ATOM 7249 C CA . ARG B 1 351 ? -13.086 -30.969 2.514 1 89.44 351 ARG B CA 1
ATOM 7250 C C . ARG B 1 351 ? -13.539 -29.562 2.139 1 89.44 351 ARG B C 1
ATOM 7252 O O . ARG B 1 351 ? -14.609 -29.125 2.543 1 89.44 351 ARG B O 1
ATOM 7259 N N . VAL B 1 352 ? -12.672 -28.875 1.436 1 91.94 352 VAL B N 1
ATOM 7260 C CA . VAL B 1 352 ? -12.977 -27.547 0.949 1 91.94 352 VAL B CA 1
ATOM 7261 C C . VAL B 1 352 ? -12.539 -27.406 -0.507 1 91.94 352 VAL B C 1
ATOM 7263 O O . VAL B 1 352 ? -11.953 -28.328 -1.074 1 91.94 352 VAL B O 1
ATOM 7266 N N . GLY B 1 353 ? -12.883 -26.297 -1.182 1 90.69 353 GLY B N 1
ATOM 7267 C CA . GLY B 1 353 ? -12.539 -26.094 -2.58 1 90.69 353 GLY B CA 1
ATOM 7268 C C . GLY B 1 353 ? -11.094 -25.688 -2.791 1 90.69 353 GLY B C 1
ATOM 7269 O O . GLY B 1 353 ? -10.375 -25.422 -1.828 1 90.69 353 GLY B O 1
ATOM 7270 N N . ALA B 1 354 ? -10.68 -25.672 -4.078 1 91.19 354 ALA B N 1
ATOM 7271 C CA . ALA B 1 354 ? -9.305 -25.359 -4.457 1 91.19 354 ALA B CA 1
ATOM 7272 C C . ALA B 1 354 ? -8.914 -23.953 -4.008 1 91.19 354 ALA B C 1
ATOM 7274 O O . ALA B 1 354 ? -7.781 -23.734 -3.568 1 91.19 354 ALA B O 1
ATOM 7275 N N . PHE B 1 355 ? -9.789 -23.047 -4.133 1 95.06 355 PHE B N 1
ATOM 7276 C CA . PHE B 1 355 ? -9.484 -21.672 -3.74 1 95.06 355 PHE B CA 1
ATOM 7277 C C . PHE B 1 355 ? -9.219 -21.578 -2.242 1 95.06 355 PHE B C 1
ATOM 7279 O O . PHE B 1 355 ? -8.297 -20.875 -1.812 1 95.06 355 PHE B O 1
ATOM 7286 N N . GLN B 1 356 ? -9.992 -22.266 -1.436 1 95.25 356 GLN B N 1
ATOM 7287 C CA . GLN B 1 356 ? -9.797 -22.281 0.009 1 95.25 356 GLN B CA 1
ATOM 7288 C C . GLN B 1 356 ? -8.461 -22.922 0.371 1 95.25 356 GLN B C 1
ATOM 7290 O O . GLN B 1 356 ? -7.777 -22.469 1.298 1 95.25 356 GLN B O 1
ATOM 7295 N N . ARG B 1 357 ? -8.133 -23.906 -0.347 1 93.94 357 ARG B N 1
ATOM 7296 C CA . ARG B 1 357 ? -6.844 -24.547 -0.104 1 93.94 357 ARG B CA 1
ATOM 7297 C C . ARG B 1 357 ? -5.695 -23.594 -0.425 1 93.94 357 ARG B C 1
ATOM 7299 O O . ARG B 1 357 ? -4.688 -23.562 0.286 1 93.94 357 ARG B O 1
ATOM 7306 N N . SER B 1 358 ? -5.879 -22.875 -1.491 1 95.19 358 SER B N 1
ATOM 7307 C CA . SER B 1 358 ? -4.887 -21.859 -1.829 1 95.19 358 SER B CA 1
ATOM 7308 C C . SER B 1 358 ? -4.746 -20.828 -0.714 1 95.19 358 SER B C 1
ATOM 7310 O O . SER B 1 358 ? -3.641 -20.375 -0.418 1 95.19 358 SER B O 1
ATOM 7312 N N . CYS B 1 359 ? -5.859 -20.484 -0.131 1 97.06 359 CYS B N 1
ATOM 7313 C CA . CYS B 1 359 ? -5.84 -19.547 0.991 1 97.06 359 CYS B CA 1
ATOM 7314 C C . CYS B 1 359 ? -5.043 -20.125 2.158 1 97.06 359 CYS B C 1
ATOM 7316 O O . CYS B 1 359 ? -4.215 -19.422 2.748 1 97.06 359 CYS B O 1
ATOM 7318 N N . GLN B 1 360 ? -5.262 -21.344 2.432 1 95.88 360 GLN B N 1
ATOM 7319 C CA . GLN B 1 360 ? -4.562 -21.984 3.535 1 95.88 360 GLN B CA 1
ATOM 7320 C C . GLN B 1 360 ? -3.061 -22.062 3.266 1 95.88 360 GLN B C 1
ATOM 7322 O O . GLN B 1 360 ? -2.25 -21.844 4.168 1 95.88 360 GLN B O 1
ATOM 7327 N N . ALA B 1 361 ? -2.764 -22.453 2.057 1 96.62 361 ALA B N 1
ATOM 7328 C CA . ALA B 1 361 ? -1.351 -22.484 1.689 1 96.62 361 ALA B CA 1
ATOM 7329 C C . ALA B 1 361 ? -0.703 -21.109 1.856 1 96.62 361 ALA B C 1
ATOM 7331 O O . ALA B 1 361 ? 0.443 -21.016 2.303 1 96.62 361 ALA B O 1
ATOM 7332 N N . ALA B 1 362 ? -1.46 -20.109 1.489 1 96.62 362 ALA B N 1
ATOM 7333 C CA . ALA B 1 362 ? -0.948 -18.75 1.609 1 96.62 362 ALA B CA 1
ATOM 7334 C C . ALA B 1 362 ? -0.706 -18.375 3.07 1 96.62 362 ALA B C 1
ATOM 7336 O O . ALA B 1 362 ? 0.265 -17.688 3.391 1 96.62 362 ALA B O 1
ATOM 7337 N N . ILE B 1 363 ? -1.528 -18.812 3.953 1 96.81 363 ILE B N 1
ATOM 7338 C CA . ILE B 1 363 ? -1.364 -18.562 5.383 1 96.81 363 ILE B CA 1
ATOM 7339 C C . ILE B 1 363 ? -0.071 -19.219 5.871 1 96.81 363 ILE B C 1
ATOM 7341 O O . ILE B 1 363 ? 0.727 -18.578 6.562 1 96.81 363 ILE B O 1
ATOM 7345 N N . LEU B 1 364 ? 0.085 -20.406 5.488 1 96.44 364 LEU B N 1
ATOM 7346 C CA . LEU B 1 364 ? 1.265 -21.156 5.922 1 96.44 364 LEU B CA 1
ATOM 7347 C C . LEU B 1 364 ? 2.539 -20.5 5.387 1 96.44 364 LEU B C 1
ATOM 7349 O O . LEU B 1 364 ? 3.533 -20.391 6.105 1 96.44 364 LEU B O 1
ATOM 7353 N N . LEU B 1 365 ? 2.463 -20.156 4.125 1 95.88 365 LEU B N 1
ATOM 7354 C CA . LEU B 1 365 ? 3.619 -19.469 3.551 1 95.88 365 LEU B CA 1
ATOM 7355 C C . LEU B 1 365 ? 3.893 -18.156 4.277 1 95.88 365 LEU B C 1
ATOM 7357 O O . LEU B 1 365 ? 5.051 -17.766 4.445 1 95.88 365 LEU B O 1
ATOM 7361 N N . GLY B 1 366 ? 2.854 -17.484 4.691 1 93.56 366 GLY B N 1
ATOM 7362 C CA . GLY B 1 366 ? 3.025 -16.281 5.496 1 93.56 366 GLY B CA 1
ATOM 7363 C C . GLY B 1 366 ? 3.773 -16.531 6.789 1 93.56 366 GLY B C 1
ATOM 7364 O O . GLY B 1 366 ? 4.668 -15.766 7.152 1 93.56 366 GLY B O 1
ATOM 7365 N N . TYR B 1 367 ? 3.48 -17.562 7.414 1 93.81 367 TYR B N 1
ATOM 7366 C CA . TYR B 1 367 ? 4.172 -17.938 8.641 1 93.81 367 TYR B CA 1
ATOM 7367 C C . TYR B 1 367 ? 5.633 -18.266 8.367 1 93.81 367 TYR B C 1
ATOM 7369 O O . TYR B 1 367 ? 6.508 -17.953 9.18 1 93.81 367 TYR B O 1
ATOM 7377 N N . ALA B 1 368 ? 5.828 -18.891 7.289 1 93.44 368 ALA B N 1
ATOM 7378 C CA . ALA B 1 368 ? 7.203 -19.203 6.914 1 93.44 368 ALA B CA 1
ATOM 7379 C C . ALA B 1 368 ? 8.023 -17.938 6.695 1 93.44 368 ALA B C 1
ATOM 7381 O O . ALA B 1 368 ? 9.195 -17.875 7.074 1 93.44 368 ALA B O 1
ATOM 7382 N N . CYS B 1 369 ? 7.426 -16.984 6.066 1 89.81 369 CYS B N 1
ATOM 7383 C CA . CYS B 1 369 ? 8.086 -15.695 5.855 1 89.81 369 CYS B CA 1
ATOM 7384 C C . CYS B 1 369 ? 8.445 -15.039 7.184 1 89.81 369 CYS B C 1
ATOM 7386 O O . CYS B 1 369 ? 9.547 -14.523 7.348 1 89.81 369 CYS B O 1
ATOM 7388 N N . HIS B 1 370 ? 7.547 -15.078 8.062 1 87.88 370 HIS B N 1
ATOM 7389 C CA . HIS B 1 370 ? 7.801 -14.5 9.383 1 87.88 370 HIS B CA 1
ATOM 7390 C C . HIS B 1 370 ? 8.914 -15.25 10.102 1 87.88 370 HIS B C 1
ATOM 7392 O O . HIS B 1 370 ? 9.742 -14.641 10.789 1 87.88 370 HIS B O 1
ATOM 7398 N N . TRP B 1 371 ? 8.867 -16.516 9.961 1 90.12 371 TRP B N 1
ATOM 7399 C CA . TRP B 1 371 ? 9.914 -17.344 10.555 1 90.12 371 TRP B CA 1
ATOM 7400 C C . TRP B 1 371 ? 11.281 -16.969 10 1 90.12 371 TRP B C 1
ATOM 7402 O O . TRP B 1 371 ? 12.258 -16.891 10.75 1 90.12 371 TRP B O 1
ATOM 7412 N N . GLU B 1 372 ? 11.344 -16.828 8.734 1 86.5 372 GLU B N 1
ATOM 7413 C CA . GLU B 1 372 ? 12.602 -16.5 8.07 1 86.5 372 GLU B CA 1
ATOM 7414 C C . GLU B 1 372 ? 13.156 -15.172 8.555 1 86.5 372 GLU B C 1
ATOM 7416 O O . GLU B 1 372 ? 14.367 -15.031 8.766 1 86.5 372 GLU B O 1
ATOM 7421 N N . VAL B 1 373 ? 12.305 -14.227 8.656 1 80.38 373 VAL B N 1
ATOM 7422 C CA . VAL B 1 373 ? 12.719 -12.906 9.125 1 80.38 373 VAL B CA 1
ATOM 7423 C C . VAL B 1 373 ? 13.219 -13 10.562 1 80.38 373 VAL B C 1
ATOM 7425 O O . VAL B 1 373 ? 14.25 -12.43 10.914 1 80.38 373 VAL B O 1
ATOM 7428 N N . ALA B 1 374 ? 12.516 -13.703 11.406 1 82.56 374 ALA B N 1
ATOM 7429 C CA . ALA B 1 374 ? 12.891 -13.875 12.805 1 82.56 374 ALA B CA 1
ATOM 7430 C C . ALA B 1 374 ? 14.211 -14.633 12.93 1 82.56 374 ALA B C 1
ATOM 7432 O O . ALA B 1 374 ? 15.031 -14.312 13.789 1 82.56 374 ALA B O 1
ATOM 7433 N N . SER B 1 375 ? 14.383 -15.578 12.086 1 82.06 375 SER B N 1
ATOM 7434 C CA . SER B 1 375 ? 15.586 -16.406 12.117 1 82.06 375 SER B CA 1
ATOM 7435 C C . SER B 1 375 ? 16.812 -15.617 11.664 1 82.06 375 SER B C 1
ATOM 7437 O O . SER B 1 375 ? 17.922 -15.844 12.156 1 82.06 375 SER B O 1
ATOM 7439 N N . ALA B 1 376 ? 16.641 -14.742 10.766 1 75.06 376 ALA B N 1
ATOM 7440 C CA . ALA B 1 376 ? 17.734 -13.93 10.242 1 75.06 376 ALA B CA 1
ATOM 7441 C C . ALA B 1 376 ? 18.266 -12.969 11.305 1 75.06 376 ALA B C 1
ATOM 7443 O O . ALA B 1 376 ? 19.422 -12.57 11.273 1 75.06 376 ALA B O 1
ATOM 7444 N N . GLU B 1 377 ? 17.422 -12.664 12.211 1 72.94 377 GLU B N 1
ATOM 7445 C CA . GLU B 1 377 ? 17.797 -11.711 13.258 1 72.94 377 GLU B CA 1
ATOM 7446 C C . GLU B 1 377 ? 18.484 -12.422 14.422 1 72.94 377 GLU B C 1
ATOM 7448 O O . GLU B 1 377 ? 19.125 -11.773 15.258 1 72.94 377 GLU B O 1
ATOM 7453 N N . GLN B 1 378 ? 18.469 -13.711 14.312 1 76.56 378 GLN B N 1
ATOM 7454 C CA . GLN B 1 378 ? 19.078 -14.477 15.398 1 76.56 378 GLN B CA 1
ATOM 7455 C C . GLN B 1 378 ? 20.562 -14.68 15.156 1 76.56 378 GLN B C 1
ATOM 7457 O O . GLN B 1 378 ? 21 -14.797 14.008 1 76.56 378 GLN B O 1
ATOM 7462 N N . GLU B 1 379 ? 21.25 -14.734 16.203 1 71.56 379 GLU B N 1
ATOM 7463 C CA . GLU B 1 379 ? 22.703 -14.93 16.125 1 71.56 379 GLU B CA 1
ATOM 7464 C C . GLU B 1 379 ? 23.047 -16.391 15.812 1 71.56 379 GLU B C 1
ATOM 7466 O O . GLU B 1 379 ? 23.969 -16.656 15.047 1 71.56 379 GLU B O 1
ATOM 7471 N N . GLU B 1 380 ? 22.234 -17.234 16.391 1 76.88 380 GLU B N 1
ATOM 7472 C CA . GLU B 1 380 ? 22.484 -18.656 16.172 1 76.88 380 GLU B CA 1
ATOM 7473 C C . GLU B 1 380 ? 21.703 -19.172 14.969 1 76.88 380 GLU B C 1
ATOM 7475 O O . GLU B 1 380 ? 20.562 -18.766 14.742 1 76.88 380 GLU B O 1
ATOM 7480 N N . PRO B 1 381 ? 22.344 -20.031 14.281 1 78.56 381 PRO B N 1
ATOM 7481 C CA . PRO B 1 381 ? 21.625 -20.656 13.164 1 78.56 381 PRO B CA 1
ATOM 7482 C C . PRO B 1 381 ? 20.375 -21.406 13.617 1 78.56 381 PRO B C 1
ATOM 7484 O O . PRO B 1 381 ? 20.375 -22.031 14.68 1 78.56 381 PRO B O 1
ATOM 7487 N N . PRO B 1 382 ? 19.438 -21.344 12.828 1 85.75 382 PRO B N 1
ATOM 7488 C CA . PRO B 1 382 ? 18.203 -22.016 13.211 1 85.75 382 PRO B CA 1
ATOM 7489 C C . PRO B 1 382 ? 18.312 -23.547 13.117 1 85.75 382 PRO B C 1
ATOM 7491 O O . PRO B 1 382 ? 19.078 -24.062 12.305 1 85.75 382 PRO B O 1
ATOM 7494 N N . SER B 1 383 ? 17.578 -24.141 13.977 1 89.25 383 SER B N 1
ATOM 7495 C CA . SER B 1 383 ? 17.422 -25.594 13.922 1 89.25 383 SER B CA 1
ATOM 7496 C C . SER B 1 383 ? 16.25 -26 13.039 1 89.25 383 SER B C 1
ATOM 7498 O O . SER B 1 383 ? 15.289 -25.25 12.898 1 89.25 383 SER B O 1
ATOM 7500 N N . VAL B 1 384 ? 16.344 -27.203 12.438 1 91.12 384 VAL B N 1
ATOM 7501 C CA . VAL B 1 384 ? 15.234 -27.719 11.648 1 91.12 384 VAL B CA 1
ATOM 7502 C C . VAL B 1 384 ? 14.008 -27.922 12.539 1 91.12 384 VAL B C 1
ATOM 7504 O O . VAL B 1 384 ? 12.867 -27.891 12.062 1 91.12 384 VAL B O 1
ATOM 7507 N N . TYR B 1 385 ? 14.219 -28.016 13.75 1 91.31 385 TYR B N 1
ATOM 7508 C CA . TYR B 1 385 ? 13.133 -28.25 14.695 1 91.31 385 TYR B CA 1
ATOM 7509 C C . TYR B 1 385 ? 12.375 -26.969 15 1 91.31 385 TYR B C 1
ATOM 7511 O O . TYR B 1 385 ? 11.258 -27 15.516 1 91.31 385 TYR B O 1
ATOM 7519 N N . SER B 1 386 ? 12.969 -25.844 14.609 1 92.38 386 SER B N 1
ATOM 7520 C CA . SER B 1 386 ? 12.344 -24.562 14.875 1 92.38 386 SER B CA 1
ATOM 7521 C C . SER B 1 386 ? 11.141 -24.328 13.961 1 92.38 386 SER B C 1
ATOM 7523 O O . SER B 1 386 ? 10.281 -23.484 14.25 1 92.38 386 SER B O 1
ATOM 7525 N N . PHE B 1 387 ? 11.078 -25.125 12.867 1 94.69 387 PHE B N 1
ATOM 7526 C CA . PHE B 1 387 ? 9.938 -24.938 11.977 1 94.69 387 PHE B CA 1
ATOM 7527 C C . PHE B 1 387 ? 9.211 -26.25 11.727 1 94.69 387 PHE B C 1
ATOM 7529 O O . PHE B 1 387 ? 8.539 -26.406 10.711 1 94.69 387 PHE B O 1
ATOM 7536 N N . VAL B 1 388 ? 9.25 -27.156 12.555 1 93.5 388 VAL B N 1
ATOM 7537 C CA . VAL B 1 388 ? 8.688 -28.484 12.391 1 93.5 388 VAL B CA 1
ATOM 7538 C C . VAL B 1 388 ? 7.168 -28.406 12.297 1 93.5 388 VAL B C 1
ATOM 7540 O O . VAL B 1 388 ? 6.543 -29.141 11.531 1 93.5 388 VAL B O 1
ATOM 7543 N N . GLN B 1 389 ? 6.602 -27.516 13.062 1 92.75 389 GLN B N 1
ATOM 7544 C CA . GLN B 1 389 ? 5.148 -27.391 13.047 1 92.75 389 GLN B CA 1
ATOM 7545 C C . GLN B 1 389 ? 4.66 -26.875 11.688 1 92.75 389 GLN B C 1
ATOM 7547 O O . GLN B 1 389 ? 3.633 -27.328 11.18 1 92.75 389 GLN B O 1
ATOM 7552 N N . LEU B 1 390 ? 5.375 -25.984 11.164 1 94.62 390 LEU B N 1
ATOM 7553 C CA . LEU B 1 390 ? 5.043 -25.422 9.852 1 94.62 390 LEU B CA 1
ATOM 7554 C C . LEU B 1 390 ? 5.195 -26.469 8.766 1 94.62 390 LEU B C 1
ATOM 7556 O O . LEU B 1 390 ? 4.344 -26.578 7.875 1 94.62 390 LEU B O 1
ATOM 7560 N N . GLU B 1 391 ? 6.23 -27.203 8.867 1 95.38 391 GLU B N 1
ATOM 7561 C CA . GLU B 1 391 ? 6.473 -28.266 7.91 1 95.38 391 GLU B CA 1
ATOM 7562 C C . GLU B 1 391 ? 5.363 -29.312 7.957 1 95.38 391 GLU B C 1
ATOM 7564 O O . GLU B 1 391 ? 4.848 -29.734 6.914 1 95.38 391 GLU B O 1
ATOM 7569 N N . THR B 1 392 ? 5.02 -29.672 9.133 1 94.44 392 THR B N 1
ATOM 7570 C CA . THR B 1 392 ? 4 -30.703 9.312 1 94.44 392 THR B CA 1
ATOM 7571 C C . THR B 1 392 ? 2.65 -30.234 8.781 1 94.44 392 THR B C 1
ATOM 7573 O O . THR B 1 392 ? 1.956 -30.969 8.086 1 94.44 392 THR B O 1
ATOM 7576 N N . ALA B 1 393 ? 2.301 -29.047 9.109 1 95.06 393 ALA B N 1
ATOM 7577 C CA . ALA B 1 393 ? 1.036 -28.5 8.633 1 95.06 393 ALA B CA 1
ATOM 7578 C C . ALA B 1 393 ? 0.998 -28.453 7.109 1 95.06 393 ALA B C 1
ATOM 7580 O O . ALA B 1 393 ? -0.035 -28.734 6.5 1 95.06 393 ALA B O 1
ATOM 7581 N N . THR B 1 394 ? 2.08 -28.109 6.516 1 96.56 394 THR B N 1
ATOM 7582 C CA . THR B 1 394 ? 2.152 -28.016 5.062 1 96.56 394 THR B CA 1
ATOM 7583 C C . THR B 1 394 ? 2.09 -29.391 4.418 1 96.56 394 THR B C 1
ATOM 7585 O O . THR B 1 394 ? 1.451 -29.578 3.379 1 96.56 394 THR B O 1
ATOM 7588 N N . ARG B 1 395 ? 2.744 -30.328 5.016 1 95.06 395 ARG B N 1
ATOM 7589 C CA . ARG B 1 395 ? 2.676 -31.688 4.523 1 95.06 395 ARG B CA 1
ATOM 7590 C C . ARG B 1 395 ? 1.255 -32.25 4.613 1 95.06 395 ARG B C 1
ATOM 7592 O O . ARG B 1 395 ? 0.799 -32.938 3.713 1 95.06 395 ARG B O 1
ATOM 7599 N N . ASN B 1 396 ? 0.624 -31.906 5.68 1 93.56 396 ASN B N 1
ATOM 7600 C CA . ASN B 1 396 ? -0.77 -32.312 5.82 1 93.56 396 ASN B CA 1
ATOM 7601 C C . ASN B 1 396 ? -1.645 -31.719 4.723 1 93.56 396 ASN B C 1
ATOM 7603 O O . ASN B 1 396 ? -2.541 -32.375 4.203 1 93.56 396 ASN B O 1
ATOM 7607 N N . LEU B 1 397 ? -1.41 -30.531 4.426 1 94.25 397 LEU B N 1
ATOM 7608 C CA . LEU B 1 397 ? -2.152 -29.891 3.352 1 94.25 397 LEU B CA 1
ATOM 7609 C C . LEU B 1 397 ? -1.88 -30.562 2.014 1 94.25 397 LEU B C 1
ATOM 7611 O O . LEU B 1 397 ? -2.807 -30.828 1.243 1 94.25 397 LEU B O 1
ATOM 7615 N N . CYS B 1 398 ? -0.65 -30.891 1.732 1 92.81 398 CYS B N 1
ATOM 7616 C CA . CYS B 1 398 ? -0.274 -31.578 0.502 1 92.81 398 CYS B CA 1
ATOM 7617 C C . CYS B 1 398 ? -0.935 -32.938 0.419 1 92.81 398 CYS B C 1
ATOM 7619 O O . CYS B 1 398 ? -1.42 -33.344 -0.642 1 92.81 398 CYS B O 1
ATOM 7621 N N . GLU B 1 399 ? -0.933 -33.531 1.527 1 90.38 399 GLU B N 1
ATOM 7622 C CA . GLU B 1 399 ? -1.562 -34.844 1.573 1 90.38 399 GLU B CA 1
ATOM 7623 C C . GLU B 1 399 ? -3.057 -34.781 1.273 1 90.38 399 GLU B C 1
ATOM 7625 O O . GLU B 1 399 ? -3.602 -35.594 0.551 1 90.38 399 GLU B O 1
ATOM 7630 N N . ALA B 1 400 ? -3.637 -33.812 1.852 1 89 400 ALA B N 1
ATOM 7631 C CA . ALA B 1 400 ? -5.059 -33.594 1.596 1 89 400 ALA B CA 1
ATOM 7632 C C . ALA B 1 400 ? -5.312 -33.312 0.117 1 89 400 ALA B C 1
ATOM 7634 O O . ALA B 1 400 ? -6.309 -33.781 -0.446 1 89 400 ALA B O 1
ATOM 7635 N N . LEU B 1 401 ? -4.473 -32.594 -0.505 1 88.56 401 LEU B N 1
ATOM 7636 C CA . LEU B 1 401 ? -4.605 -32.281 -1.92 1 88.56 401 LEU B CA 1
ATOM 7637 C C . LEU B 1 401 ? -4.441 -33.5 -2.787 1 88.56 401 LEU B C 1
ATOM 7639 O O . LEU B 1 401 ? -5.199 -33.719 -3.74 1 88.56 401 LEU B O 1
ATOM 7643 N N . ILE B 1 402 ? -3.529 -34.25 -2.473 1 81.62 402 ILE B N 1
ATOM 7644 C CA . ILE B 1 402 ? -3.195 -35.438 -3.26 1 81.62 402 ILE B CA 1
ATOM 7645 C C . ILE B 1 402 ? -4.305 -36.5 -3.125 1 81.62 402 ILE B C 1
ATOM 7647 O O . ILE B 1 402 ? -4.68 -37.125 -4.105 1 81.62 402 ILE B O 1
ATOM 7651 N N . THR B 1 403 ? -4.805 -36.594 -1.945 1 78.75 403 THR B N 1
ATOM 7652 C CA . THR B 1 403 ? -5.738 -37.688 -1.674 1 78.75 403 THR B CA 1
ATOM 7653 C C . THR B 1 403 ? -7.16 -37.281 -2.064 1 78.75 403 THR B C 1
ATOM 7655 O O . THR B 1 403 ? -7.98 -38.125 -2.406 1 78.75 403 THR B O 1
ATOM 7658 N N . ARG B 1 404 ? -7.398 -36.031 -2.049 1 71.38 404 ARG B N 1
ATOM 7659 C CA . ARG B 1 404 ? -8.797 -35.625 -2.193 1 71.38 404 ARG B CA 1
ATOM 7660 C C . ARG B 1 404 ? -9.008 -34.875 -3.494 1 71.38 404 ARG B C 1
ATOM 7662 O O . ARG B 1 404 ? -10.148 -34.625 -3.898 1 71.38 404 ARG B O 1
ATOM 7669 N N . SER B 1 405 ? -7.922 -34.375 -3.984 1 64.12 405 SER B N 1
ATOM 7670 C CA . SER B 1 405 ? -8.133 -33.531 -5.145 1 64.12 405 SER B CA 1
ATOM 7671 C C . SER B 1 405 ? -8.023 -34.312 -6.445 1 64.12 405 SER B C 1
ATOM 7673 O O . SER B 1 405 ? -7.086 -35.094 -6.621 1 64.12 405 SER B O 1
ATOM 7675 N N . GLU B 1 406 ? -9.117 -34.344 -7.113 1 59.44 406 GLU B N 1
ATOM 7676 C CA . GLU B 1 406 ? -9.172 -35.062 -8.383 1 59.44 406 GLU B CA 1
ATOM 7677 C C . GLU B 1 406 ? -8.695 -34.188 -9.539 1 59.44 406 GLU B C 1
ATOM 7679 O O . GLU B 1 406 ? -8.562 -34.656 -10.664 1 59.44 406 GLU B O 1
ATOM 7684 N N . THR B 1 407 ? -8.391 -32.938 -9.219 1 68.69 407 THR B N 1
ATOM 7685 C CA . THR B 1 407 ? -8.055 -32.094 -10.359 1 68.69 407 THR B CA 1
ATOM 7686 C C . THR B 1 407 ? -6.707 -31.406 -10.148 1 68.69 407 THR B C 1
ATOM 7688 O O . THR B 1 407 ? -6.547 -30.609 -9.211 1 68.69 407 THR B O 1
ATOM 7691 N N . TRP B 1 408 ? -5.754 -31.812 -10.93 1 68.44 408 TRP B N 1
ATOM 7692 C CA . TRP B 1 408 ? -4.406 -31.25 -10.844 1 68.44 408 TRP B CA 1
ATOM 7693 C C . TRP B 1 408 ? -4.398 -29.781 -11.266 1 68.44 408 TRP B C 1
ATOM 7695 O O . TRP B 1 408 ? -3.77 -28.953 -10.609 1 68.44 408 TRP B O 1
ATOM 7705 N N . GLY B 1 409 ? -5.113 -29.438 -12.242 1 72.44 409 GLY B N 1
ATOM 7706 C CA . GLY B 1 409 ? -5.055 -28.109 -12.805 1 72.44 409 GLY B CA 1
ATOM 7707 C C . GLY B 1 409 ? -5.469 -27.031 -11.82 1 72.44 409 GLY B C 1
ATOM 7708 O O . GLY B 1 409 ? -4.828 -25.969 -11.734 1 72.44 409 GLY B O 1
ATOM 7709 N N . GLU B 1 410 ? -6.379 -27.266 -10.977 1 81.88 410 GLU B N 1
ATOM 7710 C CA . GLU B 1 410 ? -6.906 -26.25 -10.07 1 81.88 410 GLU B CA 1
ATOM 7711 C C . GLU B 1 410 ? -6.035 -26.125 -8.82 1 81.88 410 GLU B C 1
ATOM 7713 O O . GLU B 1 410 ? -6.109 -25.125 -8.102 1 81.88 410 GLU B O 1
ATOM 7718 N N . ASN B 1 411 ? -5.168 -27.078 -8.688 1 88.44 411 ASN B N 1
ATOM 7719 C CA . ASN B 1 411 ? -4.426 -27.109 -7.434 1 88.44 411 ASN B CA 1
ATOM 7720 C C . ASN B 1 411 ? -2.947 -26.797 -7.652 1 88.44 411 ASN B C 1
ATOM 7722 O O . ASN B 1 411 ? -2.17 -26.75 -6.699 1 88.44 411 ASN B O 1
ATOM 7726 N N . LEU B 1 412 ? -2.625 -26.562 -8.82 1 90.38 412 LEU B N 1
ATOM 7727 C CA . LEU B 1 412 ? -1.22 -26.328 -9.133 1 90.38 412 LEU B CA 1
ATOM 7728 C C . LEU B 1 412 ? -0.689 -25.109 -8.367 1 90.38 412 LEU B C 1
ATOM 7730 O O . LEU B 1 412 ? 0.458 -25.109 -7.918 1 90.38 412 LEU B O 1
ATOM 7734 N N . ASN B 1 413 ? -1.502 -24.141 -8.32 1 91.75 413 ASN B N 1
ATOM 7735 C CA . ASN B 1 413 ? -1.096 -22.969 -7.555 1 91.75 413 ASN B CA 1
ATOM 7736 C C . ASN B 1 413 ? -0.824 -23.328 -6.094 1 91.75 413 ASN B C 1
ATOM 7738 O O . ASN B 1 413 ? 0.14 -22.828 -5.504 1 91.75 413 ASN B O 1
ATOM 7742 N N . THR B 1 414 ? -1.641 -24.109 -5.523 1 94 414 THR B N 1
ATOM 7743 C CA . THR B 1 414 ? -1.479 -24.5 -4.129 1 94 414 THR B CA 1
ATOM 7744 C C . THR B 1 414 ? -0.19 -25.297 -3.936 1 94 414 THR B C 1
ATOM 7746 O O . THR B 1 414 ? 0.554 -25.062 -2.982 1 94 414 THR B O 1
ATOM 7749 N N . TYR B 1 415 ? 0.041 -26.203 -4.867 1 94.12 415 TYR B N 1
ATOM 7750 C CA . TYR B 1 415 ? 1.285 -26.953 -4.824 1 94.12 415 TYR B CA 1
ATOM 7751 C C . TYR B 1 415 ? 2.492 -26.031 -4.926 1 94.12 415 TYR B C 1
ATOM 7753 O O . TYR B 1 415 ? 3.5 -26.234 -4.246 1 94.12 415 TYR B O 1
ATOM 7761 N N . ALA B 1 416 ? 2.344 -25.094 -5.777 1 95 416 ALA B N 1
ATOM 7762 C CA . ALA B 1 416 ? 3.443 -24.141 -5.957 1 95 416 ALA B CA 1
ATOM 7763 C C . ALA B 1 416 ? 3.73 -23.391 -4.66 1 95 416 ALA B C 1
ATOM 7765 O O . ALA B 1 416 ? 4.891 -23.188 -4.297 1 95 416 ALA B O 1
ATOM 7766 N N . LEU B 1 417 ? 2.713 -22.953 -3.979 1 95.44 417 LEU B N 1
ATOM 7767 C CA . LEU B 1 417 ? 2.879 -22.234 -2.721 1 95.44 417 LEU B CA 1
ATOM 7768 C C . LEU B 1 417 ? 3.521 -23.125 -1.664 1 95.44 417 LEU B C 1
ATOM 7770 O O . LEU B 1 417 ? 4.398 -22.688 -0.922 1 95.44 417 LEU B O 1
ATOM 7774 N N . CYS B 1 418 ? 3.102 -24.344 -1.619 1 95.94 418 CYS B N 1
ATOM 7775 C CA . CYS B 1 418 ? 3.688 -25.281 -0.678 1 95.94 418 CYS B CA 1
ATOM 7776 C C . CYS B 1 418 ? 5.16 -25.516 -0.987 1 95.94 418 CYS B C 1
ATOM 7778 O O . CYS B 1 418 ? 5.992 -25.547 -0.079 1 95.94 418 CYS B O 1
ATOM 7780 N N . ALA B 1 419 ? 5.398 -25.703 -2.244 1 95.38 419 ALA B N 1
ATOM 7781 C CA . ALA B 1 419 ? 6.789 -25.906 -2.648 1 95.38 419 ALA B CA 1
ATOM 7782 C C . ALA B 1 419 ? 7.652 -24.703 -2.26 1 95.38 419 ALA B C 1
ATOM 7784 O O . ALA B 1 419 ? 8.773 -24.875 -1.78 1 95.38 419 ALA B O 1
ATOM 7785 N N . SER B 1 420 ? 7.117 -23.562 -2.51 1 92.81 420 SER B N 1
ATOM 7786 C CA . SER B 1 420 ? 7.824 -22.328 -2.143 1 92.81 420 SER B CA 1
ATOM 7787 C C . SER B 1 420 ? 8.086 -22.281 -0.642 1 92.81 420 SER B C 1
ATOM 7789 O O . SER B 1 420 ? 9.148 -21.812 -0.21 1 92.81 420 SER B O 1
ATOM 7791 N N . LEU B 1 421 ? 7.129 -22.672 0.087 1 94.62 421 LEU B N 1
ATOM 7792 C CA . LEU B 1 421 ? 7.258 -22.688 1.54 1 94.62 421 LEU B CA 1
ATOM 7793 C C . LEU B 1 421 ? 8.383 -23.641 1.969 1 94.62 421 LEU B C 1
ATOM 7795 O O . LEU B 1 421 ? 9.25 -23.25 2.748 1 94.62 421 LEU B O 1
ATOM 7799 N N . PHE B 1 422 ? 8.414 -24.812 1.446 1 95.12 422 PHE B N 1
ATOM 7800 C CA . PHE B 1 422 ? 9.453 -25.781 1.775 1 95.12 422 PHE B CA 1
ATOM 7801 C C . PHE B 1 422 ? 10.828 -25.281 1.354 1 95.12 422 PHE B C 1
ATOM 7803 O O . PHE B 1 422 ? 11.797 -25.406 2.105 1 95.12 422 PHE B O 1
ATOM 7810 N N . CYS B 1 423 ? 10.844 -24.703 0.2 1 91.25 423 CYS B N 1
ATOM 7811 C CA . CYS B 1 423 ? 12.102 -24.156 -0.281 1 91.25 423 CYS B CA 1
ATOM 7812 C C . CYS B 1 423 ? 12.625 -23.078 0.67 1 91.25 423 CYS B C 1
ATOM 7814 O O . CYS B 1 423 ? 13.82 -23.047 0.983 1 91.25 423 CYS B O 1
ATOM 7816 N N . LEU B 1 424 ? 11.781 -22.281 1.082 1 89.31 424 LEU B N 1
ATOM 7817 C CA . LEU B 1 424 ? 12.172 -21.188 1.978 1 89.31 424 LEU B CA 1
ATOM 7818 C C . LEU B 1 424 ? 12.734 -21.75 3.283 1 89.31 424 LEU B C 1
ATOM 7820 O O . LEU B 1 424 ? 13.789 -21.297 3.744 1 89.31 424 LEU B O 1
ATOM 7824 N N . LEU B 1 425 ? 12.078 -22.703 3.82 1 91.19 425 LEU B N 1
ATOM 7825 C CA . LEU B 1 425 ? 12.477 -23.266 5.113 1 91.19 425 LEU B CA 1
ATOM 7826 C C . LEU B 1 425 ? 13.797 -24.016 4.996 1 91.19 425 LEU B C 1
ATOM 7828 O O . LEU B 1 425 ? 14.742 -23.734 5.738 1 91.19 425 LEU B O 1
ATOM 7832 N N . PHE B 1 426 ? 13.867 -24.891 4.074 1 89.81 426 PHE B N 1
ATOM 7833 C CA . PHE B 1 426 ? 15.008 -25.797 4 1 89.81 426 PHE B CA 1
ATOM 7834 C C . PHE B 1 426 ? 16.219 -25.078 3.408 1 89.81 426 PHE B C 1
ATOM 7836 O O . PHE B 1 426 ? 17.359 -25.359 3.799 1 89.81 426 PHE B O 1
ATOM 7843 N N . TYR B 1 427 ? 15.984 -24.234 2.525 1 82.44 427 TYR B N 1
ATOM 7844 C CA . TYR B 1 427 ? 17.109 -23.453 2.006 1 82.44 427 TYR B CA 1
ATOM 7845 C C . TYR B 1 427 ? 17.703 -22.562 3.096 1 82.44 427 TYR B C 1
ATOM 7847 O O . TYR B 1 427 ? 18.938 -22.453 3.197 1 82.44 427 TYR B O 1
ATOM 7855 N N . SER B 1 428 ? 16.891 -21.922 3.789 1 83.19 428 SER B N 1
ATOM 7856 C CA . SER B 1 428 ? 17.359 -21.062 4.863 1 83.19 428 SER B CA 1
ATOM 7857 C C . SER B 1 428 ? 18.172 -21.844 5.887 1 83.19 428 SER B C 1
ATOM 7859 O O . SER B 1 428 ? 19.219 -21.375 6.359 1 83.19 428 SER B O 1
ATOM 7861 N N . PHE B 1 429 ? 17.719 -23 6.18 1 87.5 429 PHE B N 1
ATOM 7862 C CA . PHE B 1 429 ? 18.438 -23.859 7.109 1 87.5 429 PHE B CA 1
ATOM 7863 C C . PHE B 1 429 ? 19.781 -24.297 6.52 1 87.5 429 PHE B C 1
ATOM 7865 O O . PHE B 1 429 ? 20.812 -24.203 7.176 1 87.5 429 PHE B O 1
ATOM 7872 N N . MET B 1 430 ? 19.781 -24.734 5.316 1 83.88 430 MET B N 1
ATOM 7873 C CA . MET B 1 430 ? 20.984 -25.25 4.668 1 83.88 430 MET B CA 1
ATOM 7874 C C . MET B 1 430 ? 22.031 -24.156 4.488 1 83.88 430 MET B C 1
ATOM 7876 O O . MET B 1 430 ? 23.219 -24.406 4.621 1 83.88 430 MET B O 1
ATOM 7880 N N . TYR B 1 431 ? 21.547 -23.062 4.191 1 78.88 431 TYR B N 1
ATOM 7881 C CA . TYR B 1 431 ? 22.469 -21.938 4.031 1 78.88 431 TYR B CA 1
ATOM 7882 C C . TYR B 1 431 ? 23.172 -21.609 5.344 1 78.88 431 TYR B C 1
ATOM 7884 O O . TYR B 1 431 ? 24.375 -21.359 5.371 1 78.88 431 TYR B O 1
ATOM 7892 N N . SER B 1 432 ? 22.391 -21.594 6.352 1 78.69 432 SER B N 1
ATOM 7893 C CA . SER B 1 432 ? 22.953 -21.281 7.664 1 78.69 432 SER B CA 1
ATOM 7894 C C . SER B 1 432 ? 23.891 -22.391 8.133 1 78.69 432 SER B C 1
ATOM 7896 O O . SER B 1 432 ? 24.906 -22.109 8.773 1 78.69 432 SER B O 1
ATOM 7898 N N . ALA B 1 433 ? 23.547 -23.562 7.777 1 77.5 433 ALA B N 1
ATOM 7899 C CA . ALA B 1 433 ? 24.328 -24.719 8.203 1 77.5 433 ALA B CA 1
ATOM 7900 C C . ALA B 1 433 ? 25.641 -24.812 7.434 1 77.5 433 ALA B C 1
ATOM 7902 O O . ALA B 1 433 ? 26.641 -25.328 7.945 1 77.5 433 ALA B O 1
ATOM 7903 N N . ASN B 1 434 ? 25.688 -24.266 6.285 1 73.44 434 ASN B N 1
ATOM 7904 C CA . ASN B 1 434 ? 26.859 -24.391 5.43 1 73.44 434 ASN B CA 1
ATOM 7905 C C . ASN B 1 434 ? 27.656 -23.094 5.371 1 73.44 434 ASN B C 1
ATOM 7907 O O . ASN B 1 434 ? 28.547 -22.938 4.531 1 73.44 434 ASN B O 1
ATOM 7911 N N . HIS B 1 435 ? 27.266 -22.219 6.238 1 72.81 435 HIS B N 1
ATOM 7912 C CA . HIS B 1 435 ? 28.031 -20.984 6.305 1 72.81 435 HIS B CA 1
ATOM 7913 C C . HIS B 1 435 ? 29.484 -21.25 6.68 1 72.81 435 HIS B C 1
ATOM 7915 O O . HIS B 1 435 ? 29.766 -22.094 7.523 1 72.81 435 HIS B O 1
ATOM 7921 N N . PRO B 1 436 ? 30.344 -20.5 6.035 1 67.25 436 PRO B N 1
ATOM 7922 C CA . PRO B 1 436 ? 31.766 -20.766 6.277 1 67.25 436 PRO B CA 1
ATOM 7923 C C . PRO B 1 436 ? 32.125 -20.688 7.758 1 67.25 436 PRO B C 1
ATOM 7925 O O . PRO B 1 436 ? 33 -21.438 8.219 1 67.25 436 PRO B O 1
ATOM 7928 N N . ASP B 1 437 ? 31.453 -19.844 8.445 1 68.38 437 ASP B N 1
ATOM 7929 C CA . ASP B 1 437 ? 31.781 -19.656 9.859 1 68.38 437 ASP B CA 1
ATOM 7930 C C . ASP B 1 437 ? 31.047 -20.672 10.727 1 68.38 437 ASP B C 1
ATOM 7932 O O . ASP B 1 437 ? 31.25 -20.734 11.938 1 68.38 437 ASP B O 1
ATOM 7936 N N . ALA B 1 438 ? 30.281 -21.516 10.023 1 72.31 438 ALA B N 1
ATOM 7937 C CA . ALA B 1 438 ? 29.547 -22.531 10.781 1 72.31 438 ALA B CA 1
ATOM 7938 C C . ALA B 1 438 ? 30.344 -23.828 10.891 1 72.31 438 ALA B C 1
ATOM 7940 O O . ALA B 1 438 ? 31.141 -24.141 10.008 1 72.31 438 ALA B O 1
ATOM 7941 N N . PRO B 1 439 ? 30.25 -24.422 12.031 1 73.56 439 PRO B N 1
ATOM 7942 C CA . PRO B 1 439 ? 30.922 -25.719 12.148 1 73.56 439 PRO B CA 1
ATOM 7943 C C . PRO B 1 439 ? 30.516 -26.703 11.047 1 73.56 439 PRO B C 1
ATOM 7945 O O . PRO B 1 439 ? 29.359 -26.719 10.641 1 73.56 439 PRO B O 1
ATOM 7948 N N . ALA B 1 440 ? 31.484 -27.375 10.609 1 73.44 440 ALA B N 1
ATOM 7949 C CA . ALA B 1 440 ? 31.219 -28.328 9.539 1 73.44 440 ALA B CA 1
ATOM 7950 C C . ALA B 1 440 ? 30.266 -29.422 10.008 1 73.44 440 ALA B C 1
ATOM 7952 O O . ALA B 1 440 ? 30.406 -29.953 11.117 1 73.44 440 ALA B O 1
ATOM 7953 N N . ARG B 1 441 ? 29.219 -29.578 9.266 1 80.12 441 ARG B N 1
ATOM 7954 C CA . ARG B 1 441 ? 28.219 -30.594 9.578 1 80.12 441 ARG B CA 1
ATOM 7955 C C . ARG B 1 441 ? 28.219 -31.703 8.539 1 80.12 441 ARG B C 1
ATOM 7957 O O . ARG B 1 441 ? 28.312 -31.438 7.336 1 80.12 441 ARG B O 1
ATOM 7964 N N . ASP B 1 442 ? 28.312 -32.938 9.039 1 77.25 442 ASP B N 1
ATOM 7965 C CA . ASP B 1 442 ? 28.297 -34.094 8.156 1 77.25 442 ASP B CA 1
ATOM 7966 C C . ASP B 1 442 ? 26.859 -34.562 7.859 1 77.25 442 ASP B C 1
ATOM 7968 O O . ASP B 1 442 ? 26.141 -34.969 8.766 1 77.25 442 ASP B O 1
ATOM 7972 N N . PRO B 1 443 ? 26.469 -34.531 6.652 1 77.75 443 PRO B N 1
ATOM 7973 C CA . PRO B 1 443 ? 25.094 -34.875 6.285 1 77.75 443 PRO B CA 1
ATOM 7974 C C . PRO B 1 443 ? 24.75 -36.312 6.59 1 77.75 443 PRO B C 1
ATOM 7976 O O . PRO B 1 443 ? 23.578 -36.656 6.707 1 77.75 443 PRO B O 1
ATOM 7979 N N . GLU B 1 444 ? 25.812 -37.125 6.828 1 78.69 444 GLU B N 1
ATOM 7980 C CA . GLU B 1 444 ? 25.562 -38.531 7.082 1 78.69 444 GLU B CA 1
ATOM 7981 C C . GLU B 1 444 ? 25.312 -38.812 8.562 1 78.69 444 GLU B C 1
ATOM 7983 O O . GLU B 1 444 ? 24.578 -39.719 8.922 1 78.69 444 GLU B O 1
ATOM 7988 N N . THR B 1 445 ? 25.875 -37.906 9.289 1 84.5 445 THR B N 1
ATOM 7989 C CA . THR B 1 445 ? 25.781 -38.188 10.711 1 84.5 445 THR B CA 1
ATOM 7990 C C . THR B 1 445 ? 24.938 -37.156 11.43 1 84.5 445 THR B C 1
ATOM 7992 O O . THR B 1 445 ? 24.406 -37.406 12.516 1 84.5 445 THR B O 1
ATOM 7995 N N . ASP B 1 446 ? 24.781 -36.125 10.805 1 88.19 446 ASP B N 1
ATOM 7996 C CA . ASP B 1 446 ? 24.016 -35.031 11.422 1 88.19 446 ASP B CA 1
ATOM 7997 C C . ASP B 1 446 ? 22.516 -35.219 11.156 1 88.19 446 ASP B C 1
ATOM 7999 O O . ASP B 1 446 ? 22.078 -35.094 10.008 1 88.19 446 ASP B O 1
ATOM 8003 N N . MET B 1 447 ? 21.766 -35.375 12.203 1 90.31 447 MET B N 1
ATOM 8004 C CA . MET B 1 447 ? 20.344 -35.656 12.094 1 90.31 447 MET B CA 1
ATOM 8005 C C . MET B 1 447 ? 19.578 -34.5 11.492 1 90.31 447 MET B C 1
ATOM 8007 O O . MET B 1 447 ? 18.609 -34.688 10.766 1 90.31 447 MET B O 1
ATOM 8011 N N . GLU B 1 448 ? 19.953 -33.344 11.766 1 90.62 448 GLU B N 1
ATOM 8012 C CA . GLU B 1 448 ? 19.281 -32.188 11.219 1 90.62 448 GLU B CA 1
ATOM 8013 C C . GLU B 1 448 ? 19.516 -32.062 9.711 1 90.62 448 GLU B C 1
ATOM 8015 O O . GLU B 1 448 ? 18.609 -31.703 8.961 1 90.62 448 GLU B O 1
ATOM 8020 N N . MET B 1 449 ? 20.703 -32.406 9.352 1 88.25 449 MET B N 1
ATOM 8021 C CA . MET B 1 449 ? 21.031 -32.375 7.926 1 88.25 449 MET B CA 1
ATOM 8022 C C . MET B 1 449 ? 20.234 -33.438 7.172 1 88.25 449 MET B C 1
ATOM 8024 O O . MET B 1 449 ? 19.734 -33.188 6.074 1 88.25 449 MET B O 1
ATOM 8028 N N . LYS B 1 450 ? 20.109 -34.5 7.777 1 89.5 450 LYS B N 1
ATOM 8029 C CA . LYS B 1 450 ? 19.328 -35.594 7.164 1 89.5 450 LYS B CA 1
ATOM 8030 C C . LYS B 1 450 ? 17.875 -35.188 6.977 1 89.5 450 LYS B C 1
ATOM 8032 O O . LYS B 1 450 ? 17.266 -35.469 5.941 1 89.5 450 LYS B O 1
ATOM 8037 N N . LYS B 1 451 ? 17.391 -34.562 7.938 1 91.44 451 LYS B N 1
ATOM 8038 C CA . LYS B 1 451 ? 16 -34.094 7.871 1 91.44 451 LYS B CA 1
ATOM 8039 C C . LYS B 1 451 ? 15.836 -33.062 6.777 1 91.44 451 LYS B C 1
ATOM 8041 O O . LYS B 1 451 ? 14.812 -33.031 6.09 1 91.44 451 LYS B O 1
ATOM 8046 N N . ALA B 1 452 ? 16.781 -32.219 6.715 1 91.44 452 ALA B N 1
ATOM 8047 C CA . ALA B 1 452 ? 16.734 -31.188 5.699 1 91.44 452 ALA B CA 1
ATOM 8048 C C . ALA B 1 452 ? 16.797 -31.781 4.293 1 91.44 452 ALA B C 1
ATOM 8050 O O . ALA B 1 452 ? 16.078 -31.344 3.393 1 91.44 452 ALA B O 1
ATOM 8051 N N . VAL B 1 453 ? 17.656 -32.75 4.125 1 90.56 453 VAL B N 1
ATOM 8052 C CA . VAL B 1 453 ? 17.797 -33.375 2.826 1 90.56 453 VAL B CA 1
ATOM 8053 C C . VAL B 1 453 ? 16.5 -34.125 2.463 1 90.56 453 VAL B C 1
ATOM 8055 O O . VAL B 1 453 ? 16.062 -34.062 1.31 1 90.56 453 VAL B O 1
ATOM 8058 N N . ALA B 1 454 ? 15.906 -34.719 3.443 1 92.81 454 ALA B N 1
ATOM 8059 C CA . ALA B 1 454 ? 14.617 -35.375 3.219 1 92.81 454 ALA B CA 1
ATOM 8060 C C . ALA B 1 454 ? 13.555 -34.375 2.799 1 92.81 454 ALA B C 1
ATOM 8062 O O . ALA B 1 454 ? 12.719 -34.656 1.937 1 92.81 454 ALA B O 1
ATOM 8063 N N . GLY B 1 455 ? 13.562 -33.281 3.469 1 93.88 455 GLY B N 1
ATOM 8064 C CA . GLY B 1 455 ? 12.648 -32.219 3.107 1 93.88 455 GLY B CA 1
ATOM 8065 C C . GLY B 1 455 ? 12.859 -31.703 1.697 1 93.88 455 GLY B C 1
ATOM 8066 O O . GLY B 1 455 ? 11.891 -31.438 0.975 1 93.88 455 GLY B O 1
ATOM 8067 N N . ILE B 1 456 ? 14.062 -31.562 1.295 1 93.19 456 ILE B N 1
ATOM 8068 C CA . ILE B 1 456 ? 14.414 -31.109 -0.048 1 93.19 456 ILE B CA 1
ATOM 8069 C C . ILE B 1 456 ? 13.953 -32.125 -1.074 1 93.19 456 ILE B C 1
ATOM 8071 O O . ILE B 1 456 ? 13.359 -31.781 -2.1 1 93.19 456 ILE B O 1
ATOM 8075 N N . ASN B 1 457 ? 14.188 -33.375 -0.737 1 93.88 457 ASN B N 1
ATOM 8076 C CA . ASN B 1 457 ? 13.742 -34.438 -1.622 1 93.88 457 ASN B CA 1
ATOM 8077 C C . ASN B 1 457 ? 12.219 -34.438 -1.785 1 93.88 457 ASN B C 1
ATOM 8079 O O . ASN B 1 457 ? 11.711 -34.656 -2.883 1 93.88 457 ASN B O 1
ATOM 8083 N N . PHE B 1 458 ? 11.609 -34.219 -0.719 1 94.62 458 PHE B N 1
ATOM 8084 C CA . PHE B 1 458 ? 10.148 -34.156 -0.763 1 94.62 458 PHE B CA 1
ATOM 8085 C C . PHE B 1 458 ? 9.695 -33.031 -1.67 1 94.62 458 PHE B C 1
ATOM 8087 O O . PHE B 1 458 ? 8.773 -33.188 -2.473 1 94.62 458 PHE B O 1
ATOM 8094 N N . THR B 1 459 ? 10.297 -31.906 -1.52 1 95.06 459 THR B N 1
ATOM 8095 C CA . THR B 1 459 ? 9.961 -30.734 -2.312 1 95.06 459 THR B CA 1
ATOM 8096 C C . THR B 1 459 ? 10.164 -31 -3.799 1 95.06 459 THR B C 1
ATOM 8098 O O . THR B 1 459 ? 9.305 -30.672 -4.621 1 95.06 459 THR B O 1
ATOM 8101 N N . ILE B 1 460 ? 11.281 -31.578 -4.098 1 95.75 460 ILE B N 1
ATOM 8102 C CA . ILE B 1 460 ? 11.602 -31.906 -5.484 1 95.75 460 ILE B CA 1
ATOM 8103 C C . ILE B 1 460 ? 10.562 -32.875 -6.031 1 95.75 460 ILE B C 1
ATOM 8105 O O . ILE B 1 460 ? 10.039 -32.688 -7.129 1 95.75 460 ILE B O 1
ATOM 8109 N N . GLY B 1 461 ? 10.242 -33.844 -5.25 1 94.69 461 GLY B N 1
ATOM 8110 C CA . GLY B 1 461 ? 9.234 -34.812 -5.648 1 94.69 461 GLY B CA 1
ATOM 8111 C C . GLY B 1 461 ? 7.875 -34.219 -5.895 1 94.69 461 GLY B C 1
ATOM 8112 O O . GLY B 1 461 ? 7.18 -34.562 -6.844 1 94.69 461 GLY B O 1
ATOM 8113 N N . LEU B 1 462 ? 7.523 -33.312 -5.062 1 93.88 462 LEU B N 1
ATOM 8114 C CA . LEU B 1 462 ? 6.242 -32.625 -5.172 1 93.88 462 LEU B CA 1
ATOM 8115 C C . LEU B 1 462 ? 6.129 -31.891 -6.504 1 93.88 462 LEU B C 1
ATOM 8117 O O . LEU B 1 462 ? 5.094 -31.969 -7.172 1 93.88 462 LEU B O 1
ATOM 8121 N N . VAL B 1 463 ? 7.129 -31.203 -6.902 1 95 463 VAL B N 1
ATOM 8122 C CA . VAL B 1 463 ? 7.105 -30.375 -8.109 1 95 463 VAL B CA 1
ATOM 8123 C C . VAL B 1 463 ? 7.164 -31.281 -9.344 1 95 463 VAL B C 1
ATOM 8125 O O . VAL B 1 463 ? 6.465 -31.031 -10.328 1 95 463 VAL B O 1
ATOM 8128 N N . ILE B 1 464 ? 7.996 -32.312 -9.328 1 94.81 464 ILE B N 1
ATOM 8129 C CA . ILE B 1 464 ? 8.094 -33.25 -10.453 1 94.81 464 ILE B CA 1
ATOM 8130 C C . ILE B 1 464 ? 6.766 -33.969 -10.633 1 94.81 464 ILE B C 1
ATOM 8132 O O . ILE B 1 464 ? 6.258 -34.094 -11.75 1 94.81 464 ILE B O 1
ATOM 8136 N N . ASP B 1 465 ? 6.199 -34.406 -9.555 1 90.62 465 ASP B N 1
ATOM 8137 C CA . ASP B 1 465 ? 4.906 -35.062 -9.609 1 90.62 465 ASP B CA 1
ATOM 8138 C C . ASP B 1 465 ? 3.814 -34.125 -10.109 1 90.62 465 ASP B C 1
ATOM 8140 O O . ASP B 1 465 ? 2.934 -34.531 -10.875 1 90.62 465 ASP B O 1
ATOM 8144 N N . GLY B 1 466 ? 3.883 -32.969 -9.594 1 89.69 466 GLY B N 1
ATOM 8145 C CA . GLY B 1 466 ? 2.936 -31.969 -10.086 1 89.69 466 GLY B CA 1
ATOM 8146 C C . GLY B 1 466 ? 3.062 -31.703 -11.578 1 89.69 466 GLY B C 1
ATOM 8147 O O . GLY B 1 466 ? 2.057 -31.578 -12.281 1 89.69 466 GLY B O 1
ATOM 8148 N N . SER B 1 467 ? 4.227 -31.609 -12.062 1 91.75 467 SER B N 1
ATOM 8149 C CA . SER B 1 467 ? 4.48 -31.391 -13.477 1 91.75 467 SER B CA 1
ATOM 8150 C C . SER B 1 467 ? 3.982 -32.562 -14.312 1 91.75 467 SER B C 1
ATOM 8152 O O . SER B 1 467 ? 3.373 -32.375 -15.367 1 91.75 467 SER B O 1
ATOM 8154 N N . ARG B 1 468 ? 4.23 -33.75 -13.844 1 88.94 468 ARG B N 1
ATOM 8155 C CA . ARG B 1 468 ? 3.734 -34.938 -14.531 1 88.94 468 ARG B CA 1
ATOM 8156 C C . ARG B 1 468 ? 2.213 -35 -14.453 1 88.94 468 ARG B C 1
ATOM 8158 O O . ARG B 1 468 ? 1.555 -35.375 -15.43 1 88.94 468 ARG B O 1
ATOM 8165 N N . GLY B 1 469 ? 1.745 -34.688 -13.297 1 85.06 469 GLY B N 1
ATOM 8166 C CA . GLY B 1 469 ? 0.312 -34.75 -13.062 1 85.06 469 GLY B CA 1
ATOM 8167 C C . GLY B 1 469 ? -0.498 -33.906 -14.008 1 85.06 469 GLY B C 1
ATOM 8168 O O . GLY B 1 469 ? -1.501 -34.344 -14.562 1 85.06 469 GLY B O 1
ATOM 8169 N N . ILE B 1 470 ? -0.108 -32.688 -14.188 1 85.75 470 ILE B N 1
ATOM 8170 C CA . ILE B 1 470 ? -0.877 -31.797 -15.047 1 85.75 470 ILE B CA 1
ATOM 8171 C C . ILE B 1 470 ? -0.761 -32.25 -16.5 1 85.75 470 ILE B C 1
ATOM 8173 O O . ILE B 1 470 ? -1.715 -32.125 -17.266 1 85.75 470 ILE B O 1
ATOM 8177 N N . PHE B 1 471 ? 0.326 -32.75 -16.906 1 82.31 471 PHE B N 1
ATOM 8178 C CA . PHE B 1 471 ? 0.519 -33.219 -18.266 1 82.31 471 PHE B CA 1
ATOM 8179 C C . PHE B 1 471 ? -0.327 -34.469 -18.531 1 82.31 471 PHE B C 1
ATOM 8181 O O . PHE B 1 471 ? -0.804 -34.656 -19.641 1 82.31 471 PHE B O 1
ATOM 8188 N N . ASN B 1 472 ? -0.487 -35.156 -17.5 1 81.31 472 ASN B N 1
ATOM 8189 C CA . ASN B 1 472 ? -1.252 -36.406 -17.641 1 81.31 472 ASN B CA 1
ATOM 8190 C C . ASN B 1 472 ? -2.752 -36.156 -17.516 1 81.31 472 ASN B C 1
ATOM 8192 O O . ASN B 1 472 ? -3.562 -36.969 -17.922 1 81.31 472 ASN B O 1
ATOM 8196 N N . ALA B 1 473 ? -3.107 -35.094 -16.984 1 80.75 473 ALA B N 1
ATOM 8197 C CA . ALA B 1 473 ? -4.512 -34.812 -16.703 1 80.75 473 ALA B CA 1
ATOM 8198 C C . ALA B 1 473 ? -5.25 -34.438 -17.984 1 80.75 473 ALA B C 1
ATOM 8200 O O . ALA B 1 473 ? -6.473 -34.594 -18.078 1 80.75 473 ALA B O 1
ATOM 8201 N N . TYR B 1 474 ? -4.504 -34 -18.953 1 84.25 474 TYR B N 1
ATOM 8202 C CA . TYR B 1 474 ? -5.145 -33.531 -20.172 1 84.25 474 TYR B CA 1
ATOM 8203 C C . TYR B 1 474 ? -4.539 -34.188 -21.406 1 84.25 474 TYR B C 1
ATOM 8205 O O . TYR B 1 474 ? -3.352 -34.531 -21.406 1 84.25 474 TYR B O 1
ATOM 8213 N N . THR B 1 475 ? -5.359 -34.406 -22.359 1 83.81 475 THR B N 1
ATOM 8214 C CA . THR B 1 475 ? -4.922 -35.094 -23.562 1 83.81 475 THR B CA 1
ATOM 8215 C C . THR B 1 475 ? -4.199 -34.125 -24.5 1 83.81 475 THR B C 1
ATOM 8217 O O . THR B 1 475 ? -3.23 -34.5 -25.156 1 83.81 475 THR B O 1
ATOM 8220 N N . ASN B 1 476 ? -4.703 -32.969 -24.453 1 88.5 476 ASN B N 1
ATOM 8221 C CA . ASN B 1 476 ? -4.164 -31.953 -25.344 1 88.5 476 ASN B CA 1
ATOM 8222 C C . ASN B 1 476 ? -3.178 -31.031 -24.625 1 88.5 476 ASN B C 1
ATOM 8224 O O . ASN B 1 476 ? -3.449 -30.578 -23.516 1 88.5 476 ASN B O 1
ATOM 8228 N N . GLN B 1 477 ? -2.074 -30.859 -25.25 1 85.5 477 GLN B N 1
ATOM 8229 C CA . GLN B 1 477 ? -1.017 -30.031 -24.672 1 85.5 477 GLN B CA 1
ATOM 8230 C C . GLN B 1 477 ? -1.499 -28.594 -24.438 1 85.5 477 GLN B C 1
ATOM 8232 O O . GLN B 1 477 ? -1.093 -27.953 -23.469 1 85.5 477 GLN B O 1
ATOM 8237 N N . ASP B 1 478 ? -2.293 -28.156 -25.328 1 87.44 478 ASP B N 1
ATOM 8238 C CA . ASP B 1 478 ? -2.809 -26.797 -25.172 1 87.44 478 ASP B CA 1
ATOM 8239 C C . ASP B 1 478 ? -3.666 -26.672 -23.922 1 87.44 478 ASP B C 1
ATOM 8241 O O . ASP B 1 478 ? -3.625 -25.641 -23.234 1 87.44 478 ASP B O 1
ATOM 8245 N N . GLU B 1 479 ? -4.367 -27.672 -23.688 1 88.94 479 GLU B N 1
ATOM 8246 C CA . GLU B 1 479 ? -5.195 -27.672 -22.484 1 88.94 479 GLU B CA 1
ATOM 8247 C C . GLU B 1 479 ? -4.336 -27.703 -21.219 1 88.94 479 GLU B C 1
ATOM 8249 O O . GLU B 1 479 ? -4.676 -27.062 -20.219 1 88.94 479 GLU B O 1
ATOM 8254 N N . VAL B 1 480 ? -3.285 -28.438 -21.297 1 89.62 480 VAL B N 1
ATOM 8255 C CA . VAL B 1 480 ? -2.338 -28.469 -20.188 1 89.62 480 VAL B CA 1
ATOM 8256 C C . VAL B 1 480 ? -1.837 -27.062 -19.891 1 89.62 480 VAL B C 1
ATOM 8258 O O . VAL B 1 480 ? -1.876 -26.609 -18.734 1 89.62 480 VAL B O 1
ATOM 8261 N N . LEU B 1 481 ? -1.448 -26.391 -20.906 1 90.94 481 LEU B N 1
ATOM 8262 C CA . LEU B 1 481 ? -0.848 -25.062 -20.766 1 90.94 481 LEU B CA 1
ATOM 8263 C C . LEU B 1 481 ? -1.887 -24.031 -20.328 1 90.94 481 LEU B C 1
ATOM 8265 O O . LEU B 1 481 ? -1.571 -23.109 -19.594 1 90.94 481 LEU B O 1
ATOM 8269 N N . GLU B 1 482 ? -3.07 -24.219 -20.75 1 91.06 482 GLU B N 1
ATOM 8270 C CA . GLU B 1 482 ? -4.152 -23.312 -20.359 1 91.06 482 GLU B CA 1
ATOM 8271 C C . GLU B 1 482 ? -4.402 -23.391 -18.859 1 91.06 482 GLU B C 1
ATOM 8273 O O . GLU B 1 482 ? -4.77 -22.375 -18.234 1 91.06 482 GLU B O 1
ATOM 8278 N N . HIS B 1 483 ? -4.141 -24.562 -18.312 1 91.5 483 HIS B N 1
ATOM 8279 C CA . HIS B 1 483 ? -4.457 -24.766 -16.906 1 91.5 483 HIS B CA 1
ATOM 8280 C C . HIS B 1 483 ? -3.223 -24.594 -16.016 1 91.5 483 HIS B C 1
ATOM 8282 O O . HIS B 1 483 ? -3.299 -24.719 -14.797 1 91.5 483 HIS B O 1
ATOM 8288 N N . CYS B 1 484 ? -2.16 -24.266 -16.625 1 92.62 484 CYS B N 1
ATOM 8289 C CA . CYS B 1 484 ? -0.94 -24.031 -15.852 1 92.62 484 CYS B CA 1
ATOM 8290 C C . CYS B 1 484 ? -0.963 -22.656 -15.203 1 92.62 484 CYS B C 1
ATOM 8292 O O . CYS B 1 484 ? -1.029 -21.641 -15.898 1 92.62 484 CYS B O 1
ATOM 8294 N N . ALA B 1 485 ? -0.897 -22.672 -13.914 1 93.38 485 ALA B N 1
ATOM 8295 C CA . ALA B 1 485 ? -0.88 -21.406 -13.188 1 93.38 485 ALA B CA 1
ATOM 8296 C C . ALA B 1 485 ? 0.427 -20.656 -13.422 1 93.38 485 ALA B C 1
ATOM 8298 O O . ALA B 1 485 ? 1.492 -21.266 -13.531 1 93.38 485 ALA B O 1
ATOM 8299 N N . PRO B 1 486 ? 0.386 -19.312 -13.438 1 94.5 486 PRO B N 1
ATOM 8300 C CA . PRO B 1 486 ? 1.589 -18.531 -13.727 1 94.5 486 PRO B CA 1
ATOM 8301 C C . PRO B 1 486 ? 2.656 -18.672 -12.648 1 94.5 486 PRO B C 1
ATOM 8303 O O . PRO B 1 486 ? 3.826 -18.359 -12.883 1 94.5 486 PRO B O 1
ATOM 8306 N N . VAL B 1 487 ? 2.363 -19.125 -11.5 1 94.56 487 VAL B N 1
ATOM 8307 C CA . VAL B 1 487 ? 3.309 -19.25 -10.398 1 94.56 487 VAL B CA 1
ATOM 8308 C C . VAL B 1 487 ? 4.078 -20.562 -10.516 1 94.56 487 VAL B C 1
ATOM 8310 O O . VAL B 1 487 ? 5.156 -20.719 -9.938 1 94.56 487 VAL B O 1
ATOM 8313 N N . TRP B 1 488 ? 3.605 -21.469 -11.305 1 94.81 488 TRP B N 1
ATOM 8314 C CA . TRP B 1 488 ? 4.152 -22.828 -11.367 1 94.81 488 TRP B CA 1
ATOM 8315 C C . TRP B 1 488 ? 5.582 -22.812 -11.891 1 94.81 488 TRP B C 1
ATOM 8317 O O . TRP B 1 488 ? 6.457 -23.484 -11.344 1 94.81 488 TRP B O 1
ATOM 8327 N N . PRO B 1 489 ? 5.852 -22.016 -12.938 1 95.12 489 PRO B N 1
ATOM 8328 C CA . PRO B 1 489 ? 7.238 -21.969 -13.406 1 95.12 489 PRO B CA 1
ATOM 8329 C C . PRO B 1 489 ? 8.219 -21.531 -12.32 1 95.12 489 PRO B C 1
ATOM 8331 O O . PRO B 1 489 ? 9.375 -21.969 -12.312 1 95.12 489 PRO B O 1
ATOM 8334 N N . TYR B 1 490 ? 7.812 -20.766 -11.445 1 94.06 490 TYR B N 1
ATOM 8335 C CA . TYR B 1 490 ? 8.68 -20.344 -10.359 1 94.06 490 TYR B CA 1
ATOM 8336 C C . TYR B 1 490 ? 8.984 -21.484 -9.406 1 94.06 490 TYR B C 1
ATOM 8338 O O . TYR B 1 490 ? 10.117 -21.641 -8.938 1 94.06 490 TYR B O 1
ATOM 8346 N N . ALA B 1 491 ? 7.988 -22.281 -9.117 1 94.19 491 ALA B N 1
ATOM 8347 C CA . ALA B 1 491 ? 8.219 -23.469 -8.305 1 94.19 491 ALA B CA 1
ATOM 8348 C C . ALA B 1 491 ? 9.211 -24.406 -8.977 1 94.19 491 ALA B C 1
ATOM 8350 O O . ALA B 1 491 ? 10.078 -24.984 -8.32 1 94.19 491 ALA B O 1
ATOM 8351 N N . GLN B 1 492 ? 9.062 -24.516 -10.242 1 94.94 492 GLN B N 1
ATOM 8352 C CA . GLN B 1 492 ? 9.984 -25.344 -11.016 1 94.94 492 GLN B CA 1
ATOM 8353 C C . GLN B 1 492 ? 11.391 -24.766 -10.992 1 94.94 492 GLN B C 1
ATOM 8355 O O . GLN B 1 492 ? 12.367 -25.5 -10.852 1 94.94 492 GLN B O 1
ATOM 8360 N N . TYR B 1 493 ? 11.484 -23.562 -11.125 1 93.44 493 TYR B N 1
ATOM 8361 C CA . TYR B 1 493 ? 12.766 -22.875 -11.07 1 93.44 493 TYR B CA 1
ATOM 8362 C C . TYR B 1 493 ? 13.461 -23.109 -9.734 1 93.44 493 TYR B C 1
ATOM 8364 O O . TYR B 1 493 ? 14.648 -23.422 -9.695 1 93.44 493 TYR B O 1
ATOM 8372 N N . HIS B 1 494 ? 12.75 -22.953 -8.664 1 91.38 494 HIS B N 1
ATOM 8373 C CA . HIS B 1 494 ? 13.312 -23.188 -7.34 1 91.38 494 HIS B CA 1
ATOM 8374 C C . HIS B 1 494 ? 13.766 -24.641 -7.191 1 91.38 494 HIS B C 1
ATOM 8376 O O . HIS B 1 494 ? 14.789 -24.906 -6.555 1 91.38 494 HIS B O 1
ATOM 8382 N N . THR B 1 495 ? 13.047 -25.438 -7.742 1 93.44 495 THR B N 1
ATOM 8383 C CA . THR B 1 495 ? 13.414 -26.859 -7.707 1 93.44 495 THR B CA 1
ATOM 8384 C C . THR B 1 495 ? 14.695 -27.109 -8.492 1 93.44 495 THR B C 1
ATOM 8386 O O . THR B 1 495 ? 15.562 -27.859 -8.055 1 93.44 495 THR B O 1
ATOM 8389 N N . MET B 1 496 ? 14.781 -26.484 -9.609 1 93 496 MET B N 1
ATOM 8390 C CA . MET B 1 496 ? 16.016 -26.578 -10.375 1 93 496 MET B CA 1
ATOM 8391 C C . MET B 1 496 ? 17.203 -26.094 -9.555 1 93 496 MET B C 1
ATOM 8393 O O . MET B 1 496 ? 18.281 -26.688 -9.594 1 93 496 MET B O 1
ATOM 8397 N N . GLN B 1 497 ? 17.031 -25.062 -8.836 1 88.44 497 GLN B N 1
ATOM 8398 C CA . GLN B 1 497 ? 18.078 -24.531 -7.977 1 88.44 497 GLN B CA 1
ATOM 8399 C C . GLN B 1 497 ? 18.469 -25.547 -6.902 1 88.44 497 GLN B C 1
ATOM 8401 O O . GLN B 1 497 ? 19.656 -25.734 -6.625 1 88.44 497 GLN B O 1
ATOM 8406 N N . LEU B 1 498 ? 17.484 -26.188 -6.336 1 88.94 498 LEU B N 1
ATOM 8407 C CA . LEU B 1 498 ? 17.75 -27.219 -5.34 1 88.94 498 LEU B CA 1
ATOM 8408 C C . LEU B 1 498 ? 18.562 -28.359 -5.941 1 88.94 498 LEU B C 1
ATOM 8410 O O . LEU B 1 498 ? 19.547 -28.797 -5.352 1 88.94 498 LEU B O 1
ATOM 8414 N N . LEU B 1 499 ? 18.203 -28.75 -7.094 1 91.25 499 LEU B N 1
ATOM 8415 C CA . LEU B 1 499 ? 18.844 -29.859 -7.777 1 91.25 499 LEU B CA 1
ATOM 8416 C C . LEU B 1 499 ? 20.281 -29.516 -8.148 1 91.25 499 LEU B C 1
ATOM 8418 O O . LEU B 1 499 ? 21.172 -30.375 -8.109 1 91.25 499 LEU B O 1
ATOM 8422 N N . PHE B 1 500 ? 20.453 -28.328 -8.383 1 88.06 500 PHE B N 1
ATOM 8423 C CA . PHE B 1 500 ? 21.781 -27.859 -8.773 1 88.06 500 PHE B CA 1
ATOM 8424 C C . PHE B 1 500 ? 22.672 -27.703 -7.555 1 88.06 500 PHE B C 1
ATOM 8426 O O . PHE B 1 500 ? 23.781 -28.234 -7.52 1 88.06 500 PHE B O 1
ATOM 8433 N N . HIS B 1 501 ? 22.219 -27 -6.516 1 82.81 501 HIS B N 1
ATOM 8434 C CA . HIS B 1 501 ? 23.047 -26.656 -5.367 1 82.81 501 HIS B CA 1
ATOM 8435 C C . HIS B 1 501 ? 23.328 -27.859 -4.484 1 82.81 501 HIS B C 1
ATOM 8437 O O . HIS B 1 501 ? 24.359 -27.953 -3.836 1 82.81 501 HIS B O 1
ATOM 8443 N N . TYR B 1 502 ? 22.469 -28.828 -4.57 1 85.94 502 TYR B N 1
ATOM 8444 C CA . TYR B 1 502 ? 22.625 -29.953 -3.652 1 85.94 502 TYR B CA 1
ATOM 8445 C C . TYR B 1 502 ? 22.719 -31.266 -4.418 1 85.94 502 TYR B C 1
ATOM 8447 O O . TYR B 1 502 ? 22.328 -32.312 -3.916 1 85.94 502 TYR B O 1
ATOM 8455 N N . GLU B 1 503 ? 23.172 -31.141 -5.555 1 86.38 503 GLU B N 1
ATOM 8456 C CA . GLU B 1 503 ? 23.328 -32.281 -6.449 1 86.38 503 GLU B CA 1
ATOM 8457 C C . GLU B 1 503 ? 24.047 -33.438 -5.758 1 86.38 503 GLU B C 1
ATOM 8459 O O . GLU B 1 503 ? 23.672 -34.594 -5.926 1 86.38 503 GLU B O 1
ATOM 8464 N N . ALA B 1 504 ? 24.984 -33.094 -4.93 1 83.44 504 ALA B N 1
ATOM 8465 C CA . ALA B 1 504 ? 25.828 -34.094 -4.281 1 83.44 504 ALA B CA 1
ATOM 8466 C C . ALA B 1 504 ? 25.031 -34.906 -3.254 1 83.44 504 ALA B C 1
ATOM 8468 O O . ALA B 1 504 ? 25.391 -36.031 -2.947 1 83.44 504 ALA B O 1
ATOM 8469 N N . LEU B 1 505 ? 24.031 -34.312 -2.791 1 84.75 505 LEU B N 1
ATOM 8470 C CA . LEU B 1 505 ? 23.266 -34.938 -1.717 1 84.75 505 LEU B CA 1
ATOM 8471 C C . LEU B 1 505 ? 22.047 -35.656 -2.273 1 84.75 505 LEU B C 1
ATOM 8473 O O . LEU B 1 505 ? 21.344 -36.375 -1.536 1 84.75 505 LEU B O 1
ATOM 8477 N N . LEU B 1 506 ? 21.812 -35.531 -3.6 1 87.69 506 LEU B N 1
ATOM 8478 C CA . LEU B 1 506 ? 20.562 -36.031 -4.176 1 87.69 506 LEU B CA 1
ATOM 8479 C C . LEU B 1 506 ? 20.828 -37.188 -5.145 1 87.69 506 LEU B C 1
ATOM 8481 O O . LEU B 1 506 ? 21.844 -37.188 -5.824 1 87.69 506 LEU B O 1
ATOM 8485 N N . GLU B 1 507 ? 19.859 -38.094 -5.168 1 86.5 507 GLU B N 1
ATOM 8486 C CA . GLU B 1 507 ? 19.922 -39.219 -6.117 1 86.5 507 GLU B CA 1
ATOM 8487 C C . GLU B 1 507 ? 19.5 -38.75 -7.512 1 86.5 507 GLU B C 1
ATOM 8489 O O . GLU B 1 507 ? 18.438 -38.156 -7.672 1 86.5 507 GLU B O 1
ATOM 8494 N N . ASP B 1 508 ? 20.25 -39 -8.586 1 90.69 508 ASP B N 1
ATOM 8495 C CA . ASP B 1 508 ? 19.969 -38.719 -9.984 1 90.69 508 ASP B CA 1
ATOM 8496 C C . ASP B 1 508 ? 19.703 -37.219 -10.188 1 90.69 508 ASP B C 1
ATOM 8498 O O . ASP B 1 508 ? 18.688 -36.844 -10.773 1 90.69 508 ASP B O 1
ATOM 8502 N N . GLY B 1 509 ? 20.453 -36.438 -9.617 1 89.88 509 GLY B N 1
ATOM 8503 C CA . GLY B 1 509 ? 20.328 -35 -9.703 1 89.88 509 GLY B CA 1
ATOM 8504 C C . GLY B 1 509 ? 20.234 -34.469 -11.125 1 89.88 509 GLY B C 1
ATOM 8505 O O . GLY B 1 509 ? 19.25 -33.812 -11.492 1 89.88 509 GLY B O 1
ATOM 8506 N N . PRO B 1 510 ? 21.141 -34.844 -11.961 1 91.5 510 PRO B N 1
ATOM 8507 C CA . PRO B 1 510 ? 21.156 -34.344 -13.336 1 91.5 510 PRO B CA 1
ATOM 8508 C C . PRO B 1 510 ? 19.938 -34.781 -14.148 1 91.5 510 PRO B C 1
ATOM 8510 O O . PRO B 1 510 ? 19.406 -34 -14.945 1 91.5 510 PRO B O 1
ATOM 8513 N N . GLY B 1 511 ? 19.5 -36 -13.984 1 94.5 511 GLY B N 1
ATOM 8514 C CA . GLY B 1 511 ? 18.312 -36.469 -14.688 1 94.5 511 GLY B CA 1
ATOM 8515 C C . GLY B 1 511 ? 17.047 -35.75 -14.297 1 94.5 511 GLY B C 1
ATOM 8516 O O . GLY B 1 511 ? 16.25 -35.375 -15.156 1 94.5 511 GLY B O 1
ATOM 8517 N N . GLN B 1 512 ? 16.906 -35.531 -13.039 1 95.69 512 GLN B N 1
ATOM 8518 C CA . GLN B 1 512 ? 15.758 -34.781 -12.539 1 95.69 512 GLN B CA 1
ATOM 8519 C C . GLN B 1 512 ? 15.789 -33.344 -13 1 95.69 512 GLN B C 1
ATOM 8521 O O . GLN B 1 512 ? 14.758 -32.75 -13.352 1 95.69 512 GLN B O 1
ATOM 8526 N N . LEU B 1 513 ? 16.938 -32.75 -12.977 1 96 513 LEU B N 1
ATOM 8527 C CA . LEU B 1 513 ? 17.109 -31.375 -13.43 1 96 513 LEU B CA 1
ATOM 8528 C C . LEU B 1 513 ? 16.688 -31.234 -14.891 1 96 513 LEU B C 1
ATOM 8530 O O . LEU B 1 513 ? 15.992 -30.281 -15.258 1 96 513 LEU B O 1
ATOM 8534 N N . ALA B 1 514 ? 17.094 -32.188 -15.703 1 95.88 514 ALA B N 1
ATOM 8535 C CA . ALA B 1 514 ? 16.75 -32.156 -17.125 1 95.88 514 ALA B CA 1
ATOM 8536 C C . ALA B 1 514 ? 15.234 -32.25 -17.312 1 95.88 514 ALA B C 1
ATOM 8538 O O . ALA B 1 514 ? 14.672 -31.594 -18.203 1 95.88 514 ALA B O 1
ATOM 8539 N N . GLU B 1 515 ? 14.656 -33.031 -16.516 1 95.5 515 GLU B N 1
ATOM 8540 C CA . GLU B 1 515 ? 13.211 -33.219 -16.594 1 95.5 515 GLU B CA 1
ATOM 8541 C C . GLU B 1 515 ? 12.469 -31.922 -16.25 1 95.5 515 GLU B C 1
ATOM 8543 O O . GLU B 1 515 ? 11.547 -31.516 -16.953 1 95.5 515 GLU B O 1
ATOM 8548 N N . VAL B 1 516 ? 12.828 -31.328 -15.164 1 96.44 516 VAL B N 1
ATOM 8549 C CA . VAL B 1 516 ? 12.172 -30.094 -14.719 1 96.44 516 VAL B CA 1
ATOM 8550 C C . VAL B 1 516 ? 12.43 -28.984 -15.734 1 96.44 516 VAL B C 1
ATOM 8552 O O . VAL B 1 516 ? 11.523 -28.219 -16.062 1 96.44 516 VAL B O 1
ATOM 8555 N N . ARG B 1 517 ? 13.633 -28.891 -16.219 1 96.38 517 ARG B N 1
ATOM 8556 C CA . ARG B 1 517 ? 13.977 -27.875 -17.203 1 96.38 517 ARG B CA 1
ATOM 8557 C C . ARG B 1 517 ? 13.109 -28.016 -18.453 1 96.38 517 ARG B C 1
ATOM 8559 O O . ARG B 1 517 ? 12.633 -27.031 -19 1 96.38 517 ARG B O 1
ATOM 8566 N N . GLN B 1 518 ? 12.922 -29.203 -18.875 1 95.19 518 GLN B N 1
ATOM 8567 C CA . GLN B 1 518 ? 12.086 -29.453 -20.047 1 95.19 518 GLN B CA 1
ATOM 8568 C C . GLN B 1 518 ? 10.648 -29 -19.812 1 95.19 518 GLN B C 1
ATOM 8570 O O . GLN B 1 518 ? 10 -28.469 -20.719 1 95.19 518 GLN B O 1
ATOM 8575 N N . SER B 1 519 ? 10.18 -29.234 -18.641 1 94.12 519 SER B N 1
ATOM 8576 C CA . SER B 1 519 ? 8.836 -28.797 -18.281 1 94.12 519 SER B CA 1
ATOM 8577 C C . SER B 1 519 ? 8.727 -27.266 -18.359 1 94.12 519 SER B C 1
ATOM 8579 O O . SER B 1 519 ? 7.723 -26.734 -18.828 1 94.12 519 SER B O 1
ATOM 8581 N N . VAL B 1 520 ? 9.727 -26.562 -17.844 1 95.25 520 VAL B N 1
ATOM 8582 C CA . VAL B 1 520 ? 9.734 -25.094 -17.891 1 95.25 520 VAL B CA 1
ATOM 8583 C C . VAL B 1 520 ? 9.758 -24.625 -19.344 1 95.25 520 VAL B C 1
ATOM 8585 O O . VAL B 1 520 ? 9.047 -23.688 -19.719 1 95.25 520 VAL B O 1
ATOM 8588 N N . GLU B 1 521 ? 10.492 -25.281 -20.172 1 94.19 521 GLU B N 1
ATOM 8589 C CA . GLU B 1 521 ? 10.586 -24.922 -21.594 1 94.19 521 GLU B CA 1
ATOM 8590 C C . GLU B 1 521 ? 9.242 -25.094 -22.297 1 94.19 521 GLU B C 1
ATOM 8592 O O . GLU B 1 521 ? 8.852 -24.25 -23.109 1 94.19 521 GLU B O 1
ATOM 8597 N N . ASN B 1 522 ? 8.57 -26.125 -21.969 1 91.31 522 ASN B N 1
ATOM 8598 C CA . ASN B 1 522 ? 7.262 -26.359 -22.547 1 91.31 522 ASN B CA 1
ATOM 8599 C C . ASN B 1 522 ? 6.254 -25.297 -22.125 1 91.31 522 ASN B C 1
ATOM 8601 O O . ASN B 1 522 ? 5.406 -24.875 -22.922 1 91.31 522 ASN B O 1
ATOM 8605 N N . THR B 1 523 ? 6.355 -24.891 -20.922 1 93.44 523 THR B N 1
ATOM 8606 C CA . THR B 1 523 ? 5.414 -23.922 -20.375 1 93.44 523 THR B CA 1
ATOM 8607 C C . THR B 1 523 ? 5.688 -22.531 -20.938 1 93.44 523 THR B C 1
ATOM 8609 O O . THR B 1 523 ? 4.852 -21.625 -20.812 1 93.44 523 THR B O 1
ATOM 8612 N N . ALA B 1 524 ? 6.789 -22.297 -21.578 1 93.38 524 ALA B N 1
ATOM 8613 C CA . ALA B 1 524 ? 7.176 -21 -22.125 1 93.38 524 ALA B CA 1
ATOM 8614 C C . ALA B 1 524 ? 6.219 -20.547 -23.234 1 93.38 524 ALA B C 1
ATOM 8616 O O . ALA B 1 524 ? 6.117 -19.359 -23.531 1 93.38 524 ALA B O 1
ATOM 8617 N N . LYS B 1 525 ? 5.5 -21.484 -23.734 1 91.56 525 LYS B N 1
ATOM 8618 C CA . LYS B 1 525 ? 4.492 -21.156 -24.734 1 91.56 525 LYS B CA 1
ATOM 8619 C C . LYS B 1 525 ? 3.328 -20.391 -24.125 1 91.56 525 LYS B C 1
ATOM 8621 O O . LYS B 1 525 ? 2.633 -19.641 -24.828 1 91.56 525 LYS B O 1
ATOM 8626 N N . ARG B 1 526 ? 3.211 -20.562 -22.859 1 94.88 526 ARG B N 1
ATOM 8627 C CA . ARG B 1 526 ? 2.096 -19.938 -22.156 1 94.88 526 ARG B CA 1
ATOM 8628 C C . ARG B 1 526 ? 2.562 -18.719 -21.375 1 94.88 526 ARG B C 1
ATOM 8630 O O . ARG B 1 526 ? 1.959 -17.641 -21.469 1 94.88 526 ARG B O 1
ATOM 8637 N N . TRP B 1 527 ? 3.57 -18.891 -20.625 1 95.88 527 TRP B N 1
ATOM 8638 C CA . TRP B 1 527 ? 4.039 -17.859 -19.719 1 95.88 527 TRP B CA 1
ATOM 8639 C C . TRP B 1 527 ? 5.453 -17.406 -20.078 1 95.88 527 TRP B C 1
ATOM 8641 O O . TRP B 1 527 ? 6.379 -18.219 -20.094 1 95.88 527 TRP B O 1
ATOM 8651 N N . GLY B 1 528 ? 5.629 -16.109 -20.297 1 94.69 528 GLY B N 1
ATOM 8652 C CA . GLY B 1 528 ? 6.898 -15.547 -20.75 1 94.69 528 GLY B CA 1
ATOM 8653 C C . GLY B 1 528 ? 7.973 -15.586 -19.672 1 94.69 528 GLY B C 1
ATOM 8654 O O . GLY B 1 528 ? 9.164 -15.555 -19.984 1 94.69 528 GLY B O 1
ATOM 8655 N N . CYS B 1 529 ? 7.625 -15.734 -18.422 1 94.75 529 CYS B N 1
ATOM 8656 C CA . CYS B 1 529 ? 8.602 -15.742 -17.328 1 94.75 529 CYS B CA 1
ATOM 8657 C C . CYS B 1 529 ? 9.539 -16.938 -17.453 1 94.75 529 CYS B C 1
ATOM 8659 O O . CYS B 1 529 ? 10.656 -16.906 -16.922 1 94.75 529 CYS B O 1
ATOM 8661 N N . CYS B 1 530 ? 9.102 -17.969 -18.125 1 95 530 CYS B N 1
ATOM 8662 C CA . CYS B 1 530 ? 9.883 -19.188 -18.25 1 95 530 CYS B CA 1
ATOM 8663 C C . CYS B 1 530 ? 11.242 -18.906 -18.891 1 95 530 CYS B C 1
ATOM 8665 O O . CYS B 1 530 ? 12.266 -19.406 -18.438 1 95 530 CYS B O 1
ATOM 8667 N N . ARG B 1 531 ? 11.18 -18.062 -19.891 1 91.25 531 ARG B N 1
ATOM 8668 C CA . ARG B 1 531 ? 12.43 -17.734 -20.562 1 91.25 531 ARG B CA 1
ATOM 8669 C C . ARG B 1 531 ? 13.367 -16.984 -19.625 1 91.25 531 ARG B C 1
ATOM 8671 O O . ARG B 1 531 ? 14.57 -17.234 -19.609 1 91.25 531 ARG B O 1
ATOM 8678 N N . TRP B 1 532 ? 12.859 -16.094 -18.969 1 89.44 532 TRP B N 1
ATOM 8679 C CA . TRP B 1 532 ? 13.656 -15.336 -18.016 1 89.44 532 TRP B CA 1
ATOM 8680 C C . TRP B 1 532 ? 14.234 -16.25 -16.938 1 89.44 532 TRP B C 1
ATOM 8682 O O . TRP B 1 532 ? 15.414 -16.141 -16.594 1 89.44 532 TRP B O 1
ATOM 8692 N N . LEU B 1 533 ? 13.445 -17.172 -16.438 1 91.56 533 LEU B N 1
ATOM 8693 C CA . LEU B 1 533 ? 13.852 -18.078 -15.367 1 91.56 533 LEU B CA 1
ATOM 8694 C C . LEU B 1 533 ? 14.953 -19.016 -15.852 1 91.56 533 LEU B C 1
ATOM 8696 O O . LEU B 1 533 ? 15.906 -19.297 -15.117 1 91.56 533 LEU B O 1
ATOM 8700 N N . LEU B 1 534 ? 14.82 -19.422 -17.062 1 93.06 534 LEU B N 1
ATOM 8701 C CA . LEU B 1 534 ? 15.836 -20.312 -17.641 1 93.06 534 LEU B CA 1
ATOM 8702 C C . LEU B 1 534 ? 17.156 -19.562 -17.844 1 93.06 534 LEU B C 1
ATOM 8704 O O . LEU B 1 534 ? 18.219 -20.109 -17.547 1 93.06 534 LEU B O 1
ATOM 8708 N N . GLU B 1 535 ? 17.031 -18.359 -18.266 1 88.56 535 GLU B N 1
ATOM 8709 C CA . GLU B 1 535 ? 18.234 -17.562 -18.453 1 88.56 535 GLU B CA 1
ATOM 8710 C C . GLU B 1 535 ? 18.906 -17.25 -17.109 1 88.56 535 GLU B C 1
ATOM 8712 O O . GLU B 1 535 ? 20.125 -17.281 -17.016 1 88.56 535 GLU B O 1
ATOM 8717 N N . GLU B 1 536 ? 18.094 -16.984 -16.219 1 85.38 536 GLU B N 1
ATOM 8718 C CA . GLU B 1 536 ? 18.625 -16.719 -14.875 1 85.38 536 GLU B CA 1
ATOM 8719 C C . GLU B 1 536 ? 19.312 -17.953 -14.305 1 85.38 536 GLU B C 1
ATOM 8721 O O . GLU B 1 536 ? 20.375 -17.859 -13.68 1 85.38 536 GLU B O 1
ATOM 8726 N N . PHE B 1 537 ? 18.734 -19.078 -14.484 1 89.06 537 PHE B N 1
ATOM 8727 C CA . PHE B 1 537 ? 19.312 -20.328 -14.016 1 89.06 537 PHE B CA 1
ATOM 8728 C C . PHE B 1 537 ? 20.672 -20.578 -14.672 1 89.06 537 PHE B C 1
ATOM 8730 O O . PHE B 1 537 ? 21.625 -20.953 -14 1 89.06 537 PHE B O 1
ATOM 8737 N N . ASP B 1 538 ? 20.719 -20.328 -15.953 1 89 538 ASP B N 1
ATOM 8738 C CA . ASP B 1 538 ? 21.953 -20.531 -16.688 1 89 538 ASP B CA 1
ATOM 8739 C C . ASP B 1 538 ? 23.047 -19.578 -16.234 1 89 538 ASP B C 1
ATOM 8741 O O . ASP B 1 538 ? 24.219 -19.938 -16.156 1 89 538 ASP B O 1
ATOM 8745 N N . ARG B 1 539 ? 22.656 -18.453 -15.906 1 84.06 539 ARG B N 1
ATOM 8746 C CA . ARG B 1 539 ? 23.594 -17.469 -15.398 1 84.06 539 ARG B CA 1
ATOM 8747 C C . ARG B 1 539 ? 24.172 -17.891 -14.047 1 84.06 539 ARG B C 1
ATOM 8749 O O . ARG B 1 539 ? 25.359 -17.734 -13.797 1 84.06 539 ARG B O 1
ATOM 8756 N N . VAL B 1 540 ? 23.328 -18.375 -13.219 1 81.06 540 VAL B N 1
ATOM 8757 C CA . VAL B 1 540 ? 23.75 -18.828 -11.898 1 81.06 540 VAL B CA 1
ATOM 8758 C C . VAL B 1 540 ? 24.688 -20.031 -12.031 1 81.06 540 VAL B C 1
ATOM 8760 O O . VAL B 1 540 ? 25.688 -20.125 -11.328 1 81.06 540 VAL B O 1
ATOM 8763 N N . GLN B 1 541 ? 24.375 -20.859 -12.922 1 83.19 541 GLN B N 1
ATOM 8764 C CA . GLN B 1 541 ? 25.203 -22.031 -13.148 1 83.19 541 GLN B CA 1
ATOM 8765 C C . GLN B 1 541 ? 26.578 -21.641 -13.672 1 83.19 541 GLN B C 1
ATOM 8767 O O . GLN B 1 541 ? 27.594 -22.188 -13.234 1 83.19 541 GLN B O 1
ATOM 8772 N N . ALA B 1 542 ? 26.562 -20.688 -14.508 1 82.69 542 ALA B N 1
ATOM 8773 C CA . ALA B 1 542 ? 27.812 -20.203 -15.07 1 82.69 542 ALA B CA 1
ATOM 8774 C C . ALA B 1 542 ? 28.672 -19.5 -14.008 1 82.69 542 ALA B C 1
ATOM 8776 O O . ALA B 1 542 ? 29.891 -19.656 -13.977 1 82.69 542 ALA B O 1
ATOM 8777 N N . ALA B 1 543 ? 28.031 -18.797 -13.211 1 77.69 543 ALA B N 1
ATOM 8778 C CA . ALA B 1 543 ? 28.734 -18.078 -12.148 1 77.69 543 ALA B CA 1
ATOM 8779 C C . ALA B 1 543 ? 29.359 -19.062 -11.156 1 77.69 543 ALA B C 1
ATOM 8781 O O . ALA B 1 543 ? 30.5 -18.875 -10.719 1 77.69 543 ALA B O 1
ATOM 8782 N N . ARG B 1 544 ? 28.734 -20.047 -10.805 1 77.12 544 ARG B N 1
ATOM 8783 C CA . ARG B 1 544 ? 29.234 -21.031 -9.859 1 77.12 544 ARG B CA 1
ATOM 8784 C C . ARG B 1 544 ? 30.391 -21.828 -10.469 1 77.12 544 ARG B C 1
ATOM 8786 O O . ARG B 1 544 ? 31.391 -22.109 -9.781 1 77.12 544 ARG B O 1
ATOM 8793 N N . SER B 1 545 ? 30.219 -22.078 -11.648 1 76.19 545 SER B N 1
ATOM 8794 C CA . SER B 1 545 ? 31.281 -22.828 -12.32 1 76.19 545 SER B CA 1
ATOM 8795 C C . SER B 1 545 ? 32.531 -21.969 -12.469 1 76.19 545 SER B C 1
ATOM 8797 O O . SER B 1 545 ? 33.656 -22.5 -12.508 1 76.19 545 SER B O 1
ATOM 8799 N N . GLY B 1 546 ? 32.25 -20.719 -12.531 1 73.31 546 GLY B N 1
ATOM 8800 C CA . GLY B 1 546 ? 33.375 -19.812 -12.633 1 73.31 546 GLY B CA 1
ATOM 8801 C C . GLY B 1 546 ? 34 -19.484 -11.297 1 73.31 546 GLY B C 1
ATOM 8802 O O . GLY B 1 546 ? 34.969 -18.719 -11.234 1 73.31 546 GLY B O 1
ATOM 8803 N N . GLY B 1 547 ? 33.5 -20 -10.125 1 70.88 547 GLY B N 1
ATOM 8804 C CA . GLY B 1 547 ? 34.125 -19.844 -8.805 1 70.88 547 GLY B CA 1
ATOM 8805 C C . GLY B 1 547 ? 33.5 -18.703 -8.008 1 70.88 547 GLY B C 1
ATOM 8806 O O . GLY B 1 547 ? 34.031 -18.312 -6.973 1 70.88 547 GLY B O 1
ATOM 8807 N N . ALA B 1 548 ? 32.406 -18.172 -8.523 1 67.62 548 ALA B N 1
ATOM 8808 C CA . ALA B 1 548 ? 31.781 -17.062 -7.793 1 67.62 548 ALA B CA 1
ATOM 8809 C C . ALA B 1 548 ? 31.156 -17.562 -6.492 1 67.62 548 ALA B C 1
ATOM 8811 O O . ALA B 1 548 ? 30.594 -18.656 -6.445 1 67.62 548 ALA B O 1
ATOM 8812 N N . THR B 1 549 ? 31.438 -16.875 -5.367 1 65.62 549 THR B N 1
ATOM 8813 C CA . THR B 1 549 ? 30.766 -17.172 -4.098 1 65.62 549 THR B CA 1
ATOM 8814 C C . THR B 1 549 ? 29.375 -16.562 -4.066 1 65.62 549 THR B C 1
ATOM 8816 O O . THR B 1 549 ? 29.172 -15.43 -4.512 1 65.62 549 THR B O 1
ATOM 8819 N N . MET B 1 550 ? 28.438 -17.438 -3.781 1 64.25 550 MET B N 1
ATOM 8820 C CA . MET B 1 550 ? 27.062 -16.969 -3.771 1 64.25 550 MET B CA 1
ATOM 8821 C C . MET B 1 550 ? 26.578 -16.719 -2.346 1 64.25 550 MET B C 1
ATOM 8823 O O . MET B 1 550 ? 26.844 -17.516 -1.446 1 64.25 550 MET B O 1
ATOM 8827 N N . CYS B 1 551 ? 26.062 -15.438 -2.15 1 62.47 551 CYS B N 1
ATOM 8828 C CA . CYS B 1 551 ? 25.5 -15.148 -0.832 1 62.47 551 CYS B CA 1
ATOM 8829 C C . CYS B 1 551 ? 24.125 -15.773 -0.68 1 62.47 551 CYS B C 1
ATOM 8831 O O . CYS B 1 551 ? 23.609 -16.391 -1.611 1 62.47 551 CYS B O 1
ATOM 8833 N N . ARG B 1 552 ? 23.594 -15.797 0.559 1 59.81 552 ARG B N 1
ATOM 8834 C CA . ARG B 1 552 ? 22.297 -16.359 0.914 1 59.81 552 ARG B CA 1
ATOM 8835 C C . ARG B 1 552 ? 21.203 -15.844 -0.019 1 59.81 552 ARG B C 1
ATOM 8837 O O . ARG B 1 552 ? 20.359 -16.625 -0.474 1 59.81 552 ARG B O 1
ATOM 8844 N N . LYS B 1 553 ? 21.359 -14.633 -0.286 1 59.16 553 LYS B N 1
ATOM 8845 C CA . LYS B 1 553 ? 20.328 -13.984 -1.096 1 59.16 553 LYS B CA 1
ATOM 8846 C C . LYS B 1 553 ? 20.406 -14.445 -2.549 1 59.16 553 LYS B C 1
ATOM 8848 O O . LYS B 1 553 ? 19.375 -14.625 -3.201 1 59.16 553 LYS B O 1
ATOM 8853 N N . CYS B 1 554 ? 21.562 -14.641 -2.916 1 59.56 554 CYS B N 1
ATOM 8854 C CA . CYS B 1 554 ? 21.781 -15.07 -4.293 1 59.56 554 CYS B CA 1
ATOM 8855 C C . CYS B 1 554 ? 21.344 -16.516 -4.484 1 59.56 554 CYS B C 1
ATOM 8857 O O . CYS B 1 554 ? 20.906 -16.906 -5.566 1 59.56 554 CYS B O 1
ATOM 8859 N N . THR B 1 555 ? 21.578 -17.172 -3.422 1 55.22 555 THR B N 1
ATOM 8860 C CA . THR B 1 555 ? 21.281 -18.594 -3.51 1 55.22 555 THR B CA 1
ATOM 8861 C C . THR B 1 555 ? 19.766 -18.828 -3.459 1 55.22 555 THR B C 1
ATOM 8863 O O . THR B 1 555 ? 19.25 -19.703 -4.156 1 55.22 555 THR B O 1
ATOM 8866 N N . LEU B 1 556 ? 19.234 -18.172 -2.477 1 53.41 556 LEU B N 1
ATOM 8867 C CA . LEU B 1 556 ? 17.797 -18.359 -2.354 1 53.41 556 LEU B CA 1
ATOM 8868 C C . LEU B 1 556 ? 17.047 -17.562 -3.408 1 53.41 556 LEU B C 1
ATOM 8870 O O . LEU B 1 556 ? 16 -17.984 -3.893 1 53.41 556 LEU B O 1
ATOM 8874 N N . GLY B 1 557 ? 17.453 -16.25 -3.604 1 46.53 557 GLY B N 1
ATOM 8875 C CA . GLY B 1 557 ? 16.859 -15.305 -4.535 1 46.53 557 GLY B CA 1
ATOM 8876 C C . GLY B 1 557 ? 17.766 -14.953 -5.699 1 46.53 557 GLY B C 1
ATOM 8877 O O . GLY B 1 557 ? 18.969 -15.219 -5.656 1 46.53 557 GLY B O 1
ATOM 8878 N N . SER B 1 558 ? 17.266 -15.188 -6.926 1 39.16 558 SER B N 1
ATOM 8879 C CA . SER B 1 558 ? 18.047 -14.992 -8.148 1 39.16 558 SER B CA 1
ATOM 8880 C C . SER B 1 558 ? 18.953 -13.766 -8.047 1 39.16 558 SER B C 1
ATOM 8882 O O . SER B 1 558 ? 19.406 -13.242 -9.062 1 39.16 558 SER B O 1
ATOM 8884 N N . ARG B 1 559 ? 18.844 -12.875 -7.086 1 37.06 559 ARG B N 1
ATOM 8885 C CA . ARG B 1 559 ? 19.703 -11.711 -7.27 1 37.06 559 ARG B CA 1
ATOM 8886 C C . ARG B 1 559 ? 21.156 -12.047 -6.914 1 37.06 559 ARG B C 1
ATOM 8888 O O . ARG B 1 559 ? 21.406 -12.75 -5.938 1 37.06 559 ARG B O 1
ATOM 8895 N N . ALA B 1 560 ? 21.953 -12.117 -7.992 1 35.97 560 ALA B N 1
ATOM 8896 C CA . ALA B 1 560 ? 23.375 -12.07 -7.672 1 35.97 560 ALA B CA 1
ATOM 8897 C C . ALA B 1 560 ? 23.656 -11.008 -6.613 1 35.97 560 ALA B C 1
ATOM 8899 O O . ALA B 1 560 ? 23.094 -9.906 -6.66 1 35.97 560 ALA B O 1
ATOM 8900 N N . CYS B 1 561 ? 23.922 -11.258 -5.492 1 39.53 561 CYS B N 1
ATOM 8901 C CA . CYS B 1 561 ? 24.438 -10.266 -4.562 1 39.53 561 CYS B CA 1
ATOM 8902 C C . CYS B 1 561 ? 25.094 -9.117 -5.309 1 39.53 561 CYS B C 1
ATOM 8904 O O . CYS B 1 561 ? 25.469 -9.258 -6.477 1 39.53 561 CYS B O 1
ATOM 8906 N N . GLY B 1 562 ? 24.797 -7.789 -5.285 1 37.19 562 GLY B N 1
ATOM 8907 C CA . GLY B 1 562 ? 25.656 -6.734 -5.801 1 37.19 562 GLY B CA 1
ATOM 8908 C C . GLY B 1 562 ? 27.031 -7.227 -6.195 1 37.19 562 GLY B C 1
ATOM 8909 O O . GLY B 1 562 ? 27.906 -6.43 -6.543 1 37.19 562 GLY B O 1
ATOM 8910 N N . HIS B 1 563 ? 27.484 -8.305 -5.797 1 36.06 563 HIS B N 1
ATOM 8911 C CA . HIS B 1 563 ? 28.812 -8.641 -6.316 1 36.06 563 HIS B CA 1
ATOM 8912 C C . HIS B 1 563 ? 28.766 -8.828 -7.832 1 36.06 563 HIS B C 1
ATOM 8914 O O . HIS B 1 563 ? 29.812 -8.906 -8.477 1 36.06 563 HIS B O 1
ATOM 8920 N N . TYR B 1 564 ? 27.781 -9.469 -8.398 1 33.19 564 TYR B N 1
ATOM 8921 C CA . TYR B 1 564 ? 27.828 -9.406 -9.859 1 33.19 564 TYR B CA 1
ATOM 8922 C C . TYR B 1 564 ? 26.953 -8.266 -10.383 1 33.19 564 TYR B C 1
ATOM 8924 O O . TYR B 1 564 ? 25.891 -7.988 -9.844 1 33.19 564 TYR B O 1
ATOM 8932 N N . PRO B 1 565 ? 27.5 -7.352 -11.219 1 32.06 565 PRO B N 1
ATOM 8933 C CA . PRO B 1 565 ? 26.953 -6.16 -11.875 1 32.06 565 PRO B CA 1
ATOM 8934 C C . PRO B 1 565 ? 25.594 -6.406 -12.508 1 32.06 565 PRO B C 1
ATOM 8936 O O . PRO B 1 565 ? 25.406 -7.379 -13.242 1 32.06 565 PRO B O 1
ATOM 8939 N N . TYR B 1 566 ? 24.578 -6.355 -11.906 1 32.72 566 TYR B N 1
ATOM 8940 C CA . TYR B 1 566 ? 23.359 -6.297 -12.688 1 32.72 566 TYR B CA 1
ATOM 8941 C C . TYR B 1 566 ? 23.531 -5.418 -13.914 1 32.72 566 TYR B C 1
ATOM 8943 O O . TYR B 1 566 ? 24.062 -4.305 -13.82 1 32.72 566 TYR B O 1
ATOM 8951 N N . SER B 1 567 ? 23.781 -5.938 -14.992 1 28.44 567 SER B N 1
ATOM 8952 C CA . SER B 1 567 ? 23.547 -5.09 -16.156 1 28.44 567 SER B CA 1
ATOM 8953 C C . SER B 1 567 ? 22.172 -4.434 -16.094 1 28.44 567 SER B C 1
ATOM 8955 O O . SER B 1 567 ? 21.141 -5.121 -16.047 1 28.44 567 SER B O 1
ATOM 8957 N N . ASP B 1 568 ? 21.953 -3.414 -15.281 1 27.39 568 ASP B N 1
ATOM 8958 C CA . ASP B 1 568 ? 20.828 -2.504 -15.469 1 27.39 568 ASP B CA 1
ATOM 8959 C C . ASP B 1 568 ? 20.406 -2.436 -16.938 1 27.39 568 ASP B C 1
ATOM 8961 O O . ASP B 1 568 ? 21.266 -2.311 -17.828 1 27.39 568 ASP B O 1
#

Nearest PDB structures (foldseek):
  1hz4-assembly1_A  TM=3.778E-01  e=1.632E-02  Escherichia coli
  1hz4-assembly1_A  TM=3.777E-01  e=2.203E-02  Escherichia coli
  8v02-assembly1_D  TM=1.034E-01  e=8.354E+00  Aedes aegypti

Organism: NCBI:txid702518

Solvent-accessible surface area (backbone atoms only — not comparable to full-atom values): 62892 Å² total; per-residue (Å²): 126,69,69,60,58,53,46,42,35,48,53,76,76,85,82,73,87,76,77,86,74,77,73,78,75,67,79,68,79,80,73,80,78,79,80,75,81,77,72,80,75,77,82,70,74,74,55,60,46,94,41,56,24,46,63,31,59,72,65,73,44,94,54,76,19,34,50,85,41,22,62,63,27,57,74,68,73,42,91,43,40,50,87,52,82,65,66,69,66,68,74,65,72,72,73,55,88,62,78,80,70,68,74,81,53,84,85,49,63,47,62,56,58,45,52,46,61,66,60,70,70,82,50,16,49,40,50,47,46,49,39,49,77,69,67,50,57,62,68,60,26,50,53,48,36,60,70,33,58,37,50,39,44,41,56,66,41,67,68,56,49,52,55,46,52,69,70,32,37,70,87,80,65,31,72,40,38,64,57,36,51,40,52,53,36,45,35,61,69,63,51,63,38,88,41,58,85,37,49,52,53,67,76,65,29,64,68,54,45,41,50,52,51,53,50,56,51,46,57,70,75,40,79,86,49,72,58,52,33,43,41,26,46,43,49,18,49,45,29,40,19,29,51,37,43,67,56,15,38,46,41,34,32,39,21,53,32,50,38,38,75,68,61,59,53,48,52,69,59,46,80,93,49,29,72,56,79,67,55,62,70,57,44,27,43,20,26,34,41,46,38,51,47,36,47,47,55,62,36,32,74,41,30,87,31,49,80,43,72,76,82,58,79,81,80,54,68,48,26,30,42,64,37,74,24,56,36,78,33,78,90,72,69,41,75,41,81,43,67,44,54,42,37,60,47,57,33,50,86,56,90,70,15,45,38,50,46,28,47,51,33,36,52,52,34,50,52,47,52,52,49,52,57,58,46,67,72,41,88,61,70,69,56,69,75,77,46,44,63,60,51,50,26,50,50,47,42,51,49,38,44,66,75,66,47,89,52,52,52,46,36,40,52,34,52,25,40,47,39,47,35,50,48,54,54,43,49,53,40,50,48,47,50,63,29,86,90,35,69,88,72,50,60,86,74,33,66,60,45,42,51,42,51,51,50,50,50,49,42,45,47,52,54,53,49,48,57,50,41,33,54,66,71,35,92,46,69,66,58,32,48,62,34,52,45,62,59,38,52,52,37,48,49,54,40,43,50,49,36,61,77,40,31,89,81,42,84,64,26,68,61,52,39,53,52,50,50,51,52,38,58,62,42,10,49,46,27,25,22,32,42,44,52,51,52,50,50,51,49,53,53,49,39,49,72,71,65,53,84,74,47,72,54,26,67,77,12,78,38,57,46,86,80,49,78,69,83,122,126,70,70,60,59,52,46,43,36,47,52,75,75,85,82,73,86,74,77,84,76,76,73,76,73,70,77,69,75,83,72,79,78,78,79,78,76,78,77,77,84,79,81,70,73,75,56,57,46,94,42,56,23,46,62,31,59,73,65,72,44,95,53,75,18,33,50,82,41,21,64,63,28,57,74,68,72,43,92,41,40,48,86,51,79,66,65,69,64,68,74,65,73,72,73,56,87,63,77,80,70,68,74,80,52,83,85,48,63,47,60,57,58,46,53,46,59,65,60,67,70,82,49,16,51,41,50,48,45,48,39,49,76,71,67,49,57,62,67,61,26,50,52,50,37,61,70,32,57,38,50,39,45,43,56,65,41,67,69,57,48,51,54,48,52,70,70,32,37,70,86,80,64,31,71,41,38,63,57,36,52,41,52,54,37,44,35,62,68,63,51,64,38,86,40,56,85,37,48,52,52,67,77,65,31,64,69,54,45,42,51,53,51,52,49,56,50,47,56,71,75,41,79,86,49,72,57,52,35,42,40,27,46,42,49,18,50,43,29,39,20,28,50,37,43,67,56,15,39,46,41,35,32,39,20,52,33,49,36,39,74,69,61,60,51,48,54,70,59,48,82,92,49,29,72,56,78,68,56,62,69,56,45,27,43,20,26,33,40,46,40,50,47,36,48,48,56,62,35,33,75,40,29,89,31,50,82,41,72,73,83,58,78,81,80,56,67,50,26,30,42,63,37,74,24,57,35,78,33,78,91,72,69,42,76,40,82,42,67,45,55,41,38,60,48,56,33,50,84,57,89,69,14,45,36,51,48,29,46,50,33,33,51,53,35,50,51,49,51,52,48,52,57,56,45,68,72,40,89,60,69,70,56,70,74,78,47,44,64,60,52,49,26,49,51,46,41,51,48,37,45,66,75,66,46,90,53,53,52,48,36,39,52,33,52,25,41,46,39,48,35,50,48,53,54,44,47,54,42,50,49,47,51,64,29,86,90,35,69,89,73,51,60,88,75,32,67,59,45,41,51,41,51,50,50,49,50,49,42,46,48,52,52,54,48,49,56,49,43,34,54,66,72,35,91,44,68,66,58,31,47,64,33,52,45,60,58,37,51,51,38,47,48,53,40,42,49,50,35,61,78,41,30,88,81,42,85,64,25,68,63,52,36,52,52,50,51,51,52,37,58,62,45,11,51,44,28,24,21,34,42,45,52,52,51,51,50,51,49,52,53,50,39,49,74,69,66,54,85,74,47,70,55,25,67,77,12,77,38,58,45,86,80,50,76,70,82,124

Sequence (1136 aa):
MSSRQLQRLAVTPPSEDSDNVVPGSRYTNRQSPSSSNHQSPAEAAPQRAHRACEKCTRTKKKCDKGLPACSRCTRLATNCCYDFVVNPPSLTIVDHGVAAQQPYNAAGDPGSAFEWLNQVDFTASQIMQLLTSRGVDWKASVTMYFGTINTWLAVIHPEVWERRVAAAQLETNPDDVDLALMVLCIHLLTIWNCDEFSPTAMLEHPLYQSAKRIWILRKAFSKAKIEHIQAGVLISLYELGHGNISRCYQTFGEAAAIGKVLYLKPGKYVKEEEDLPADPEEEQKRALWWVLVIMDKISHEQSATLWTPLQMDMPAEDDLLPTEHHLWDTEQNKTVKMVKRYPVTIPASVRVGAFQRSCQAAILLGYACHWEVASAEQEEPPSVYSFVQLETATRNLCEALITRSETWGENLNTYALCASLFCLLFYSFMYSANHPDAPARDPETDMEMKKAVAGINFTIGLVIDGSRGIFNAYTNQDEVLEHCAPVWPYAQYHTMQLLFHYEALLEDGPGQLAEVRQSVENTAKRWGCCRWLLEEFDRVQAARSGGATMCRKCTLGSRACGHYPYSDMSSRQLQRLAVTPPSEDSDNVVPGSRYTNRQSPSSSNHQSPAEAAPQRAHRACEKCTRTKKKCDKGLPACSRCTRLATNCCYDFVVNPPSLTIVDHGVAAQQPYNAAGDPGSAFEWLNQVDFTASQIMQLLTSRGVDWKASVTMYFGTINTWLAVIHPEVWERRVAAAQLETNPDDVDLALMVLCIHLLTIWNCDEFSPTAMLEHPLYQSAKRIWILRKAFSKAKIEHIQAGVLISLYELGHGNISRCYQTFGEAAAIGKVLYLKPGKYVKEEEDLPADPEEEQKRALWWVLVIMDKISHEQSATLWTPLQMDMPAEDDLLPTEHHLWDTEQNKTVKMVKRYPVTIPASVRVGAFQRSCQAAILLGYACHWEVASAEQEEPPSVYSFVQLETATRNLCEALITRSETWGENLNTYALCASLFCLLFYSFMYSANHPDAPARDPETDMEMKKAVAGINFTIGLVIDGSRGIFNAYTNQDEVLEHCAPVWPYAQYHTMQLLFHYEALLEDGPGQLAEVRQSVENTAKRWGCCRWLLEEFDRVQAARSGGATMCRKCTLGSRACGHYPYSD

InterPro domains:
  IPR001138 Zn(2)Cys(6) fungal-type DNA-binding domain [PF00172] (51-83)
  IPR001138 Zn(2)Cys(6) fungal-type DNA-binding domain [PS00463] (52-81)
  IPR001138 Zn(2)Cys(6) fungal-type DNA-binding domain [PS50048] (52-82)
  IPR001138 Zn(2)Cys(6) fungal-type DNA-binding domain [SM00066] (47-91)
  IPR001138 Zn(2)Cys(6) fungal-type DNA-binding domain [cd00067] (48-83)
  IPR007219 Xylanolytic transcriptional activator, regulatory domain [PF04082] (202-299)
  IPR036864 Zn(2)-C6 fungal-type DNA-binding domain superfamily [G3DSA:4.10.240.10] (45-97)
  IPR036864 Zn(2)-C6 fungal-type DNA-binding domain superfamily [SSF57701] (45-87)
  IPR050815 Transcription factor, fungi [PTHR47338] (28-413)

Secondary structure (DSSP, 8-state):
--HHHHHHHH-------------------------------------B-SS--HHHHHTT-----BSSS-HHHHHTT----S--------------SS-------TTS-HHHHHHHHHH----HHHHHHHHHHTT--HHHHHHHHHHTHHHHS--S-HHHHHHHHHHHTTTT----HHHHHHHHHHHHTTPPPS-TT-SSGGGG-HHHHHHHHHHHHHHHHS---HHHHHHHHHHHHHHHHTT-HHH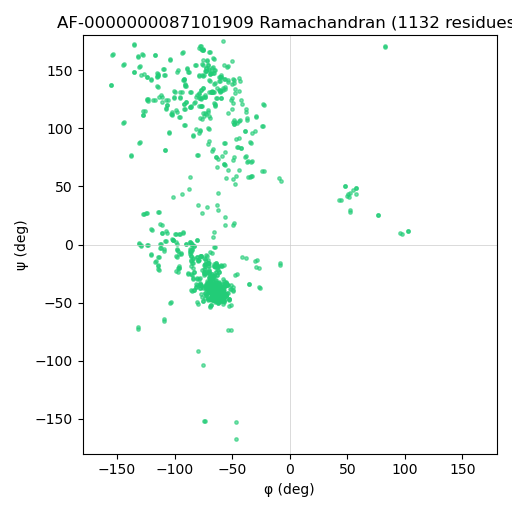HHHHHHHHHHHHHHTT----B--GGGTTPPPPHHHHHHHHHHHHHHHHHHHTTSSHHHHTSPPSSPPPPTTBBPPSEEEEEETTTTEEEEEE---BTT--TTS---HHHHHHHHHHHHHHHHHHHHHHHT-SSPPPGGGGHHHHHHHHHHHHHHHHH---HHHHHHHHHHHHHHHHHHHHHHHHHHT-TTSPP--TTT-HHHHHHHHHHHHHHHHHHHHHHHHHHH-SSHHHHHHT--TTHHHHHHHHHHHHHHTGGGSTTHHHHHHHHHHHHHHHTTT-THHHHHHHHHHHHHHHHHTTPPPPHHHHHSS---TTS----/--HHHHHHHH--------S----------------------------B-SS--HHHHHTT-----BSSS-HHHHHTT----S--------------SS-------TTS-HHHHHHHHHH----HHHHHHHHHHTT--HHHHHHHHHHTHHHHS--S-HHHHHHHHHHHTTTT----HHHHHHHHHHHHTTPPPS-TT-SSGGGG-HHHHHHHHHHHHHHHHS---HHHHHHHHHHHHHHHHTT-HHHHHHHHHHHHHHHHHTT----B--GGGTTPPPPHHHHHHHHHHHHHHHHHHHTTSSHHHHTSPPSSPPPPTTBBPPSEEEEEETTTTEEEEEE---BTT--TTS---HHHHHHHHHHHHHHHHHHHHHHHT-SSPPPGGGGHHHHHHHHHHHHHHHHH---HHHHHHHHHHHHHHHHHHHHHHHHHHT-TTSPP--TTT-HHHHHHHHHHHHHHHHHHHHHHHHHHH-SSHHHHHHT--TTHHHHHHHHHHHHHHTGGGSTTHHHHHHHHHHHHHHHTTT-THHHHHHHHHHHHHHHHHTTPPPPHHHHHSS---TTS----

pLDDT: mean 79.37, std 22.38, range [17.69, 98.81]

Radius of gyration: 33.54 Å; Cα contacts (8 Å, |Δi|>4): 1565; chains: 2; bounding box: 67×124×93 Å

Foldseek 3Di:
DDPPLLVLQQDDPDDPPDDDPPPCPVPDDPDPPDDPDPPDPDPPDFDFAPAAWPVCVVVVHDFPSTPPATPVCVVVVHDTHRPQPPPPPPPPPPPPVPPPPPPPPPVDDPVVVVVCVVPDADFLLNLLVVCVVVVHPLVVLVVLLVVAVCQQQVLDQPVVLVVVCVVQPSPPHGGDNLNSLLSLLSNLQQDWDSDLQDLCVSVPDVSLVVSVVNLVVCCVPHDQDSSSLSSLLSSLQSCLLSANLVVSLVSLLVSVVSLVVVPQFLDFDDPVCFQPDDDSVNLSSNSSLLSSLLSQLLSLLFLVCVLPDGNDDQDDQGGWQRFWFFAQDPVVRHTDIGGGTDGLSNYLQDDGHSNNLSSNLSNLLVVLSVVLVVQVPDPAQDFLVVCVSSLSSLVSNVVSCVVGPPDLLSNLSSLLSSLSSLLSSLLSRVQRCPPPVHPPDDCVPDPRNVVSLVSLVVSLVSLLCSLVVLVVRDPDLVVSLSSDRSSSLSSLLSNLLSLVVVVVSDDPSVVSNVSSLVSLSSNSRGGNSSNVSVVLSVVVVVCVVVVHDAHSSVSSHSDRDVVDDPPD/DDPVLLVLQQDDPDDPPDDDPPPCPVPDDPDPDDDDDDPDDDPPDFDFAPAAWPVCVVVVHDFPSTPPATPVCVVVVHDTHRPQPPPPPPPPPPPPVPPPPPDPPPVPDPVVVVVCVVPDADFLLNLLVVCVVVVHPLVVLVVLLVVAVCQQQVQDQPVVLVVVCVVQPSPPHGGDNLNSLLSLLSNLQQDWDSDLQDLCVSVPDVSLVVSVVNLVVCCVPHDQDSSSLSSLLSSLQSCLLSANLVVSLVSLLVSVVSLVVVPQFLDFDDPVCFQPDDDSVNLSSNSSLLSSLLSQLLSLLFLVCVLPDGNDDQDDQGGWQRFWFFAQDPVVRHTDIGGGTDGLSNYLQDDGHSNNLSSNLSNLLVVLSVVLVVQVPDPAQDFLVVCVSSLSSLVSNVVSCVVGPPDLLSNLSSLLSSLSSLLSSLLSNVQRCPPPVHPPDDCVPDPRSVVSLVSLVVSLVSLLCSLVVLVVRDDDLVVSLSSDRSSSLSSLLSNLLSLVVVVVSDDPSVVSNVSSLVSLSSNSRGGNSSNVSVVLSVVVVVCVVVVHDAHSSVSSHSDRDVVDDPPD